Protein AF-0000000066932502 (afdb_homodimer)

pLDDT: mean 83.64, std 18.52, range [21.56, 98.44]

Organism: NCBI:txid1442368

Structure (mmCIF, N/CA/C/O backbone):
data_AF-0000000066932502-model_v1
#
loop_
_entity.id
_entity.t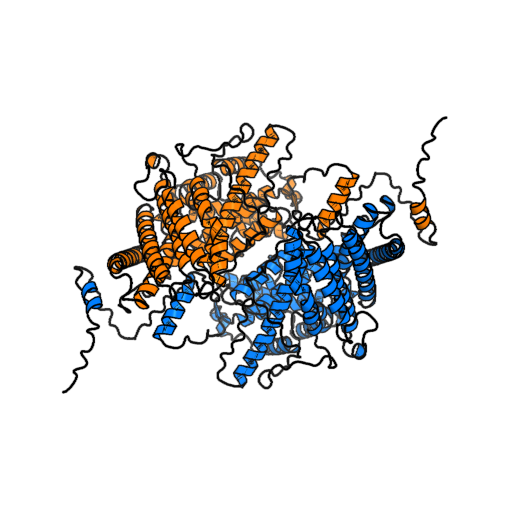ype
_entity.pdbx_description
1 polymer 'Transcription factor domain-containing protein'
#
loop_
_atom_site.group_PDB
_atom_site.id
_atom_site.type_symbol
_atom_site.label_atom_id
_atom_site.label_alt_id
_atom_site.label_comp_id
_atom_site.label_asym_id
_atom_site.label_entity_id
_atom_site.label_seq_id
_atom_site.pdbx_PDB_ins_code
_atom_site.Cartn_x
_atom_site.Cartn_y
_atom_site.Cartn_z
_atom_site.occupancy
_atom_site.B_iso_or_equiv
_atom_site.auth_seq_id
_atom_site.auth_comp_id
_atom_site.auth_asym_id
_atom_site.auth_atom_id
_atom_site.pdbx_PDB_model_num
ATOM 1 N N . MET A 1 1 ? -54.062 -1.918 48.906 1 25.28 1 MET A N 1
ATOM 2 C CA . MET A 1 1 ? -53.125 -0.811 49.031 1 25.28 1 MET A CA 1
ATOM 3 C C . MET A 1 1 ? -52.375 -0.59 47.719 1 25.28 1 MET A C 1
ATOM 5 O O . MET A 1 1 ? -51.625 -1.468 47.281 1 25.28 1 MET A O 1
ATOM 9 N N . THR A 1 2 ? -52.938 0.241 46.688 1 26.19 2 THR A N 1
ATOM 10 C CA . THR A 1 2 ? -52.875 0.42 45.219 1 26.19 2 THR A CA 1
ATOM 11 C C . THR A 1 2 ? -51.594 1.145 44.844 1 26.19 2 THR A C 1
ATOM 13 O O . THR A 1 2 ? -51.375 2.293 45.25 1 26.19 2 THR A O 1
ATOM 16 N N . SER A 1 3 ? -50.375 0.462 44.844 1 24.47 3 SER A N 1
ATOM 17 C CA . SER A 1 3 ? -49 0.883 44.688 1 24.47 3 SER A CA 1
ATOM 18 C C . SER A 1 3 ? -48.781 1.639 43.375 1 24.47 3 SER A C 1
ATOM 20 O O . SER A 1 3 ? -48.969 1.076 42.281 1 24.47 3 SER A O 1
ATOM 22 N N . ARG A 1 4 ? -49.094 3.059 43.281 1 23.16 4 ARG A N 1
ATOM 23 C CA . ARG A 1 4 ? -49.125 4 42.156 1 23.16 4 ARG A CA 1
ATOM 24 C C . ARG A 1 4 ? -47.75 4.133 41.531 1 23.16 4 ARG A C 1
ATOM 26 O O . ARG A 1 4 ? -46.781 4.508 42.219 1 23.16 4 ARG A O 1
ATOM 33 N N . SER A 1 5 ? -47.438 3.316 40.562 1 23.89 5 SER A N 1
ATOM 34 C CA . SER A 1 5 ? -46.219 3.232 39.812 1 23.89 5 SER A CA 1
ATOM 35 C C . SER A 1 5 ? -45.844 4.582 39.188 1 23.89 5 SER A C 1
ATOM 37 O O . SER A 1 5 ? -46.625 5.152 38.406 1 23.89 5 SER A O 1
ATOM 39 N N . GLN A 1 6 ? -45.25 5.582 39.938 1 21.88 6 GLN A N 1
ATOM 40 C CA . GLN A 1 6 ? -44.875 6.918 39.469 1 21.88 6 GLN A CA 1
ATOM 41 C C . GLN A 1 6 ? -43.969 6.844 38.219 1 21.88 6 GLN A C 1
ATOM 43 O O . GLN A 1 6 ? -42.906 6.23 38.25 1 21.88 6 GLN A O 1
ATOM 48 N N . LYS A 1 7 ? -44.562 7.012 37.031 1 28.55 7 LYS A N 1
ATOM 49 C CA . LYS A 1 7 ? -44 7.184 35.719 1 28.55 7 LYS A CA 1
ATOM 50 C C . LYS A 1 7 ? -42.906 8.234 35.719 1 28.55 7 LYS A C 1
ATOM 52 O O . LYS A 1 7 ? -43.125 9.375 36.125 1 28.55 7 LYS A O 1
ATOM 57 N N . ALA A 1 8 ? -41.656 7.828 35.906 1 29.25 8 ALA A N 1
ATOM 58 C CA . ALA A 1 8 ? -40.438 8.609 35.875 1 29.25 8 ALA A CA 1
ATOM 59 C C . ALA A 1 8 ? -40.469 9.672 34.781 1 29.25 8 ALA A C 1
ATOM 61 O O . ALA A 1 8 ? -40.781 9.359 33.625 1 29.25 8 ALA A O 1
ATOM 62 N N . THR A 1 9 ? -40.656 10.969 35.156 1 28.05 9 THR A N 1
ATOM 63 C CA . THR A 1 9 ? -40.812 12.203 34.375 1 28.05 9 THR A CA 1
ATOM 64 C C . THR A 1 9 ? -39.656 12.367 33.406 1 28.05 9 THR A C 1
ATOM 66 O O . THR A 1 9 ? -38.5 12.492 33.812 1 28.05 9 THR A O 1
ATOM 69 N N . GLU A 1 10 ? -39.688 11.828 32.188 1 32.12 10 GLU A N 1
ATOM 70 C CA . GLU A 1 10 ? -38.844 11.82 31 1 32.12 10 GLU A CA 1
ATOM 71 C C . GLU A 1 10 ? -38.4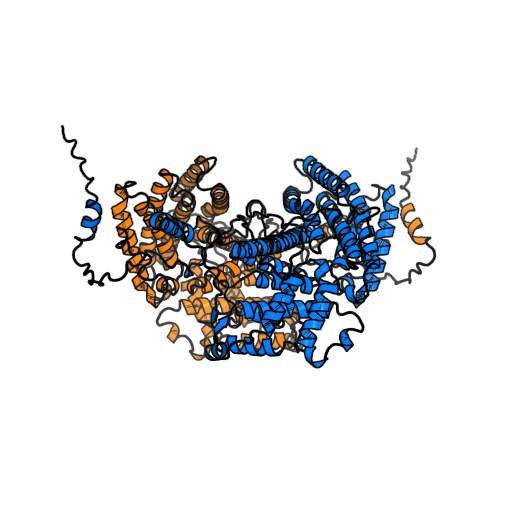69 13.242 30.578 1 32.12 10 GLU A C 1
ATOM 73 O O . GLU A 1 10 ? -37.781 13.445 29.578 1 32.12 10 GLU A O 1
ATOM 78 N N . GLU A 1 11 ? -39.125 14.453 31.109 1 31.28 11 GLU A N 1
ATOM 79 C CA . GLU A 1 11 ? -39.312 15.734 30.438 1 31.28 11 GLU A CA 1
ATOM 80 C C . GLU A 1 11 ? -38.062 16.594 30.516 1 31.28 11 GLU A C 1
ATOM 82 O O . GLU A 1 11 ? -38 17.641 29.875 1 31.28 11 GLU A O 1
ATOM 87 N N . PRO A 1 12 ? -37.188 16.453 31.484 1 34.19 12 PRO A N 1
ATOM 88 C CA . PRO A 1 12 ? -36.438 17.672 31.812 1 34.19 12 PRO A CA 1
ATOM 89 C C . PRO A 1 12 ? -35.438 18.078 30.75 1 34.19 12 PRO A C 1
ATOM 91 O O . PRO A 1 12 ? -35.156 19.266 30.578 1 34.19 12 PRO A O 1
ATOM 94 N N . TYR A 1 13 ? -34.812 17.141 30.078 1 33.09 13 TYR A N 1
ATOM 95 C CA . TYR A 1 13 ? -33.656 17.547 29.297 1 33.09 13 TYR A CA 1
ATOM 96 C C . TYR A 1 13 ? -34.062 18.312 28.047 1 33.09 13 TYR A C 1
ATOM 98 O O . TYR A 1 13 ? -33.344 19.188 27.578 1 33.09 13 TYR A O 1
ATOM 106 N N . VAL A 1 14 ? -35.344 18.234 27.484 1 34.78 14 VAL A N 1
ATOM 107 C CA . VAL A 1 14 ? -35.875 18.938 26.312 1 34.78 14 VAL A CA 1
ATOM 108 C C . VAL A 1 14 ? -36.125 20.406 26.656 1 34.78 14 VAL A C 1
ATOM 110 O O . VAL A 1 14 ? -35.906 21.281 25.828 1 34.78 14 VAL A O 1
ATOM 113 N N . GLU A 1 15 ? -36.5 20.766 27.812 1 36.09 15 GLU A N 1
ATOM 114 C CA . GLU A 1 15 ? -36.906 22.109 28.172 1 36.09 15 GLU A CA 1
ATOM 115 C C . GLU A 1 15 ? -35.719 23.062 28.188 1 36.09 15 GLU A C 1
ATOM 117 O O . GLU A 1 15 ? -35.844 24.234 27.797 1 36.09 15 GLU A O 1
ATOM 122 N N . ALA A 1 16 ? -34.625 22.609 28.531 1 35.16 16 ALA A N 1
ATOM 123 C CA . ALA A 1 16 ? -33.562 23.578 28.656 1 35.16 16 ALA A CA 1
ATOM 124 C C . ALA A 1 16 ? -33.062 24.047 27.297 1 35.16 16 ALA A C 1
ATOM 126 O O . ALA A 1 16 ? -32.562 25.156 27.156 1 35.16 16 ALA A O 1
ATOM 127 N N . PHE A 1 17 ? -33.125 23.281 26.234 1 34.12 17 PHE A N 1
ATOM 128 C CA . PHE A 1 17 ? -32.688 23.688 24.906 1 34.12 17 PHE A CA 1
ATOM 129 C C . PHE A 1 17 ? -33.625 24.719 24.312 1 34.12 17 PHE A C 1
ATOM 131 O O . PHE A 1 17 ? -33.188 25.609 23.562 1 34.12 17 PHE A O 1
ATOM 138 N N . SER A 1 18 ? -34.938 24.781 24.516 1 33.62 18 SER A N 1
ATOM 139 C CA . SER A 1 18 ? -35.938 25.656 23.906 1 33.62 18 SER A CA 1
ATOM 140 C C . SER A 1 18 ? -35.812 27.078 24.453 1 33.62 18 SER A C 1
ATOM 142 O O . SER A 1 18 ? -36.438 28 23.938 1 33.62 18 SER A O 1
ATOM 144 N N . LYS A 1 19 ? -35.438 27.422 25.625 1 39.69 19 LYS A N 1
ATOM 145 C CA . LYS A 1 19 ? -35.562 28.75 26.219 1 39.69 19 LYS A CA 1
ATOM 146 C C . LYS A 1 19 ? -34.375 29.625 25.828 1 39.69 19 LYS A C 1
ATOM 148 O O . LYS A 1 19 ? -34.219 30.719 26.359 1 39.69 19 LYS A O 1
ATOM 153 N N . ALA A 1 20 ? -33.438 29.188 25 1 33.44 20 ALA A N 1
ATOM 154 C CA . ALA A 1 20 ? -32.469 30.219 24.688 1 33.44 20 ALA A CA 1
ATOM 155 C C . ALA A 1 20 ? -33.031 31.281 23.766 1 33.44 20 ALA A C 1
ATOM 157 O O . ALA A 1 20 ? -33.75 30.953 22.812 1 33.44 20 ALA A O 1
ATOM 158 N N . PRO A 1 21 ? -33.156 32.594 23.969 1 31.31 21 PRO A N 1
ATOM 159 C CA . PRO A 1 21 ? -33.531 33.812 23.25 1 31.31 21 PRO A CA 1
ATOM 160 C C . PRO A 1 21 ? -32.719 34 21.969 1 31.31 21 PRO A C 1
ATOM 162 O O . PRO A 1 21 ? -31.5 33.812 21.969 1 31.31 21 PRO A O 1
ATOM 165 N N . GLY A 1 22 ? -33.406 33.906 20.641 1 33.81 22 GLY A N 1
ATOM 166 C CA . GLY A 1 22 ? -33.125 34.281 19.266 1 33.81 22 GLY A CA 1
ATOM 167 C C . GLY A 1 22 ? -33.031 33.094 18.328 1 33.81 22 GLY A C 1
ATOM 168 O O . GLY A 1 22 ? -32.562 33.25 17.188 1 33.81 22 GLY A O 1
ATOM 169 N N . PHE A 1 23 ? -33.031 31.891 18.812 1 29.59 23 PHE A N 1
ATOM 170 C CA . PHE A 1 23 ? -33.031 30.812 17.828 1 29.59 23 PHE A CA 1
ATOM 171 C C . PHE A 1 23 ? -34.406 30.688 17.172 1 29.59 23 PHE A C 1
ATOM 173 O O . PHE A 1 23 ? -35.375 30.344 17.828 1 29.59 23 PHE A O 1
ATOM 180 N N . VAL A 1 24 ? -34.875 31.625 16.344 1 30.66 24 VAL A N 1
ATOM 181 C CA . VAL A 1 24 ? -36.031 31.328 15.531 1 30.66 24 VAL A CA 1
ATOM 182 C C . VAL A 1 24 ? -35.875 29.938 14.898 1 30.66 24 VAL A C 1
ATOM 184 O O . VAL A 1 24 ? -34.938 29.719 14.109 1 30.66 24 VAL A O 1
ATOM 187 N N . VAL A 1 25 ? -36.312 28.953 15.578 1 29.3 25 VAL A N 1
ATOM 188 C CA . VAL A 1 25 ? -36.531 27.688 14.914 1 29.3 25 VAL A CA 1
ATOM 189 C C . VAL A 1 25 ? -37.469 27.875 13.719 1 29.3 25 VAL A C 1
ATOM 191 O O . VAL A 1 25 ? -38.625 28.266 13.891 1 29.3 25 VAL A O 1
ATOM 194 N N . GLN A 1 26 ? -37.031 28.375 12.68 1 29.55 26 GLN A N 1
ATOM 195 C CA . GLN A 1 26 ? -38 28.188 11.594 1 29.55 26 GLN A CA 1
ATOM 196 C C . GLN A 1 26 ? -38.688 26.812 11.688 1 29.55 26 GLN A C 1
ATOM 198 O O . GLN A 1 26 ? -38 25.812 11.992 1 29.55 26 GLN A O 1
ATOM 203 N N . GLU A 1 27 ? -39.938 26.844 11.961 1 29.48 27 GLU A N 1
ATOM 204 C CA . GLU A 1 27 ? -40.906 25.719 11.938 1 29.48 27 GLU A CA 1
ATOM 205 C C . GLU A 1 27 ? -40.625 24.797 10.75 1 29.48 27 GLU A C 1
ATOM 207 O O . GLU A 1 27 ? -41 25.109 9.617 1 29.48 27 GLU A O 1
ATOM 212 N N . TYR A 1 28 ? -39.469 24.328 10.57 1 28.31 28 TYR A N 1
ATOM 213 C CA . TYR A 1 28 ? -39.438 23.25 9.586 1 28.31 28 TYR A CA 1
ATOM 214 C C . TYR A 1 28 ? -40.469 22.172 9.945 1 28.31 28 TYR A C 1
ATOM 216 O O . TYR A 1 28 ? -40.5 21.703 11.078 1 28.31 28 TYR A O 1
ATOM 224 N N . HIS A 1 29 ? -41.719 22.297 9.422 1 29.55 29 HIS A N 1
ATOM 225 C CA . HIS A 1 29 ? -42.688 21.219 9.383 1 29.55 29 HIS A CA 1
ATOM 226 C C . HIS A 1 29 ? -42.031 19.859 9.297 1 29.55 29 HIS A C 1
ATOM 228 O O . HIS A 1 29 ? -41.188 19.625 8.43 1 29.55 29 HIS A O 1
ATOM 234 N N . SER A 1 30 ? -42.031 19.203 10.391 1 31.83 30 SER A N 1
ATOM 235 C CA . SER A 1 30 ? -41.688 17.844 10.805 1 31.83 30 SER A CA 1
ATOM 236 C C . SER A 1 30 ? -42.312 16.797 9.891 1 31.83 30 SER A C 1
ATOM 238 O O . SER A 1 30 ? -42.625 15.688 10.328 1 31.83 30 SER A O 1
ATOM 240 N N . THR A 1 31 ? -42.75 17.016 8.688 1 31.52 31 THR A N 1
ATOM 241 C CA . THR A 1 31 ? -43.438 15.812 8.289 1 31.52 31 THR A CA 1
ATOM 242 C C . THR A 1 31 ? -42.688 14.57 8.727 1 31.52 31 THR A C 1
ATOM 244 O O . THR A 1 31 ? -43.25 13.656 9.32 1 31.52 31 THR A O 1
ATOM 247 N N . LYS A 1 32 ? -41.906 13.93 7.594 1 32.69 32 LYS A N 1
ATOM 248 C CA . LYS A 1 32 ? -41.469 12.539 7.672 1 32.69 32 LYS A CA 1
ATOM 249 C C . LYS A 1 32 ? -40.469 12.336 8.789 1 32.69 32 LYS A C 1
ATOM 251 O O . LYS A 1 32 ? -39.656 13.234 9.094 1 32.69 32 LYS A O 1
ATOM 256 N N . GLU A 1 33 ? -40.562 11.422 9.742 1 34.75 33 GLU A N 1
ATOM 257 C CA . GLU A 1 33 ? -39.688 10.82 10.742 1 34.75 33 GLU A CA 1
ATOM 258 C C . GLU A 1 33 ? -38.219 10.883 10.312 1 34.75 33 GLU A C 1
ATOM 260 O O . GLU A 1 33 ? -37.781 10.039 9.539 1 34.75 33 GLU A O 1
ATOM 265 N N . GLU A 1 34 ? -37.625 11.961 9.93 1 37.09 34 GLU A N 1
ATOM 266 C CA . GLU A 1 34 ? -36.312 12.086 9.312 1 37.09 34 GLU A CA 1
ATOM 267 C C . GLU A 1 34 ? -35.219 11.5 10.211 1 37.09 34 GLU A C 1
ATOM 269 O O . GLU A 1 34 ? -35 11.984 11.32 1 37.09 34 GLU A O 1
ATOM 274 N N . THR A 1 35 ? -34.938 10.141 10.188 1 40.25 35 THR A N 1
ATOM 275 C CA . THR A 1 35 ? -33.938 9.234 10.773 1 40.25 35 THR A CA 1
ATOM 276 C C . THR A 1 35 ? -32.562 9.875 10.805 1 40.25 35 THR A C 1
ATOM 278 O O . THR A 1 35 ? -32.188 10.617 9.898 1 40.25 35 THR A O 1
ATOM 281 N N . TRP A 1 36 ? -31.891 10.055 11.961 1 44.72 36 TRP A N 1
ATOM 282 C CA . TRP A 1 36 ? -30.562 10.477 12.367 1 44.72 36 TRP A CA 1
ATOM 283 C C . TRP A 1 36 ? -29.5 9.93 11.422 1 44.72 36 TRP A C 1
ATOM 285 O O . TRP A 1 36 ? -28.297 9.992 11.711 1 44.72 36 TRP A O 1
ATOM 295 N N . SER A 1 37 ? -29.531 9.633 10.242 1 51.66 37 SER A N 1
ATOM 296 C CA . SER A 1 37 ? -28.406 8.961 9.609 1 51.66 37 SER A CA 1
ATOM 297 C C . SER A 1 37 ? -27.422 9.969 9.023 1 51.66 37 SER A C 1
ATOM 299 O O . SER A 1 37 ? -27.672 10.547 7.961 1 51.66 37 SER A O 1
ATOM 301 N N . PRO A 1 38 ? -26.375 10.633 10.07 1 56.25 38 PRO A N 1
ATOM 302 C CA . PRO A 1 38 ? -25.359 11.438 9.398 1 56.25 38 PRO A CA 1
ATOM 303 C C . PRO A 1 38 ? -24.734 10.734 8.203 1 56.25 38 PRO A C 1
ATOM 305 O O . PRO A 1 38 ? -24.484 9.523 8.25 1 56.25 38 PRO A O 1
ATOM 308 N N . ASP A 1 39 ? -24.781 11.32 7.055 1 66.38 39 ASP A N 1
ATOM 309 C CA . ASP A 1 39 ? -24.109 10.773 5.875 1 66.38 39 ASP A CA 1
ATOM 310 C C . ASP A 1 39 ? -22.609 10.977 5.949 1 66.38 39 ASP A C 1
ATOM 312 O O . ASP A 1 39 ? -22.109 12.062 5.672 1 66.38 39 ASP A O 1
ATOM 316 N N . LEU A 1 40 ? -21.875 10.078 6.672 1 77.62 40 LEU A N 1
ATOM 317 C CA . LEU A 1 40 ? -20.438 10.117 6.816 1 77.62 40 LEU A CA 1
ATOM 318 C C . LEU A 1 40 ? -19.75 9.469 5.621 1 77.62 40 LEU A C 1
ATOM 320 O O . LEU A 1 40 ? -18.562 9.141 5.684 1 77.62 40 LEU A O 1
ATOM 324 N N . ALA A 1 41 ? -20.516 9.289 4.57 1 68.25 41 ALA A N 1
ATOM 325 C CA . ALA A 1 41 ? -20 8.578 3.41 1 68.25 41 ALA A CA 1
ATOM 326 C C . ALA A 1 41 ? -18.812 9.312 2.803 1 68.25 41 ALA A C 1
ATOM 328 O O . ALA A 1 41 ? -17.859 8.688 2.309 1 68.25 41 ALA A O 1
ATOM 329 N N . CYS A 1 42 ? -18.734 10.594 3.043 1 71.75 42 CYS A N 1
ATOM 330 C CA . CYS A 1 42 ? -17.734 11.391 2.34 1 71.75 42 CYS A CA 1
ATOM 331 C C . CYS A 1 42 ? -16.438 11.469 3.133 1 71.75 42 CYS A C 1
ATOM 333 O O . CYS A 1 42 ? -15.43 11.992 2.643 1 71.75 42 CYS A O 1
ATOM 335 N N . PHE A 1 43 ? -16.422 10.93 4.328 1 82.44 43 PHE A N 1
ATOM 336 C CA . PHE A 1 43 ? -15.242 11.078 5.172 1 82.44 43 PHE A CA 1
ATOM 337 C C . PHE A 1 43 ? -14.273 9.93 4.953 1 82.44 43 PHE A C 1
ATOM 339 O O . PHE A 1 43 ? -13.156 9.938 5.48 1 82.44 43 PHE A O 1
ATOM 346 N N . GLY A 1 44 ? -14.711 8.961 4.113 1 85.44 44 GLY A N 1
ATOM 347 C CA . GLY A 1 44 ? -13.789 7.918 3.701 1 85.44 44 GLY A CA 1
ATOM 348 C C . GLY A 1 44 ? -13.562 6.859 4.766 1 85.44 44 GLY A C 1
ATOM 349 O O . GLY A 1 44 ? -12.602 6.098 4.699 1 85.44 44 GLY A O 1
ATOM 350 N N . TYR A 1 45 ? -14.445 6.758 5.785 1 89.69 45 TYR A N 1
ATOM 351 C CA . TYR A 1 45 ? -14.305 5.773 6.855 1 89.69 45 TYR A CA 1
ATOM 352 C C . TYR A 1 45 ? -14.375 4.355 6.301 1 89.69 45 TYR A C 1
ATOM 354 O O . TYR A 1 45 ? -15.086 4.094 5.328 1 89.69 45 TYR A O 1
ATOM 362 N N . SER A 1 46 ? -13.617 3.512 6.98 1 88.25 46 SER A N 1
ATOM 363 C CA . SER A 1 46 ? -13.719 2.096 6.645 1 88.25 46 SER A CA 1
ATOM 364 C C . SER A 1 46 ? -15.078 1.531 7.051 1 88.25 46 SER A C 1
ATOM 366 O O . SER A 1 46 ? -15.602 1.855 8.117 1 88.25 46 SER A O 1
ATOM 368 N N . ASN A 1 47 ? -15.633 0.775 6.211 1 82.25 47 ASN A N 1
ATOM 369 C CA . ASN A 1 47 ? -16.891 0.104 6.535 1 82.25 47 ASN A CA 1
ATOM 370 C C . ASN A 1 47 ? -16.641 -1.194 7.297 1 82.25 47 ASN A C 1
ATOM 372 O O . ASN A 1 47 ? -17.594 -1.843 7.742 1 82.25 47 ASN A O 1
ATOM 376 N N . VAL A 1 48 ? -15.414 -1.462 7.5 1 81 48 VAL A N 1
ATOM 377 C CA . VAL A 1 48 ? -15.055 -2.75 8.086 1 81 48 VAL A CA 1
ATOM 378 C C . VAL A 1 48 ? -14.766 -2.58 9.57 1 81 48 VAL A C 1
ATOM 380 O O . VAL A 1 48 ? -15.188 -3.398 10.391 1 81 48 VAL A O 1
ATOM 383 N N . ASN A 1 49 ? -14.102 -1.548 9.938 1 83.44 49 ASN A N 1
ATOM 384 C CA . ASN A 1 49 ? -13.75 -1.297 11.328 1 83.44 49 ASN A CA 1
ATOM 385 C C . ASN A 1 49 ? -14.898 -0.649 12.094 1 83.44 49 ASN A C 1
ATOM 387 O O . ASN A 1 49 ? -15.312 0.465 11.766 1 83.44 49 ASN A O 1
ATOM 391 N N . VAL A 1 50 ? -15.367 -1.279 13.055 1 84.94 50 VAL A N 1
ATOM 392 C CA . VAL A 1 50 ? -16.578 -0.847 13.75 1 84.94 50 VAL A CA 1
ATOM 393 C C . VAL A 1 50 ? -16.219 0.232 14.773 1 84.94 50 VAL A C 1
ATOM 395 O O . VAL A 1 50 ? -17.109 0.852 15.359 1 84.94 50 VAL A O 1
ATOM 398 N N . HIS A 1 51 ? -14.969 0.468 14.922 1 86.06 51 HIS A N 1
ATOM 399 C CA . HIS A 1 51 ? -14.57 1.364 16 1 86.06 51 HIS A CA 1
ATOM 400 C C . HIS A 1 51 ? -14.391 2.791 15.492 1 86.06 51 HIS A C 1
ATOM 402 O O . HIS A 1 51 ? -14.188 3.715 16.281 1 86.06 51 HIS A O 1
ATOM 408 N N . ASN A 1 52 ? -14.516 2.984 14.188 1 88.81 52 ASN A N 1
ATOM 409 C CA . ASN A 1 52 ? -14.43 4.348 13.68 1 88.81 52 ASN A CA 1
ATOM 410 C C . ASN A 1 52 ? -15.758 5.086 13.812 1 88.81 52 ASN A C 1
ATOM 412 O O . ASN A 1 52 ? -16.719 4.539 14.352 1 88.81 52 ASN A O 1
ATOM 416 N N . SER A 1 53 ? -15.82 6.297 13.398 1 89.62 53 SER A N 1
ATOM 417 C CA . SER A 1 53 ? -17 7.121 13.609 1 89.62 53 SER A CA 1
ATOM 418 C C . SER A 1 53 ? -18.219 6.543 12.883 1 89.62 53 SER A C 1
ATOM 420 O O . SER A 1 53 ? -19.328 6.602 13.391 1 89.62 53 SER A O 1
ATOM 422 N N . LEU A 1 54 ? -17.984 6.035 11.727 1 88.12 54 LEU A N 1
ATOM 423 C CA . LEU A 1 54 ? -19.062 5.391 11 1 88.12 54 LEU A CA 1
ATOM 424 C C . LEU A 1 54 ? -19.609 4.199 11.781 1 88.12 54 LEU A C 1
ATOM 426 O O . LEU A 1 54 ? -20.828 4.004 11.852 1 88.12 54 LEU A O 1
ATOM 430 N N . GLY A 1 55 ? -18.703 3.424 12.305 1 87.62 55 GLY A N 1
ATOM 431 C CA . GLY A 1 55 ? -19.109 2.297 13.133 1 87.62 55 GLY A CA 1
ATOM 432 C C . GLY A 1 55 ? -19.906 2.713 14.352 1 87.62 55 GLY A C 1
ATOM 433 O O . GLY A 1 55 ? -20.875 2.045 14.727 1 87.62 55 GLY A O 1
ATOM 434 N N . ILE A 1 56 ? -19.578 3.736 14.922 1 89.25 56 ILE A N 1
ATOM 435 C CA . ILE A 1 56 ? -20.266 4.266 16.094 1 89.25 56 ILE A CA 1
ATOM 436 C C . ILE A 1 56 ? -21.688 4.68 15.719 1 89.25 56 ILE A C 1
ATOM 438 O O . ILE A 1 56 ? -22.641 4.355 16.422 1 89.25 56 ILE A O 1
ATOM 442 N N . VAL A 1 57 ? -21.766 5.332 14.625 1 87.25 57 VAL A N 1
ATOM 443 C CA . VAL A 1 57 ? -23.078 5.797 14.164 1 87.25 57 VAL A CA 1
ATOM 444 C C . VAL A 1 57 ? -23.969 4.598 13.859 1 87.25 57 VAL A C 1
ATOM 446 O O . VAL A 1 57 ? -25.156 4.582 14.234 1 87.25 57 VAL A O 1
ATOM 449 N N . LYS A 1 58 ? -23.422 3.67 13.227 1 84.75 58 LYS A N 1
ATOM 450 C CA . LYS A 1 58 ? -24.188 2.469 12.906 1 84.75 58 LYS A CA 1
ATOM 451 C C . LYS A 1 58 ? -24.656 1.758 14.172 1 84.75 58 LYS A C 1
ATOM 453 O O . LYS A 1 58 ? -25.781 1.261 14.227 1 84.75 58 LYS A O 1
ATOM 458 N N . LYS A 1 59 ? -23.828 1.656 15.094 1 86.25 59 LYS A N 1
ATOM 459 C CA . LYS A 1 59 ? -24.188 1.026 16.359 1 86.25 59 LYS A CA 1
ATOM 460 C C . LYS A 1 59 ? -25.312 1.791 17.047 1 86.25 59 LYS A C 1
ATOM 462 O O . LYS A 1 59 ? -26.203 1.186 17.641 1 86.25 59 LYS A O 1
ATOM 467 N N . LEU A 1 60 ? -25.25 3.008 16.984 1 84.75 60 LEU A N 1
ATOM 468 C CA . LEU A 1 60 ? -26.297 3.836 17.562 1 84.75 60 LEU A CA 1
ATOM 469 C C . LEU A 1 60 ? -27.625 3.611 16.844 1 84.75 60 LEU A C 1
ATOM 471 O O . LEU A 1 60 ? -28.672 3.547 17.484 1 84.75 60 LEU A O 1
ATOM 475 N N . GLU A 1 61 ? -27.484 3.52 15.547 1 79.69 61 GLU A N 1
ATOM 476 C CA . GLU A 1 61 ? -28.688 3.252 14.758 1 79.69 61 GLU A CA 1
ATOM 477 C C . GLU A 1 61 ? -29.281 1.89 15.102 1 79.69 61 GLU A C 1
ATOM 479 O O . GLU A 1 61 ? -30.5 1.74 15.172 1 79.69 61 GLU A O 1
ATOM 484 N N . ASP A 1 62 ? -28.406 0.997 15.266 1 80.5 62 ASP A N 1
ATOM 485 C CA . ASP A 1 62 ? -28.844 -0.344 15.633 1 80.5 62 ASP A CA 1
ATOM 486 C C . ASP A 1 62 ? -29.531 -0.341 17 1 80.5 62 ASP A C 1
ATOM 488 O O . ASP A 1 62 ? -30.5 -1.069 17.219 1 80.5 62 ASP A O 1
ATOM 492 N N . LEU A 1 63 ? -29 0.317 17.859 1 76.75 63 LEU A N 1
ATOM 493 C CA . LEU A 1 63 ? -29.578 0.417 19.188 1 76.75 63 LEU A CA 1
ATOM 494 C C . LEU A 1 63 ? -30.953 1.079 19.141 1 76.75 63 LEU A C 1
ATOM 496 O O . LEU A 1 63 ? -31.859 0.717 19.891 1 76.75 63 LEU A O 1
ATOM 500 N N . GLU A 1 64 ? -31.078 1.951 18.203 1 70.75 64 GLU A N 1
ATOM 501 C CA . GLU A 1 64 ? -32.344 2.684 18.094 1 70.75 64 GLU A CA 1
ATOM 502 C C . GLU A 1 64 ? -33.375 1.888 17.297 1 70.75 64 GLU A C 1
ATOM 504 O O . GLU A 1 64 ? -34.531 1.831 17.672 1 70.75 64 GLU A O 1
ATOM 509 N N . LEU A 1 65 ? -32.781 1.407 16.125 1 68.25 65 LEU A N 1
ATOM 510 C CA . LEU A 1 65 ? -33.75 0.79 15.195 1 68.25 65 LEU A CA 1
ATOM 511 C C . LEU A 1 65 ? -33.844 -0.71 15.445 1 68.25 65 LEU A C 1
ATOM 513 O O . LEU A 1 65 ? -34.781 -1.355 14.984 1 68.25 65 LEU A O 1
ATOM 517 N N . GLY A 1 66 ? -33.156 -1.344 16.422 1 61.12 66 GLY A N 1
ATOM 518 C CA . GLY A 1 66 ? -33.156 -2.762 16.734 1 61.12 66 GLY A CA 1
ATOM 519 C C . GLY A 1 66 ? -32.312 -3.594 15.766 1 61.12 66 GLY A C 1
ATOM 520 O O . GLY A 1 66 ? -31.906 -4.707 16.094 1 61.12 66 GLY A O 1
ATOM 521 N N . SER A 1 67 ? -32.344 -3.436 14.258 1 59.62 67 SER A N 1
ATOM 522 C CA . SER A 1 67 ? -31.516 -4.289 13.406 1 59.62 67 SER A CA 1
ATOM 523 C C . SER A 1 67 ? -30.875 -3.484 12.281 1 59.62 67 SER A C 1
ATOM 525 O O . SER A 1 67 ? -31.469 -2.539 11.766 1 59.62 67 SER A O 1
ATOM 527 N N . SER A 1 68 ? -29.625 -3.514 12.18 1 57.03 68 SER A N 1
ATOM 528 C CA . SER A 1 68 ? -28.938 -2.822 11.094 1 57.03 68 SER A CA 1
ATOM 529 C C . SER A 1 68 ? -29.172 -3.516 9.758 1 57.03 68 SER A C 1
ATOM 531 O O . SER A 1 68 ? -29 -4.73 9.641 1 57.03 68 SER A O 1
ATOM 533 N N . PRO A 1 69 ? -29.906 -2.75 8.836 1 54.19 69 PRO A N 1
ATOM 534 C CA . PRO A 1 69 ? -30.141 -3.369 7.527 1 54.19 69 PRO A CA 1
ATOM 535 C C . PRO A 1 69 ? -28.859 -3.887 6.875 1 54.19 69 PRO A C 1
ATOM 537 O O . PRO A 1 69 ? -27.766 -3.393 7.172 1 54.19 69 PRO A O 1
ATOM 540 N N . ARG A 1 70 ? -29 -4.984 6.176 1 55.69 70 ARG A N 1
ATOM 541 C CA . ARG A 1 70 ? -28 -5.645 5.332 1 55.69 70 ARG A CA 1
ATOM 542 C C . ARG A 1 70 ? -27.266 -4.629 4.469 1 55.69 70 ARG A C 1
ATOM 544 O O . ARG A 1 70 ? -27.875 -3.713 3.912 1 55.69 70 ARG A O 1
ATOM 551 N N . PRO A 1 71 ? -25.984 -4.57 4.688 1 56.25 71 PRO A N 1
ATOM 552 C CA . PRO A 1 71 ? -25.328 -3.699 3.711 1 56.25 71 PRO A CA 1
ATOM 553 C C . PRO A 1 71 ? -25.781 -3.973 2.277 1 56.25 71 PRO A C 1
ATOM 555 O O . PRO A 1 71 ? -25.891 -5.133 1.87 1 56.25 71 PRO A O 1
ATOM 558 N N . SER A 1 72 ? -26.672 -3.152 1.679 1 53.5 72 SER A N 1
ATOM 559 C CA . SER A 1 72 ? -27.188 -3.385 0.329 1 53.5 72 SER A CA 1
ATOM 560 C C . SER A 1 72 ? -26.031 -3.566 -0.665 1 53.5 72 SER A C 1
ATOM 562 O O . SER A 1 72 ? -25.125 -2.746 -0.722 1 53.5 72 SER A O 1
ATOM 564 N N . GLN A 1 73 ? -25.844 -4.785 -1.014 1 55.16 73 GLN A N 1
ATOM 565 C CA . GLN A 1 73 ? -24.859 -5.125 -2.045 1 55.16 73 GLN A CA 1
ATOM 566 C C . GLN A 1 73 ? -25.312 -4.609 -3.41 1 55.16 73 GLN A C 1
ATOM 568 O O . GLN A 1 73 ? -25.031 -5.234 -4.438 1 55.16 73 GLN A O 1
ATOM 573 N N . LYS A 1 74 ? -26.234 -3.535 -3.469 1 56.44 74 LYS A N 1
ATOM 574 C CA . LYS A 1 74 ? -26.766 -3.158 -4.773 1 56.44 74 LYS A CA 1
ATOM 575 C C . LYS A 1 74 ? -25.672 -2.625 -5.684 1 56.44 74 LYS A C 1
ATOM 577 O O . LYS A 1 74 ? -24.703 -2.025 -5.211 1 56.44 74 LYS A O 1
ATOM 582 N N . GLN A 1 75 ? -25.797 -3.211 -6.898 1 64.19 75 GLN A N 1
ATOM 583 C CA . GLN A 1 75 ? -24.984 -2.734 -8.008 1 64.19 75 GLN A CA 1
ATOM 584 C C . GLN A 1 75 ? -24.969 -1.21 -8.07 1 64.19 75 GLN A C 1
ATOM 586 O O . GLN A 1 75 ? -26.016 -0.573 -8.055 1 64.19 75 GLN A O 1
ATOM 591 N N . LYS A 1 76 ? -23.812 -0.748 -7.93 1 79.62 76 LYS A N 1
ATOM 592 C CA . LYS A 1 76 ? -23.703 0.707 -7.977 1 79.62 76 LYS A CA 1
ATOM 593 C C . LYS A 1 76 ? -23.422 1.191 -9.398 1 79.62 76 LYS A C 1
ATOM 595 O O . LYS A 1 76 ? -22.672 0.558 -10.141 1 79.62 76 LYS A O 1
ATOM 600 N N . ASN A 1 77 ? -24.203 2.127 -9.812 1 84.06 77 ASN A N 1
ATOM 601 C CA . ASN A 1 77 ? -23.953 2.764 -11.102 1 84.06 77 ASN A CA 1
ATOM 602 C C . ASN A 1 77 ? -22.938 3.887 -10.984 1 84.06 77 ASN A C 1
ATOM 604 O O . ASN A 1 77 ? -22.797 4.5 -9.922 1 84.06 77 ASN A O 1
ATOM 608 N N . VAL A 1 78 ? -22.203 3.965 -12 1 85.12 78 VAL A N 1
ATOM 609 C CA . VAL A 1 78 ? -21.203 5.027 -12.039 1 85.12 78 VAL A CA 1
ATOM 610 C C . VAL A 1 78 ? -21.516 6 -13.172 1 85.12 78 VAL A C 1
ATOM 612 O O . VAL A 1 78 ? -21.875 5.582 -14.273 1 85.12 78 VAL A O 1
ATOM 615 N N . THR A 1 79 ? -21.5 7.203 -12.82 1 83.69 79 THR A N 1
ATOM 616 C CA . THR A 1 79 ? -21.672 8.242 -13.828 1 83.69 79 THR A CA 1
ATOM 617 C C . THR A 1 79 ? -20.312 8.828 -14.234 1 83.69 79 THR A C 1
ATOM 619 O O . THR A 1 79 ? -19.547 9.297 -13.391 1 83.69 79 THR A O 1
ATOM 622 N N . LEU A 1 80 ? -20.016 8.734 -15.508 1 82.06 80 LEU A N 1
ATOM 623 C CA . LEU A 1 80 ? -18.75 9.219 -16.031 1 82.06 80 LEU A CA 1
ATOM 624 C C . LEU A 1 80 ? -18.891 10.609 -16.641 1 82.06 80 LEU A C 1
ATOM 626 O O . LEU A 1 80 ? -19.906 10.906 -17.281 1 82.06 80 LEU A O 1
ATOM 630 N N . CYS A 1 81 ? -18 11.414 -16.359 1 77.56 81 CYS A N 1
ATOM 631 C CA . CYS A 1 81 ? -17.969 12.688 -17.078 1 77.56 81 CYS A CA 1
ATOM 632 C C . CYS A 1 81 ? -17.672 12.484 -18.547 1 77.56 81 CYS A C 1
ATOM 634 O O . CYS A 1 81 ? -17.359 11.367 -18.984 1 77.56 81 CYS A O 1
ATOM 636 N N . GLN A 1 82 ? -17.766 13.523 -19.359 1 77.88 82 GLN A N 1
ATOM 637 C CA . GLN A 1 82 ? -17.641 13.406 -20.797 1 77.88 82 GLN A CA 1
ATOM 638 C C . GLN A 1 82 ? -16.266 12.898 -21.203 1 77.88 82 GLN A C 1
ATOM 640 O O . GLN A 1 82 ? -16.156 12.016 -22.062 1 77.88 82 GLN A O 1
ATOM 645 N N . ALA A 1 83 ? -15.227 13.438 -20.562 1 75.31 83 ALA A N 1
ATOM 646 C CA . ALA A 1 83 ? -13.867 13.016 -20.891 1 75.31 83 ALA A CA 1
ATOM 647 C C . ALA A 1 83 ? -13.648 11.539 -20.562 1 75.31 83 ALA A C 1
ATOM 649 O O . ALA A 1 83 ? -13.047 10.805 -21.344 1 75.31 83 ALA A O 1
ATOM 650 N N . ALA A 1 84 ? -14.133 11.164 -19.422 1 79.38 84 ALA A N 1
ATOM 651 C CA . ALA A 1 84 ? -14.008 9.781 -18.984 1 79.38 84 ALA A CA 1
ATOM 652 C C . ALA A 1 84 ? -14.82 8.852 -19.891 1 79.38 84 ALA A C 1
ATOM 654 O O . ALA A 1 84 ? -14.398 7.727 -20.172 1 79.38 84 ALA A O 1
ATOM 655 N N . TYR A 1 85 ? -15.914 9.336 -20.312 1 83.56 85 TYR A N 1
ATOM 656 C CA . TYR A 1 85 ? -16.766 8.547 -21.188 1 83.56 85 TYR A CA 1
ATOM 657 C C . TYR A 1 85 ? -16.094 8.305 -22.531 1 83.56 85 TYR A C 1
ATOM 659 O O . TYR A 1 85 ? -16.203 7.215 -23.109 1 83.56 85 TYR A O 1
ATOM 667 N N . GLU A 1 86 ? -15.43 9.281 -23.016 1 83.56 86 GLU A N 1
ATOM 668 C CA . GLU A 1 86 ? -14.719 9.125 -24.281 1 83.56 86 GLU A CA 1
ATOM 669 C C . GLU A 1 86 ? -13.594 8.102 -24.172 1 83.56 86 GLU A C 1
ATOM 671 O O . GLU A 1 86 ? -13.344 7.328 -25.094 1 83.56 86 GLU A O 1
ATOM 676 N N . ILE A 1 87 ? -12.969 8.133 -23.047 1 81.81 87 ILE A N 1
ATOM 677 C CA . ILE A 1 87 ? -11.93 7.141 -22.797 1 81.81 87 ILE A CA 1
ATOM 678 C C . ILE A 1 87 ? -12.547 5.746 -22.75 1 81.81 87 ILE A C 1
ATOM 680 O O . ILE A 1 87 ? -12.023 4.809 -23.359 1 81.81 87 ILE A O 1
ATOM 684 N N . TYR A 1 88 ? -13.625 5.602 -22.031 1 85.31 88 TYR A N 1
ATOM 685 C CA . TYR A 1 88 ? -14.328 4.328 -21.906 1 85.31 88 TYR A CA 1
ATOM 686 C C . TYR A 1 88 ? -14.695 3.773 -23.281 1 85.31 88 TYR A C 1
ATOM 688 O O . TYR A 1 88 ? -14.414 2.609 -23.578 1 85.31 88 TYR A O 1
ATOM 696 N N . LYS A 1 89 ? -15.234 4.645 -24.078 1 85.44 89 LYS A N 1
ATOM 697 C CA . LYS A 1 89 ? -15.656 4.234 -25.422 1 85.44 89 LYS A CA 1
ATOM 698 C C . LYS A 1 89 ? -14.461 3.822 -26.266 1 85.44 89 LYS A C 1
ATOM 700 O O . LYS A 1 89 ? -14.516 2.818 -26.984 1 85.44 89 LYS A O 1
ATOM 705 N N . SER A 1 90 ? -13.453 4.582 -26.172 1 86.25 90 SER A N 1
ATOM 706 C CA . SER A 1 90 ? -12.258 4.312 -26.969 1 86.25 90 SER A CA 1
ATOM 707 C C . SER A 1 90 ? -11.617 2.988 -26.562 1 86.25 90 SER A C 1
ATOM 709 O O . SER A 1 90 ? -11.125 2.25 -27.422 1 86.25 90 SER A O 1
ATOM 711 N N . VAL A 1 91 ? -11.617 2.68 -25.312 1 87.75 91 VAL A N 1
ATOM 712 C CA . VAL A 1 91 ? -10.992 1.457 -24.828 1 87.75 91 VAL A CA 1
ATOM 713 C C . VAL A 1 91 ? -11.844 0.25 -25.203 1 87.75 91 VAL A C 1
ATOM 715 O O . VAL A 1 91 ? -11.32 -0.787 -25.609 1 87.75 91 VAL A O 1
ATOM 718 N N . LEU A 1 92 ? -13.156 0.342 -25.125 1 88.31 92 LEU A N 1
ATOM 719 C CA . LEU A 1 92 ? -14.047 -0.78 -25.406 1 88.31 92 LEU A CA 1
ATOM 720 C C . LEU A 1 92 ? -13.977 -1.163 -26.891 1 88.31 92 LEU A C 1
ATOM 722 O O . LEU A 1 92 ? -14.227 -2.316 -27.25 1 88.31 92 LEU A O 1
ATOM 726 N N . LYS A 1 93 ? -13.641 -0.148 -27.672 1 88 93 LYS A N 1
ATOM 727 C CA . LYS A 1 93 ? -13.523 -0.41 -29.094 1 88 93 LYS A CA 1
ATOM 728 C C . LYS A 1 93 ? -12.336 -1.326 -29.391 1 88 93 LYS A C 1
ATOM 730 O O . LYS A 1 93 ? -12.266 -1.947 -30.453 1 88 93 LYS A O 1
ATOM 735 N N . LEU A 1 94 ? -11.477 -1.428 -28.469 1 88.25 94 LEU A N 1
ATOM 736 C CA . LEU A 1 94 ? -10.289 -2.25 -28.656 1 88.25 94 LEU A CA 1
ATOM 737 C C . LEU A 1 94 ? -10.602 -3.723 -28.406 1 88.25 94 LEU A C 1
ATOM 739 O O . LEU A 1 94 ? -9.797 -4.598 -28.75 1 88.25 94 LEU A O 1
ATOM 743 N N . LEU A 1 95 ? -11.75 -4.055 -27.828 1 89.38 95 LEU A N 1
ATOM 744 C CA . LEU A 1 95 ? -12.117 -5.438 -27.562 1 89.38 95 LEU A CA 1
ATOM 745 C C . LEU A 1 95 ? -12.312 -6.215 -28.859 1 89.38 95 LEU A C 1
ATOM 747 O O . LEU A 1 95 ? -13.016 -5.762 -29.766 1 89.38 95 LEU A O 1
ATOM 751 N N . PRO A 1 96 ? -11.703 -7.328 -28.969 1 90.5 96 PRO A N 1
ATOM 752 C CA . PRO A 1 96 ? -11.914 -8.148 -30.172 1 90.5 96 PRO A CA 1
ATOM 753 C C . PRO A 1 96 ? -13.352 -8.633 -30.312 1 90.5 96 PRO A C 1
ATOM 755 O O . PRO A 1 96 ? -14.18 -8.391 -29.422 1 90.5 96 PRO A O 1
ATOM 758 N N . CYS A 1 97 ? -13.617 -9.273 -31.516 1 90.19 97 CYS A N 1
ATOM 759 C CA . CYS A 1 97 ? -14.938 -9.852 -31.734 1 90.19 97 CYS A CA 1
ATOM 760 C C . CYS A 1 97 ? -15.211 -10.969 -30.719 1 90.19 97 CYS A C 1
ATOM 762 O O . CYS A 1 97 ? -14.281 -11.539 -30.156 1 90.19 97 CYS A O 1
ATOM 764 N N . SER A 1 98 ? -16.453 -11.273 -30.469 1 90.12 98 SER A N 1
ATOM 765 C CA . SER A 1 98 ? -16.891 -12.219 -29.438 1 90.12 98 SER A CA 1
ATOM 766 C C . SER A 1 98 ? -16.25 -13.594 -29.656 1 90.12 98 SER A C 1
ATOM 768 O O . SER A 1 98 ? -15.914 -14.273 -28.688 1 90.12 98 SER A O 1
ATOM 770 N N . ALA A 1 99 ? -16.109 -14.016 -30.859 1 90.44 99 ALA A N 1
ATOM 771 C CA . ALA A 1 99 ? -15.523 -15.32 -31.156 1 90.44 99 ALA A CA 1
ATOM 772 C C . ALA A 1 99 ? -14.062 -15.383 -30.734 1 90.44 99 ALA A C 1
ATOM 774 O O . ALA A 1 99 ? -13.625 -16.359 -30.125 1 90.44 99 ALA A O 1
ATOM 775 N N . CYS A 1 100 ? -13.305 -14.32 -31.078 1 92.69 100 CYS A N 1
ATOM 776 C CA . CYS A 1 100 ? -11.906 -14.258 -30.703 1 92.69 100 CYS A CA 1
ATOM 777 C C . CYS A 1 100 ? -11.758 -14.18 -29.188 1 92.69 100 CYS A C 1
ATOM 779 O O . CYS A 1 100 ? -10.836 -14.758 -28.609 1 92.69 100 CYS A O 1
ATOM 781 N N . VAL A 1 101 ? -12.664 -13.438 -28.547 1 93.75 101 VAL A N 1
ATOM 782 C CA . VAL A 1 101 ? -12.641 -13.328 -27.094 1 93.75 101 VAL A CA 1
ATOM 783 C C . VAL A 1 101 ? -12.844 -14.711 -26.469 1 93.75 101 VAL A C 1
ATOM 785 O O . VAL A 1 101 ? -12.086 -15.109 -25.578 1 93.75 101 VAL A O 1
ATOM 788 N N . ARG A 1 102 ? -13.812 -15.453 -26.953 1 94 102 ARG A N 1
ATOM 789 C CA . ARG A 1 102 ? -14.102 -16.781 -26.406 1 94 102 ARG A CA 1
ATOM 790 C C . ARG A 1 102 ? -12.922 -17.719 -26.609 1 94 102 ARG A C 1
ATOM 792 O O . ARG A 1 102 ? -12.594 -18.516 -25.719 1 94 102 ARG A O 1
ATOM 799 N N . ASP A 1 103 ? -12.352 -17.578 -27.719 1 94 103 ASP A N 1
ATOM 800 C CA . ASP A 1 103 ? -11.188 -18.406 -28.016 1 94 103 ASP A CA 1
ATOM 801 C C . ASP A 1 103 ? -10.039 -18.094 -27.062 1 94 103 ASP A C 1
ATOM 803 O O . ASP A 1 103 ? -9.414 -19 -26.516 1 94 103 ASP A O 1
ATOM 807 N N . LEU A 1 104 ? -9.727 -16.859 -26.922 1 94.94 104 LEU A N 1
ATOM 808 C CA . LEU A 1 104 ? -8.625 -16.438 -26.062 1 94.94 104 LEU A CA 1
ATOM 809 C C . LEU A 1 104 ? -8.93 -16.75 -24.594 1 94.94 104 LEU A C 1
ATOM 811 O O . LEU A 1 104 ? -8.023 -17.078 -23.828 1 94.94 104 LEU A O 1
ATOM 815 N N . VAL A 1 105 ? -10.195 -16.625 -24.203 1 97 105 VAL A N 1
ATOM 816 C CA . VAL A 1 105 ? -10.594 -17 -22.844 1 97 105 VAL A CA 1
ATOM 817 C C . VAL A 1 105 ? -10.312 -18.484 -22.625 1 97 105 VAL A C 1
ATOM 819 O O . VAL A 1 105 ? -9.812 -18.875 -21.562 1 97 105 VAL A O 1
ATOM 822 N N . ASN A 1 106 ? -10.586 -19.297 -23.609 1 95.75 106 ASN A N 1
ATOM 823 C CA . ASN A 1 106 ? -10.266 -20.719 -23.516 1 95.75 106 ASN A CA 1
ATOM 824 C C . ASN A 1 106 ? -8.766 -20.953 -23.375 1 95.75 106 ASN A C 1
ATOM 826 O O . ASN A 1 106 ? -8.328 -21.781 -22.578 1 95.75 106 ASN A O 1
ATOM 830 N N . VAL A 1 107 ? -8.016 -20.234 -24.141 1 95.19 107 VAL A N 1
ATOM 831 C CA . VAL A 1 107 ? -6.562 -20.328 -24.062 1 95.19 107 VAL A CA 1
ATOM 832 C C . VAL A 1 107 ? -6.098 -19.953 -22.656 1 95.19 107 VAL A C 1
ATOM 834 O O . VAL A 1 107 ? -5.23 -20.609 -22.078 1 95.19 107 VAL A O 1
ATOM 837 N N . PHE A 1 108 ? -6.648 -18.906 -22.125 1 96.94 108 PHE A N 1
ATOM 838 C CA . PHE A 1 108 ? -6.273 -18.438 -20.797 1 96.94 108 PHE A CA 1
ATOM 839 C C . PHE A 1 108 ? -6.473 -19.531 -19.766 1 96.94 108 PHE A C 1
ATOM 841 O O . PHE A 1 108 ? -5.578 -19.812 -18.953 1 96.94 108 PHE A O 1
ATOM 848 N N . PHE A 1 109 ? -7.617 -20.141 -19.75 1 96.44 109 PHE A N 1
ATOM 849 C CA . PHE A 1 109 ? -7.934 -21.125 -18.719 1 96.44 109 PHE A CA 1
ATOM 850 C C . PHE A 1 109 ? -7.168 -22.422 -18.953 1 96.44 109 PHE A C 1
ATOM 852 O O . PHE A 1 109 ? -6.84 -23.141 -18 1 96.44 109 PHE A O 1
ATOM 859 N N . ASP A 1 110 ? -6.754 -22.672 -20.156 1 93.69 110 ASP A N 1
ATOM 860 C CA . ASP A 1 110 ? -6.055 -23.922 -20.469 1 93.69 110 ASP A CA 1
ATOM 861 C C . ASP A 1 110 ? -4.551 -23.766 -20.266 1 93.69 110 ASP A C 1
ATOM 863 O O . ASP A 1 110 ? -3.875 -24.703 -19.859 1 93.69 110 ASP A O 1
ATOM 867 N N . GLU A 1 111 ? -4.07 -22.547 -20.531 1 94.31 111 GLU A N 1
ATOM 868 C CA . GLU A 1 111 ? -2.621 -22.422 -20.656 1 94.31 111 GLU A CA 1
ATOM 869 C C . GLU A 1 111 ? -2.053 -21.5 -19.594 1 94.31 111 GLU A C 1
ATOM 871 O O . GLU A 1 111 ? -0.848 -21.5 -19.328 1 94.31 111 GLU A O 1
ATOM 876 N N . VAL A 1 112 ? -2.883 -20.703 -18.969 1 95.88 112 VAL A N 1
ATOM 877 C CA . VAL A 1 112 ? -2.33 -19.641 -18.125 1 95.88 112 VAL A CA 1
ATOM 878 C C . VAL A 1 112 ? -2.844 -19.797 -16.688 1 95.88 112 VAL A C 1
ATOM 880 O O . VAL A 1 112 ? -2.059 -19.828 -15.742 1 95.88 112 VAL A O 1
ATOM 883 N N . ASN A 1 113 ? -4.141 -19.984 -16.484 1 96.56 113 ASN A N 1
ATOM 884 C CA . ASN A 1 113 ? -4.82 -19.844 -15.195 1 96.56 113 ASN A CA 1
ATOM 885 C C . ASN A 1 113 ? -4.336 -20.891 -14.195 1 96.56 113 ASN A C 1
ATOM 887 O O . ASN A 1 113 ? -4.445 -20.688 -12.984 1 96.56 113 ASN A O 1
ATOM 891 N N . TRP A 1 114 ? -3.789 -22 -14.688 1 93.56 114 TRP A N 1
ATOM 892 C CA . TRP A 1 114 ? -3.387 -23.078 -13.789 1 93.56 114 TRP A CA 1
ATOM 893 C C . TRP A 1 114 ? -2.211 -22.641 -12.914 1 93.56 114 TRP A C 1
ATOM 895 O O . TRP A 1 114 ? -1.944 -23.25 -11.875 1 93.56 114 TRP A O 1
ATOM 905 N N . GLN A 1 115 ? -1.519 -21.594 -13.305 1 93 115 GLN A N 1
ATOM 906 C CA . GLN A 1 115 ? -0.323 -21.156 -12.594 1 93 115 GLN A CA 1
ATOM 907 C C . GLN A 1 115 ? -0.674 -20.594 -11.211 1 93 115 GLN A C 1
ATOM 909 O O . GLN A 1 115 ? -0.033 -20.938 -10.219 1 93 115 GLN A O 1
ATOM 914 N N . TYR A 1 116 ? -1.729 -19.734 -11.203 1 94 116 TYR A N 1
ATOM 915 C CA . TYR A 1 116 ? -2.064 -19.094 -9.938 1 94 116 TYR A CA 1
ATOM 916 C C . TYR A 1 116 ? -3.543 -19.266 -9.609 1 94 116 TYR A C 1
ATOM 918 O O . TYR A 1 116 ? -3.984 -18.922 -8.508 1 94 116 TYR A O 1
ATOM 926 N N . THR A 1 117 ? -4.254 -19.781 -10.477 1 94.88 117 THR A N 1
ATOM 927 C CA . THR A 1 117 ? -5.668 -20.078 -10.289 1 94.88 117 THR A CA 1
ATOM 928 C C . THR A 1 117 ? -6.414 -18.859 -9.742 1 94.88 117 THR A C 1
ATOM 930 O O . THR A 1 117 ? -7.129 -18.969 -8.742 1 94.88 117 THR A O 1
ATOM 933 N N . ILE A 1 118 ? -6.297 -17.75 -10.422 1 96.69 118 ILE A N 1
ATOM 934 C CA . ILE A 1 118 ? -6.898 -16.5 -9.969 1 96.69 118 ILE A CA 1
ATOM 935 C C . ILE A 1 118 ? -8.398 -16.516 -10.266 1 96.69 118 ILE A C 1
ATOM 937 O O . ILE A 1 118 ? -9.195 -16 -9.477 1 96.69 118 ILE A O 1
ATOM 941 N N . LEU A 1 119 ? -8.711 -17.078 -11.398 1 97.75 119 LEU A N 1
ATOM 942 C CA . LEU A 1 119 ? -10.109 -17.094 -11.836 1 97.75 119 LEU A CA 1
ATOM 943 C C . LEU A 1 119 ? -10.648 -18.516 -11.898 1 97.75 119 LEU A C 1
ATOM 945 O O . LEU A 1 119 ? -9.875 -19.469 -11.961 1 97.75 119 LEU A O 1
ATOM 949 N N . ASP A 1 120 ? -11.891 -18.609 -11.766 1 96.62 120 ASP A N 1
ATOM 950 C CA . ASP A 1 120 ? -12.586 -19.875 -11.977 1 96.62 120 ASP A CA 1
ATOM 951 C C . ASP A 1 120 ? -13.289 -19.891 -13.336 1 96.62 120 ASP A C 1
ATOM 953 O O . ASP A 1 120 ? -14.016 -18.953 -13.68 1 96.62 120 ASP A O 1
ATOM 957 N N . ARG A 1 121 ? -13.109 -20.984 -14.062 1 95.88 121 ARG A N 1
ATOM 958 C CA . ARG A 1 121 ? -13.594 -21.062 -15.438 1 95.88 121 ARG A CA 1
ATOM 959 C C . ARG A 1 121 ? -15.117 -20.969 -15.484 1 95.88 121 ARG A C 1
ATOM 961 O O . ARG A 1 121 ? -15.672 -20.203 -16.281 1 95.88 121 ARG A O 1
ATOM 968 N N . ASN A 1 122 ? -15.805 -21.75 -14.648 1 95.31 122 ASN A N 1
ATOM 969 C CA . ASN A 1 122 ? -17.266 -21.766 -14.68 1 95.31 122 ASN A CA 1
ATOM 970 C C . ASN A 1 122 ? -17.844 -20.422 -14.289 1 95.31 122 ASN A C 1
ATOM 972 O O . ASN A 1 122 ? -18.781 -19.938 -14.93 1 95.31 122 ASN A O 1
ATOM 976 N N . HIS A 1 123 ? -17.297 -19.859 -13.25 1 95.62 123 HIS A N 1
ATOM 977 C CA . HIS A 1 123 ? -17.781 -18.562 -12.812 1 95.62 123 HIS A CA 1
ATOM 978 C C . HIS A 1 123 ? -17.531 -17.484 -13.875 1 95.62 123 HIS A C 1
ATOM 980 O O . HIS A 1 123 ? -18.422 -16.688 -14.172 1 95.62 123 HIS A O 1
ATOM 986 N N . PHE A 1 124 ? -16.359 -17.469 -14.492 1 97.44 124 PHE A N 1
ATOM 987 C CA . PHE A 1 124 ? -15.984 -16.453 -15.469 1 97.44 124 PHE A CA 1
ATOM 988 C C . PHE A 1 124 ? -16.812 -16.594 -16.734 1 97.44 124 PHE A C 1
ATOM 990 O O . PHE A 1 124 ? -17.281 -15.602 -17.297 1 97.44 124 PHE A O 1
ATOM 997 N N . THR A 1 125 ? -17 -17.828 -17.219 1 96.62 125 THR A N 1
ATOM 998 C CA . THR A 1 125 ? -17.688 -18.062 -18.484 1 96.62 125 THR A CA 1
ATOM 999 C C . THR A 1 125 ? -19.172 -17.672 -18.359 1 96.62 125 THR A C 1
ATOM 1001 O O . THR A 1 125 ? -19.766 -17.188 -19.312 1 96.62 125 THR A O 1
ATOM 1004 N N . THR A 1 126 ? -19.75 -17.953 -17.188 1 94.69 126 THR A N 1
ATOM 1005 C CA . THR A 1 126 ? -21.125 -17.531 -16.953 1 94.69 126 THR A CA 1
ATOM 1006 C C . THR A 1 126 ? -21.25 -16.016 -17.016 1 94.69 126 THR A C 1
ATOM 1008 O O . THR A 1 126 ? -22.172 -15.477 -17.609 1 94.69 126 THR A O 1
ATOM 1011 N N . LYS A 1 127 ? -20.312 -15.328 -16.391 1 94.62 127 LYS A N 1
ATOM 1012 C CA . LYS A 1 127 ? -20.312 -13.867 -16.422 1 94.62 127 LYS A CA 1
ATOM 1013 C C . LYS A 1 127 ? -20.094 -13.352 -17.844 1 94.62 127 LYS A C 1
ATOM 1015 O O . LYS A 1 127 ? -20.672 -12.344 -18.234 1 94.62 127 LYS A O 1
ATOM 1020 N N . LEU A 1 128 ? -19.219 -14.023 -18.578 1 96.5 128 LEU A N 1
ATOM 1021 C CA . LEU A 1 128 ? -18.938 -13.633 -19.953 1 96.5 128 LEU A CA 1
ATOM 1022 C C . LEU A 1 128 ? -20.188 -13.758 -20.828 1 96.5 128 LEU A C 1
ATOM 1024 O O . LEU A 1 128 ? -20.469 -12.898 -21.656 1 96.5 128 LEU A O 1
ATOM 1028 N N . GLU A 1 129 ? -20.922 -14.828 -20.625 1 94.5 129 GLU A N 1
ATOM 1029 C CA . GLU A 1 129 ? -22.172 -15.008 -21.344 1 94.5 129 GLU A CA 1
ATOM 1030 C C . GLU A 1 129 ? -23.172 -13.898 -21.031 1 94.5 129 GLU A C 1
ATOM 1032 O O . GLU A 1 129 ? -23.797 -13.336 -21.938 1 94.5 129 GLU A O 1
ATOM 1037 N N . ASP A 1 130 ? -23.25 -13.562 -19.781 1 91.25 130 ASP A N 1
ATOM 1038 C CA . ASP A 1 130 ? -24.125 -12.469 -19.375 1 91.25 130 ASP A CA 1
ATOM 1039 C C . ASP A 1 130 ? -23.656 -11.141 -19.969 1 91.25 130 ASP A C 1
ATOM 1041 O O . ASP A 1 130 ? -24.484 -10.289 -20.312 1 91.25 130 ASP A O 1
ATOM 1045 N N . TYR A 1 131 ? -22.391 -10.945 -19.984 1 91.56 131 TYR A N 1
ATOM 1046 C CA . TYR A 1 131 ? -21.781 -9.734 -20.531 1 91.56 131 TYR A CA 1
ATOM 1047 C C . TYR A 1 131 ? -22.188 -9.516 -21.984 1 91.56 131 TYR A C 1
ATOM 1049 O O . TYR A 1 131 ? -22.516 -8.391 -22.375 1 91.56 131 TYR A O 1
ATOM 1057 N N . TYR A 1 132 ? -22.266 -10.523 -22.797 1 90 132 TYR A N 1
ATOM 1058 C CA . TYR A 1 132 ? -22.578 -10.398 -24.219 1 90 132 TYR A CA 1
ATOM 1059 C C . TYR A 1 132 ? -24.094 -10.445 -24.453 1 90 132 TYR A C 1
ATOM 1061 O O . TYR A 1 132 ? -24.578 -9.984 -25.484 1 90 132 TYR A O 1
ATOM 1069 N N . HIS A 1 133 ? -24.812 -10.992 -23.516 1 87.06 133 HIS A N 1
ATOM 1070 C CA . HIS A 1 133 ? -26.266 -11.062 -23.672 1 87.06 133 HIS A CA 1
ATOM 1071 C C . HIS A 1 133 ? -26.922 -9.734 -23.312 1 87.06 133 HIS A C 1
ATOM 1073 O O . HIS A 1 133 ? -27.969 -9.383 -23.875 1 87.06 133 HIS A O 1
ATOM 1079 N N . HIS A 1 134 ? -26.438 -9.172 -22.266 1 73.31 134 HIS A N 1
ATOM 1080 C CA . HIS A 1 134 ? -27.047 -7.926 -21.812 1 73.31 134 HIS A CA 1
ATOM 1081 C C . HIS A 1 134 ? -26.344 -6.711 -22.406 1 73.31 134 HIS A C 1
ATOM 1083 O O . HIS A 1 134 ? -25.234 -6.363 -21.984 1 73.31 134 HIS A O 1
ATOM 1089 N N . HIS A 1 135 ? -26.812 -6.367 -23.562 1 64.5 135 HIS A N 1
ATOM 1090 C CA . HIS A 1 135 ? -26.203 -5.203 -24.188 1 64.5 135 HIS A CA 1
ATOM 1091 C C . HIS A 1 135 ? -26.547 -3.922 -23.438 1 64.5 135 HIS A C 1
ATOM 1093 O O . HIS A 1 135 ? -27.594 -3.846 -22.781 1 64.5 135 HIS A O 1
ATOM 1099 N N . THR A 1 136 ? -25.453 -3.156 -23.078 1 60.53 136 THR A N 1
ATOM 1100 C CA . THR A 1 136 ? -25.672 -1.877 -22.406 1 60.53 136 THR A CA 1
ATOM 1101 C C . THR A 1 136 ? -26.859 -1.141 -23.016 1 60.53 136 THR A C 1
ATOM 1103 O O . THR A 1 136 ? -26.953 -0.997 -24.234 1 60.53 136 THR A O 1
ATOM 1106 N N . SER A 1 137 ? -27.891 -1.043 -22.172 1 58.47 137 SER A N 1
ATOM 1107 C CA . SER A 1 137 ? -29.078 -0.304 -22.609 1 58.47 137 SER A CA 1
ATOM 1108 C C . SER A 1 137 ? -28.688 1.041 -23.219 1 58.47 137 SER A C 1
ATOM 1110 O O . SER A 1 137 ? -27.75 1.689 -22.75 1 58.47 137 SER A O 1
ATOM 1112 N N . PRO A 1 138 ? -29.141 1.355 -24.375 1 55.62 138 PRO A N 1
ATOM 1113 C CA . PRO A 1 138 ? -28.922 2.676 -24.969 1 55.62 138 PRO A CA 1
ATOM 1114 C C . PRO A 1 138 ? -29.031 3.807 -23.953 1 55.62 138 PRO A C 1
ATOM 1116 O O . PRO A 1 138 ? -28.406 4.859 -24.125 1 55.62 138 PRO A O 1
ATOM 1119 N N . LEU A 1 139 ? -29.844 3.625 -22.984 1 49.34 139 LEU A N 1
ATOM 1120 C CA . LEU A 1 139 ? -30.078 4.652 -21.969 1 49.34 139 LEU A CA 1
ATOM 1121 C C . LEU A 1 139 ? -28.797 4.977 -21.219 1 49.34 139 LEU A C 1
ATOM 1123 O O . LEU A 1 139 ? -28.562 6.133 -20.859 1 49.34 139 LEU A O 1
ATOM 1127 N N . TYR A 1 140 ? -28.016 4.004 -20.938 1 57.34 140 TYR A N 1
ATOM 1128 C CA . TYR A 1 140 ? -26.812 4.258 -20.156 1 57.34 140 TYR A CA 1
ATOM 1129 C C . TYR A 1 140 ? -25.859 5.18 -20.906 1 57.34 140 TYR A C 1
ATOM 1131 O O . TYR A 1 140 ? -25.203 6.031 -20.312 1 57.34 140 TYR A O 1
ATOM 1139 N N . GLN A 1 141 ? -26.078 5.137 -22.266 1 60.56 141 GLN A N 1
ATOM 1140 C CA . GLN A 1 141 ? -25.188 5.918 -23.109 1 60.56 141 GLN A CA 1
ATOM 1141 C C . GLN A 1 141 ? -25.547 7.402 -23.047 1 60.56 141 GLN A C 1
ATOM 1143 O O . GLN A 1 141 ? -24.656 8.258 -23.047 1 60.56 141 GLN A O 1
ATOM 1148 N N . ALA A 1 142 ? -26.828 7.594 -22.891 1 58.94 142 ALA A N 1
ATOM 1149 C CA . ALA A 1 142 ? -27.234 8.992 -22.969 1 58.94 142 ALA A CA 1
ATOM 1150 C C . ALA A 1 142 ? -26.812 9.75 -21.703 1 58.94 142 ALA A C 1
ATOM 1152 O O . ALA A 1 142 ? -26.406 10.914 -21.781 1 58.94 142 ALA A O 1
ATOM 1153 N N . GLU A 1 143 ? -26.797 9.047 -20.625 1 67.31 143 GLU A N 1
ATOM 1154 C CA . GLU A 1 143 ? -26.531 9.742 -19.375 1 67.31 143 GLU A CA 1
ATOM 1155 C C . GLU A 1 143 ? -25.094 9.477 -18.891 1 67.31 143 GLU A C 1
ATOM 1157 O O . GLU A 1 143 ? -24.641 10.086 -17.922 1 67.31 143 GLU A O 1
ATOM 1162 N N . GLY A 1 144 ? -24.406 8.727 -19.672 1 76.69 144 GLY A N 1
ATOM 1163 C CA . GLY A 1 144 ? -23.047 8.414 -19.25 1 76.69 144 GLY A CA 1
ATOM 1164 C C . GLY A 1 144 ? -23 7.555 -18 1 76.69 144 GLY A C 1
ATOM 1165 O O . GLY A 1 144 ? -22.031 7.617 -17.234 1 76.69 144 GLY A O 1
ATOM 1166 N N . THR A 1 145 ? -24.156 6.977 -17.656 1 81.25 145 THR A N 1
ATOM 1167 C CA . THR A 1 145 ? -24.234 6.156 -16.453 1 81.25 145 THR A CA 1
ATOM 1168 C C . THR A 1 145 ? -24.203 4.672 -16.797 1 81.25 145 THR A C 1
ATOM 1170 O O . THR A 1 145 ? -24.938 4.23 -17.703 1 81.25 145 THR A O 1
ATOM 1173 N N . PHE A 1 146 ? -23.328 3.99 -16.234 1 82.62 146 PHE A N 1
ATOM 1174 C CA . PHE A 1 146 ? -23.109 2.572 -16.5 1 82.62 146 PHE A CA 1
ATOM 1175 C C . PHE A 1 146 ? -23.062 1.773 -15.211 1 82.62 146 PHE A C 1
ATOM 1177 O O . PHE A 1 146 ? -22.672 2.297 -14.164 1 82.62 146 PHE A O 1
ATOM 1184 N N . PRO A 1 147 ? -23.594 0.569 -15.414 1 85.19 147 PRO A N 1
ATOM 1185 C CA . PRO A 1 147 ? -23.328 -0.292 -14.258 1 85.19 147 PRO A CA 1
ATOM 1186 C C . PRO A 1 147 ? -21.844 -0.49 -14.008 1 85.19 147 PRO A C 1
ATOM 1188 O O . PRO A 1 147 ? -21.094 -0.855 -14.922 1 85.19 147 PRO A O 1
ATOM 1191 N N . SER A 1 148 ? -21.359 -0.26 -12.836 1 88.88 148 SER A N 1
ATOM 1192 C CA . SER A 1 148 ? -19.938 -0.361 -12.492 1 88.88 148 SER A CA 1
ATOM 1193 C C . SER A 1 148 ? -19.406 -1.77 -12.734 1 88.88 148 SER A C 1
ATOM 1195 O O . SER A 1 148 ? -18.266 -1.943 -13.156 1 88.88 148 SER A O 1
ATOM 1197 N N . GLU A 1 149 ? -20.266 -2.764 -12.586 1 90.88 149 GLU A N 1
ATOM 1198 C CA . GLU A 1 149 ? -19.859 -4.156 -12.75 1 90.88 149 GLU A CA 1
ATOM 1199 C C . GLU A 1 149 ? -19.453 -4.445 -14.195 1 90.88 149 GLU A C 1
ATOM 1201 O O . GLU A 1 149 ? -18.547 -5.238 -14.438 1 90.88 149 GLU A O 1
ATOM 1206 N N . ARG A 1 150 ? -20.141 -3.816 -15.047 1 90.12 150 ARG A N 1
ATOM 1207 C CA . ARG A 1 150 ? -19.828 -4.031 -16.453 1 90.12 150 ARG A CA 1
ATOM 1208 C C . ARG A 1 150 ? -18.469 -3.439 -16.812 1 90.12 150 ARG A C 1
ATOM 1210 O O . ARG A 1 150 ? -17.703 -4.051 -17.547 1 90.12 150 ARG A O 1
ATOM 1217 N N . LEU A 1 151 ? -18.219 -2.279 -16.281 1 90.19 151 LEU A N 1
ATOM 1218 C CA . LEU A 1 151 ? -16.938 -1.633 -16.531 1 90.19 151 LEU A CA 1
ATOM 1219 C C . LEU A 1 151 ? -15.797 -2.434 -15.93 1 90.19 151 LEU A C 1
ATOM 1221 O O . LEU A 1 151 ? -14.766 -2.65 -16.578 1 90.19 151 LEU A O 1
ATOM 1225 N N . VAL A 1 152 ? -15.992 -2.859 -14.742 1 94.81 152 VAL A N 1
ATOM 1226 C CA . VAL A 1 152 ? -14.961 -3.627 -14.055 1 94.81 152 VAL A CA 1
ATOM 1227 C C . VAL A 1 152 ? -14.711 -4.938 -14.789 1 94.81 152 VAL A C 1
ATOM 1229 O O . VAL A 1 152 ? -13.562 -5.348 -14.977 1 94.81 152 VAL A O 1
ATOM 1232 N N . PHE A 1 153 ? -15.789 -5.602 -15.211 1 95.75 153 PHE A N 1
ATOM 1233 C CA . PHE A 1 153 ? -15.625 -6.871 -15.906 1 95.75 153 PHE A CA 1
ATOM 1234 C C . PHE A 1 153 ? -14.922 -6.672 -17.25 1 95.75 153 PHE A C 1
ATOM 1236 O O . PHE A 1 153 ? -14.141 -7.52 -17.672 1 95.75 153 PHE A O 1
ATOM 1243 N N . SER A 1 154 ? -15.234 -5.551 -17.938 1 94.31 154 SER A N 1
ATOM 1244 C CA . SER A 1 154 ? -14.523 -5.246 -19.172 1 94.31 154 SER A CA 1
ATOM 1245 C C . SER A 1 154 ? -13.023 -5.145 -18.938 1 94.31 154 SER A C 1
ATOM 1247 O O . SER A 1 154 ? -12.227 -5.645 -19.734 1 94.31 154 SER A O 1
ATOM 1249 N N . ALA A 1 155 ? -12.641 -4.488 -17.844 1 94.94 155 ALA A N 1
ATOM 1250 C CA . ALA A 1 155 ? -11.227 -4.379 -17.5 1 94.94 155 ALA A CA 1
ATOM 1251 C C . ALA A 1 155 ? -10.625 -5.754 -17.234 1 94.94 155 ALA A C 1
ATOM 1253 O O . ALA A 1 155 ? -9.531 -6.062 -17.703 1 94.94 155 ALA A O 1
ATOM 1254 N N . LEU A 1 156 ? -11.336 -6.57 -16.484 1 97.62 156 LEU A N 1
ATOM 1255 C CA . LEU A 1 156 ? -10.875 -7.926 -16.219 1 97.62 156 LEU A CA 1
ATOM 1256 C C . LEU A 1 156 ? -10.711 -8.719 -17.5 1 97.62 156 LEU A C 1
ATOM 1258 O O . LEU A 1 156 ? -9.742 -9.469 -17.656 1 97.62 156 LEU A O 1
ATOM 1262 N N . LEU A 1 157 ? -11.688 -8.516 -18.344 1 96.56 157 LEU A N 1
ATOM 1263 C CA . LEU A 1 157 ? -11.656 -9.211 -19.641 1 96.56 157 LEU A CA 1
ATOM 1264 C C . LEU A 1 157 ? -10.398 -8.852 -20.406 1 96.56 157 LEU A C 1
ATOM 1266 O O . LEU A 1 157 ? -9.727 -9.742 -20.953 1 96.56 157 LEU A O 1
ATOM 1270 N N . PHE A 1 158 ? -10.055 -7.598 -20.453 1 94.25 158 PHE A N 1
ATOM 1271 C CA . PHE A 1 158 ? -8.844 -7.172 -21.141 1 94.25 158 PHE A CA 1
ATOM 1272 C C . PHE A 1 158 ? -7.613 -7.84 -20.531 1 94.25 158 PHE A C 1
ATOM 1274 O O . PHE A 1 158 ? -6.691 -8.234 -21.25 1 94.25 158 PHE A O 1
ATOM 1281 N N . GLN A 1 159 ? -7.566 -7.973 -19.219 1 95.31 159 GLN A N 1
ATOM 1282 C CA . GLN A 1 159 ? -6.434 -8.609 -18.562 1 95.31 159 GLN A CA 1
ATOM 1283 C C . GLN A 1 159 ? -6.348 -10.086 -18.906 1 95.31 159 GLN A C 1
ATOM 1285 O O . GLN A 1 159 ? -5.254 -10.633 -19.078 1 95.31 159 GLN A O 1
ATOM 1290 N N . VAL A 1 160 ? -7.496 -10.711 -18.953 1 97.12 160 VAL A N 1
ATOM 1291 C CA . VAL A 1 160 ? -7.535 -12.125 -19.328 1 97.12 160 VAL A CA 1
ATOM 1292 C C . VAL A 1 160 ? -6.992 -12.289 -20.75 1 97.12 160 VAL A C 1
ATOM 1294 O O . VAL A 1 160 ? -6.191 -13.188 -21.016 1 97.12 160 VAL A O 1
ATOM 1297 N N . LEU A 1 161 ? -7.395 -11.43 -21.625 1 94.75 161 LEU A N 1
ATOM 1298 C CA . LEU A 1 161 ? -6.996 -11.516 -23.031 1 94.75 161 LEU A CA 1
ATOM 1299 C C . LEU A 1 161 ? -5.492 -11.297 -23.188 1 94.75 161 LEU A C 1
ATOM 1301 O O . LEU A 1 161 ? -4.828 -12.016 -23.938 1 94.75 161 LEU A O 1
ATOM 1305 N N . VAL A 1 162 ? -4.977 -10.336 -22.484 1 93.25 162 VAL A N 1
ATOM 1306 C CA . VAL A 1 162 ? -3.553 -10.047 -22.625 1 93.25 162 VAL A CA 1
ATOM 1307 C C . VAL A 1 162 ? -2.732 -11.203 -22.047 1 93.25 162 VAL A C 1
ATOM 1309 O O . VAL A 1 162 ? -1.671 -11.539 -22.578 1 93.25 162 VAL A O 1
ATOM 1312 N N . CYS A 1 163 ? -3.16 -11.82 -20.984 1 94.56 163 CYS A N 1
ATOM 1313 C CA . CYS A 1 163 ? -2.477 -12.977 -20.406 1 94.56 163 CYS A CA 1
ATOM 1314 C C . CYS A 1 163 ? -2.533 -14.164 -21.359 1 94.56 163 CYS A C 1
ATOM 1316 O O . CYS A 1 163 ? -1.56 -14.906 -21.5 1 94.56 163 CYS A O 1
ATOM 1318 N N . ALA A 1 164 ? -3.693 -14.305 -22 1 95 164 ALA A N 1
ATOM 1319 C CA . ALA A 1 164 ? -3.832 -15.383 -22.969 1 95 164 ALA A CA 1
ATOM 1320 C C . ALA A 1 164 ? -2.865 -15.188 -24.141 1 95 164 ALA A C 1
ATOM 1322 O O . ALA A 1 164 ? -2.213 -16.141 -24.578 1 95 164 ALA A O 1
ATOM 1323 N N . LEU A 1 165 ? -2.781 -14 -24.609 1 91.81 165 LEU A N 1
ATOM 1324 C CA . LEU A 1 165 ? -1.913 -13.703 -25.734 1 91.81 165 LEU A CA 1
ATOM 1325 C C . LEU A 1 165 ? -0.448 -13.898 -25.375 1 91.81 165 LEU A C 1
ATOM 1327 O O . LEU A 1 165 ? 0.365 -14.281 -26.219 1 91.81 165 LEU A O 1
ATOM 1331 N N . GLN A 1 166 ? -0.115 -13.625 -24.141 1 91.62 166 GLN A N 1
ATOM 1332 C CA . GLN A 1 166 ? 1.257 -13.781 -23.672 1 91.62 166 GLN A CA 1
ATOM 1333 C C . GLN A 1 166 ? 1.714 -15.234 -23.781 1 91.62 166 GLN A C 1
ATOM 1335 O O . GLN A 1 166 ? 2.893 -15.508 -24.016 1 91.62 166 GLN A O 1
ATOM 1340 N N . PHE A 1 167 ? 0.766 -16.188 -23.703 1 93.75 167 PHE A N 1
ATOM 1341 C CA . PHE A 1 167 ? 1.107 -17.609 -23.719 1 93.75 167 PHE A CA 1
ATOM 1342 C C . PHE A 1 167 ? 0.366 -18.328 -24.828 1 93.75 167 PHE A C 1
ATOM 1344 O O . PHE A 1 167 ? -0.017 -19.484 -24.672 1 93.75 167 PHE A O 1
ATOM 1351 N N . LEU A 1 168 ? 0.144 -17.625 -25.875 1 92.06 168 LEU A N 1
ATOM 1352 C CA . LEU A 1 168 ? -0.565 -18.203 -27.016 1 92.06 168 LEU A CA 1
ATOM 1353 C C . LEU A 1 168 ? 0.269 -19.297 -27.672 1 92.06 168 LEU A C 1
ATOM 1355 O O . LEU A 1 168 ? 1.385 -19.047 -28.125 1 92.06 168 LEU A O 1
ATOM 1359 N N . PRO A 1 169 ? -0.246 -20.531 -27.609 1 90.75 169 PRO A N 1
ATOM 1360 C CA . PRO A 1 169 ? 0.498 -21.594 -28.281 1 90.75 169 PRO A CA 1
ATOM 1361 C C . PRO A 1 169 ? 0.702 -21.312 -29.781 1 90.75 169 PRO A C 1
ATOM 1363 O O . PRO A 1 169 ? -0.144 -20.672 -30.406 1 90.75 169 PRO A O 1
ATOM 1366 N N . ALA A 1 170 ? 1.798 -21.938 -30.156 1 83.44 170 ALA A N 1
ATOM 1367 C CA . ALA A 1 170 ? 2.082 -21.781 -31.578 1 83.44 170 ALA A CA 1
ATOM 1368 C C . ALA A 1 170 ? 0.961 -22.375 -32.438 1 83.44 170 ALA A C 1
ATOM 1370 O O . ALA A 1 170 ? 0.416 -23.422 -32.094 1 83.44 170 ALA A O 1
ATOM 1371 N N . GLY A 1 171 ? 0.49 -21.766 -33.406 1 80.25 171 GLY A N 1
ATOM 1372 C CA . GLY A 1 171 ? -0.528 -22.281 -34.312 1 80.25 171 GLY A CA 1
ATOM 1373 C C . GLY A 1 171 ? -1.918 -21.766 -34 1 80.25 171 GLY A C 1
ATOM 1374 O O . GLY A 1 171 ? -2.803 -21.781 -34.875 1 80.25 171 GLY A O 1
ATOM 1375 N N . HIS A 1 172 ? -2.102 -21.469 -32.719 1 82.12 172 HIS A N 1
ATOM 1376 C CA . HIS A 1 172 ? -3.428 -21 -32.312 1 82.12 172 HIS A CA 1
ATOM 1377 C C . HIS A 1 172 ? -3.727 -19.641 -32.938 1 82.12 172 HIS A C 1
ATOM 1379 O O . HIS A 1 172 ? -4.887 -19.234 -33 1 82.12 172 HIS A O 1
ATOM 1385 N N . SER A 1 173 ? -2.711 -18.953 -33.281 1 74.94 173 SER A N 1
ATOM 1386 C CA . SER A 1 173 ? -2.869 -17.609 -33.844 1 74.94 173 SER A CA 1
ATOM 1387 C C . SER A 1 173 ? -3.67 -17.641 -35.156 1 74.94 173 SER A C 1
ATOM 1389 O O . SER A 1 173 ? -4.297 -16.641 -35.5 1 74.94 173 SER A O 1
ATOM 1391 N N . GLU A 1 174 ? -3.646 -18.797 -35.688 1 72.19 174 GLU A N 1
ATOM 1392 C CA . GLU A 1 174 ? -4.355 -18.938 -36.969 1 72.19 174 GLU A CA 1
ATOM 1393 C C . GLU A 1 174 ? -5.867 -18.828 -36.75 1 72.19 174 GLU A C 1
ATOM 1395 O O . GLU A 1 174 ? -6.594 -18.469 -37.688 1 72.19 174 GLU A O 1
ATOM 1400 N N . ASN A 1 175 ? -6.266 -19.062 -35.562 1 70.81 175 ASN A N 1
ATOM 1401 C CA . ASN A 1 175 ? -7.691 -19 -35.281 1 70.81 175 ASN A CA 1
ATOM 1402 C C . ASN A 1 175 ? -8.141 -17.594 -34.906 1 70.81 175 ASN A C 1
ATOM 1404 O O . ASN A 1 175 ? -9.336 -17.328 -34.781 1 70.81 175 ASN A O 1
ATOM 1408 N N . LEU A 1 176 ? -7.137 -16.781 -34.75 1 79.38 176 LEU A N 1
ATOM 1409 C CA . LEU A 1 176 ? -7.457 -15.414 -34.344 1 79.38 176 LEU A CA 1
ATOM 1410 C C . LEU A 1 176 ? -7.398 -14.445 -35.5 1 79.38 176 LEU A C 1
ATOM 1412 O O . LEU A 1 176 ? -6.547 -14.586 -36.375 1 79.38 176 LEU A O 1
ATOM 1416 N N . HIS A 1 177 ? -8.406 -13.664 -35.531 1 75.88 177 HIS A N 1
ATOM 1417 C CA . HIS A 1 177 ? -8.367 -12.594 -36.531 1 75.88 177 HIS A CA 1
ATOM 1418 C C . HIS A 1 177 ? -7.316 -11.555 -36.156 1 75.88 177 HIS A C 1
ATOM 1420 O O . HIS A 1 177 ? -7.387 -10.93 -35.125 1 75.88 177 HIS A O 1
ATOM 1426 N N . THR A 1 178 ? -6.387 -11.375 -37 1 69.88 178 THR A N 1
ATOM 1427 C CA . THR A 1 178 ? -5.238 -10.516 -36.75 1 69.88 178 THR A CA 1
ATOM 1428 C C . THR A 1 178 ? -5.688 -9.102 -36.375 1 69.88 178 THR A C 1
ATOM 1430 O O . THR A 1 178 ? -5.121 -8.477 -35.469 1 69.88 178 THR A O 1
ATOM 1433 N N . PHE A 1 179 ? -6.68 -8.75 -37.031 1 71.06 179 PHE A N 1
ATOM 1434 C CA . PHE A 1 179 ? -7.145 -7.383 -36.812 1 71.06 179 PHE A CA 1
ATOM 1435 C C . PHE A 1 179 ? -7.762 -7.219 -35.438 1 71.06 179 PHE A C 1
ATOM 1437 O O . PHE A 1 179 ? -7.629 -6.168 -34.812 1 71.06 179 PHE A O 1
ATOM 1444 N N . CYS A 1 180 ? -8.195 -8.336 -34.938 1 72.81 180 CYS A N 1
ATOM 1445 C CA . CYS A 1 180 ? -8.945 -8.289 -33.688 1 72.81 180 CYS A CA 1
ATOM 1446 C C . CYS A 1 180 ? -8.008 -8.141 -32.5 1 72.81 180 CYS A C 1
ATOM 1448 O O . CYS A 1 180 ? -8.391 -7.57 -31.484 1 72.81 180 CYS A O 1
ATOM 1450 N N . ILE A 1 181 ? -6.773 -8.5 -32.719 1 75.44 181 ILE A N 1
ATOM 1451 C CA . ILE A 1 181 ? -5.949 -8.594 -31.531 1 75.44 181 ILE A CA 1
ATOM 1452 C C . ILE A 1 181 ? -4.988 -7.41 -31.469 1 75.44 181 ILE A C 1
ATOM 1454 O O . ILE A 1 181 ? -4.289 -7.227 -30.469 1 75.44 181 ILE A O 1
ATOM 1458 N N . LYS A 1 182 ? -5.027 -6.598 -32.438 1 69.56 182 LYS A N 1
ATOM 1459 C CA . LYS A 1 182 ? -4.113 -5.461 -32.5 1 69.56 182 LYS A CA 1
ATOM 1460 C C . LYS A 1 182 ? -4.371 -4.48 -31.359 1 69.56 182 LYS A C 1
ATOM 1462 O O . LYS A 1 182 ? -3.457 -3.785 -30.906 1 69.56 182 LYS A O 1
ATOM 1467 N N . GLY A 1 183 ? -5.469 -4.496 -30.906 1 65.5 183 GLY A N 1
ATOM 1468 C CA . GLY A 1 183 ? -5.84 -3.555 -29.875 1 65.5 183 GLY A CA 1
ATOM 1469 C C . GLY A 1 183 ? -5.367 -3.977 -28.484 1 65.5 183 GLY A C 1
ATOM 1470 O O . GLY A 1 183 ? -5.398 -3.182 -27.547 1 65.5 183 GLY A O 1
ATOM 1471 N N . ILE A 1 184 ? -4.941 -5.191 -28.391 1 70.69 184 ILE A N 1
ATOM 1472 C CA . ILE A 1 184 ? -4.516 -5.688 -27.078 1 70.69 184 ILE A CA 1
ATOM 1473 C C . ILE A 1 184 ? -3.021 -5.43 -26.891 1 70.69 184 ILE A C 1
ATOM 1475 O O . ILE A 1 184 ? -2.207 -5.832 -27.734 1 70.69 184 ILE A O 1
ATOM 1479 N N . ALA A 1 185 ? -2.66 -4.527 -26 1 62.75 185 ALA A N 1
ATOM 1480 C CA . ALA A 1 185 ? -1.287 -4.094 -25.75 1 62.75 185 ALA A CA 1
ATOM 1481 C C . ALA A 1 185 ? -0.444 -5.234 -25.188 1 62.75 185 ALA A C 1
ATOM 1483 O O . ALA A 1 185 ? -0.439 -5.473 -23.984 1 62.75 185 ALA A O 1
ATOM 1484 N N . VAL A 1 186 ? 0.16 -5.984 -25.984 1 63.59 186 VAL A N 1
ATOM 1485 C CA . VAL A 1 186 ? 0.964 -7.117 -25.531 1 63.59 186 VAL A CA 1
ATOM 1486 C C . VAL A 1 186 ? 2.32 -6.625 -25.047 1 63.59 186 VAL A C 1
ATOM 1488 O O . VAL A 1 186 ? 2.941 -7.254 -24.188 1 63.59 186 VAL A O 1
ATOM 1491 N N . GLU A 1 187 ? 2.727 -5.461 -25.453 1 60.44 187 GLU A N 1
ATOM 1492 C CA . GLU A 1 187 ? 4.051 -5.008 -25.047 1 60.44 187 GLU A CA 1
ATOM 1493 C C . GLU A 1 187 ? 3.992 -3.615 -24.422 1 60.44 187 GLU A C 1
ATOM 1495 O O . GLU A 1 187 ? 4.988 -2.889 -24.422 1 60.44 187 GLU A O 1
ATOM 1500 N N . GLY A 1 188 ? 2.9 -3.279 -23.969 1 57.84 188 GLY A N 1
ATOM 1501 C CA . GLY A 1 188 ? 2.84 -1.935 -23.422 1 57.84 188 GLY A CA 1
ATOM 1502 C C . GLY A 1 188 ? 3.523 -1.809 -22.078 1 57.84 188 GLY A C 1
ATOM 1503 O O . GLY A 1 188 ? 3.502 -2.746 -21.266 1 57.84 188 GLY A O 1
ATOM 1504 N N . ASP A 1 189 ? 4.512 -0.874 -21.906 1 54.5 189 ASP A N 1
ATOM 1505 C CA . ASP A 1 189 ? 5.375 -0.729 -20.75 1 54.5 189 ASP A CA 1
ATOM 1506 C C . ASP A 1 189 ? 4.66 0.019 -19.625 1 54.5 189 ASP A C 1
ATOM 1508 O O . ASP A 1 189 ? 5.117 0.017 -18.469 1 54.5 189 ASP A O 1
ATOM 1512 N N . GLY A 1 190 ? 3.359 0.659 -19.906 1 56.34 190 GLY A N 1
ATOM 1513 C CA . GLY A 1 190 ? 2.848 1.441 -18.781 1 56.34 190 GLY A CA 1
ATOM 1514 C C . GLY A 1 190 ? 1.335 1.409 -18.672 1 56.34 190 GLY A C 1
ATOM 1515 O O . GLY A 1 190 ? 0.655 0.893 -19.562 1 56.34 190 GLY A O 1
ATOM 1516 N N . PRO A 1 191 ? 0.91 1.745 -17.422 1 49.41 191 PRO A N 1
ATOM 1517 C CA . PRO A 1 191 ? -0.536 1.738 -17.188 1 49.41 191 PRO A CA 1
ATOM 1518 C C . PRO A 1 191 ? -1.306 2.547 -18.234 1 49.41 191 PRO A C 1
ATOM 1520 O O . PRO A 1 191 ? -2.457 2.229 -18.547 1 49.41 191 PRO A O 1
ATOM 1523 N N . SER A 1 192 ? -0.66 3.42 -18.719 1 55.53 192 SER A N 1
ATOM 1524 C CA . SER A 1 192 ? -1.355 4.289 -19.656 1 55.53 192 SER A CA 1
ATOM 1525 C C . SER A 1 192 ? -1.621 3.574 -20.969 1 55.53 192 SER A C 1
ATOM 1527 O O . SER A 1 192 ? -2.527 3.953 -21.719 1 55.53 192 SER A O 1
ATOM 1529 N N . ASP A 1 193 ? -0.93 2.576 -21.062 1 66.69 193 ASP A N 1
ATOM 1530 C CA . ASP A 1 193 ? -1.103 1.829 -22.312 1 66.69 193 ASP A CA 1
ATOM 1531 C C . ASP A 1 193 ? -1.94 0.572 -22.078 1 66.69 193 ASP A C 1
ATOM 1533 O O . ASP A 1 193 ? -2.328 -0.102 -23.031 1 66.69 193 ASP A O 1
ATOM 1537 N N . ASP A 1 194 ? -2.205 0.385 -20.906 1 77.5 194 ASP A N 1
ATOM 1538 C CA . ASP A 1 194 ? -2.961 -0.814 -20.562 1 77.5 194 ASP A CA 1
ATOM 1539 C C . ASP A 1 194 ? -4.457 -0.518 -20.484 1 77.5 194 ASP A C 1
ATOM 1541 O O . ASP A 1 194 ? -4.914 0.186 -19.578 1 77.5 194 ASP A O 1
ATOM 1545 N N . PRO A 1 195 ? -5.191 -1.074 -21.438 1 85 195 PRO A N 1
ATOM 1546 C CA . PRO A 1 195 ? -6.629 -0.798 -21.453 1 85 195 PRO A CA 1
ATOM 1547 C C . PRO A 1 195 ? -7.316 -1.134 -20.141 1 85 195 PRO A C 1
ATOM 1549 O O . PRO A 1 195 ? -8.227 -0.42 -19.719 1 85 195 PRO A O 1
ATOM 1552 N N . ALA A 1 196 ? -6.945 -2.236 -19.562 1 88.44 196 ALA A N 1
ATOM 1553 C CA . ALA A 1 196 ? -7.566 -2.629 -18.297 1 88.44 196 ALA A CA 1
ATOM 1554 C C . ALA A 1 196 ? -7.348 -1.565 -17.234 1 88.44 196 ALA A C 1
ATOM 1556 O O . ALA A 1 196 ? -8.281 -1.193 -16.516 1 88.44 196 ALA A O 1
ATOM 1557 N N . MET A 1 197 ? -6.156 -1.02 -17.219 1 84 197 MET A N 1
ATOM 1558 C CA . MET A 1 197 ? -5.836 -0.039 -16.188 1 84 197 MET A CA 1
ATOM 1559 C C . MET A 1 197 ? -6.488 1.305 -16.484 1 84 197 MET A C 1
ATOM 1561 O O . MET A 1 197 ? -6.871 2.035 -15.57 1 84 197 MET A O 1
ATOM 1565 N N . ARG A 1 198 ? -6.566 1.6 -17.703 1 84.5 198 ARG A N 1
ATOM 1566 C CA . ARG A 1 198 ? -7.277 2.811 -18.094 1 84.5 198 ARG A CA 1
ATOM 1567 C C . ARG A 1 198 ? -8.734 2.756 -17.656 1 84.5 198 ARG A C 1
ATOM 1569 O O . ARG A 1 198 ? -9.281 3.75 -17.172 1 84.5 198 ARG A O 1
ATOM 1576 N N . LEU A 1 199 ? -9.359 1.606 -17.781 1 88.06 199 LEU A N 1
ATOM 1577 C CA . LEU A 1 199 ? -10.75 1.439 -17.375 1 88.06 199 LEU A CA 1
ATOM 1578 C C . LEU A 1 199 ? -10.875 1.522 -15.859 1 88.06 199 LEU A C 1
ATOM 1580 O O . LEU A 1 199 ? -11.734 2.244 -15.336 1 88.06 199 LEU A O 1
ATOM 1584 N N . LEU A 1 200 ? -9.992 0.814 -15.172 1 87.81 200 LEU A N 1
ATOM 1585 C CA . LEU A 1 200 ? -10.062 0.798 -13.719 1 87.81 200 LEU A CA 1
ATOM 1586 C C . LEU A 1 200 ? -9.789 2.186 -13.148 1 87.81 200 LEU A C 1
ATOM 1588 O O . LEU A 1 200 ? -10.32 2.543 -12.094 1 87.81 200 LEU A O 1
ATOM 1592 N N . GLY A 1 201 ? -9.039 2.918 -13.852 1 82.56 201 GLY A N 1
ATOM 1593 C CA . GLY A 1 201 ? -8.695 4.262 -13.414 1 82.56 201 GLY A CA 1
ATOM 1594 C C . GLY A 1 201 ? -9.867 5.223 -13.461 1 82.56 201 GLY A C 1
ATOM 1595 O O . GLY A 1 201 ? -9.836 6.273 -12.82 1 82.56 201 GLY A O 1
ATOM 1596 N N . LEU A 1 202 ? -10.914 4.871 -14.188 1 82.69 202 LEU A N 1
ATOM 1597 C CA . LEU A 1 202 ? -12.094 5.719 -14.328 1 82.69 202 LEU A CA 1
ATOM 1598 C C . LEU A 1 202 ? -13.055 5.512 -13.156 1 82.69 202 LEU A C 1
ATOM 1600 O O . LEU A 1 202 ? -13.977 6.309 -12.953 1 82.69 202 LEU A O 1
ATOM 1604 N N . LEU A 1 203 ? -12.789 4.5 -12.406 1 85.31 203 LEU A N 1
ATOM 1605 C CA . LEU A 1 203 ? -13.773 4.078 -11.414 1 85.31 203 LEU A CA 1
ATOM 1606 C C . LEU A 1 203 ? -13.438 4.652 -10.039 1 85.31 203 LEU A C 1
ATOM 1608 O O . LEU A 1 203 ? -12.273 4.719 -9.656 1 85.31 203 LEU A O 1
ATOM 1612 N N . PRO A 1 204 ? -14.484 5.156 -9.414 1 80.38 204 PRO A N 1
ATOM 1613 C CA . PRO A 1 204 ? -14.266 5.523 -8.008 1 80.38 204 PRO A CA 1
ATOM 1614 C C . PRO A 1 204 ? -13.992 4.316 -7.121 1 80.38 204 PRO A C 1
ATOM 1616 O O . PRO A 1 204 ? -14.242 3.178 -7.523 1 80.38 204 PRO A O 1
ATOM 1619 N N . LYS A 1 205 ? -13.531 4.523 -5.98 1 79.12 205 LYS A N 1
ATOM 1620 C CA . LYS A 1 205 ? -13.055 3.438 -5.129 1 79.12 205 LYS A CA 1
ATOM 1621 C C . LYS A 1 205 ? -14.219 2.758 -4.406 1 79.12 205 LYS A C 1
ATOM 1623 O O . LYS A 1 205 ? -14.055 1.668 -3.854 1 79.12 205 LYS A O 1
ATOM 1628 N N . ASP A 1 206 ? -15.367 3.32 -4.504 1 79.56 206 ASP A N 1
ATOM 1629 C CA . ASP A 1 206 ? -16.5 2.742 -3.783 1 79.56 206 ASP A CA 1
ATOM 1630 C C . ASP A 1 206 ? -17.188 1.658 -4.613 1 79.56 206 ASP A C 1
ATOM 1632 O O . ASP A 1 206 ? -18.156 1.051 -4.168 1 79.56 206 ASP A O 1
ATOM 1636 N N . VAL A 1 207 ? -16.625 1.387 -5.809 1 87.88 207 VAL A N 1
ATOM 1637 C CA . VAL A 1 207 ? -17.266 0.377 -6.641 1 87.88 207 VAL A CA 1
ATOM 1638 C C . VAL A 1 207 ? -16.344 -0.823 -6.812 1 87.88 207 VAL A C 1
ATOM 1640 O O . VAL A 1 207 ? -16.594 -1.701 -7.637 1 87.88 207 VAL A O 1
ATOM 1643 N N . ILE A 1 208 ? -15.336 -0.914 -6.055 1 91.31 208 ILE A N 1
ATOM 1644 C CA . ILE A 1 208 ? -14.375 -2.016 -6.129 1 91.31 208 ILE A CA 1
ATOM 1645 C C . ILE A 1 208 ? -15.07 -3.324 -5.766 1 91.31 208 ILE A C 1
ATOM 1647 O O . ILE A 1 208 ? -15.859 -3.375 -4.82 1 91.31 208 ILE A O 1
ATOM 1651 N N . ASN A 1 209 ? -14.906 -4.305 -6.559 1 94.38 209 ASN A N 1
ATOM 1652 C CA . ASN A 1 209 ? -15.438 -5.641 -6.293 1 94.38 209 ASN A CA 1
ATOM 1653 C C . ASN A 1 209 ? -14.375 -6.715 -6.531 1 94.38 209 ASN A C 1
ATOM 1655 O O . ASN A 1 209 ? -13.195 -6.406 -6.691 1 94.38 209 ASN A O 1
ATOM 1659 N N . LEU A 1 210 ? -14.727 -7.984 -6.547 1 96.44 210 LEU A N 1
ATOM 1660 C CA . LEU A 1 210 ? -13.773 -9.078 -6.66 1 96.44 210 LEU A CA 1
ATOM 1661 C C . LEU A 1 210 ? -13.094 -9.078 -8.023 1 96.44 210 LEU A C 1
ATOM 1663 O O . LEU A 1 210 ? -11.898 -9.359 -8.133 1 96.44 210 LEU A O 1
ATOM 1667 N N . ASP A 1 211 ? -13.867 -8.758 -9.055 1 97.31 211 ASP A N 1
ATOM 1668 C CA . ASP A 1 211 ? -13.312 -8.719 -10.406 1 97.31 211 ASP A CA 1
ATOM 1669 C C . ASP A 1 211 ? -12.227 -7.66 -10.523 1 97.31 211 ASP A C 1
ATOM 1671 O O . ASP A 1 211 ? -11.25 -7.84 -11.25 1 97.31 211 ASP A O 1
ATOM 1675 N N . TYR A 1 212 ? -12.469 -6.551 -9.805 1 96.81 212 TYR A N 1
ATOM 1676 C CA . TYR A 1 212 ? -11.484 -5.48 -9.766 1 96.81 212 TYR A CA 1
ATOM 1677 C C . TYR A 1 212 ? -10.141 -5.992 -9.242 1 96.81 212 TYR A C 1
ATOM 1679 O O . TYR A 1 212 ? -9.102 -5.758 -9.852 1 96.81 212 TYR A O 1
ATOM 1687 N N . ILE A 1 213 ? -10.148 -6.691 -8.203 1 97.06 213 ILE A N 1
ATOM 1688 C CA . ILE A 1 213 ? -8.953 -7.211 -7.559 1 97.06 213 ILE A CA 1
ATOM 1689 C C . ILE A 1 213 ? -8.344 -8.312 -8.422 1 97.06 213 ILE A C 1
ATOM 1691 O O . ILE A 1 213 ? -7.117 -8.391 -8.562 1 97.06 213 ILE A O 1
ATOM 1695 N N . ALA A 1 214 ? -9.195 -9.156 -8.992 1 98.12 214 ALA A N 1
ATOM 1696 C CA . ALA A 1 214 ? -8.711 -10.219 -9.875 1 98.12 214 ALA A CA 1
ATOM 1697 C C . ALA A 1 214 ? -7.961 -9.633 -11.062 1 98.12 214 ALA A C 1
ATOM 1699 O O . ALA A 1 214 ? -6.938 -10.18 -11.492 1 98.12 214 ALA A O 1
ATOM 1700 N N . ALA A 1 215 ? -8.5 -8.555 -11.594 1 97.38 215 ALA A N 1
ATOM 1701 C CA . ALA A 1 215 ? -7.824 -7.891 -12.711 1 97.38 215 ALA A CA 1
ATOM 1702 C C . ALA A 1 215 ? -6.43 -7.418 -12.305 1 97.38 215 ALA A C 1
ATOM 1704 O O . ALA A 1 215 ? -5.477 -7.539 -13.078 1 97.38 215 ALA A O 1
ATOM 1705 N N . GLN A 1 216 ? -6.297 -6.914 -11.125 1 96.44 216 GLN A N 1
ATOM 1706 C CA . GLN A 1 216 ? -5.004 -6.449 -10.633 1 96.44 216 GLN A CA 1
ATOM 1707 C C . GLN A 1 216 ? -4.039 -7.613 -10.438 1 96.44 216 GLN A C 1
ATOM 1709 O O . GLN A 1 216 ? -2.85 -7.5 -10.734 1 96.44 216 GLN A O 1
ATOM 1714 N N . LEU A 1 217 ? -4.516 -8.695 -9.977 1 97.25 217 LEU A N 1
ATOM 1715 C CA . LEU A 1 217 ? -3.662 -9.867 -9.781 1 97.25 217 LEU A CA 1
ATOM 1716 C C . LEU A 1 217 ? -3.178 -10.414 -11.117 1 97.25 217 LEU A C 1
ATOM 1718 O O . LEU A 1 217 ? -2.018 -10.812 -11.25 1 97.25 217 LEU A O 1
ATOM 1722 N N . LEU A 1 218 ? -4.129 -10.422 -12.039 1 97.06 218 LEU A N 1
ATOM 1723 C CA . LEU A 1 218 ? -3.715 -10.875 -13.359 1 97.06 218 LEU A CA 1
ATOM 1724 C C . LEU A 1 218 ? -2.68 -9.93 -13.961 1 97.06 218 LEU A C 1
ATOM 1726 O O . LEU A 1 218 ? -1.746 -10.367 -14.633 1 97.06 218 LEU A O 1
ATOM 1730 N N . ARG A 1 219 ? -2.873 -8.648 -13.742 1 94.75 219 ARG A N 1
ATOM 1731 C CA . ARG A 1 219 ? -1.865 -7.695 -14.188 1 94.75 219 ARG A CA 1
ATOM 1732 C C . ARG A 1 219 ? -0.519 -7.973 -13.523 1 94.75 219 ARG A C 1
ATOM 1734 O O . ARG A 1 219 ? 0.528 -7.855 -14.164 1 94.75 219 ARG A O 1
ATOM 1741 N N . THR A 1 220 ? -0.527 -8.273 -12.273 1 95.06 220 THR A N 1
ATOM 1742 C CA . THR A 1 220 ? 0.695 -8.625 -11.555 1 95.06 220 THR A CA 1
ATOM 1743 C C . THR A 1 220 ? 1.418 -9.773 -12.25 1 95.06 220 THR A C 1
ATOM 1745 O O . THR A 1 220 ? 2.625 -9.703 -12.484 1 95.06 220 THR A O 1
ATOM 1748 N N . ALA A 1 221 ? 0.67 -10.805 -12.586 1 95.5 221 ALA A N 1
ATOM 1749 C CA . ALA A 1 221 ? 1.252 -11.953 -13.273 1 95.5 221 ALA A CA 1
ATOM 1750 C C . ALA A 1 221 ? 1.839 -11.547 -14.625 1 95.5 221 ALA A C 1
ATOM 1752 O O . ALA A 1 221 ? 2.938 -11.977 -14.984 1 95.5 221 ALA A O 1
ATOM 1753 N N . TRP A 1 222 ? 1.086 -10.766 -15.305 1 94.06 222 TRP A N 1
ATOM 1754 C CA . TRP A 1 222 ? 1.514 -10.297 -16.625 1 94.06 222 TRP A CA 1
ATOM 1755 C C . TRP A 1 222 ? 2.799 -9.484 -16.516 1 94.06 222 TRP A C 1
ATOM 1757 O O . TRP A 1 222 ? 3.732 -9.688 -17.297 1 94.06 222 TRP A O 1
ATOM 1767 N N . LEU A 1 223 ? 2.904 -8.594 -15.57 1 91.25 223 LEU A N 1
ATOM 1768 C CA . LEU A 1 223 ? 4.074 -7.746 -15.367 1 91.25 223 LEU A CA 1
ATOM 1769 C C . LEU A 1 223 ? 5.289 -8.586 -14.977 1 91.25 223 LEU A C 1
ATOM 1771 O O . LEU A 1 223 ? 6.398 -8.336 -15.453 1 91.25 223 LEU A O 1
ATOM 1775 N N . LYS A 1 224 ? 5.109 -9.516 -14.102 1 92.62 224 LYS A N 1
ATOM 1776 C CA . LYS A 1 224 ? 6.211 -10.383 -13.688 1 92.62 224 LYS A CA 1
ATOM 1777 C C . LYS A 1 224 ? 6.828 -11.094 -14.883 1 92.62 224 LYS A C 1
ATOM 1779 O O . LYS A 1 224 ? 8.055 -11.18 -15 1 92.62 224 LYS A O 1
ATOM 1784 N N . ASN A 1 225 ? 5.996 -11.578 -15.75 1 92.25 225 ASN A N 1
ATOM 1785 C CA . ASN A 1 225 ? 6.469 -12.305 -16.922 1 92.25 225 ASN A CA 1
ATOM 1786 C C . ASN A 1 225 ? 7.195 -11.383 -17.906 1 92.25 225 ASN A C 1
ATOM 1788 O O . ASN A 1 225 ? 7.914 -11.859 -18.781 1 92.25 225 ASN A O 1
ATOM 1792 N N . ARG A 1 226 ? 7.051 -10.125 -17.719 1 88.88 226 ARG A N 1
ATOM 1793 C CA . ARG A 1 226 ? 7.723 -9.148 -18.578 1 88.88 226 ARG A CA 1
ATOM 1794 C C . ARG A 1 226 ? 8.977 -8.602 -17.891 1 88.88 226 ARG A C 1
ATOM 1796 O O . ARG A 1 226 ? 9.609 -7.676 -18.406 1 88.88 226 ARG A O 1
ATOM 1803 N N . GLY A 1 227 ? 9.266 -9.102 -16.828 1 86.62 227 GLY A N 1
ATOM 1804 C CA . GLY A 1 227 ? 10.461 -8.68 -16.109 1 86.62 227 GLY A CA 1
ATOM 1805 C C . GLY A 1 227 ? 10.266 -7.395 -15.32 1 86.62 227 GLY A C 1
ATOM 1806 O O . GLY A 1 227 ? 11.234 -6.773 -14.883 1 86.62 227 GLY A O 1
ATOM 1807 N N . MET A 1 228 ? 9.055 -6.918 -15.172 1 88 228 MET A N 1
ATOM 1808 C CA . MET A 1 228 ? 8.734 -5.707 -14.414 1 88 228 MET A CA 1
ATOM 1809 C C . MET A 1 228 ? 8.32 -6.051 -12.992 1 88 228 MET A C 1
ATOM 1811 O O . MET A 1 228 ? 7.18 -5.801 -12.594 1 88 228 MET A O 1
ATOM 1815 N N . ILE A 1 229 ? 9.281 -6.461 -12.211 1 90.56 229 ILE A N 1
ATOM 1816 C CA . ILE A 1 229 ? 9.023 -7.07 -10.914 1 90.56 229 ILE A CA 1
ATOM 1817 C C . ILE A 1 229 ? 8.688 -5.984 -9.898 1 90.56 229 ILE A C 1
ATOM 1819 O O . ILE A 1 229 ? 7.766 -6.145 -9.094 1 90.56 229 ILE A O 1
ATOM 1823 N N . VAL A 1 230 ? 9.375 -4.852 -9.891 1 87.25 230 VAL A N 1
ATOM 1824 C CA . VAL A 1 230 ? 9.109 -3.775 -8.938 1 87.25 230 VAL A CA 1
ATOM 1825 C C . VAL A 1 230 ? 7.695 -3.236 -9.148 1 87.25 230 VAL A C 1
ATOM 1827 O O . VAL A 1 230 ? 6.949 -3.035 -8.188 1 87.25 230 VAL A O 1
ATOM 1830 N N . GLU A 1 231 ? 7.324 -3.027 -10.414 1 86.75 231 GLU A N 1
ATOM 1831 C CA . GLU A 1 231 ? 5.98 -2.564 -10.742 1 86.75 231 GLU A CA 1
ATOM 1832 C C . GLU A 1 231 ? 4.922 -3.564 -10.289 1 86.75 231 GLU A C 1
ATOM 1834 O O . GLU A 1 231 ? 3.863 -3.176 -9.797 1 86.75 231 GLU A O 1
ATOM 1839 N N . SER A 1 232 ? 5.262 -4.844 -10.516 1 92.12 232 SER A N 1
ATOM 1840 C CA . SER A 1 232 ? 4.312 -5.879 -10.117 1 92.12 232 SER A CA 1
ATOM 1841 C C . SER A 1 232 ? 4.09 -5.867 -8.609 1 92.12 232 SER A C 1
ATOM 1843 O O . SER A 1 232 ? 2.971 -6.094 -8.141 1 92.12 232 SER A O 1
ATOM 1845 N N . TRP A 1 233 ? 5.137 -5.633 -7.836 1 92.31 233 TRP A N 1
ATOM 1846 C CA . TRP A 1 233 ? 5 -5.551 -6.387 1 92.31 233 TRP A CA 1
ATOM 1847 C C . TRP A 1 233 ? 4.086 -4.395 -5.988 1 92.31 233 TRP A C 1
ATOM 1849 O O . TRP A 1 233 ? 3.277 -4.523 -5.07 1 92.31 233 TRP A O 1
ATOM 1859 N N . HIS A 1 234 ? 4.168 -3.303 -6.656 1 88.5 234 HIS A N 1
ATOM 1860 C CA . HIS A 1 234 ? 3.311 -2.152 -6.395 1 88.5 234 HIS A CA 1
ATOM 1861 C C . HIS A 1 234 ? 1.849 -2.477 -6.688 1 88.5 234 HIS A C 1
ATOM 1863 O O . HIS A 1 234 ? 0.953 -2.027 -5.969 1 88.5 234 HIS A O 1
ATOM 1869 N N . VAL A 1 235 ? 1.659 -3.217 -7.727 1 92.31 235 VAL A N 1
ATOM 1870 C CA . VAL A 1 235 ? 0.292 -3.588 -8.078 1 92.31 235 VAL A CA 1
ATOM 1871 C C . VAL A 1 235 ? -0.29 -4.5 -7 1 92.31 235 VAL A C 1
ATOM 1873 O O . VAL A 1 235 ? -1.458 -4.367 -6.629 1 92.31 235 VAL A O 1
ATOM 1876 N N . VAL A 1 236 ? 0.511 -5.441 -6.512 1 95.12 236 VAL A N 1
ATOM 1877 C CA . VAL A 1 236 ? 0.043 -6.324 -5.449 1 95.12 236 VAL A CA 1
ATOM 1878 C C . VAL A 1 236 ? -0.304 -5.504 -4.211 1 95.12 236 VAL A C 1
ATOM 1880 O O . VAL A 1 236 ? -1.316 -5.758 -3.553 1 95.12 236 VAL A O 1
ATOM 1883 N N . ALA A 1 237 ? 0.507 -4.586 -3.898 1 91.62 237 ALA A N 1
ATOM 1884 C CA . ALA A 1 237 ? 0.252 -3.727 -2.744 1 91.62 237 ALA A CA 1
ATOM 1885 C C . ALA A 1 237 ? -1.061 -2.967 -2.908 1 91.62 237 ALA A C 1
ATOM 1887 O O . ALA A 1 237 ? -1.854 -2.875 -1.968 1 91.62 237 ALA A O 1
ATOM 1888 N N . GLN A 1 238 ? -1.229 -2.447 -4.086 1 91.12 238 GLN A N 1
ATOM 1889 C CA . GLN A 1 238 ? -2.477 -1.744 -4.359 1 91.12 238 GLN A CA 1
ATOM 1890 C C . GLN A 1 238 ? -3.674 -2.688 -4.266 1 91.12 238 GLN A C 1
ATOM 1892 O O . GLN A 1 238 ? -4.73 -2.307 -3.76 1 91.12 238 GLN A O 1
ATOM 1897 N N . ALA A 1 239 ? -3.492 -3.826 -4.82 1 95.56 239 ALA A N 1
ATOM 1898 C CA . ALA A 1 239 ? -4.562 -4.82 -4.742 1 95.56 239 ALA A CA 1
ATOM 1899 C C . ALA A 1 239 ? -4.902 -5.145 -3.289 1 95.56 239 ALA A C 1
ATOM 1901 O O . ALA A 1 239 ? -6.07 -5.352 -2.951 1 95.56 239 ALA A O 1
ATOM 1902 N N . THR A 1 240 ? -3.904 -5.211 -2.479 1 93.56 240 THR A N 1
ATOM 1903 C CA . THR A 1 240 ? -4.113 -5.48 -1.062 1 93.56 240 THR A CA 1
ATOM 1904 C C . THR A 1 240 ? -4.922 -4.363 -0.41 1 93.56 240 THR A C 1
ATOM 1906 O O . THR A 1 240 ? -5.832 -4.625 0.377 1 93.56 240 THR A O 1
ATOM 1909 N N . MET A 1 241 ? -4.633 -3.135 -0.723 1 90.56 241 MET A N 1
ATOM 1910 C CA . MET A 1 241 ? -5.387 -2 -0.193 1 90.56 241 MET A CA 1
ATOM 1911 C C . MET A 1 241 ? -6.844 -2.057 -0.635 1 90.56 241 MET A C 1
ATOM 1913 O O . MET A 1 241 ? -7.75 -1.835 0.17 1 90.56 241 MET A O 1
ATOM 1917 N N . ASN A 1 242 ? -7.016 -2.318 -1.883 1 92.5 242 ASN A N 1
ATOM 1918 C CA . ASN A 1 242 ? -8.375 -2.424 -2.408 1 92.5 242 ASN A CA 1
ATOM 1919 C C . ASN A 1 242 ? -9.141 -3.572 -1.758 1 92.5 242 ASN A C 1
ATOM 1921 O O . ASN A 1 242 ? -10.344 -3.465 -1.512 1 92.5 242 ASN A O 1
ATOM 1925 N N . ALA A 1 243 ? -8.43 -4.684 -1.583 1 93.69 243 ALA A N 1
ATOM 1926 C CA . ALA A 1 243 ? -9.055 -5.82 -0.903 1 93.69 243 ALA A CA 1
ATOM 1927 C C . ALA A 1 243 ? -9.492 -5.438 0.508 1 93.69 243 ALA A C 1
ATOM 1929 O O . ALA A 1 243 ? -10.562 -5.855 0.966 1 93.69 243 ALA A O 1
ATOM 1930 N N . GLN A 1 244 ? -8.742 -4.656 1.156 1 88.69 244 GLN A N 1
ATOM 1931 C CA . GLN A 1 244 ? -9.07 -4.215 2.508 1 88.69 244 GLN A CA 1
ATOM 1932 C C . GLN A 1 244 ? -10.258 -3.252 2.5 1 88.69 244 GLN A C 1
ATOM 1934 O O . GLN A 1 244 ? -11.047 -3.225 3.445 1 88.69 244 GLN A O 1
ATOM 1939 N N . GLU A 1 245 ? -10.367 -2.459 1.427 1 86.88 245 GLU A N 1
ATOM 1940 C CA . GLU A 1 245 ? -11.5 -1.547 1.283 1 86.88 245 GLU A CA 1
ATOM 1941 C C . GLU A 1 245 ? -12.82 -2.305 1.273 1 86.88 245 GLU A C 1
ATOM 1943 O O . GLU A 1 245 ? -13.828 -1.82 1.802 1 86.88 245 GLU A O 1
ATOM 1948 N N . ILE A 1 246 ? -12.781 -3.463 0.739 1 88.38 246 ILE A N 1
ATOM 1949 C CA . ILE A 1 246 ? -14.047 -4.18 0.62 1 88.38 246 ILE A CA 1
ATOM 1950 C C . ILE A 1 246 ? -14.125 -5.27 1.688 1 88.38 246 ILE A C 1
ATOM 1952 O O . ILE A 1 246 ? -15.023 -6.121 1.652 1 88.38 246 ILE A O 1
ATOM 1956 N N . GLY A 1 247 ? -13.141 -5.324 2.549 1 88.44 247 GLY A N 1
ATOM 1957 C CA . GLY A 1 247 ? -13.211 -6.148 3.748 1 88.44 247 GLY A CA 1
ATOM 1958 C C . GLY A 1 247 ? -12.828 -7.594 3.502 1 88.44 247 GLY A C 1
ATOM 1959 O O . GLY A 1 247 ? -13.242 -8.484 4.238 1 88.44 247 GLY A O 1
ATOM 1960 N N . LEU A 1 248 ? -12.016 -7.879 2.475 1 91.56 248 LEU A N 1
ATOM 1961 C CA . LEU A 1 248 ? -11.586 -9.25 2.207 1 91.56 248 LEU A CA 1
ATOM 1962 C C . LEU A 1 248 ? -10.727 -9.781 3.346 1 91.56 248 LEU A C 1
ATOM 1964 O O . LEU A 1 248 ? -10.695 -10.984 3.598 1 91.56 248 LEU A O 1
ATOM 1968 N N . HIS A 1 249 ? -10.039 -8.891 4.008 1 89.06 249 HIS A N 1
ATOM 1969 C CA . HIS A 1 249 ? -9.086 -9.297 5.035 1 89.06 249 HIS A CA 1
ATOM 1970 C C . HIS A 1 249 ? -9.789 -9.594 6.355 1 89.06 249 HIS A C 1
ATOM 1972 O O . HIS A 1 249 ? -9.148 -9.969 7.336 1 89.06 249 HIS A O 1
ATOM 1978 N N . ARG A 1 250 ? -11.07 -9.336 6.363 1 85.69 250 ARG A N 1
ATOM 1979 C CA . ARG A 1 250 ? -11.883 -9.648 7.535 1 85.69 250 ARG A CA 1
ATOM 1980 C C . ARG A 1 250 ? -13.039 -10.57 7.168 1 85.69 250 ARG A C 1
ATOM 1982 O O . ARG A 1 250 ? -14.109 -10.109 6.77 1 85.69 250 ARG A O 1
ATOM 1989 N N . ASP A 1 251 ? -12.844 -11.789 7.164 1 84.38 251 ASP A N 1
ATOM 1990 C CA . ASP A 1 251 ? -13.867 -12.773 6.84 1 84.38 251 ASP A CA 1
ATOM 1991 C C . ASP A 1 251 ? -14.625 -13.211 8.094 1 84.38 251 ASP A C 1
ATOM 1993 O O . ASP A 1 251 ? -14.086 -13.938 8.93 1 84.38 251 ASP A O 1
ATOM 1997 N N . ASP A 1 252 ? -15.867 -12.711 8.266 1 76.62 252 ASP A N 1
ATOM 1998 C CA . ASP A 1 252 ? -16.625 -13.055 9.461 1 76.62 252 ASP A CA 1
ATOM 1999 C C . ASP A 1 252 ? -17.531 -14.258 9.219 1 76.62 252 ASP A C 1
ATOM 2001 O O . ASP A 1 252 ? -18.172 -14.75 10.141 1 76.62 252 ASP A O 1
ATOM 2005 N N . GLY A 1 253 ? -17.578 -14.734 8.008 1 81.62 253 GLY A N 1
ATOM 2006 C CA . GLY A 1 253 ? -18.328 -15.938 7.668 1 81.62 253 GLY A CA 1
ATOM 2007 C C . GLY A 1 253 ? -19.828 -15.766 7.828 1 81.62 253 GLY A C 1
ATOM 2008 O O . GLY A 1 253 ? -20.562 -16.75 7.859 1 81.62 253 GLY A O 1
ATOM 2009 N N . LYS A 1 254 ? -20.328 -14.547 7.891 1 81.62 254 LYS A N 1
ATOM 2010 C CA . LYS A 1 254 ? -21.734 -14.297 8.148 1 81.62 254 LYS A CA 1
ATOM 2011 C C . LYS A 1 254 ? -22.547 -14.32 6.852 1 81.62 254 LYS A C 1
ATOM 2013 O O . LYS A 1 254 ? -22.078 -13.844 5.816 1 81.62 254 LYS A O 1
ATOM 2018 N N . LEU A 1 255 ? -23.688 -15.023 6.914 1 85.81 255 LEU A N 1
ATOM 2019 C CA . LEU A 1 255 ? -24.656 -15.016 5.824 1 85.81 255 LEU A CA 1
ATOM 2020 C C . LEU A 1 255 ? -25.828 -14.086 6.145 1 85.81 255 LEU A C 1
ATOM 2022 O O . LEU A 1 255 ? -26.25 -13.984 7.297 1 85.81 255 LEU A O 1
ATOM 2026 N N . TYR A 1 256 ? -26.359 -13.375 5.207 1 80.5 256 TYR A N 1
ATOM 2027 C CA . TYR A 1 256 ? -27.453 -12.422 5.422 1 80.5 256 TYR A CA 1
ATOM 2028 C C . TYR A 1 256 ? -28.703 -12.844 4.66 1 80.5 256 TYR A C 1
ATOM 2030 O O . TYR A 1 256 ? -29.75 -12.227 4.797 1 80.5 256 TYR A O 1
ATOM 2038 N N . ALA A 1 257 ? -28.547 -13.914 3.896 1 82.12 257 ALA A N 1
ATOM 2039 C CA . ALA A 1 257 ? -29.641 -14.344 3.025 1 82.12 257 ALA A CA 1
ATOM 2040 C C . ALA A 1 257 ? -30.844 -14.828 3.844 1 82.12 257 ALA A C 1
ATOM 2042 O O . ALA A 1 257 ? -30.672 -15.406 4.918 1 82.12 257 ALA A O 1
ATOM 2043 N N . SER A 1 258 ? -31.969 -14.453 3.283 1 84.75 258 SER A N 1
ATOM 2044 C CA . SER A 1 258 ? -33.219 -14.82 3.967 1 84.75 258 SER A CA 1
ATOM 2045 C C . SER A 1 258 ? -33.812 -16.109 3.387 1 84.75 258 SER A C 1
ATOM 2047 O O . SER A 1 258 ? -34.719 -16.688 3.965 1 84.75 258 SER A O 1
ATOM 2049 N N . ASP A 1 259 ? -33.344 -16.484 2.277 1 88.25 259 ASP A N 1
ATOM 2050 C CA . ASP A 1 259 ? -33.844 -17.703 1.641 1 88.25 259 ASP A CA 1
ATOM 2051 C C . ASP A 1 259 ? -32.719 -18.609 1.216 1 88.25 259 ASP A C 1
ATOM 2053 O O . ASP A 1 259 ? -31.547 -18.203 1.24 1 88.25 259 ASP A O 1
ATOM 2057 N N . ALA A 1 260 ? -33.094 -19.766 0.909 1 86.38 260 ALA A N 1
ATOM 2058 C CA . ALA A 1 260 ? -32.094 -20.797 0.631 1 86.38 260 ALA A CA 1
ATOM 2059 C C . ALA A 1 260 ? -31.297 -20.469 -0.628 1 86.38 260 ALA A C 1
ATOM 2061 O O . ALA A 1 260 ? -30.094 -20.703 -0.685 1 86.38 260 ALA A O 1
ATOM 2062 N N . GLU A 1 261 ? -32 -20.109 -1.624 1 86.62 261 GLU A N 1
ATOM 2063 C CA . GLU A 1 261 ? -31.344 -19.797 -2.883 1 86.62 261 GLU A CA 1
ATOM 2064 C C . GLU A 1 261 ? -30.312 -18.672 -2.705 1 86.62 261 GLU A C 1
ATOM 2066 O O . GLU A 1 261 ? -29.188 -18.781 -3.184 1 86.62 261 GLU A O 1
ATOM 2071 N N . SER A 1 262 ? -30.75 -17.688 -2.012 1 87.38 262 SER A N 1
ATOM 2072 C CA . SER A 1 262 ? -29.859 -16.578 -1.736 1 87.38 262 SER A CA 1
ATOM 2073 C C . SER A 1 262 ? -28.719 -17 -0.822 1 87.38 262 SER A C 1
ATOM 2075 O O . SER A 1 262 ? -27.594 -16.484 -0.934 1 87.38 262 SER A O 1
ATOM 2077 N N . ALA A 1 263 ? -29 -17.875 -0.041 1 90.88 263 ALA A N 1
ATOM 2078 C CA . ALA A 1 263 ? -27.969 -18.406 0.852 1 90.88 263 ALA A CA 1
ATOM 2079 C C . ALA A 1 263 ? -26.891 -19.141 0.068 1 90.88 263 ALA A C 1
ATOM 2081 O O . ALA A 1 263 ? -25.703 -19.016 0.365 1 90.88 263 ALA A O 1
ATOM 2082 N N . CYS A 1 264 ? -27.359 -19.906 -0.901 1 92.62 264 CYS A N 1
ATOM 2083 C CA . CYS A 1 264 ? -26.406 -20.625 -1.741 1 92.62 264 CYS A CA 1
ATOM 2084 C C . CYS A 1 264 ? -25.516 -19.672 -2.51 1 92.62 264 CYS A C 1
ATOM 2086 O O . CYS A 1 264 ? -24.297 -19.859 -2.568 1 92.62 264 CYS A O 1
ATOM 2088 N N . GLU A 1 265 ? -26.109 -18.719 -3.02 1 90.25 265 GLU A N 1
ATOM 2089 C CA . GLU A 1 265 ? -25.344 -17.719 -3.764 1 90.25 265 GLU A CA 1
ATOM 2090 C C . GLU A 1 265 ? -24.328 -17.031 -2.867 1 90.25 265 GLU A C 1
ATOM 2092 O O . GLU A 1 265 ? -23.188 -16.781 -3.291 1 90.25 265 GLU A O 1
ATOM 2097 N N . GLU A 1 266 ? -24.734 -16.734 -1.696 1 91.88 266 GLU A N 1
ATOM 2098 C CA . GLU A 1 266 ? -23.828 -16.078 -0.751 1 91.88 266 GLU A CA 1
ATOM 2099 C C . GLU A 1 266 ? -22.688 -17 -0.353 1 91.88 266 GLU A C 1
ATOM 2101 O O . GLU A 1 266 ? -21.562 -16.547 -0.164 1 91.88 266 GLU A O 1
ATOM 2106 N N . LEU A 1 267 ? -23.016 -18.203 -0.238 1 94.75 267 LEU A N 1
ATOM 2107 C CA . LEU A 1 267 ? -21.984 -19.172 0.117 1 94.75 267 LEU A CA 1
ATOM 2108 C C . LEU A 1 267 ? -20.938 -19.281 -0.989 1 94.75 267 LEU A C 1
ATOM 2110 O O . LEU A 1 267 ? -19.75 -19.359 -0.711 1 94.75 267 LEU A O 1
ATOM 2114 N N . TRP A 1 268 ? -21.406 -19.328 -2.162 1 95.31 268 TRP A N 1
ATOM 2115 C CA . TRP A 1 268 ? -20.469 -19.406 -3.283 1 95.31 268 TRP A CA 1
ATOM 2116 C C . TRP A 1 268 ? -19.656 -18.125 -3.393 1 95.31 268 TRP A C 1
ATOM 2118 O O . TRP A 1 268 ? -18.453 -18.156 -3.711 1 95.31 268 TRP A O 1
ATOM 2128 N N . ASN A 1 269 ? -20.281 -17.016 -3.158 1 93.25 269 ASN A N 1
ATOM 2129 C CA . ASN A 1 269 ? -19.547 -15.758 -3.113 1 93.25 269 ASN A CA 1
ATOM 2130 C C . ASN A 1 269 ? -18.453 -15.789 -2.039 1 93.25 269 ASN A C 1
ATOM 2132 O O . ASN A 1 269 ? -17.375 -15.234 -2.229 1 93.25 269 ASN A O 1
ATOM 2136 N N . MET A 1 270 ? -18.766 -16.375 -0.967 1 94.94 270 MET A N 1
ATOM 2137 C CA . MET A 1 270 ? -17.797 -16.516 0.112 1 94.94 270 MET A CA 1
ATOM 2138 C C . MET A 1 270 ? -16.594 -17.344 -0.34 1 94.94 270 MET A C 1
ATOM 2140 O O . MET A 1 270 ? -15.453 -17.016 -0.027 1 94.94 270 MET A O 1
ATOM 2144 N N . VAL A 1 271 ? -16.859 -18.406 -1.077 1 96.38 271 VAL A N 1
ATOM 2145 C CA . VAL A 1 271 ? -15.789 -19.234 -1.597 1 96.38 271 VAL A CA 1
ATOM 2146 C C . VAL A 1 271 ? -14.883 -18.422 -2.512 1 96.38 271 VAL A C 1
ATOM 2148 O O . VAL A 1 271 ? -13.656 -18.484 -2.406 1 96.38 271 VAL A O 1
ATOM 2151 N N . LEU A 1 272 ? -15.508 -17.672 -3.377 1 96.31 272 LEU A N 1
ATOM 2152 C CA . LEU A 1 272 ? -14.75 -16.859 -4.312 1 96.31 272 LEU A CA 1
ATOM 2153 C C . LEU A 1 272 ? -13.93 -15.805 -3.574 1 96.31 272 LEU A C 1
ATOM 2155 O O . LEU A 1 272 ? -12.773 -15.555 -3.92 1 96.31 272 LEU A O 1
ATOM 2159 N N . ARG A 1 273 ? -14.516 -15.164 -2.574 1 96.31 273 ARG A N 1
ATOM 2160 C CA . ARG A 1 273 ? -13.828 -14.172 -1.751 1 96.31 273 ARG A CA 1
ATOM 2161 C C . ARG A 1 273 ? -12.625 -14.781 -1.047 1 96.31 273 ARG A C 1
ATOM 2163 O O . ARG A 1 273 ? -11.539 -14.203 -1.049 1 96.31 273 ARG A O 1
ATOM 2170 N N . ARG A 1 274 ? -12.859 -15.883 -0.532 1 97 274 ARG A N 1
ATOM 2171 C CA . ARG A 1 274 ? -11.797 -16.562 0.219 1 97 274 ARG A CA 1
ATOM 2172 C C . ARG A 1 274 ? -10.68 -17.016 -0.706 1 97 274 ARG A C 1
ATOM 2174 O O . ARG A 1 274 ? -9.5 -16.938 -0.349 1 97 274 ARG A O 1
ATOM 2181 N N . ARG A 1 275 ? -11.008 -17.516 -1.894 1 97.12 275 ARG A N 1
ATOM 2182 C CA . ARG A 1 275 ? -9.992 -17.906 -2.873 1 97.12 275 ARG A CA 1
ATOM 2183 C C . ARG A 1 275 ? -9.117 -16.719 -3.248 1 97.12 275 ARG A C 1
ATOM 2185 O O . ARG A 1 275 ? -7.891 -16.828 -3.285 1 97.12 275 ARG A O 1
ATOM 2192 N N . LEU A 1 276 ? -9.773 -15.656 -3.492 1 97.06 276 LEU A N 1
ATOM 2193 C CA . LEU A 1 276 ? -9.039 -14.453 -3.881 1 97.06 276 LEU A CA 1
ATOM 2194 C C . LEU A 1 276 ? -8.156 -13.961 -2.74 1 97.06 276 LEU A C 1
ATOM 2196 O O . LEU A 1 276 ? -7.016 -13.547 -2.969 1 97.06 276 LEU A O 1
ATOM 2200 N N . MET A 1 277 ? -8.656 -13.953 -1.514 1 96.5 277 MET A N 1
ATOM 2201 C CA . MET A 1 277 ? -7.895 -13.516 -0.347 1 96.5 277 MET A CA 1
ATOM 2202 C C . MET A 1 277 ? -6.656 -14.383 -0.144 1 96.5 277 MET A C 1
ATOM 2204 O O . MET A 1 277 ? -5.566 -13.867 0.118 1 96.5 277 MET A O 1
ATOM 2208 N N . VAL A 1 278 ? -6.789 -15.68 -0.347 1 96.56 278 VAL A N 1
ATOM 2209 C CA . VAL A 1 278 ? -5.668 -16.594 -0.181 1 96.56 278 VAL A CA 1
ATOM 2210 C C . VAL A 1 278 ? -4.613 -16.328 -1.247 1 96.56 278 VAL A C 1
ATOM 2212 O O . VAL A 1 278 ? -3.416 -16.281 -0.947 1 96.56 278 VAL A O 1
ATOM 2215 N N . ASN A 1 279 ? -5.047 -16.141 -2.443 1 96.56 279 ASN A N 1
ATOM 2216 C CA . ASN A 1 279 ? -4.105 -15.836 -3.516 1 96.56 279 ASN A CA 1
ATOM 2217 C C . ASN A 1 279 ? -3.35 -14.539 -3.242 1 96.56 279 ASN A C 1
ATOM 2219 O O . ASN A 1 279 ? -2.135 -14.477 -3.436 1 96.56 279 ASN A O 1
ATOM 2223 N N . LEU A 1 280 ? -4.125 -13.602 -2.816 1 96.25 280 LEU A N 1
ATOM 2224 C CA . LEU A 1 280 ? -3.527 -12.297 -2.531 1 96.25 280 LEU A CA 1
ATOM 2225 C C . LEU A 1 280 ? -2.529 -12.398 -1.381 1 96.25 280 LEU A C 1
ATOM 2227 O O . LEU A 1 280 ? -1.436 -11.836 -1.452 1 96.25 280 LEU A O 1
ATOM 2231 N N . TYR A 1 281 ? -2.885 -13.094 -0.394 1 95.25 281 TYR A N 1
ATOM 2232 C CA . TYR A 1 281 ? -2.014 -13.273 0.763 1 95.25 281 TYR A CA 1
ATOM 2233 C C . TYR A 1 281 ? -0.737 -14.008 0.376 1 95.25 281 TYR A C 1
ATOM 2235 O O . TYR A 1 281 ? 0.36 -13.609 0.777 1 95.25 281 TYR A O 1
ATOM 2243 N N . LEU A 1 282 ? -0.905 -15.047 -0.34 1 95.38 282 LEU A N 1
ATOM 2244 C CA . LEU A 1 282 ? 0.248 -15.828 -0.767 1 95.38 282 LEU A CA 1
ATOM 2245 C C . LEU A 1 282 ? 1.2 -14.984 -1.606 1 95.38 282 LEU A C 1
ATOM 2247 O O . LEU A 1 282 ? 2.414 -15.008 -1.392 1 95.38 282 LEU A O 1
ATOM 2251 N N . TRP A 1 283 ? 0.64 -14.32 -2.48 1 95.88 283 TRP A N 1
ATOM 2252 C CA . TRP A 1 283 ? 1.469 -13.508 -3.367 1 95.88 283 TRP A CA 1
ATOM 2253 C C . TRP A 1 283 ? 2.186 -12.406 -2.59 1 95.88 283 TRP A C 1
ATOM 2255 O O . TRP A 1 283 ? 3.375 -12.164 -2.803 1 95.88 283 TRP A O 1
ATOM 2265 N N . ASP A 1 284 ? 1.469 -11.711 -1.741 1 93.94 284 ASP A N 1
ATOM 2266 C CA . ASP A 1 284 ? 2.066 -10.664 -0.92 1 93.94 284 ASP A CA 1
ATOM 2267 C C . ASP A 1 284 ? 3.203 -11.211 -0.064 1 93.94 284 ASP A C 1
ATOM 2269 O O . ASP A 1 284 ? 4.289 -10.633 -0.016 1 93.94 284 ASP A O 1
ATOM 2273 N N . SER A 1 285 ? 2.969 -12.336 0.598 1 93.56 285 SER A N 1
ATOM 2274 C CA . SER A 1 285 ? 3.938 -12.938 1.507 1 93.56 285 SER A CA 1
ATOM 2275 C C . SER A 1 285 ? 5.16 -13.445 0.751 1 93.56 285 SER A C 1
ATOM 2277 O O . SER A 1 285 ? 6.297 -13.227 1.173 1 93.56 285 SER A O 1
ATOM 2279 N N . GLN A 1 286 ? 4.891 -14.07 -0.325 1 94.25 286 GLN A N 1
ATOM 2280 C CA . GLN A 1 286 ? 5.992 -14.656 -1.084 1 94.25 286 GLN A CA 1
ATOM 2281 C C . GLN A 1 286 ? 6.859 -13.57 -1.714 1 94.25 286 GLN A C 1
ATOM 2283 O O . GLN A 1 286 ? 8.086 -13.609 -1.603 1 94.25 286 GLN A O 1
ATOM 2288 N N . MET A 1 287 ? 6.27 -12.633 -2.334 1 93.88 287 MET A N 1
ATOM 2289 C CA . MET A 1 287 ? 7.035 -11.555 -2.951 1 93.88 287 MET A CA 1
ATOM 2290 C C . MET A 1 287 ? 7.781 -10.75 -1.896 1 93.88 287 MET A C 1
ATOM 2292 O O . MET A 1 287 ? 8.953 -10.406 -2.082 1 93.88 287 MET A O 1
ATOM 2296 N N . GLY A 1 288 ? 7.031 -10.461 -0.822 1 91.75 288 GLY A N 1
ATOM 2297 C CA . GLY A 1 288 ? 7.688 -9.727 0.246 1 91.75 288 GLY A CA 1
ATOM 2298 C C . GLY A 1 288 ? 8.906 -10.43 0.799 1 91.75 288 GLY A C 1
ATOM 2299 O O . GLY A 1 288 ? 9.953 -9.805 0.998 1 91.75 288 GLY A O 1
ATOM 2300 N N . MET A 1 289 ? 8.867 -11.672 0.963 1 92.94 289 MET A N 1
ATOM 2301 C CA . MET A 1 289 ? 9.961 -12.453 1.544 1 92.94 289 MET A CA 1
ATOM 2302 C C . MET A 1 289 ? 11.125 -12.57 0.569 1 92.94 289 MET A C 1
ATOM 2304 O O . MET A 1 289 ? 12.281 -12.398 0.957 1 92.94 289 MET A O 1
ATOM 2308 N N . VAL A 1 290 ? 10.766 -12.828 -0.63 1 93.5 290 VAL A N 1
ATOM 2309 C CA . VAL A 1 290 ? 11.812 -13.062 -1.625 1 93.5 290 VAL A CA 1
ATOM 2310 C C . VAL A 1 290 ? 12.523 -11.75 -1.941 1 93.5 290 VAL A C 1
ATOM 2312 O O . VAL A 1 290 ? 13.758 -11.695 -1.988 1 93.5 290 VAL A O 1
ATOM 2315 N N . LEU A 1 291 ? 11.781 -10.734 -2.125 1 92.19 291 LEU A N 1
ATOM 2316 C CA . LEU A 1 291 ? 12.352 -9.445 -2.518 1 92.19 291 LEU A CA 1
ATOM 2317 C C . LEU A 1 291 ? 12.945 -8.727 -1.314 1 92.19 291 LEU A C 1
ATOM 2319 O O . LEU A 1 291 ? 13.758 -7.809 -1.474 1 92.19 291 LEU A O 1
ATOM 2323 N N . GLY A 1 292 ? 12.547 -9.164 -0.137 1 90.5 292 GLY A N 1
ATOM 2324 C CA . GLY A 1 292 ? 12.969 -8.453 1.062 1 90.5 292 GLY A CA 1
ATOM 2325 C C . GLY A 1 292 ? 12.211 -7.164 1.29 1 90.5 292 GLY A C 1
ATOM 2326 O O . GLY A 1 292 ? 12.758 -6.195 1.815 1 90.5 292 GLY A O 1
ATOM 2327 N N . LYS A 1 293 ? 11.062 -7.082 0.799 1 88.94 293 LYS A N 1
ATOM 2328 C CA . LYS A 1 293 ? 10.203 -5.91 0.95 1 88.94 293 LYS A CA 1
ATOM 2329 C C . LYS A 1 293 ? 9.18 -6.121 2.064 1 88.94 293 LYS A C 1
ATOM 2331 O O . LYS A 1 293 ? 8.922 -7.258 2.471 1 88.94 293 LYS A O 1
ATOM 2336 N N . PRO A 1 294 ? 8.672 -5.035 2.629 1 84.88 294 PRO A N 1
ATOM 2337 C CA . PRO A 1 294 ? 7.688 -5.203 3.697 1 84.88 294 PRO A CA 1
ATOM 2338 C C . PRO A 1 294 ? 6.426 -5.922 3.229 1 84.88 294 PRO A C 1
ATOM 2340 O O . PRO A 1 294 ? 6.023 -5.781 2.068 1 84.88 294 PRO A O 1
ATOM 2343 N N . LEU A 1 295 ? 5.844 -6.652 4.121 1 88.31 295 LEU A N 1
ATOM 2344 C CA . LEU A 1 295 ? 4.586 -7.328 3.832 1 88.31 295 LEU A CA 1
ATOM 2345 C C . LEU A 1 295 ? 3.404 -6.383 4.023 1 88.31 295 LEU A C 1
ATOM 2347 O O . LEU A 1 295 ? 3.396 -5.57 4.953 1 88.31 295 LEU A O 1
ATOM 2351 N N . ASN A 1 296 ? 2.455 -6.5 3.152 1 85.69 296 ASN A N 1
ATOM 2352 C CA . ASN A 1 296 ? 1.272 -5.652 3.256 1 85.69 296 ASN A CA 1
ATOM 2353 C C . ASN A 1 296 ? 0.28 -6.199 4.277 1 85.69 296 ASN A C 1
ATOM 2355 O O . ASN A 1 296 ? -0.448 -5.434 4.914 1 85.69 296 ASN A O 1
ATOM 2359 N N . PHE A 1 297 ? 0.164 -7.535 4.293 1 84.31 297 PHE A N 1
ATOM 2360 C CA . PHE A 1 297 ? -0.661 -8.141 5.332 1 84.31 297 PHE A CA 1
ATOM 2361 C C . PHE A 1 297 ? 0.157 -8.406 6.59 1 84.31 297 PHE A C 1
ATOM 2363 O O . PHE A 1 297 ? 1.169 -9.109 6.543 1 84.31 297 PHE A O 1
ATOM 2370 N N . LYS A 1 298 ? -0.245 -7.707 7.594 1 69.62 298 LYS A N 1
ATOM 2371 C CA . LYS A 1 298 ? 0.546 -7.828 8.82 1 69.62 298 LYS A CA 1
ATOM 2372 C C . LYS A 1 298 ? -0.144 -8.734 9.836 1 69.62 298 LYS A C 1
ATOM 2374 O O . LYS A 1 298 ? -1.364 -8.898 9.797 1 69.62 298 LYS A O 1
ATOM 2379 N N . THR A 1 299 ? 0.73 -9.047 10.727 1 67.06 299 THR A N 1
ATOM 2380 C CA . THR A 1 299 ? 0.261 -10.008 11.719 1 67.06 299 THR A CA 1
ATOM 2381 C C . THR A 1 299 ? -0.853 -9.406 12.57 1 67.06 299 THR A C 1
ATOM 2383 O O . THR A 1 299 ? -0.787 -8.234 12.945 1 67.06 299 THR A O 1
ATOM 2386 N N . ASN A 1 300 ? -1.918 -10.016 12.711 1 67.94 300 ASN A N 1
ATOM 2387 C CA . ASN A 1 300 ? -3.051 -9.727 13.586 1 67.94 300 ASN A CA 1
ATOM 2388 C C . ASN A 1 300 ? -4.039 -8.773 12.93 1 67.94 300 ASN A C 1
ATOM 2390 O O . ASN A 1 300 ? -5.055 -8.414 13.531 1 67.94 300 ASN A O 1
ATOM 2394 N N . ASP A 1 301 ? -3.68 -8.305 11.719 1 72.81 301 ASP A N 1
ATOM 2395 C CA . ASP A 1 301 ? -4.594 -7.367 11.078 1 72.81 301 ASP A CA 1
ATOM 2396 C C . ASP A 1 301 ? -5.457 -8.07 10.031 1 72.81 301 ASP A C 1
ATOM 2398 O O . ASP A 1 301 ? -6.055 -7.422 9.172 1 72.81 301 ASP A O 1
ATOM 2402 N N . TYR A 1 302 ? -5.406 -9.375 10.039 1 82.38 302 TYR A N 1
ATOM 2403 C CA . TYR A 1 302 ? -6.215 -10.078 9.047 1 82.38 302 TYR A CA 1
ATOM 2404 C C . TYR A 1 302 ? -6.723 -11.406 9.609 1 82.38 302 TYR A C 1
ATOM 2406 O O . TYR A 1 302 ? -6.141 -11.953 10.547 1 82.38 302 TYR A O 1
ATOM 2414 N N . THR A 1 303 ? -7.801 -11.82 9.117 1 86.06 303 THR A N 1
ATOM 2415 C CA . THR A 1 303 ? -8.359 -13.148 9.336 1 86.06 303 THR A CA 1
ATOM 2416 C C . THR A 1 303 ? -8.57 -13.875 8.008 1 86.06 303 THR A C 1
ATOM 2418 O O . THR A 1 303 ? -9.516 -13.57 7.273 1 86.06 303 THR A O 1
ATOM 2421 N N . ILE A 1 304 ? -7.719 -14.828 7.762 1 89.62 304 ILE A N 1
ATOM 2422 C CA . ILE A 1 304 ? -7.852 -15.57 6.516 1 89.62 304 ILE A CA 1
ATOM 2423 C C . ILE A 1 304 ? -8.5 -16.922 6.785 1 89.62 304 ILE A C 1
ATOM 2425 O O . ILE A 1 304 ? -7.996 -17.703 7.594 1 89.62 304 ILE A O 1
ATOM 2429 N N . VAL A 1 305 ? -9.594 -17.109 6.188 1 93.19 305 VAL A N 1
ATOM 2430 C CA . VAL A 1 305 ? -10.281 -18.391 6.215 1 93.19 305 VAL A CA 1
ATOM 2431 C C . VAL A 1 305 ? -10.094 -19.109 4.875 1 93.19 305 VAL A C 1
ATOM 2433 O O . VAL A 1 305 ? -10.531 -18.609 3.836 1 93.19 305 VAL A O 1
ATOM 2436 N N . PRO A 1 306 ? -9.43 -20.25 4.918 1 94.19 306 PRO A N 1
ATOM 2437 C CA . PRO A 1 306 ? -9.258 -20.969 3.648 1 94.19 306 PRO A CA 1
ATOM 2438 C C . PRO A 1 306 ? -10.594 -21.344 3.004 1 94.19 306 PRO A C 1
ATOM 2440 O O . PRO A 1 306 ? -11.539 -21.719 3.703 1 94.19 306 PRO A O 1
ATOM 2443 N N . PRO A 1 307 ? -10.664 -21.234 1.724 1 95.88 307 PRO A N 1
ATOM 2444 C CA . PRO A 1 307 ? -11.891 -21.625 1.03 1 95.88 307 PRO A CA 1
ATOM 2445 C C . PRO A 1 307 ? -12.117 -23.141 1.046 1 95.88 307 PRO A C 1
ATOM 2447 O O . PRO A 1 307 ? -11.164 -23.906 1.176 1 95.88 307 PRO A O 1
ATOM 2450 N N . THR A 1 308 ? -13.375 -23.5 0.875 1 95.06 308 THR A N 1
ATOM 2451 C CA . THR A 1 308 ? -13.711 -24.906 0.691 1 95.06 308 THR A CA 1
ATOM 2452 C C . THR A 1 308 ? -13.102 -25.438 -0.603 1 95.06 308 THR A C 1
ATOM 2454 O O . THR A 1 308 ? -13.211 -24.812 -1.653 1 95.06 308 THR A O 1
ATOM 2457 N N . ASP A 1 309 ? -12.406 -26.562 -0.44 1 95.44 309 ASP A N 1
ATOM 2458 C CA . ASP A 1 309 ? -11.859 -27.203 -1.634 1 95.44 309 ASP A CA 1
ATOM 2459 C C . ASP A 1 309 ? -12.961 -27.891 -2.441 1 95.44 309 ASP A C 1
ATOM 2461 O O . ASP A 1 309 ? -13.305 -29.047 -2.188 1 95.44 309 ASP A O 1
ATOM 2465 N N . CYS A 1 310 ? -13.445 -27.203 -3.41 1 94.44 310 CYS A N 1
ATOM 2466 C CA . CYS A 1 310 ? -14.562 -27.703 -4.195 1 94.44 310 CYS A CA 1
ATOM 2467 C C . CYS A 1 310 ? -14.57 -27.094 -5.59 1 94.44 310 CYS A C 1
ATOM 2469 O O . CYS A 1 310 ? -13.898 -26.094 -5.836 1 94.44 310 CYS A O 1
ATOM 2471 N N . ASP A 1 311 ? -15.258 -27.766 -6.48 1 92.06 311 ASP A N 1
ATOM 2472 C CA . ASP A 1 311 ? -15.508 -27.188 -7.797 1 92.06 311 ASP A CA 1
ATOM 2473 C C . ASP A 1 311 ? -16.672 -26.203 -7.746 1 92.06 311 ASP A C 1
ATOM 2475 O O . ASP A 1 311 ? -17.656 -26.438 -7.051 1 92.06 311 ASP A O 1
ATOM 2479 N N . ILE A 1 312 ? -16.531 -25.125 -8.422 1 93.62 312 ILE A N 1
ATOM 2480 C CA . ILE A 1 312 ? -17.625 -24.156 -8.516 1 93.62 312 ILE A CA 1
ATOM 2481 C C . ILE A 1 312 ? -18.516 -24.484 -9.703 1 93.62 312 ILE A C 1
ATOM 2483 O O . ILE A 1 312 ? -18.078 -24.438 -10.852 1 93.62 312 ILE A O 1
ATOM 2487 N N . PRO A 1 313 ? -19.719 -24.828 -9.453 1 93.25 313 PRO A N 1
ATOM 2488 C CA . PRO A 1 313 ? -20.609 -25.188 -10.555 1 93.25 313 PRO A CA 1
ATOM 2489 C C . PRO A 1 313 ? -21.094 -23.969 -11.344 1 93.25 313 PRO A C 1
ATOM 2491 O O . PRO A 1 313 ? -20.953 -22.828 -10.875 1 93.25 313 PRO A O 1
ATOM 2494 N N . ARG A 1 314 ? -21.578 -24.219 -12.547 1 91.38 314 ARG A N 1
ATOM 2495 C CA . ARG A 1 314 ? -22.172 -23.141 -13.328 1 91.38 314 ARG A CA 1
ATOM 2496 C C . ARG A 1 314 ? -23.453 -22.609 -12.672 1 91.38 314 ARG A C 1
ATOM 2498 O O . ARG A 1 314 ? -23.688 -21.406 -12.625 1 91.38 314 ARG A O 1
ATOM 2505 N N . ASN A 1 315 ? -24.281 -23.594 -12.242 1 90.12 315 ASN A N 1
ATOM 2506 C CA . ASN A 1 315 ? -25.469 -23.219 -11.5 1 90.12 315 ASN A CA 1
ATOM 2507 C C . ASN A 1 315 ? -25.203 -23.141 -10 1 90.12 315 ASN A C 1
ATOM 2509 O O . ASN A 1 315 ? -25.062 -24.172 -9.344 1 90.12 315 ASN A O 1
ATOM 2513 N N . ARG A 1 316 ? -25.219 -22.031 -9.406 1 91.19 316 ARG A N 1
ATOM 2514 C CA . ARG A 1 316 ? -24.781 -21.828 -8.031 1 91.19 316 ARG A CA 1
ATOM 2515 C C . ARG A 1 316 ? -25.984 -21.562 -7.121 1 91.19 316 ARG A C 1
ATOM 2517 O O . ARG A 1 316 ? -25.812 -21.328 -5.922 1 91.19 316 ARG A O 1
ATOM 2524 N N . ASN A 1 317 ? -27.094 -21.688 -7.637 1 88.44 317 ASN A N 1
ATOM 2525 C CA . ASN A 1 317 ? -28.297 -21.422 -6.844 1 88.44 317 ASN A CA 1
ATOM 2526 C C . ASN A 1 317 ? -28.844 -22.703 -6.223 1 88.44 317 ASN A C 1
ATOM 2528 O O . ASN A 1 317 ? -29.656 -22.641 -5.301 1 88.44 317 ASN A O 1
ATOM 2532 N N . SER A 1 318 ? -28.328 -23.797 -6.68 1 86.5 318 SER A N 1
ATOM 2533 C CA . SER A 1 318 ? -29 -25.047 -6.293 1 86.5 318 SER A CA 1
ATOM 2534 C C . SER A 1 318 ? -28.156 -25.844 -5.305 1 86.5 318 SER A C 1
ATOM 2536 O O . SER A 1 318 ? -28.656 -26.75 -4.645 1 86.5 318 SER A O 1
ATOM 2538 N N . SER A 1 319 ? -26.938 -25.531 -5.242 1 89.56 319 SER A N 1
ATOM 2539 C CA . SER A 1 319 ? -26.078 -26.359 -4.391 1 89.56 319 SER A CA 1
ATOM 2540 C C . SER A 1 319 ? -25.109 -25.5 -3.596 1 89.56 319 SER A C 1
ATOM 2542 O O . SER A 1 319 ? -24.641 -24.469 -4.082 1 89.56 319 SER A O 1
ATOM 2544 N N . ALA A 1 320 ? -24.906 -25.969 -2.371 1 92.31 320 ALA A N 1
ATOM 2545 C CA . ALA A 1 320 ? -23.922 -25.328 -1.507 1 92.31 320 ALA A CA 1
ATOM 2546 C C . ALA A 1 320 ? -22.547 -25.938 -1.688 1 92.31 320 ALA A C 1
ATOM 2548 O O . ALA A 1 320 ? -22.422 -27.078 -2.148 1 92.31 320 ALA A O 1
ATOM 2549 N N . PRO A 1 321 ? -21.5 -25.172 -1.463 1 94.31 321 PRO A N 1
ATOM 2550 C CA . PRO A 1 321 ? -20.156 -25.734 -1.56 1 94.31 321 PRO A CA 1
ATOM 2551 C C . PRO A 1 321 ? -19.953 -26.938 -0.634 1 94.31 321 PRO A C 1
ATOM 2553 O O . PRO A 1 321 ? -20.453 -26.938 0.497 1 94.31 321 PRO A O 1
ATOM 2556 N N . PHE A 1 322 ? -19.266 -27.875 -1.157 1 92.44 322 PHE A N 1
ATOM 2557 C CA . PHE A 1 322 ? -18.984 -29.078 -0.379 1 92.44 322 PHE A CA 1
ATOM 2558 C C . PHE A 1 322 ? -17.531 -29.5 -0.557 1 92.44 322 PHE A C 1
ATOM 2560 O O . PHE A 1 322 ? -17.031 -29.547 -1.68 1 92.44 322 PHE A O 1
ATOM 2567 N N . GLN A 1 323 ? -16.953 -29.906 0.553 1 92.69 323 GLN A N 1
ATOM 2568 C CA . GLN A 1 323 ? -15.539 -30.25 0.568 1 92.69 323 GLN A CA 1
ATOM 2569 C C . GLN A 1 323 ? -15.281 -31.562 -0.165 1 92.69 323 GLN A C 1
ATOM 2571 O O . GLN A 1 323 ? -15.961 -32.562 0.084 1 92.69 323 GLN A O 1
ATOM 2576 N N . ARG A 1 324 ? -14.328 -31.516 -1.001 1 90.19 324 ARG A N 1
ATOM 2577 C CA . ARG A 1 324 ? -13.93 -32.75 -1.687 1 90.19 324 ARG A CA 1
ATOM 2578 C C . ARG A 1 324 ? -13.023 -33.594 -0.807 1 90.19 324 ARG A C 1
ATOM 2580 O O . ARG A 1 324 ? -12.375 -33.062 0.105 1 90.19 324 ARG A O 1
ATOM 2587 N N . SER A 1 325 ? -13.031 -34.844 -1.155 1 85.31 325 SER A N 1
ATOM 2588 C CA . SER A 1 325 ? -12.078 -35.719 -0.481 1 85.31 325 SER A CA 1
ATOM 2589 C C . SER A 1 325 ? -10.734 -35.719 -1.191 1 85.31 325 SER A C 1
ATOM 2591 O O . SER A 1 325 ? -10.633 -35.312 -2.355 1 85.31 325 SER A O 1
ATOM 2593 N N . ASP A 1 326 ? -9.734 -36.281 -0.553 1 81.19 326 ASP A N 1
ATOM 2594 C CA . ASP A 1 326 ? -8.375 -36.281 -1.073 1 81.19 326 ASP A CA 1
ATOM 2595 C C . ASP A 1 326 ? -8.227 -37.219 -2.266 1 81.19 326 ASP A C 1
ATOM 2597 O O . ASP A 1 326 ? -7.285 -37.094 -3.049 1 81.19 326 ASP A O 1
ATOM 2601 N N . TYR A 1 327 ? -9.164 -38.094 -2.438 1 80.88 327 TYR A N 1
ATOM 2602 C CA . TYR A 1 327 ? -9.039 -39.094 -3.475 1 80.88 327 TYR A CA 1
ATOM 2603 C C . TYR A 1 327 ? -9.883 -38.75 -4.691 1 80.88 327 TYR A C 1
ATOM 2605 O O . TYR A 1 327 ? -9.789 -39.406 -5.734 1 80.88 327 TYR A O 1
ATOM 2613 N N . GLU A 1 328 ? -10.586 -37.688 -4.484 1 85.69 328 GLU A N 1
ATOM 2614 C CA . GLU A 1 328 ? -11.414 -37.219 -5.598 1 85.69 328 GLU A CA 1
ATOM 2615 C C . GLU A 1 328 ? -10.617 -36.344 -6.559 1 85.69 328 GLU A C 1
ATOM 2617 O O . GLU A 1 328 ? -9.492 -35.938 -6.254 1 85.69 328 GLU A O 1
ATOM 2622 N N . LYS A 1 329 ? -11.188 -36.25 -7.66 1 87.06 329 LYS A N 1
ATOM 2623 C CA . LYS A 1 329 ? -10.602 -35.406 -8.703 1 87.06 329 LYS A CA 1
ATOM 2624 C C . LYS A 1 329 ? -10.219 -34.031 -8.141 1 87.06 329 LYS A C 1
ATOM 2626 O O . LYS A 1 329 ? -11.016 -33.375 -7.457 1 87.06 329 LYS A O 1
ATOM 2631 N N . PRO A 1 330 ? -8.938 -33.719 -8.352 1 86.81 330 PRO A N 1
ATOM 2632 C CA . PRO A 1 330 ? -8.508 -32.438 -7.797 1 86.81 330 PRO A CA 1
ATOM 2633 C C . PRO A 1 330 ? -9.133 -31.234 -8.531 1 86.81 330 PRO A C 1
ATOM 2635 O O . PRO A 1 330 ? -9.492 -31.359 -9.703 1 86.81 330 PRO A O 1
ATOM 2638 N N . ASN A 1 331 ? -9.32 -30.219 -7.707 1 87.31 331 ASN A N 1
ATOM 2639 C CA . ASN A 1 331 ? -9.75 -28.938 -8.258 1 87.31 331 ASN A CA 1
ATOM 2640 C C . ASN A 1 331 ? -8.555 -28.047 -8.578 1 87.31 331 ASN A C 1
ATOM 2642 O O . ASN A 1 331 ? -7.465 -28.234 -8.031 1 87.31 331 ASN A O 1
ATOM 2646 N N . THR A 1 332 ? -8.789 -27.109 -9.523 1 83.88 332 THR A N 1
ATOM 2647 C CA . THR A 1 332 ? -7.703 -26.25 -9.977 1 83.88 332 THR A CA 1
ATOM 2648 C C . THR A 1 332 ? -7.129 -25.438 -8.812 1 83.88 332 THR A C 1
ATOM 2650 O O . THR A 1 332 ? -5.973 -25.016 -8.852 1 83.88 332 THR A O 1
ATOM 2653 N N . PHE A 1 333 ? -7.898 -25.25 -7.734 1 93.31 333 PHE A N 1
ATOM 2654 C CA . PHE A 1 333 ? -7.457 -24.391 -6.645 1 93.31 333 PHE A CA 1
ATOM 2655 C C . PHE A 1 333 ? -6.84 -25.219 -5.523 1 93.31 333 PHE A C 1
ATOM 2657 O O . PHE A 1 333 ? -6.27 -24.656 -4.578 1 93.31 333 PHE A O 1
ATOM 2664 N N . THR A 1 334 ? -6.887 -26.531 -5.562 1 93.94 334 THR A N 1
ATOM 2665 C CA . THR A 1 334 ? -6.414 -27.422 -4.5 1 93.94 334 THR A CA 1
ATOM 2666 C C . THR A 1 334 ? -4.949 -27.141 -4.184 1 93.94 334 THR A C 1
ATOM 2668 O O . THR A 1 334 ? -4.559 -27.094 -3.016 1 93.94 334 THR A O 1
ATOM 2671 N N . VAL A 1 335 ? -4.188 -26.984 -5.215 1 94.31 335 VAL A N 1
ATOM 2672 C CA . VAL A 1 335 ? -2.752 -26.812 -5.027 1 94.31 335 VAL A CA 1
ATOM 2673 C C . VAL A 1 335 ? -2.486 -25.516 -4.246 1 94.31 335 VAL A C 1
ATOM 2675 O O . VAL A 1 335 ? -1.55 -25.453 -3.449 1 94.31 335 VAL A O 1
ATOM 2678 N N . ARG A 1 336 ? -3.273 -24.469 -4.48 1 95.19 336 ARG A N 1
ATOM 2679 C CA . ARG A 1 336 ? -3.115 -23.203 -3.76 1 95.19 336 ARG A CA 1
ATOM 2680 C C . ARG A 1 336 ? -3.4 -23.391 -2.273 1 95.19 336 ARG A C 1
ATOM 2682 O O . ARG A 1 336 ? -2.734 -22.781 -1.43 1 95.19 336 ARG A O 1
ATOM 2689 N N . LEU A 1 337 ? -4.391 -24.172 -2.014 1 95.31 337 LEU A N 1
ATOM 2690 C CA . LEU A 1 337 ? -4.715 -24.469 -0.624 1 95.31 337 LEU A CA 1
ATOM 2691 C C . LEU A 1 337 ? -3.566 -25.203 0.054 1 95.31 337 LEU A C 1
ATOM 2693 O O . LEU A 1 337 ? -3.24 -24.922 1.209 1 95.31 337 LEU A O 1
ATOM 2697 N N . LEU A 1 338 ? -3.053 -26.109 -0.685 1 96.19 338 LEU A N 1
ATOM 2698 C CA . LEU A 1 338 ? -1.919 -26.859 -0.154 1 96.19 338 LEU A CA 1
ATOM 2699 C C . LEU A 1 338 ? -0.728 -25.938 0.09 1 96.19 338 LEU A C 1
ATOM 2701 O O . LEU A 1 338 ? -0.038 -26.078 1.104 1 96.19 338 LEU A O 1
ATOM 2705 N N . GLU A 1 339 ? -0.491 -25.062 -0.828 1 96.94 339 GLU A N 1
ATOM 2706 C CA . GLU A 1 339 ? 0.599 -24.109 -0.667 1 96.94 339 GLU A CA 1
ATOM 2707 C C . GLU A 1 339 ? 0.372 -23.219 0.548 1 96.94 339 GLU A C 1
ATOM 2709 O O . GLU A 1 339 ? 1.31 -22.922 1.292 1 96.94 339 GLU A O 1
ATOM 2714 N N . TYR A 1 340 ? -0.843 -22.797 0.739 1 96.5 340 TYR A N 1
ATOM 2715 C CA . TYR A 1 340 ? -1.202 -21.922 1.845 1 96.5 340 TYR A CA 1
ATOM 2716 C C . TYR A 1 340 ? -0.883 -22.578 3.186 1 96.5 340 TYR A C 1
ATOM 2718 O O . TYR A 1 340 ? -0.521 -21.891 4.145 1 96.5 340 TYR A O 1
ATOM 2726 N N . HIS A 1 341 ? -0.955 -23.812 3.25 1 96 341 HIS A N 1
ATOM 2727 C CA . HIS A 1 341 ? -0.767 -24.531 4.504 1 96 341 HIS A CA 1
ATOM 2728 C C . HIS A 1 341 ? 0.583 -24.203 5.133 1 96 341 HIS A C 1
ATOM 2730 O O . HIS A 1 341 ? 0.68 -24.031 6.348 1 96 341 HIS A O 1
ATOM 2736 N N . ILE A 1 342 ? 1.568 -24.062 4.344 1 95.38 342 ILE A N 1
ATOM 2737 C CA . ILE A 1 342 ? 2.896 -23.844 4.902 1 95.38 342 ILE A CA 1
ATOM 2738 C C . ILE A 1 342 ? 3.279 -22.375 4.762 1 95.38 342 ILE A C 1
ATOM 2740 O O . ILE A 1 342 ? 3.932 -21.797 5.641 1 95.38 342 ILE A O 1
ATOM 2744 N N . HIS A 1 343 ? 2.898 -21.734 3.715 1 94.62 343 HIS A N 1
ATOM 2745 C CA . HIS A 1 343 ? 3.322 -20.359 3.434 1 94.62 343 HIS A CA 1
ATOM 2746 C C . HIS A 1 343 ? 2.625 -19.375 4.359 1 94.62 343 HIS A C 1
ATOM 2748 O O . HIS A 1 343 ? 3.053 -18.219 4.477 1 94.62 343 HIS A O 1
ATOM 2754 N N . LYS A 1 344 ? 1.553 -19.797 5.035 1 92.62 344 LYS A N 1
ATOM 2755 C CA . LYS A 1 344 ? 0.9 -18.953 6.023 1 92.62 344 LYS A CA 1
ATOM 2756 C C . LYS A 1 344 ? 1.854 -18.594 7.16 1 92.62 344 LYS A C 1
ATOM 2758 O O . LYS A 1 344 ? 1.611 -17.656 7.914 1 92.62 344 LYS A O 1
ATOM 2763 N N . HIS A 1 345 ? 3.023 -19.297 7.211 1 93.44 345 HIS A N 1
ATOM 2764 C CA . HIS A 1 345 ? 3.977 -19.078 8.289 1 93.44 345 HIS A CA 1
ATOM 2765 C C . HIS A 1 345 ? 5.098 -18.141 7.852 1 93.44 345 HIS A C 1
ATOM 2767 O O . HIS A 1 345 ? 6.012 -17.859 8.625 1 93.44 345 HIS A O 1
ATOM 2773 N N . LEU A 1 346 ? 5.055 -17.641 6.664 1 92.88 346 LEU A N 1
ATOM 2774 C CA . LEU A 1 346 ? 6.098 -16.766 6.145 1 92.88 346 LEU A CA 1
ATOM 2775 C C . LEU A 1 346 ? 6.238 -15.516 7.012 1 92.88 346 LEU A C 1
ATOM 2777 O O . LEU A 1 346 ? 7.355 -15.055 7.27 1 92.88 346 LEU A O 1
ATOM 2781 N N . PRO A 1 347 ? 5.129 -14.93 7.512 1 86.5 347 PRO A N 1
ATOM 2782 C CA . PRO A 1 347 ? 5.293 -13.766 8.383 1 86.5 347 PRO A CA 1
ATOM 2783 C C . PRO A 1 347 ? 6.113 -14.078 9.633 1 86.5 347 PRO A C 1
ATOM 2785 O O . PRO A 1 347 ? 6.816 -13.203 10.148 1 86.5 347 PRO A O 1
ATOM 2788 N N . GLN A 1 348 ? 6.043 -15.281 10.117 1 88.81 348 GLN A N 1
ATOM 2789 C CA . GLN A 1 348 ? 6.867 -15.703 11.25 1 88.81 348 GLN A CA 1
ATOM 2790 C C . GLN A 1 348 ? 8.344 -15.711 10.875 1 88.81 348 GLN A C 1
ATOM 2792 O O . GLN A 1 348 ? 9.195 -15.359 11.695 1 88.81 348 GLN A O 1
ATOM 2797 N N . ILE A 1 349 ? 8.594 -16.156 9.68 1 92.94 349 ILE A N 1
ATOM 2798 C CA . ILE A 1 349 ? 9.969 -16.141 9.188 1 92.94 349 ILE A CA 1
ATOM 2799 C C . ILE A 1 349 ? 10.484 -14.711 9.109 1 92.94 349 ILE A C 1
ATOM 2801 O O . ILE A 1 349 ? 11.641 -14.438 9.445 1 92.94 349 ILE A O 1
ATOM 2805 N N . ARG A 1 350 ? 9.633 -13.828 8.688 1 89.75 350 ARG A N 1
ATOM 2806 C CA . ARG A 1 350 ? 9.992 -12.414 8.609 1 89.75 350 ARG A CA 1
ATOM 2807 C C . ARG A 1 350 ? 10.359 -11.867 9.984 1 89.75 350 ARG A C 1
ATOM 2809 O O . ARG A 1 350 ? 11.312 -11.102 10.117 1 89.75 350 ARG A O 1
ATOM 2816 N N . GLU A 1 351 ? 9.617 -12.234 10.953 1 86 351 GLU A N 1
ATOM 2817 C CA . GLU A 1 351 ? 9.891 -11.781 12.312 1 86 351 GLU A CA 1
ATOM 2818 C C . GLU A 1 351 ? 11.25 -12.281 12.789 1 86 351 GLU A C 1
ATOM 2820 O O . GLU A 1 351 ? 11.992 -11.555 13.461 1 86 351 GLU A O 1
ATOM 2825 N N . LEU A 1 352 ? 11.555 -13.5 12.469 1 90.75 352 LEU A N 1
ATOM 2826 C CA . LEU A 1 352 ? 12.844 -14.078 12.836 1 90.75 352 LEU A CA 1
ATOM 2827 C C . LEU A 1 352 ? 13.984 -13.359 12.117 1 90.75 352 LEU A C 1
ATOM 2829 O O . LEU A 1 352 ? 15.031 -13.094 12.711 1 90.75 352 LEU A O 1
ATOM 2833 N N . GLU A 1 353 ? 13.734 -13.086 10.859 1 90.38 353 GLU A N 1
ATOM 2834 C CA . GLU A 1 353 ? 14.727 -12.375 10.055 1 90.38 353 GLU A CA 1
ATOM 2835 C C . GLU A 1 353 ? 15.07 -11.023 10.672 1 90.38 353 GLU A C 1
ATOM 2837 O O . GLU A 1 353 ? 16.219 -10.594 10.633 1 90.38 353 GLU A O 1
ATOM 2842 N N . LEU A 1 354 ? 14.133 -10.398 11.25 1 82.62 354 LEU A N 1
ATOM 2843 C CA . LEU A 1 354 ? 14.305 -9.062 11.805 1 82.62 354 LEU A CA 1
ATOM 2844 C C . LEU A 1 354 ? 15.18 -9.109 13.055 1 82.62 354 LEU A C 1
ATOM 2846 O O . LEU A 1 354 ? 15.734 -8.086 13.469 1 82.62 354 LEU A O 1
ATOM 2850 N N . GLU A 1 355 ? 15.305 -10.312 13.617 1 86.19 355 GLU A N 1
ATOM 2851 C CA . GLU A 1 355 ? 16.172 -10.477 14.781 1 86.19 355 GLU A CA 1
ATOM 2852 C C . GLU A 1 355 ? 17.641 -10.5 14.367 1 86.19 355 GLU A C 1
ATOM 2854 O O . GLU A 1 355 ? 18.531 -10.367 15.211 1 86.19 355 GLU A O 1
ATOM 2859 N N . GLY A 1 356 ? 17.922 -10.711 13.07 1 86.25 356 GLY A N 1
ATOM 2860 C CA . GLY A 1 356 ? 19.297 -10.703 12.586 1 86.25 356 GLY A CA 1
ATOM 2861 C C . GLY A 1 356 ? 19.859 -12.094 12.352 1 86.25 356 GLY A C 1
ATOM 2862 O O . GLY A 1 356 ? 19.125 -13.086 12.484 1 86.25 356 GLY A O 1
ATOM 2863 N N . PRO A 1 357 ? 21.047 -12.133 11.969 1 90.19 357 PRO A N 1
ATOM 2864 C CA . PRO A 1 357 ? 21.672 -13.406 11.609 1 90.19 357 PRO A CA 1
ATOM 2865 C C . PRO A 1 357 ? 21.922 -14.312 12.812 1 90.19 357 PRO A C 1
ATOM 2867 O O . PRO A 1 357 ? 22.203 -15.5 12.656 1 90.19 357 PRO A O 1
ATOM 2870 N N . TYR A 1 358 ? 21.844 -13.695 14.008 1 91.06 358 TYR A N 1
ATOM 2871 C CA . TYR A 1 358 ? 21.984 -14.461 15.242 1 91.06 358 TYR A CA 1
ATOM 2872 C C . TYR A 1 358 ? 20.703 -14.391 16.078 1 91.06 358 TYR A C 1
ATOM 2874 O O . TYR A 1 358 ? 20.562 -13.516 16.938 1 91.06 358 TYR A O 1
ATOM 2882 N N . PRO A 1 359 ? 19.797 -15.305 15.711 1 87.44 359 PRO A N 1
ATOM 2883 C CA . PRO A 1 359 ? 18.5 -15.242 16.391 1 87.44 359 PRO A CA 1
ATOM 2884 C C . PRO A 1 359 ? 18.594 -15.477 17.891 1 87.44 359 PRO A C 1
ATOM 2886 O O . PRO A 1 359 ? 19.469 -16.219 18.344 1 87.44 359 PRO A O 1
ATOM 2889 N N . ARG A 1 360 ? 17.734 -14.875 18.688 1 87.81 360 ARG A N 1
ATOM 2890 C CA . ARG A 1 360 ? 17.672 -15.062 20.125 1 87.81 360 ARG A CA 1
ATOM 2891 C C . ARG A 1 360 ? 17.391 -16.516 20.469 1 87.81 360 ARG A C 1
ATOM 2893 O O . ARG A 1 360 ? 17.953 -17.047 21.438 1 87.81 360 ARG A O 1
ATOM 2900 N N . ASP A 1 361 ? 16.531 -17.172 19.672 1 93.06 361 ASP A N 1
ATOM 2901 C CA . ASP A 1 361 ? 16.172 -18.578 19.828 1 93.06 361 ASP A CA 1
ATOM 2902 C C . ASP A 1 361 ? 16.141 -19.297 18.469 1 93.06 361 ASP A C 1
ATOM 2904 O O . ASP A 1 361 ? 15.109 -19.344 17.812 1 93.06 361 ASP A O 1
ATOM 2908 N N . TYR A 1 362 ? 17.25 -20.031 18.109 1 95.31 362 TYR A N 1
ATOM 2909 C CA . TYR A 1 362 ? 17.344 -20.766 16.859 1 95.31 362 TYR A CA 1
ATOM 2910 C C . TYR A 1 362 ? 16.391 -21.953 16.844 1 95.31 362 TYR A C 1
ATOM 2912 O O . TYR A 1 362 ? 16.078 -22.5 15.789 1 95.31 362 TYR A O 1
ATOM 2920 N N . GLY A 1 363 ? 15.938 -22.297 18.031 1 96.19 363 GLY A N 1
ATOM 2921 C CA . GLY A 1 363 ? 14.961 -23.359 18.141 1 96.19 363 GLY A CA 1
ATOM 2922 C C . GLY A 1 363 ? 13.688 -23.078 17.359 1 96.19 363 GLY A C 1
ATOM 2923 O O . GLY A 1 363 ? 13.031 -24 16.875 1 96.19 363 GLY A O 1
ATOM 2924 N N . LYS A 1 364 ? 13.328 -21.828 17.219 1 96.25 364 LYS A N 1
ATOM 2925 C CA . LYS A 1 364 ? 12.148 -21.453 16.453 1 96.25 364 LYS A CA 1
ATOM 2926 C C . LYS A 1 364 ? 12.32 -21.812 14.977 1 96.25 364 LYS A C 1
ATOM 2928 O O . LYS A 1 364 ? 11.375 -22.25 14.328 1 96.25 364 LYS A O 1
ATOM 2933 N N . VAL A 1 365 ? 13.555 -21.594 14.445 1 97.38 365 VAL A N 1
ATOM 2934 C CA . VAL A 1 365 ? 13.883 -21.938 13.062 1 97.38 365 VAL A CA 1
ATOM 2935 C C . VAL A 1 365 ? 13.766 -23.438 12.859 1 97.38 365 VAL A C 1
ATOM 2937 O O . VAL A 1 365 ? 13.172 -23.906 11.891 1 97.38 365 VAL A O 1
ATOM 2940 N N . GLU A 1 366 ? 14.273 -24.203 13.812 1 97.69 366 GLU A N 1
ATOM 2941 C CA . GLU A 1 366 ? 14.25 -25.656 13.727 1 97.69 366 GLU A CA 1
ATOM 2942 C C . GLU A 1 366 ? 12.82 -26.188 13.789 1 97.69 366 GLU A C 1
ATOM 2944 O O . GLU A 1 366 ? 12.484 -27.156 13.094 1 97.69 366 GLU A O 1
ATOM 2949 N N . ARG A 1 367 ? 12.047 -25.562 14.609 1 97.56 367 ARG A N 1
ATOM 2950 C CA . ARG A 1 367 ? 10.656 -26 14.727 1 97.56 367 ARG A CA 1
ATOM 2951 C C . ARG A 1 367 ? 9.898 -25.766 13.43 1 97.56 367 ARG A C 1
ATOM 2953 O O . ARG A 1 367 ? 9.141 -26.641 12.984 1 97.56 367 ARG A O 1
ATOM 2960 N N . LEU A 1 368 ? 10.055 -24.625 12.836 1 97.56 368 LEU A N 1
ATOM 2961 C CA . LEU A 1 368 ? 9.406 -24.328 11.562 1 97.56 368 LEU A CA 1
ATOM 2962 C C . LEU A 1 368 ? 9.906 -25.266 10.469 1 97.56 368 LEU A C 1
ATOM 2964 O O . LEU A 1 368 ? 9.133 -25.703 9.617 1 97.56 368 LEU A O 1
ATOM 2968 N N . HIS A 1 369 ? 11.227 -25.562 10.469 1 98.25 369 HIS A N 1
ATOM 2969 C CA . HIS A 1 369 ? 11.82 -26.5 9.531 1 98.25 369 HIS A CA 1
ATOM 2970 C C . HIS A 1 369 ? 11.195 -27.891 9.664 1 98.25 369 HIS A C 1
ATOM 2972 O O . HIS A 1 369 ? 10.789 -28.5 8.672 1 98.25 369 HIS A O 1
ATOM 2978 N N . GLN A 1 370 ? 11.156 -28.312 10.891 1 98.25 370 GLN A N 1
ATOM 2979 C CA . GLN A 1 370 ? 10.578 -29.625 11.141 1 98.25 370 GLN A CA 1
ATOM 2980 C C . GLN A 1 370 ? 9.102 -29.672 10.75 1 98.25 370 GLN A C 1
ATOM 2982 O O . GLN A 1 370 ? 8.617 -30.672 10.219 1 98.25 370 GLN A O 1
ATOM 2987 N N . GLY A 1 371 ? 8.422 -28.594 11.055 1 97.88 371 GLY A N 1
ATOM 2988 C CA . GLY A 1 371 ? 7.039 -28.484 10.625 1 97.88 371 GLY A CA 1
ATOM 2989 C C . GLY A 1 371 ? 6.867 -28.594 9.125 1 97.88 371 GLY A C 1
ATOM 2990 O O . GLY A 1 371 ? 5.926 -29.219 8.641 1 97.88 371 GLY A O 1
ATOM 2991 N N . ALA A 1 372 ? 7.73 -28 8.383 1 98.12 372 ALA A N 1
ATOM 2992 C CA . ALA A 1 372 ? 7.684 -28.062 6.926 1 98.12 372 ALA A CA 1
ATOM 2993 C C . ALA A 1 372 ? 7.938 -29.469 6.422 1 98.12 372 ALA A C 1
ATOM 2995 O O . ALA A 1 372 ? 7.27 -29.938 5.496 1 98.12 372 ALA A O 1
ATOM 2996 N N . LEU A 1 373 ? 8.906 -30.156 7.031 1 98.19 373 LEU A N 1
ATOM 2997 C CA . LEU A 1 373 ? 9.211 -31.531 6.629 1 98.19 373 LEU A CA 1
ATOM 2998 C C . LEU A 1 373 ? 8.031 -32.438 6.918 1 98.19 373 LEU A C 1
ATOM 3000 O O . LEU A 1 373 ? 7.719 -33.344 6.113 1 98.19 373 LEU A O 1
ATOM 3004 N N . GLU A 1 374 ? 7.453 -32.25 8.07 1 98.06 374 GLU A N 1
ATOM 3005 C CA . GLU A 1 374 ? 6.277 -33.031 8.406 1 98.06 374 GLU A CA 1
ATOM 3006 C C . GLU A 1 374 ? 5.133 -32.781 7.434 1 98.06 374 GLU A C 1
ATOM 3008 O O . GLU A 1 374 ? 4.418 -33.719 7.051 1 98.06 374 GLU A O 1
ATOM 3013 N N . TYR A 1 375 ? 4.957 -31.625 7.121 1 97.75 375 TYR A N 1
ATOM 3014 C CA . TYR A 1 375 ? 3.928 -31.297 6.145 1 97.75 375 TYR A CA 1
ATOM 3015 C C . TYR A 1 375 ? 4.215 -31.953 4.801 1 97.75 375 TYR A C 1
ATOM 3017 O O . TYR A 1 375 ? 3.314 -32.5 4.172 1 97.75 375 TYR A O 1
ATOM 3025 N N . ILE A 1 376 ? 5.5 -31.859 4.301 1 97.69 376 ILE A N 1
ATOM 3026 C CA . ILE A 1 376 ? 5.887 -32.469 3.035 1 97.69 376 ILE A CA 1
ATOM 3027 C C . ILE A 1 376 ? 5.523 -33.969 3.051 1 97.69 376 ILE A C 1
ATOM 3029 O O . ILE A 1 376 ? 5.031 -34.5 2.057 1 97.69 376 ILE A O 1
ATOM 3033 N N . ALA A 1 377 ? 5.668 -34.531 4.191 1 96.81 377 ALA A N 1
ATOM 3034 C CA . ALA A 1 377 ? 5.383 -35.938 4.336 1 96.81 377 ALA A CA 1
ATOM 3035 C C . ALA A 1 377 ? 3.877 -36.219 4.32 1 96.81 377 ALA A C 1
ATOM 3037 O O . ALA A 1 377 ? 3.438 -37.344 4.066 1 96.81 377 ALA A O 1
ATOM 3038 N N . SER A 1 378 ? 3.066 -35.219 4.566 1 95.69 378 SER A N 1
ATOM 3039 C CA . SER A 1 378 ? 1.627 -35.406 4.715 1 95.69 378 SER A CA 1
ATOM 3040 C C . SER A 1 378 ? 0.88 -34.938 3.461 1 95.69 378 SER A C 1
ATOM 3042 O O . SER A 1 378 ? -0.347 -35.031 3.396 1 95.69 378 SER A O 1
ATOM 3044 N N . ILE A 1 379 ? 1.564 -34.438 2.455 1 96.06 379 ILE A N 1
ATOM 3045 C CA . ILE A 1 379 ? 0.938 -33.969 1.23 1 96.06 379 ILE A CA 1
ATOM 3046 C C . ILE A 1 379 ? 0.188 -35.094 0.544 1 96.06 379 ILE A C 1
ATOM 3048 O O . ILE A 1 379 ? 0.71 -36.219 0.423 1 96.06 379 ILE A O 1
ATOM 3052 N N . PRO A 1 380 ? -1.083 -34.875 0.129 1 93.94 380 PRO A N 1
ATOM 3053 C CA . PRO A 1 380 ? -1.888 -35.938 -0.517 1 93.94 380 PRO A CA 1
ATOM 3054 C C . PRO A 1 380 ? -1.185 -36.562 -1.717 1 93.94 380 PRO A C 1
ATOM 3056 O O . PRO A 1 380 ? -0.409 -35.875 -2.404 1 93.94 380 PRO A O 1
ATOM 3059 N N . ALA A 1 381 ? -1.548 -37.75 -2.062 1 94.44 381 ALA A N 1
ATOM 3060 C CA . ALA A 1 381 ? -0.868 -38.625 -3.031 1 94.44 381 ALA A CA 1
ATOM 3061 C C . ALA A 1 381 ? -0.803 -37.938 -4.402 1 94.44 381 ALA A C 1
ATOM 3063 O O . ALA A 1 381 ? 0.192 -38.094 -5.117 1 94.44 381 ALA A O 1
ATOM 3064 N N . ILE A 1 382 ? -1.789 -37.25 -4.719 1 93.44 382 ILE A N 1
ATOM 3065 C CA . ILE A 1 382 ? -1.879 -36.625 -6.043 1 93.44 382 ILE A CA 1
ATOM 3066 C C . ILE A 1 382 ? -0.812 -35.562 -6.191 1 93.44 382 ILE A C 1
ATOM 3068 O O . ILE A 1 382 ? -0.317 -35.312 -7.293 1 93.44 382 ILE A O 1
ATOM 3072 N N . TYR A 1 383 ? -0.353 -34.969 -5.043 1 94.44 383 TYR A N 1
ATOM 3073 C CA . TYR A 1 383 ? 0.54 -33.812 -5.102 1 94.44 383 TYR A CA 1
ATOM 3074 C C . TYR A 1 383 ? 1.862 -34.094 -4.406 1 94.44 383 TYR A C 1
ATOM 3076 O O . TYR A 1 383 ? 2.697 -33.219 -4.238 1 94.44 383 TYR A O 1
ATOM 3084 N N . ARG A 1 384 ? 2.027 -35.312 -3.986 1 94.75 384 ARG A N 1
ATOM 3085 C CA . ARG A 1 384 ? 3.248 -35.656 -3.271 1 94.75 384 ARG A CA 1
ATOM 3086 C C . ARG A 1 384 ? 4.473 -35.531 -4.172 1 94.75 384 ARG A C 1
ATOM 3088 O O . ARG A 1 384 ? 4.375 -35.688 -5.391 1 94.75 384 ARG A O 1
ATOM 3095 N N . PHE A 1 385 ? 5.594 -35.281 -3.678 1 94.38 385 PHE A N 1
ATOM 3096 C CA . PHE A 1 385 ? 6.793 -34.938 -4.438 1 94.38 385 PHE A CA 1
ATOM 3097 C C . PHE A 1 385 ? 7.465 -36.219 -4.965 1 94.38 385 PHE A C 1
ATOM 3099 O O . PHE A 1 385 ? 7.996 -36.219 -6.078 1 94.38 385 PHE A O 1
ATOM 3106 N N . GLU A 1 386 ? 7.395 -37.219 -4.156 1 93.12 386 GLU A N 1
ATOM 3107 C CA . GLU A 1 386 ? 7.988 -38.469 -4.543 1 93.12 386 GLU A CA 1
ATOM 3108 C C . GLU A 1 386 ? 6.914 -39.5 -4.918 1 93.12 386 GLU A C 1
ATOM 3110 O O . GLU A 1 386 ? 5.973 -39.719 -4.156 1 93.12 386 GLU A O 1
ATOM 3115 N N . ASN A 1 387 ? 7.035 -40.062 -6.023 1 93.31 387 ASN A N 1
ATOM 3116 C CA . ASN A 1 387 ? 6.113 -41.062 -6.512 1 93.31 387 ASN A CA 1
ATOM 3117 C C . ASN A 1 387 ? 4.664 -40.594 -6.422 1 93.31 387 ASN A C 1
ATOM 3119 O O . ASN A 1 387 ? 3.836 -41.25 -5.785 1 93.31 387 ASN A O 1
ATOM 3123 N N . PRO A 1 388 ? 4.344 -39.594 -7.094 1 95 388 PRO A N 1
ATOM 3124 C CA . PRO A 1 388 ? 2.98 -39.062 -7.027 1 95 388 PRO A CA 1
ATOM 3125 C C . PRO A 1 388 ? 1.963 -39.938 -7.73 1 95 388 PRO A C 1
ATOM 3127 O O . PRO A 1 388 ? 2.328 -40.719 -8.609 1 95 388 PRO A O 1
ATOM 3130 N N . ASP A 1 389 ? 0.681 -39.906 -7.219 1 94.62 389 ASP A N 1
ATOM 3131 C CA . ASP A 1 389 ? -0.436 -40.5 -7.938 1 94.62 389 ASP A CA 1
ATOM 3132 C C . ASP A 1 389 ? -0.735 -39.75 -9.227 1 94.62 389 ASP A C 1
ATOM 3134 O O . ASP A 1 389 ? -1.241 -38.625 -9.195 1 94.62 389 ASP A O 1
ATOM 3138 N N . ARG A 1 390 ? -0.47 -40.344 -10.375 1 93.88 390 ARG A N 1
ATOM 3139 C CA . ARG A 1 390 ? -0.59 -39.656 -11.664 1 93.88 390 ARG A CA 1
ATOM 3140 C C . ARG A 1 390 ? -1.876 -40.062 -12.375 1 93.88 390 ARG A C 1
ATOM 3142 O O . ARG A 1 390 ? -1.996 -39.875 -13.594 1 93.88 390 ARG A O 1
ATOM 3149 N N . SER A 1 391 ? -2.836 -40.594 -11.609 1 93.38 391 SER A N 1
ATOM 3150 C CA . SER A 1 391 ? -4.066 -41.125 -12.203 1 93.38 391 SER A CA 1
ATOM 3151 C C . SER A 1 391 ? -4.859 -40 -12.891 1 93.38 391 SER A C 1
ATOM 3153 O O . SER A 1 391 ? -5.582 -40.25 -13.852 1 93.38 391 SER A O 1
ATOM 3155 N N . PHE A 1 392 ? -4.684 -38.812 -12.406 1 92.94 392 PHE A N 1
ATOM 3156 C CA . PHE A 1 392 ? -5.5 -37.75 -12.938 1 92.94 392 PHE A CA 1
ATOM 3157 C C . PHE A 1 392 ? -4.703 -36.906 -13.938 1 92.94 392 PHE A C 1
ATOM 3159 O O . PHE A 1 392 ? -5.219 -35.938 -14.492 1 92.94 392 PHE A O 1
ATOM 3166 N N . ASP A 1 393 ? -3.467 -37.188 -14.305 1 92.81 393 ASP A N 1
ATOM 3167 C CA . ASP A 1 393 ? -2.6 -36.375 -15.148 1 92.81 393 ASP A CA 1
ATOM 3168 C C . ASP A 1 393 ? -3.105 -36.344 -16.594 1 92.81 393 ASP A C 1
ATOM 3170 O O . ASP A 1 393 ? -2.848 -35.406 -17.328 1 92.81 393 ASP A O 1
ATOM 3174 N N . GLY A 1 394 ? -3.768 -37.438 -16.953 1 90.56 394 GLY A N 1
ATOM 3175 C CA . GLY A 1 394 ? -4.34 -37.469 -18.297 1 90.56 394 GLY A CA 1
ATOM 3176 C C . GLY A 1 394 ? -5.504 -36.531 -18.469 1 90.56 394 GLY A C 1
ATOM 3177 O O . GLY A 1 394 ? -5.621 -35.844 -19.5 1 90.56 394 GLY A O 1
ATOM 3178 N N . GLU A 1 395 ? -6.301 -36.469 -17.469 1 89.88 395 GLU A N 1
ATOM 3179 C CA . GLU A 1 395 ? -7.484 -35.594 -17.5 1 89.88 395 GLU A CA 1
ATOM 3180 C C . GLU A 1 395 ? -7.117 -34.156 -17.281 1 89.88 395 GLU A C 1
ATOM 3182 O O . GLU A 1 395 ? -7.77 -33.25 -17.812 1 89.88 395 GLU A O 1
ATOM 3187 N N . PHE A 1 396 ? -6.137 -33.938 -16.5 1 90.06 396 PHE A N 1
ATOM 3188 C CA . PHE A 1 396 ? -5.656 -32.594 -16.188 1 90.06 396 PHE A CA 1
ATOM 3189 C C . PHE A 1 396 ? -4.195 -32.438 -16.594 1 90.06 396 PHE A C 1
ATOM 3191 O O . PHE A 1 396 ? -3.299 -32.594 -15.758 1 90.06 396 PHE A O 1
ATOM 3198 N N . PRO A 1 397 ? -3.971 -31.984 -17.734 1 87.25 397 PRO A N 1
ATOM 3199 C CA . PRO A 1 397 ? -2.607 -31.969 -18.266 1 87.25 397 PRO A CA 1
ATOM 3200 C C . PRO A 1 397 ? -1.68 -31.047 -17.484 1 87.25 397 PRO A C 1
ATOM 3202 O O . PRO A 1 397 ? -0.461 -31.234 -17.5 1 87.25 397 PRO A O 1
ATOM 3205 N N . MET A 1 398 ? -2.223 -30.062 -16.844 1 89.56 398 MET A N 1
ATOM 3206 C CA . MET A 1 398 ? -1.388 -29.094 -16.141 1 89.56 398 MET A CA 1
ATOM 3207 C C . MET A 1 398 ? -1.01 -29.594 -14.758 1 89.56 398 MET A C 1
ATOM 3209 O O . MET A 1 398 ? -0.17 -28.984 -14.078 1 89.56 398 MET A O 1
ATOM 3213 N N . LEU A 1 399 ? -1.556 -30.688 -14.305 1 92.75 399 LEU A N 1
ATOM 3214 C CA . LEU A 1 399 ? -1.395 -31.156 -12.93 1 92.75 399 LEU A CA 1
ATOM 3215 C C . LEU A 1 399 ? 0.057 -31.531 -12.656 1 92.75 399 LEU A C 1
ATOM 3217 O O . LEU A 1 399 ? 0.576 -31.266 -11.57 1 92.75 399 LEU A O 1
ATOM 3221 N N . ALA A 1 400 ? 0.663 -32.188 -13.641 1 93.31 400 ALA A N 1
ATOM 3222 C CA . ALA A 1 400 ? 2.062 -32.562 -13.477 1 93.31 400 ALA A CA 1
ATOM 3223 C C . ALA A 1 400 ? 2.949 -31.344 -13.266 1 93.31 400 ALA A C 1
ATOM 3225 O O . ALA A 1 400 ? 3.805 -31.344 -12.383 1 93.31 400 ALA A O 1
ATOM 3226 N N . SER A 1 401 ? 2.727 -30.312 -14.117 1 95 401 SER A N 1
ATOM 3227 C CA . SER A 1 401 ? 3.49 -29.078 -13.992 1 95 401 SER A CA 1
ATOM 3228 C C . SER A 1 401 ? 3.193 -28.391 -12.664 1 95 401 SER A C 1
ATOM 3230 O O . SER A 1 401 ? 4.098 -27.844 -12.023 1 95 401 SER A O 1
ATOM 3232 N N . GLN A 1 402 ? 2.01 -28.406 -12.234 1 95.06 402 GLN A N 1
ATOM 3233 C CA . GLN A 1 402 ? 1.608 -27.766 -10.984 1 95.06 402 GLN A CA 1
ATOM 3234 C C . GLN A 1 402 ? 2.273 -28.453 -9.789 1 95.06 402 GLN A C 1
ATOM 3236 O O . GLN A 1 402 ? 2.672 -27.781 -8.836 1 95.06 402 GLN A O 1
ATOM 3241 N N . ARG A 1 403 ? 2.336 -29.75 -9.875 1 95.56 403 ARG A N 1
ATOM 3242 C CA . ARG A 1 403 ? 2.975 -30.516 -8.805 1 95.56 403 ARG A CA 1
ATOM 3243 C C . ARG A 1 403 ? 4.43 -30.094 -8.625 1 95.56 403 ARG A C 1
ATOM 3245 O O . ARG A 1 403 ? 4.898 -29.938 -7.5 1 95.56 403 ARG A O 1
ATOM 3252 N N . GLU A 1 404 ? 5.121 -29.938 -9.766 1 96.69 404 GLU A N 1
ATOM 3253 C CA . GLU A 1 404 ? 6.531 -29.562 -9.703 1 96.69 404 GLU A CA 1
ATOM 3254 C C . GLU A 1 404 ? 6.703 -28.125 -9.211 1 96.69 404 GLU A C 1
ATOM 3256 O O . GLU A 1 404 ? 7.621 -27.844 -8.438 1 96.69 404 GLU A O 1
ATOM 3261 N N . PHE A 1 405 ? 5.836 -27.266 -9.688 1 96.12 405 PHE A N 1
ATOM 3262 C CA . PHE A 1 405 ? 5.859 -25.891 -9.219 1 96.12 405 PHE A CA 1
ATOM 3263 C C . PHE A 1 405 ? 5.586 -25.828 -7.719 1 96.12 405 PHE A C 1
ATOM 3265 O O . PHE A 1 405 ? 6.262 -25.094 -6.992 1 96.12 405 PHE A O 1
ATOM 3272 N N . PHE A 1 406 ? 4.621 -26.594 -7.285 1 96.88 406 PHE A N 1
ATOM 3273 C CA . PHE A 1 406 ? 4.273 -26.703 -5.875 1 96.88 406 PHE A CA 1
ATOM 3274 C C . PHE A 1 406 ? 5.465 -27.203 -5.062 1 96.88 406 PHE A C 1
ATOM 3276 O O . PHE A 1 406 ? 5.793 -26.641 -4.02 1 96.88 406 PHE A O 1
ATOM 3283 N N . CYS A 1 407 ? 6.117 -28.172 -5.559 1 98 407 CYS A N 1
ATOM 3284 C CA . CYS A 1 407 ? 7.293 -28.719 -4.902 1 98 407 CYS A CA 1
ATOM 3285 C C . CYS A 1 407 ? 8.383 -27.672 -4.746 1 98 407 CYS A C 1
ATOM 3287 O O . CYS A 1 407 ? 8.93 -27.5 -3.654 1 98 407 CYS A O 1
ATOM 3289 N N . ALA A 1 408 ? 8.672 -26.984 -5.801 1 97.62 408 ALA A N 1
ATOM 3290 C CA . ALA A 1 408 ? 9.711 -25.953 -5.766 1 97.62 408 ALA A CA 1
ATOM 3291 C C . ALA A 1 408 ? 9.367 -24.875 -4.746 1 97.62 408 ALA A C 1
ATOM 3293 O O . ALA A 1 408 ? 10.242 -24.406 -4.012 1 97.62 408 ALA A O 1
ATOM 3294 N N . THR A 1 409 ? 8.117 -24.484 -4.66 1 96.94 409 THR A N 1
ATOM 3295 C CA . THR A 1 409 ? 7.715 -23.391 -3.781 1 96.94 409 THR A CA 1
ATOM 3296 C C . THR A 1 409 ? 7.801 -23.828 -2.316 1 96.94 409 THR A C 1
ATOM 3298 O O . THR A 1 409 ? 8.117 -23 -1.447 1 96.94 409 THR A O 1
ATOM 3301 N N . ILE A 1 410 ? 7.469 -25.016 -2.029 1 98 410 ILE A N 1
ATOM 3302 C CA . ILE A 1 410 ? 7.539 -25.5 -0.656 1 98 410 ILE A CA 1
ATOM 3303 C C . ILE A 1 410 ? 8.992 -25.547 -0.192 1 98 410 ILE A C 1
ATOM 3305 O O . ILE A 1 410 ? 9.297 -25.156 0.937 1 98 410 ILE A O 1
ATOM 3309 N N . TRP A 1 411 ? 9.852 -26.016 -1.041 1 98.25 411 TRP A N 1
ATOM 3310 C CA . TRP A 1 411 ? 11.258 -26.031 -0.675 1 98.25 411 TRP A CA 1
ATOM 3311 C C . TRP A 1 411 ? 11.82 -24.609 -0.609 1 98.25 411 TRP A C 1
ATOM 3313 O O . TRP A 1 411 ? 12.758 -24.344 0.146 1 98.25 411 TRP A O 1
ATOM 3323 N N . LEU A 1 412 ? 11.25 -23.75 -1.416 1 97.88 412 LEU A N 1
ATOM 3324 C CA . LEU A 1 412 ? 11.609 -22.328 -1.293 1 97.88 412 LEU A CA 1
ATOM 3325 C C . LEU A 1 412 ? 11.328 -21.828 0.114 1 97.88 412 LEU A C 1
ATOM 3327 O O . LEU A 1 412 ? 12.102 -21.031 0.659 1 97.88 412 LEU A O 1
ATOM 3331 N N . PHE A 1 413 ? 10.211 -22.234 0.668 1 98 413 PHE A N 1
ATOM 3332 C CA . PHE A 1 413 ? 9.875 -21.859 2.037 1 98 413 PHE A CA 1
ATOM 3333 C C . PHE A 1 413 ? 11.016 -22.203 2.986 1 98 413 PHE A C 1
ATOM 3335 O O . PHE A 1 413 ? 11.414 -21.391 3.812 1 98 413 PHE A O 1
ATOM 3342 N N . ILE A 1 414 ? 11.539 -23.375 2.848 1 98.31 414 ILE A N 1
ATOM 3343 C CA . ILE A 1 414 ? 12.617 -23.844 3.715 1 98.31 414 ILE A CA 1
ATOM 3344 C C . ILE A 1 414 ? 13.883 -23.031 3.436 1 98.31 414 ILE A C 1
ATOM 3346 O O . ILE A 1 414 ? 14.609 -22.656 4.363 1 98.31 414 ILE A O 1
ATOM 3350 N N . LEU A 1 415 ? 14.133 -22.812 2.189 1 98.12 415 LEU A N 1
ATOM 3351 C CA . LEU A 1 415 ? 15.297 -22 1.829 1 98.12 415 LEU A CA 1
ATOM 3352 C C . LEU A 1 415 ? 15.211 -20.625 2.467 1 98.12 415 LEU A C 1
ATOM 3354 O O . LEU A 1 415 ? 16.188 -20.156 3.062 1 98.12 415 LEU A O 1
ATOM 3358 N N . LEU A 1 416 ? 14.031 -19.984 2.381 1 97.12 416 LEU A N 1
ATOM 3359 C CA . LEU A 1 416 ? 13.836 -18.656 2.924 1 97.12 416 LEU A CA 1
ATOM 3360 C C . LEU A 1 416 ? 13.961 -18.656 4.441 1 97.12 416 LEU A C 1
ATOM 3362 O O . LEU A 1 416 ? 14.43 -17.688 5.035 1 97.12 416 LEU A O 1
ATOM 3366 N N . LEU A 1 417 ? 13.547 -19.719 5.047 1 97.75 417 LEU A N 1
ATOM 3367 C CA . LEU A 1 417 ? 13.625 -19.875 6.492 1 97.75 417 LEU A CA 1
ATOM 3368 C C . LEU A 1 417 ? 15.07 -19.797 6.973 1 97.75 417 LEU A C 1
ATOM 3370 O O . LEU A 1 417 ? 15.352 -19.188 8.008 1 97.75 417 LEU A O 1
ATOM 3374 N N . HIS A 1 418 ? 15.977 -20.344 6.23 1 97.69 418 HIS A N 1
ATOM 3375 C CA . HIS A 1 418 ? 17.359 -20.5 6.684 1 97.69 418 HIS A CA 1
ATOM 3376 C C . HIS A 1 418 ? 18.266 -19.438 6.09 1 97.69 418 HIS A C 1
ATOM 3378 O O . HIS A 1 418 ? 19.375 -19.219 6.566 1 97.69 418 HIS A O 1
ATOM 3384 N N . ARG A 1 419 ? 17.812 -18.75 5.145 1 95.5 419 ARG A N 1
ATOM 3385 C CA . ARG A 1 419 ? 18.609 -17.812 4.363 1 95.5 419 ARG A CA 1
ATOM 3386 C C . ARG A 1 419 ? 19.219 -16.719 5.254 1 95.5 419 ARG A C 1
ATOM 3388 O O . ARG A 1 419 ? 20.375 -16.359 5.094 1 95.5 419 ARG A O 1
ATOM 3395 N N . PRO A 1 420 ? 18.484 -16.219 6.207 1 94.38 420 PRO A N 1
ATOM 3396 C CA . PRO A 1 420 ? 19.062 -15.156 7.047 1 94.38 420 PRO A CA 1
ATOM 3397 C C . PRO A 1 420 ? 20.266 -15.633 7.844 1 94.38 420 PRO A C 1
ATOM 3399 O O . PRO A 1 420 ? 21.047 -14.812 8.336 1 94.38 420 PRO A O 1
ATOM 3402 N N . TYR A 1 421 ? 20.531 -16.922 7.895 1 96.12 421 TYR A N 1
ATOM 3403 C CA . TYR A 1 421 ? 21.562 -17.484 8.758 1 96.12 421 TYR A CA 1
ATOM 3404 C C . TYR A 1 421 ? 22.672 -18.109 7.934 1 96.12 421 TYR A C 1
ATOM 3406 O O . TYR A 1 421 ? 23.484 -18.875 8.461 1 96.12 421 TYR A O 1
ATOM 3414 N N . ILE A 1 422 ? 22.703 -17.828 6.688 1 95.44 422 ILE A N 1
ATOM 3415 C CA . ILE A 1 422 ? 23.609 -18.438 5.73 1 95.44 422 ILE A CA 1
ATOM 3416 C C . ILE A 1 422 ? 25.062 -18.172 6.156 1 95.44 422 ILE A C 1
ATOM 3418 O O . ILE A 1 422 ? 25.922 -19.047 5.992 1 95.44 422 ILE A O 1
ATOM 3422 N N . PHE A 1 423 ? 25.359 -17.109 6.82 1 93.81 423 PHE A N 1
ATOM 3423 C CA . PHE A 1 423 ? 26.734 -16.75 7.152 1 93.81 423 PHE A CA 1
ATOM 3424 C C . PHE A 1 423 ? 27 -16.984 8.641 1 93.81 423 PHE A C 1
ATOM 3426 O O . PHE A 1 423 ? 28.125 -16.781 9.102 1 93.81 423 PHE A O 1
ATOM 3433 N N . SER A 1 424 ? 26.016 -17.375 9.414 1 94.38 424 SER A N 1
ATOM 3434 C CA . SER A 1 424 ? 26.219 -17.406 10.859 1 94.38 424 SER A CA 1
ATOM 3435 C C . SER A 1 424 ? 26.047 -18.812 11.414 1 94.38 424 SER A C 1
ATOM 3437 O O . SER A 1 424 ? 26.641 -19.156 12.438 1 94.38 424 SER A O 1
ATOM 3439 N N . ILE A 1 425 ? 25.234 -19.594 10.781 1 96.31 425 ILE A N 1
ATOM 3440 C CA . ILE A 1 425 ? 24.875 -20.875 11.391 1 96.31 425 ILE A CA 1
ATOM 3441 C C . ILE A 1 425 ? 25.141 -22 10.398 1 96.31 425 ILE A C 1
ATOM 3443 O O . ILE A 1 425 ? 24.547 -22.047 9.328 1 96.31 425 ILE A O 1
ATOM 3447 N N . SER A 1 426 ? 25.938 -22.984 10.758 1 96.25 426 SER A N 1
ATOM 3448 C CA . SER A 1 426 ? 26.344 -24.094 9.891 1 96.25 426 SER A CA 1
ATOM 3449 C C . SER A 1 426 ? 25.156 -24.984 9.539 1 96.25 426 SER A C 1
ATOM 3451 O O . SER A 1 426 ? 25.016 -25.422 8.398 1 96.25 426 SER A O 1
ATOM 3453 N N . LYS A 1 427 ? 24.328 -25.25 10.492 1 96.62 427 LYS A N 1
ATOM 3454 C CA . LYS A 1 427 ? 23.172 -26.094 10.25 1 96.62 427 LYS A CA 1
ATOM 3455 C C . LYS A 1 427 ? 22.281 -25.5 9.164 1 96.62 427 LYS A C 1
ATOM 3457 O O . LYS A 1 427 ? 21.734 -26.234 8.328 1 96.62 427 LYS A O 1
ATOM 3462 N N . SER A 1 428 ? 22.094 -24.234 9.195 1 97.56 428 SER A N 1
ATOM 3463 C CA . SER A 1 428 ? 21.281 -23.547 8.195 1 97.56 428 SER A CA 1
ATOM 3464 C C . SER A 1 428 ? 21.922 -23.656 6.809 1 97.56 428 SER A C 1
ATOM 3466 O O . SER A 1 428 ? 21.203 -23.797 5.809 1 97.56 428 SER A O 1
ATOM 3468 N N . ARG A 1 429 ? 23.219 -23.625 6.734 1 97.44 429 ARG A N 1
ATOM 3469 C CA . ARG A 1 429 ? 23.906 -23.781 5.453 1 97.44 429 ARG A CA 1
ATOM 3470 C C . ARG A 1 429 ? 23.625 -25.156 4.852 1 97.44 429 ARG A C 1
ATOM 3472 O O . ARG A 1 429 ? 23.406 -25.281 3.646 1 97.44 429 ARG A O 1
ATOM 3479 N N . THR A 1 430 ? 23.656 -26.094 5.676 1 97.88 430 THR A N 1
ATOM 3480 C CA . THR A 1 430 ? 23.375 -27.453 5.215 1 97.88 430 THR A CA 1
ATOM 3481 C C . THR A 1 430 ? 21.953 -27.547 4.672 1 97.88 430 THR A C 1
ATOM 3483 O O . THR A 1 430 ? 21.734 -28.125 3.602 1 97.88 430 THR A O 1
ATOM 3486 N N . GLU A 1 431 ? 21.047 -27.031 5.453 1 98.25 431 GLU A N 1
ATOM 3487 C CA . GLU A 1 431 ? 19.641 -27.109 5.051 1 98.25 431 GLU A CA 1
ATOM 3488 C C . GLU A 1 431 ? 19.391 -26.297 3.789 1 98.25 431 GLU A C 1
ATOM 3490 O O . GLU A 1 431 ? 18.547 -26.656 2.969 1 98.25 431 GLU A O 1
ATOM 3495 N N . ILE A 1 432 ? 20.078 -25.188 3.6 1 98 432 ILE A N 1
ATOM 3496 C CA . ILE A 1 432 ? 19.969 -24.375 2.395 1 98 432 ILE A CA 1
ATOM 3497 C C . ILE A 1 432 ? 20.391 -25.203 1.179 1 98 432 ILE A C 1
ATOM 3499 O O . ILE A 1 432 ? 19.719 -25.188 0.149 1 98 432 ILE A O 1
ATOM 3503 N N . LEU A 1 433 ? 21.5 -25.938 1.294 1 97.94 433 LEU A N 1
ATOM 3504 C CA . LEU A 1 433 ? 21.984 -26.75 0.183 1 97.94 433 LEU A CA 1
ATOM 3505 C C . LEU A 1 433 ? 21 -27.844 -0.169 1 97.94 433 LEU A C 1
ATOM 3507 O O . LEU A 1 433 ? 20.688 -28.062 -1.344 1 97.94 433 LEU A O 1
ATOM 3511 N N . LYS A 1 434 ? 20.547 -28.469 0.848 1 98.31 434 LYS A N 1
ATOM 3512 C CA . LYS A 1 434 ? 19.562 -29.531 0.613 1 98.31 434 LYS A CA 1
ATOM 3513 C C . LYS A 1 434 ? 18.312 -28.984 -0.057 1 98.31 434 LYS A C 1
ATOM 3515 O O . LYS A 1 434 ? 17.828 -29.547 -1.047 1 98.31 434 LYS A O 1
ATOM 3520 N N . ALA A 1 435 ? 17.766 -27.938 0.51 1 98.44 435 ALA A N 1
ATOM 3521 C CA . ALA A 1 435 ? 16.547 -27.328 -0.022 1 98.44 435 ALA A CA 1
ATOM 3522 C C . ALA A 1 435 ? 16.75 -26.859 -1.46 1 98.44 435 ALA A C 1
ATOM 3524 O O . ALA A 1 435 ? 15.875 -27.047 -2.311 1 98.44 435 ALA A O 1
ATOM 3525 N N . ALA A 1 436 ? 17.875 -26.25 -1.697 1 98.31 436 ALA A N 1
ATOM 3526 C CA . ALA A 1 436 ? 18.172 -25.734 -3.031 1 98.31 436 ALA A CA 1
ATOM 3527 C C . ALA A 1 436 ? 18.234 -26.875 -4.055 1 98.31 436 ALA A C 1
ATOM 3529 O O . ALA A 1 436 ? 17.75 -26.734 -5.176 1 98.31 436 ALA A O 1
ATOM 3530 N N . ILE A 1 437 ? 18.891 -27.969 -3.68 1 98.12 437 ILE A N 1
ATOM 3531 C CA . ILE A 1 437 ? 19 -29.109 -4.578 1 98.12 437 ILE A CA 1
ATOM 3532 C C . ILE A 1 437 ? 17.609 -29.641 -4.918 1 98.12 437 ILE A C 1
ATOM 3534 O O . ILE A 1 437 ? 17.281 -29.859 -6.086 1 98.12 437 ILE A O 1
ATOM 3538 N N . HIS A 1 438 ? 16.766 -29.781 -3.895 1 97.88 438 HIS A N 1
ATOM 3539 C CA . HIS A 1 438 ? 15.406 -30.234 -4.133 1 97.88 438 HIS A CA 1
ATOM 3540 C C . HIS A 1 438 ? 14.641 -29.234 -5.016 1 97.88 438 HIS A C 1
ATOM 3542 O O . HIS A 1 438 ? 13.898 -29.656 -5.91 1 97.88 438 HIS A O 1
ATOM 3548 N N . MET A 1 439 ? 14.789 -27.969 -4.777 1 98.06 439 MET A N 1
ATOM 3549 C CA . MET A 1 439 ? 14.125 -26.922 -5.547 1 98.06 439 MET A CA 1
ATOM 3550 C C . MET A 1 439 ? 14.547 -26.969 -7.012 1 98.06 439 MET A C 1
ATOM 3552 O O . MET A 1 439 ? 13.703 -26.922 -7.906 1 98.06 439 MET A O 1
ATOM 3556 N N . LEU A 1 440 ? 15.836 -27.062 -7.199 1 98.12 440 LEU A N 1
ATOM 3557 C CA . LEU A 1 440 ? 16.375 -27.016 -8.555 1 98.12 440 LEU A CA 1
ATOM 3558 C C . LEU A 1 440 ? 16.031 -28.297 -9.32 1 98.12 440 LEU A C 1
ATOM 3560 O O . LEU A 1 440 ? 15.805 -28.25 -10.531 1 98.12 440 LEU A O 1
ATOM 3564 N N . ASP A 1 441 ? 15.992 -29.406 -8.594 1 97.75 441 ASP A N 1
ATOM 3565 C CA . ASP A 1 441 ? 15.523 -30.625 -9.227 1 97.75 441 ASP A CA 1
ATOM 3566 C C . ASP A 1 441 ? 14.062 -30.5 -9.664 1 97.75 441 ASP A C 1
ATOM 3568 O O . ASP A 1 441 ? 13.703 -30.906 -10.773 1 97.75 441 ASP A O 1
ATOM 3572 N N . ALA A 1 442 ? 13.266 -30 -8.781 1 97.62 442 ALA A N 1
ATOM 3573 C CA . ALA A 1 442 ? 11.859 -29.766 -9.117 1 97.62 442 ALA A CA 1
ATOM 3574 C C . ALA A 1 442 ? 11.727 -28.797 -10.289 1 97.62 442 ALA A C 1
ATOM 3576 O O . ALA A 1 442 ? 10.859 -28.969 -11.148 1 97.62 442 ALA A O 1
ATOM 3577 N N . GLN A 1 443 ? 12.539 -27.781 -10.305 1 97.25 443 GLN A N 1
ATOM 3578 C CA . GLN A 1 443 ? 12.523 -26.797 -11.375 1 97.25 443 GLN A CA 1
ATOM 3579 C C . GLN A 1 443 ? 12.875 -27.438 -12.719 1 97.25 443 GLN A C 1
ATOM 3581 O O . GLN A 1 443 ? 12.336 -27.047 -13.758 1 97.25 443 GLN A O 1
ATOM 3586 N N . GLN A 1 444 ? 13.836 -28.359 -12.68 1 96.81 444 GLN A N 1
ATOM 3587 C CA . GLN A 1 444 ? 14.18 -29.078 -13.898 1 96.81 444 GLN A CA 1
ATOM 3588 C C . GLN A 1 444 ? 13 -29.875 -14.414 1 96.81 444 GLN A C 1
ATOM 3590 O O . GLN A 1 444 ? 12.703 -29.859 -15.617 1 96.81 444 GLN A O 1
ATOM 3595 N N . ARG A 1 445 ? 12.367 -30.562 -13.516 1 96.69 445 ARG A N 1
ATOM 3596 C CA . ARG A 1 445 ? 11.195 -31.344 -13.914 1 96.69 445 ARG A CA 1
ATOM 3597 C C . ARG A 1 445 ? 10.078 -30.422 -14.398 1 96.69 445 ARG A C 1
ATOM 3599 O O . ARG A 1 445 ? 9.359 -30.766 -15.344 1 96.69 445 ARG A O 1
ATOM 3606 N N . PHE A 1 446 ? 9.906 -29.297 -13.773 1 96.81 446 PHE A N 1
ATOM 3607 C CA . PHE A 1 446 ? 8.922 -28.312 -14.188 1 96.81 446 PHE A CA 1
ATOM 3608 C C . PHE A 1 446 ? 9.203 -27.828 -15.609 1 96.81 446 PHE A C 1
ATOM 3610 O O . PHE A 1 446 ? 8.312 -27.828 -16.453 1 96.81 446 PHE A O 1
ATOM 3617 N N . PHE A 1 447 ? 10.43 -27.484 -15.852 1 96.69 447 PHE A N 1
ATOM 3618 C CA . PHE A 1 447 ? 10.859 -27.031 -17.172 1 96.69 447 PHE A CA 1
ATOM 3619 C C . PHE A 1 447 ? 10.562 -28.078 -18.234 1 96.69 447 PHE A C 1
ATOM 3621 O O . PHE A 1 447 ? 10.055 -27.766 -19.297 1 96.69 447 PHE A O 1
ATOM 3628 N N . ASP A 1 448 ? 10.828 -29.312 -17.875 1 95.5 448 ASP A N 1
ATOM 3629 C CA . ASP A 1 448 ? 10.664 -30.422 -18.812 1 95.5 448 ASP A CA 1
ATOM 3630 C C . ASP A 1 448 ? 9.188 -30.656 -19.125 1 95.5 448 ASP A C 1
ATOM 3632 O O . ASP A 1 448 ? 8.844 -31.234 -20.156 1 95.5 448 ASP A O 1
ATOM 3636 N N . SER A 1 449 ? 8.328 -30.25 -18.203 1 94.31 449 SER A N 1
ATOM 3637 C CA . SER A 1 449 ? 6.898 -30.516 -18.359 1 94.31 449 SER A CA 1
ATOM 3638 C C . SER A 1 449 ? 6.219 -29.406 -19.156 1 94.31 449 SER A C 1
ATOM 3640 O O . SER A 1 449 ? 5.047 -29.531 -19.531 1 94.31 449 SER A O 1
ATOM 3642 N N . LEU A 1 450 ? 6.895 -28.344 -19.516 1 94.94 450 LEU A N 1
ATOM 3643 C CA . LEU A 1 450 ? 6.277 -27.172 -20.125 1 94.94 450 LEU A CA 1
ATOM 3644 C C . LEU A 1 450 ? 6.441 -27.188 -21.641 1 94.94 450 LEU A C 1
ATOM 3646 O O . LEU A 1 450 ? 7.273 -27.922 -22.172 1 94.94 450 LEU A O 1
ATOM 3650 N N . SER A 1 451 ? 5.535 -26.516 -22.266 1 92.88 451 SER A N 1
ATOM 3651 C CA . SER A 1 451 ? 5.633 -26.297 -23.703 1 92.88 451 SER A CA 1
ATOM 3652 C C . SER A 1 451 ? 6.375 -25 -24.016 1 92.88 451 SER A C 1
ATOM 3654 O O . SER A 1 451 ? 6.57 -24.156 -23.141 1 92.88 451 SER A O 1
ATOM 3656 N N . LEU A 1 452 ? 6.73 -24.75 -25.234 1 93 452 LEU A N 1
ATOM 3657 C CA . LEU A 1 452 ? 7.562 -23.625 -25.656 1 93 452 LEU A CA 1
ATOM 3658 C C . LEU A 1 452 ? 6.895 -22.297 -25.328 1 93 452 LEU A C 1
ATOM 3660 O O . LEU A 1 452 ? 7.566 -21.344 -24.938 1 93 452 LEU A O 1
ATOM 3664 N N . HIS A 1 453 ? 5.602 -22.25 -25.5 1 92.44 453 HIS A N 1
ATOM 3665 C CA . HIS A 1 453 ? 4.906 -20.984 -25.312 1 92.44 453 HIS A CA 1
ATOM 3666 C C . HIS A 1 453 ? 4.855 -20.609 -23.828 1 92.44 453 HIS A C 1
ATOM 3668 O O . HIS A 1 453 ? 4.523 -19.469 -23.484 1 92.44 453 HIS A O 1
ATOM 3674 N N . HIS A 1 454 ? 5.277 -21.531 -22.891 1 94.81 454 HIS A N 1
ATOM 3675 C CA . HIS A 1 454 ? 5.309 -21.266 -21.469 1 94.81 454 HIS A CA 1
ATOM 3676 C C . HIS A 1 454 ? 6.652 -20.688 -21.031 1 94.81 454 HIS A C 1
ATOM 3678 O O . HIS A 1 454 ? 6.82 -20.266 -19.891 1 94.81 454 HIS A O 1
ATOM 3684 N N . TYR A 1 455 ? 7.594 -20.562 -21.922 1 94.62 455 TYR A N 1
ATOM 3685 C CA . TYR A 1 455 ? 8.969 -20.219 -21.578 1 94.62 455 TYR A CA 1
ATOM 3686 C C . TYR A 1 455 ? 9.086 -18.766 -21.141 1 94.62 455 TYR A C 1
ATOM 3688 O O . TYR A 1 455 ? 10.109 -18.344 -20.609 1 94.62 455 TYR A O 1
ATOM 3696 N N . LYS A 1 456 ? 8.031 -18 -21.25 1 93.12 456 LYS A N 1
ATOM 3697 C CA . LYS A 1 456 ? 8.031 -16.594 -20.828 1 93.12 456 LYS A CA 1
ATOM 3698 C C . LYS A 1 456 ? 7.773 -16.469 -19.328 1 93.12 456 LYS A C 1
ATOM 3700 O O . LYS A 1 456 ? 7.891 -15.383 -18.766 1 93.12 456 LYS A O 1
ATOM 3705 N N . MET A 1 457 ? 7.5 -17.562 -18.703 1 95.06 457 MET A N 1
ATOM 3706 C CA . MET A 1 457 ? 7.109 -17.547 -17.297 1 95.06 457 MET A CA 1
ATOM 3707 C C . MET A 1 457 ? 8.25 -17.047 -16.422 1 95.06 457 MET A C 1
ATOM 3709 O O . MET A 1 457 ? 9.352 -17.594 -16.453 1 95.06 457 MET A O 1
ATOM 3713 N N . PHE A 1 458 ? 7.969 -16.094 -15.625 1 92.94 458 PHE A N 1
ATOM 3714 C CA . PHE A 1 458 ? 8.93 -15.516 -14.688 1 92.94 458 PHE A CA 1
ATOM 3715 C C . PHE A 1 458 ? 9.469 -16.578 -13.734 1 92.94 458 PHE A C 1
ATOM 3717 O O . PHE A 1 458 ? 10.641 -16.547 -13.367 1 92.94 458 PHE A O 1
ATOM 3724 N N . THR A 1 459 ? 8.68 -17.531 -13.352 1 92.94 459 THR A N 1
ATOM 3725 C CA . THR A 1 459 ? 9.023 -18.531 -12.344 1 92.94 459 THR A CA 1
ATOM 3726 C C . THR A 1 459 ? 10.172 -19.406 -12.82 1 92.94 459 THR A C 1
ATOM 3728 O O . THR A 1 459 ? 10.93 -19.938 -12.008 1 92.94 459 THR A O 1
ATOM 3731 N N . LEU A 1 460 ? 10.297 -19.5 -14.133 1 94.81 460 LEU A N 1
ATOM 3732 C CA . LEU A 1 460 ? 11.375 -20.312 -14.68 1 94.81 460 LEU A CA 1
ATOM 3733 C C . LEU A 1 460 ? 12.734 -19.688 -14.375 1 94.81 460 LEU A C 1
ATOM 3735 O O . LEU A 1 460 ? 13.703 -20.391 -14.109 1 94.81 460 LEU A O 1
ATOM 3739 N N . ALA A 1 461 ? 12.766 -18.438 -14.391 1 91.88 461 ALA A N 1
ATOM 3740 C CA . ALA A 1 461 ? 14.023 -17.75 -14.125 1 91.88 461 ALA A CA 1
ATOM 3741 C C . ALA A 1 461 ? 14.227 -17.547 -12.625 1 91.88 461 ALA A C 1
ATOM 3743 O O . ALA A 1 461 ? 15.273 -17.922 -12.078 1 91.88 461 ALA A O 1
ATOM 3744 N N . TYR A 1 462 ? 13.281 -17.141 -12.008 1 91.44 462 TYR A N 1
ATOM 3745 C CA . TYR A 1 462 ? 13.406 -16.75 -10.609 1 91.44 462 TYR A CA 1
ATOM 3746 C C . TYR A 1 462 ? 13.688 -17.969 -9.727 1 91.44 462 TYR A C 1
ATOM 3748 O O . TYR A 1 462 ? 14.555 -17.922 -8.852 1 91.44 462 TYR A O 1
ATOM 3756 N N . LEU A 1 463 ? 12.938 -19.047 -9.914 1 94.44 463 LEU A N 1
ATOM 3757 C CA . LEU A 1 463 ? 13.086 -20.234 -9.086 1 94.44 463 LEU A CA 1
ATOM 3758 C C . LEU A 1 463 ? 14.352 -20.984 -9.445 1 94.44 463 LEU A C 1
ATOM 3760 O O . LEU A 1 463 ? 14.695 -21.984 -8.797 1 94.44 463 LEU A O 1
ATOM 3764 N N . SER A 1 464 ? 15.07 -20.516 -10.445 1 94.25 464 SER A N 1
ATOM 3765 C CA . SER A 1 464 ? 16.391 -21.047 -10.773 1 94.25 464 SER A CA 1
ATOM 3766 C C . SER A 1 464 ? 17.5 -20.203 -10.156 1 94.25 464 SER A C 1
ATOM 3768 O O . SER A 1 464 ? 18.422 -20.734 -9.547 1 94.25 464 SER A O 1
ATOM 3770 N N . VAL A 1 465 ? 17.297 -18.953 -10.211 1 91.5 465 VAL A N 1
ATOM 3771 C CA . VAL A 1 465 ? 18.359 -18.031 -9.805 1 91.5 465 VAL A CA 1
ATOM 3772 C C . VAL A 1 465 ? 18.406 -17.953 -8.281 1 91.5 465 VAL A C 1
ATOM 3774 O O . VAL A 1 465 ? 19.5 -17.969 -7.688 1 91.5 465 VAL A O 1
ATOM 3777 N N . GLU A 1 466 ? 17.281 -17.922 -7.664 1 92.31 466 GLU A N 1
ATOM 3778 C CA . GLU A 1 466 ? 17.172 -17.734 -6.223 1 92.31 466 GLU A CA 1
ATOM 3779 C C . GLU A 1 466 ? 17.938 -18.812 -5.465 1 92.31 466 GLU A C 1
ATOM 3781 O O . GLU A 1 466 ? 18.812 -18.5 -4.641 1 92.31 466 GLU A O 1
ATOM 3786 N N . PRO A 1 467 ? 17.656 -20.031 -5.711 1 96 467 PRO A N 1
ATOM 3787 C CA . PRO A 1 467 ? 18.406 -21.062 -4.996 1 96 467 PRO A CA 1
ATOM 3788 C C . PRO A 1 467 ? 19.875 -21.109 -5.41 1 96 467 PRO A C 1
ATOM 3790 O O . PRO A 1 467 ? 20.75 -21.406 -4.586 1 96 467 PRO A O 1
ATOM 3793 N N . CYS A 1 468 ? 20.219 -20.812 -6.605 1 94.06 468 CYS A N 1
ATOM 3794 C CA . CYS A 1 468 ? 21.609 -20.828 -7.078 1 94.06 468 CYS A CA 1
ATOM 3795 C C . CYS A 1 468 ? 22.453 -19.812 -6.336 1 94.06 468 CYS A C 1
ATOM 3797 O O . CYS A 1 468 ? 23.594 -20.094 -5.977 1 94.06 468 CYS A O 1
ATOM 3799 N N . VAL A 1 469 ? 21.875 -18.672 -6.121 1 92.25 469 VAL A N 1
ATOM 3800 C CA . VAL A 1 469 ? 22.609 -17.625 -5.406 1 92.25 469 VAL A CA 1
ATOM 3801 C C . VAL A 1 469 ? 22.938 -18.094 -3.996 1 92.25 469 VAL A C 1
ATOM 3803 O O . VAL A 1 469 ? 24.062 -17.922 -3.527 1 92.25 469 VAL A O 1
ATOM 3806 N N . SER A 1 470 ? 22 -18.719 -3.34 1 94.5 470 SER A N 1
ATOM 3807 C CA . SER A 1 470 ? 22.219 -19.203 -1.98 1 94.5 470 SER A CA 1
ATOM 3808 C C . SER A 1 470 ? 23.25 -20.328 -1.952 1 94.5 470 SER A C 1
ATOM 3810 O O . SER A 1 470 ? 24.094 -20.391 -1.062 1 94.5 470 SER A O 1
ATOM 3812 N N . VAL A 1 471 ? 23.188 -21.156 -2.912 1 94.75 471 VAL A N 1
ATOM 3813 C CA . VAL A 1 471 ? 24.109 -22.281 -2.994 1 94.75 471 VAL A CA 1
ATOM 3814 C C . VAL A 1 471 ? 25.531 -21.781 -3.225 1 94.75 471 VAL A C 1
ATOM 3816 O O . VAL A 1 471 ? 26.453 -22.188 -2.531 1 94.75 471 VAL A O 1
ATOM 3819 N N . LEU A 1 472 ? 25.641 -20.891 -4.117 1 91.19 472 LEU A N 1
ATOM 3820 C CA . LEU A 1 472 ? 26.953 -20.344 -4.43 1 91.19 472 LEU A CA 1
ATOM 3821 C C . LEU A 1 472 ? 27.531 -19.594 -3.23 1 91.19 472 LEU A C 1
ATOM 3823 O O . LEU A 1 472 ? 28.734 -19.672 -2.973 1 91.19 472 LEU A O 1
ATOM 3827 N N . ALA A 1 473 ? 26.672 -18.938 -2.561 1 92.31 473 ALA A N 1
ATOM 3828 C CA . ALA A 1 473 ? 27.125 -18.234 -1.37 1 92.31 473 ALA A CA 1
ATOM 3829 C C . ALA A 1 473 ? 27.703 -19.203 -0.336 1 92.31 473 ALA A C 1
ATOM 3831 O O . ALA A 1 473 ? 28.75 -18.922 0.259 1 92.31 473 ALA A O 1
ATOM 3832 N N . VAL A 1 474 ? 27.016 -20.266 -0.158 1 94.38 474 VAL A N 1
ATOM 3833 C CA . VAL A 1 474 ? 27.469 -21.266 0.803 1 94.38 474 VAL A CA 1
ATOM 3834 C C . VAL A 1 474 ? 28.781 -21.891 0.319 1 94.38 474 VAL A C 1
ATOM 3836 O O . VAL A 1 474 ? 29.734 -22.031 1.091 1 94.38 474 VAL A O 1
ATOM 3839 N N . LEU A 1 475 ? 28.891 -22.172 -0.94 1 91.31 475 LEU A N 1
ATOM 3840 C CA . LEU A 1 475 ? 30.047 -22.875 -1.487 1 91.31 475 LEU A CA 1
ATOM 3841 C C . LEU A 1 475 ? 31.266 -21.969 -1.534 1 91.31 475 LEU A C 1
ATOM 3843 O O . LEU A 1 475 ? 32.406 -22.438 -1.357 1 91.31 475 LEU A O 1
ATOM 3847 N N . ILE A 1 476 ? 31.031 -20.719 -1.715 1 88.06 476 ILE A N 1
ATOM 3848 C CA . ILE A 1 476 ? 32.125 -19.766 -1.806 1 88.06 476 ILE A CA 1
ATOM 3849 C C . ILE A 1 476 ? 32.594 -19.391 -0.403 1 88.06 476 ILE A C 1
ATOM 3851 O O . ILE A 1 476 ? 33.812 -19.406 -0.123 1 88.06 476 ILE A O 1
ATOM 3855 N N . ALA A 1 477 ? 31.719 -19.156 0.471 1 90.5 477 ALA A N 1
ATOM 3856 C CA . ALA A 1 477 ? 32.062 -18.672 1.803 1 90.5 477 ALA A CA 1
ATOM 3857 C C . ALA A 1 477 ? 32.5 -19.812 2.717 1 90.5 477 ALA A C 1
ATOM 3859 O O . ALA A 1 477 ? 33.281 -19.625 3.629 1 90.5 477 ALA A O 1
ATOM 3860 N N . PHE A 1 478 ? 31.984 -20.984 2.443 1 92.44 478 PHE A N 1
ATOM 3861 C CA . PHE A 1 478 ? 32.25 -22.125 3.311 1 92.44 478 PHE A CA 1
ATOM 3862 C C . PHE A 1 478 ? 32.531 -23.375 2.486 1 92.44 478 PHE A C 1
ATOM 3864 O O . PHE A 1 478 ? 31.812 -24.375 2.594 1 92.44 478 PHE A O 1
ATOM 3871 N N . PRO A 1 479 ? 33.562 -23.422 1.768 1 87.62 479 PRO A N 1
ATOM 3872 C CA . PRO A 1 479 ? 33.844 -24.469 0.789 1 87.62 479 PRO A CA 1
ATOM 3873 C C . PRO A 1 479 ? 34.062 -25.828 1.438 1 87.62 479 PRO A C 1
ATOM 3875 O O . PRO A 1 479 ? 33.906 -26.875 0.785 1 87.62 479 PRO A O 1
ATOM 3878 N N . HIS A 1 480 ? 34.406 -25.844 2.703 1 89.94 480 HIS A N 1
ATOM 3879 C CA . HIS A 1 480 ? 34.75 -27.109 3.326 1 89.94 480 HIS A CA 1
ATOM 3880 C C . HIS A 1 480 ? 33.562 -27.75 4.039 1 89.94 480 HIS A C 1
ATOM 3882 O O . HIS A 1 480 ? 33.656 -28.875 4.52 1 89.94 480 HIS A O 1
ATOM 3888 N N . GLU A 1 481 ? 32.562 -26.953 3.945 1 90.75 481 GLU A N 1
ATOM 3889 C CA . GLU A 1 481 ? 31.359 -27.484 4.582 1 90.75 481 GLU A CA 1
ATOM 3890 C C . GLU A 1 481 ? 30.531 -28.297 3.59 1 90.75 481 GLU A C 1
ATOM 3892 O O . GLU A 1 481 ? 30.516 -28 2.393 1 90.75 481 GLU A O 1
ATOM 3897 N N . ASN A 1 482 ? 29.906 -29.469 3.941 1 90.56 482 ASN A N 1
ATOM 3898 C CA . ASN A 1 482 ? 28.922 -30.234 3.172 1 90.56 482 ASN A CA 1
ATOM 3899 C C . ASN A 1 482 ? 29.516 -30.75 1.87 1 90.56 482 ASN A C 1
ATOM 3901 O O . ASN A 1 482 ? 28.922 -30.609 0.803 1 90.56 482 ASN A O 1
ATOM 3905 N N . ALA A 1 483 ? 30.672 -31.234 1.886 1 90.12 483 ALA A N 1
ATOM 3906 C CA . ALA A 1 483 ? 31.406 -31.75 0.729 1 90.12 483 ALA A CA 1
ATOM 3907 C C . ALA A 1 483 ? 30.594 -32.781 -0.027 1 90.12 483 ALA A C 1
ATOM 3909 O O . ALA A 1 483 ? 30.656 -32.875 -1.255 1 90.12 483 ALA A O 1
ATOM 3910 N N . GLN A 1 484 ? 29.844 -33.531 0.675 1 92.81 484 GLN A N 1
ATOM 3911 C CA . GLN A 1 484 ? 29.078 -34.594 0.077 1 92.81 484 GLN A CA 1
ATOM 3912 C C . GLN A 1 484 ? 27.984 -34.062 -0.841 1 92.81 484 GLN A C 1
ATOM 3914 O O . GLN A 1 484 ? 27.531 -34.75 -1.746 1 92.81 484 GLN A O 1
ATOM 3919 N N . LEU A 1 485 ? 27.562 -32.844 -0.658 1 94.38 485 LEU A N 1
ATOM 3920 C CA . LEU A 1 485 ? 26.453 -32.281 -1.414 1 94.38 485 LEU A CA 1
ATOM 3921 C C . LEU A 1 485 ? 26.953 -31.453 -2.594 1 94.38 485 LEU A C 1
ATOM 3923 O O . LEU A 1 485 ? 26.188 -31.062 -3.467 1 94.38 485 LEU A O 1
ATOM 3927 N N . VAL A 1 486 ? 28.219 -31.172 -2.699 1 92.81 486 VAL A N 1
ATOM 3928 C CA . VAL A 1 486 ? 28.812 -30.234 -3.639 1 92.81 486 VAL A CA 1
ATOM 3929 C C . VAL A 1 486 ? 28.609 -30.719 -5.07 1 92.81 486 VAL A C 1
ATOM 3931 O O . VAL A 1 486 ? 28.172 -29.953 -5.938 1 92.81 486 V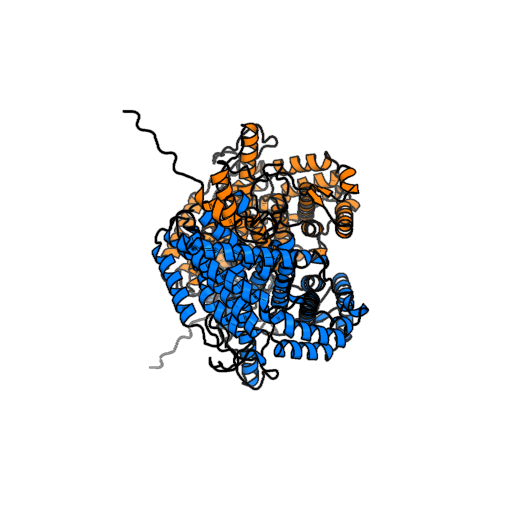AL A O 1
ATOM 3934 N N . PRO A 1 487 ? 28.844 -32.062 -5.305 1 93.31 487 PRO A N 1
ATOM 3935 C CA . PRO A 1 487 ? 28.641 -32.5 -6.688 1 93.31 487 PRO A CA 1
ATOM 3936 C C . PRO A 1 487 ? 27.203 -32.312 -7.164 1 93.31 487 PRO A C 1
ATOM 3938 O O . PRO A 1 487 ? 26.969 -31.859 -8.289 1 93.31 487 PRO A O 1
ATOM 3941 N N . GLU A 1 488 ? 26.312 -32.656 -6.352 1 95.31 488 GLU A N 1
ATOM 3942 C CA . GLU A 1 488 ? 24.906 -32.469 -6.715 1 95.31 488 GLU A CA 1
ATOM 3943 C C . GLU A 1 488 ? 24.547 -31 -6.891 1 95.31 488 GLU A C 1
ATOM 3945 O O . GLU A 1 488 ? 23.781 -30.641 -7.785 1 95.31 488 GLU A O 1
ATOM 3950 N N . ALA A 1 489 ? 25.047 -30.188 -6.027 1 94.44 489 ALA A N 1
ATOM 3951 C CA . ALA A 1 489 ? 24.812 -28.75 -6.121 1 94.44 489 ALA A CA 1
ATOM 3952 C C . ALA A 1 489 ? 25.297 -28.203 -7.453 1 94.44 489 ALA A C 1
ATOM 3954 O O . ALA A 1 489 ? 24.594 -27.438 -8.117 1 94.44 489 ALA A O 1
ATOM 3955 N N . PHE A 1 490 ? 26.375 -28.625 -7.887 1 92.81 490 PHE A N 1
ATOM 3956 C CA . PHE A 1 490 ? 26.953 -28.125 -9.133 1 92.81 490 PHE A CA 1
ATOM 3957 C C . PHE A 1 490 ? 26.188 -28.656 -10.336 1 92.81 490 PHE A C 1
ATOM 3959 O O . PHE A 1 490 ? 26.031 -27.953 -11.336 1 92.81 490 PHE A O 1
ATOM 3966 N N . ARG A 1 491 ? 25.844 -29.922 -10.219 1 95 491 ARG A N 1
ATOM 3967 C CA . ARG A 1 491 ? 24.984 -30.453 -11.273 1 95 491 ARG A CA 1
ATOM 3968 C C . ARG A 1 491 ? 23.75 -29.578 -11.461 1 95 491 ARG A C 1
ATOM 3970 O O . ARG A 1 491 ? 23.406 -29.219 -12.586 1 95 491 ARG A O 1
ATOM 3977 N N . CYS A 1 492 ? 23.141 -29.266 -10.375 1 95.31 492 CYS A N 1
ATOM 3978 C CA . CYS A 1 492 ? 21.922 -28.469 -10.406 1 95.31 492 CYS A CA 1
ATOM 3979 C C . CYS A 1 492 ? 22.188 -27.078 -10.977 1 95.31 492 CYS A C 1
ATOM 3981 O O . CYS A 1 492 ? 21.375 -26.547 -11.742 1 95.31 492 CYS A O 1
ATOM 3983 N N . ILE A 1 493 ? 23.234 -26.453 -10.617 1 93.19 493 ILE A N 1
ATOM 3984 C CA . ILE A 1 493 ? 23.594 -25.141 -11.109 1 93.19 493 ILE A CA 1
ATOM 3985 C C . ILE A 1 493 ? 23.812 -25.188 -12.625 1 93.19 493 ILE A C 1
ATOM 3987 O O . ILE A 1 493 ? 23.344 -24.328 -13.359 1 93.19 493 ILE A O 1
ATOM 3991 N N . ARG A 1 494 ? 24.469 -26.219 -13.078 1 92.75 494 ARG A N 1
ATOM 3992 C CA . ARG A 1 494 ? 24.734 -26.375 -14.508 1 92.75 494 ARG A CA 1
ATOM 3993 C C . ARG A 1 494 ? 23.422 -26.531 -15.281 1 92.75 494 ARG A C 1
ATOM 3995 O O . ARG A 1 494 ? 23.25 -25.938 -16.344 1 92.75 494 ARG A O 1
ATOM 4002 N N . GLU A 1 495 ? 22.641 -27.344 -14.711 1 94.88 495 GLU A N 1
ATOM 4003 C CA . GLU A 1 495 ? 21.328 -27.531 -15.344 1 94.88 495 GLU A CA 1
ATOM 4004 C C . GLU A 1 495 ? 20.547 -26.219 -15.383 1 94.88 495 GLU A C 1
ATOM 4006 O O . GLU A 1 495 ? 19.859 -25.938 -16.359 1 94.88 495 GLU A O 1
ATOM 4011 N N . SER A 1 496 ? 20.625 -25.469 -14.336 1 94.69 496 SER A N 1
ATOM 4012 C CA . SER A 1 496 ? 19.938 -24.188 -14.273 1 94.69 496 SER A CA 1
ATOM 4013 C C . SER A 1 496 ? 20.469 -23.219 -15.32 1 94.69 496 SER A C 1
ATOM 4015 O O . SER A 1 496 ? 19.703 -22.516 -15.977 1 94.69 496 SER A O 1
ATOM 4017 N N . LEU A 1 497 ? 21.75 -23.172 -15.484 1 90.69 497 LEU A N 1
ATOM 4018 C CA . LEU A 1 497 ? 22.359 -22.312 -16.484 1 90.69 497 LEU A CA 1
ATOM 4019 C C . LEU A 1 497 ? 21.922 -22.719 -17.891 1 90.69 497 LEU A C 1
ATOM 4021 O O . LEU A 1 497 ? 21.656 -21.859 -18.734 1 90.69 497 LEU A O 1
ATOM 4025 N N . PHE A 1 498 ? 21.891 -24 -18.047 1 91.62 498 PHE A N 1
ATOM 4026 C CA . PHE A 1 498 ? 21.438 -24.5 -19.344 1 91.62 498 PHE A CA 1
ATOM 4027 C C . PHE A 1 498 ? 20.016 -24.031 -19.641 1 91.62 498 PHE A C 1
ATOM 4029 O O . PHE A 1 498 ? 19.719 -23.562 -20.734 1 91.62 498 PHE A O 1
ATOM 4036 N N . ARG A 1 499 ? 19.141 -24.203 -18.719 1 94.06 499 ARG A N 1
ATOM 4037 C CA . ARG A 1 499 ? 17.734 -23.797 -18.891 1 94.06 499 ARG A CA 1
ATOM 4038 C C . ARG A 1 499 ? 17.625 -22.312 -19.141 1 94.06 499 ARG A C 1
ATOM 4040 O O . ARG A 1 499 ? 16.875 -21.875 -20.031 1 94.06 499 ARG A O 1
ATOM 4047 N N . LEU A 1 500 ? 18.297 -21.5 -18.359 1 92 500 LEU A N 1
ATOM 4048 C CA . LEU A 1 500 ? 18.234 -20.062 -18.5 1 92 500 LEU A CA 1
ATOM 4049 C C . LEU A 1 500 ? 18.75 -19.625 -19.875 1 92 500 LEU A C 1
ATOM 4051 O O . LEU A 1 500 ? 18.188 -18.719 -20.5 1 92 500 LEU A O 1
ATOM 4055 N N . ASN A 1 501 ? 19.766 -20.266 -20.297 1 90.06 501 ASN A N 1
ATOM 4056 C CA . ASN A 1 501 ? 20.297 -19.953 -21.625 1 90.06 501 ASN A CA 1
ATOM 4057 C C . ASN A 1 501 ? 19.312 -20.344 -22.719 1 90.06 501 ASN A C 1
ATOM 4059 O O . ASN A 1 501 ? 19.203 -19.656 -23.734 1 90.06 501 ASN A O 1
ATOM 4063 N N . THR A 1 502 ? 18.703 -21.453 -22.469 1 92.5 502 THR A N 1
ATOM 4064 C CA . THR A 1 502 ? 17.734 -21.953 -23.438 1 92.5 502 THR A CA 1
ATOM 4065 C C . THR A 1 502 ? 16.578 -20.969 -23.625 1 92.5 502 THR A C 1
ATOM 4067 O O . THR A 1 502 ? 16.094 -20.781 -24.734 1 92.5 502 THR A O 1
ATOM 4070 N N . ILE A 1 503 ? 16.188 -20.344 -22.578 1 93.75 503 ILE A N 1
ATOM 4071 C CA . ILE A 1 503 ? 14.984 -19.516 -22.672 1 93.75 503 ILE A CA 1
ATOM 4072 C C . ILE A 1 503 ? 15.375 -18.047 -22.734 1 93.75 503 ILE A C 1
ATOM 4074 O O . ILE A 1 503 ? 14.516 -17.156 -22.688 1 93.75 503 ILE A O 1
ATOM 4078 N N . ARG A 1 504 ? 16.578 -17.641 -22.891 1 89.88 504 ARG A N 1
ATOM 4079 C CA . ARG A 1 504 ? 17.109 -16.281 -22.766 1 89.88 504 ARG A CA 1
ATOM 4080 C C . ARG A 1 504 ? 16.453 -15.352 -23.781 1 89.88 504 ARG A C 1
ATOM 4082 O O . ARG A 1 504 ? 16.266 -14.164 -23.5 1 89.88 504 ARG A O 1
ATOM 4089 N N . ASN A 1 505 ? 16.078 -15.852 -24.906 1 88.25 505 ASN A N 1
ATOM 4090 C CA . ASN A 1 505 ? 15.531 -15.008 -25.969 1 88.25 505 ASN A CA 1
ATOM 4091 C C . ASN A 1 505 ? 14.031 -14.805 -25.797 1 88.25 505 ASN A C 1
ATOM 4093 O O . ASN A 1 505 ? 13.461 -13.867 -26.359 1 88.25 505 ASN A O 1
ATOM 4097 N N . THR A 1 506 ? 13.43 -15.672 -25.031 1 89.38 506 THR A N 1
ATOM 4098 C CA . THR A 1 506 ? 11.977 -15.609 -24.891 1 89.38 506 THR A CA 1
ATOM 4099 C C . THR A 1 506 ? 11.602 -15.055 -23.516 1 89.38 506 THR A C 1
ATOM 4101 O O . THR A 1 506 ? 10.547 -14.43 -23.359 1 89.38 506 THR A O 1
ATOM 4104 N N . ASN A 1 507 ? 12.375 -15.328 -22.594 1 89.44 507 ASN A N 1
ATOM 4105 C CA . ASN A 1 507 ? 12.141 -14.898 -21.219 1 89.44 507 ASN A CA 1
ATOM 4106 C C . ASN A 1 507 ? 12.922 -13.625 -20.891 1 89.44 507 ASN A C 1
ATOM 4108 O O . ASN A 1 507 ? 14.148 -13.648 -20.797 1 89.44 507 ASN A O 1
ATOM 4112 N N . LYS A 1 508 ? 12.297 -12.594 -20.656 1 84.56 508 LYS A N 1
ATOM 4113 C CA . LYS A 1 508 ? 12.914 -11.289 -20.453 1 84.56 508 LYS A CA 1
ATOM 4114 C C . LYS A 1 508 ? 13.797 -11.289 -19.219 1 84.56 508 LYS A C 1
ATOM 4116 O O . LYS A 1 508 ? 14.852 -10.648 -19.203 1 84.56 508 LYS A O 1
ATOM 4121 N N . VAL A 1 509 ? 13.398 -12.008 -18.219 1 84.12 509 VAL A N 1
ATOM 4122 C CA . VAL A 1 509 ? 14.156 -12.055 -16.969 1 84.12 509 VAL A CA 1
ATOM 4123 C C . VAL A 1 509 ? 15.438 -12.859 -17.156 1 84.12 509 VAL A C 1
ATOM 4125 O O . VAL A 1 509 ? 16.516 -12.445 -16.719 1 84.12 509 VAL A O 1
ATOM 4128 N N . ALA A 1 510 ? 15.266 -13.969 -17.859 1 85.44 510 ALA A N 1
ATOM 4129 C CA . ALA A 1 510 ? 16.438 -14.805 -18.141 1 85.44 510 ALA A CA 1
ATOM 4130 C C . ALA A 1 510 ? 17.422 -14.07 -19.047 1 85.44 510 ALA A C 1
ATOM 4132 O O . ALA A 1 510 ? 18.641 -14.227 -18.891 1 85.44 510 ALA A O 1
ATOM 4133 N N . GLY A 1 511 ? 16.906 -13.297 -19.922 1 81 511 GLY A N 1
ATOM 4134 C CA . GLY A 1 511 ? 17.766 -12.547 -20.828 1 81 511 GLY A CA 1
ATOM 4135 C C . GLY A 1 511 ? 18.625 -11.508 -20.125 1 81 511 GLY A C 1
ATOM 4136 O O . GLY A 1 511 ? 19.719 -11.195 -20.578 1 81 511 GLY A O 1
ATOM 4137 N N . GLN A 1 512 ? 18.172 -11.023 -19.125 1 75.31 512 GLN A N 1
ATOM 4138 C CA . GLN A 1 512 ? 18.891 -9.992 -18.391 1 75.31 512 GLN A CA 1
ATOM 4139 C C . GLN A 1 512 ? 19.906 -10.609 -17.438 1 75.31 512 GLN A C 1
ATOM 4141 O O . GLN A 1 512 ? 20.828 -9.93 -16.984 1 75.31 512 GLN A O 1
ATOM 4146 N N . VAL A 1 513 ? 19.625 -11.844 -17.031 1 70.5 513 VAL A N 1
ATOM 4147 C CA . VAL A 1 513 ? 20.562 -12.531 -16.141 1 70.5 513 VAL A CA 1
ATOM 4148 C C . VAL A 1 513 ? 21.875 -12.789 -16.875 1 70.5 513 VAL A C 1
ATOM 4150 O O . VAL A 1 513 ? 21.891 -13.469 -17.906 1 70.5 513 VAL A O 1
ATOM 4153 N N . ARG A 1 514 ? 22.703 -11.688 -17.094 1 55.97 514 ARG A N 1
ATOM 4154 C CA . ARG A 1 514 ? 23.969 -11.812 -17.812 1 55.97 514 ARG A CA 1
ATOM 4155 C C . ARG A 1 514 ? 24.672 -13.117 -17.453 1 55.97 514 ARG A C 1
ATOM 4157 O O . ARG A 1 514 ? 24.609 -13.57 -16.297 1 55.97 514 ARG A O 1
ATOM 4164 N N . ASP A 1 515 ? 25.016 -13.898 -18.5 1 51.22 515 ASP A N 1
ATOM 4165 C CA . ASP A 1 515 ? 25.75 -15.156 -18.453 1 51.22 515 ASP A CA 1
ATOM 4166 C C . ASP A 1 515 ? 26.719 -15.164 -17.266 1 51.22 515 ASP A C 1
ATOM 4168 O O . ASP A 1 515 ? 27.094 -16.234 -16.766 1 51.22 515 ASP A O 1
ATOM 4172 N N . GLN A 1 516 ? 26.922 -14.055 -16.641 1 47.94 516 GLN A N 1
ATOM 4173 C CA . GLN A 1 516 ? 28 -13.969 -15.656 1 47.94 516 GLN A CA 1
ATOM 4174 C C . GLN A 1 516 ? 27.5 -14.391 -14.273 1 47.94 516 GLN A C 1
ATOM 4176 O O . GLN A 1 516 ? 28.297 -14.727 -13.398 1 47.94 516 GLN A O 1
ATOM 4181 N N . THR A 1 517 ? 26.172 -14.328 -14.023 1 51.69 517 THR A N 1
ATOM 4182 C CA . THR A 1 517 ? 25.688 -14.5 -12.664 1 51.69 517 THR A CA 1
ATOM 4183 C C . THR A 1 517 ? 26.031 -15.891 -12.133 1 51.69 517 THR A C 1
ATOM 4185 O O . THR A 1 517 ? 26.266 -16.062 -10.938 1 51.69 517 THR A O 1
ATOM 4188 N N . LEU A 1 518 ? 26.016 -16.922 -12.977 1 53.97 518 LEU A N 1
ATOM 4189 C CA . LEU A 1 518 ? 26.062 -18.266 -12.438 1 53.97 518 LEU A CA 1
ATOM 4190 C C . LEU A 1 518 ? 27.344 -18.969 -12.859 1 53.97 518 LEU A C 1
ATOM 4192 O O . LEU A 1 518 ? 27.438 -20.203 -12.781 1 53.97 518 LEU A O 1
ATOM 4196 N N . THR A 1 519 ? 28.281 -18.219 -13.375 1 45.38 519 THR A N 1
ATOM 4197 C CA . THR A 1 519 ? 29.469 -18.984 -13.758 1 45.38 519 THR A CA 1
ATOM 4198 C C . THR A 1 519 ? 30.391 -19.203 -12.555 1 45.38 519 THR A C 1
ATOM 4200 O O . THR A 1 519 ? 30.906 -18.234 -11.984 1 45.38 519 THR A O 1
ATOM 4203 N N . PRO A 1 520 ? 30.391 -20.375 -12.109 1 42.56 520 PRO A N 1
ATOM 4204 C CA . PRO A 1 520 ? 31.281 -20.781 -11.016 1 42.56 520 PRO A CA 1
ATOM 4205 C C . PRO A 1 520 ? 32.75 -20.547 -11.344 1 42.56 520 PRO A C 1
ATOM 4207 O O . PRO A 1 520 ? 33.594 -20.625 -10.453 1 42.56 520 PRO A O 1
ATOM 4210 N N . ARG A 1 521 ? 33.219 -20.516 -12.508 1 38.44 521 ARG A N 1
ATOM 4211 C CA . ARG A 1 521 ? 34.625 -20.625 -12.859 1 38.44 521 ARG A CA 1
ATOM 4212 C C . ARG A 1 521 ? 35.406 -19.453 -12.297 1 38.44 521 ARG A C 1
ATOM 4214 O O . ARG A 1 521 ? 36.625 -19.562 -12.07 1 38.44 521 ARG A O 1
ATOM 4221 N N . SER A 1 522 ? 34.781 -18.391 -12.336 1 37.22 522 SER A N 1
ATOM 4222 C CA . SER A 1 522 ? 35.688 -17.312 -11.891 1 37.22 522 SER A CA 1
ATOM 4223 C C . SER A 1 522 ? 36.062 -17.5 -10.422 1 37.22 522 SER A C 1
ATOM 4225 O O . SER A 1 522 ? 36.969 -16.828 -9.922 1 37.22 522 SER A O 1
ATOM 4227 N N . TYR A 1 523 ? 35.25 -18.125 -9.531 1 35.78 523 TYR A N 1
ATOM 4228 C CA . TYR A 1 523 ? 35.531 -18.219 -8.109 1 35.78 523 TYR A CA 1
ATOM 4229 C C . TYR A 1 523 ? 36.125 -19.594 -7.766 1 35.78 523 TYR A C 1
ATOM 4231 O O . TYR A 1 523 ? 36.656 -19.797 -6.672 1 35.78 523 TYR A O 1
ATOM 4239 N N . LEU A 1 524 ? 35.781 -20.609 -8.484 1 35.56 524 LEU A N 1
ATOM 4240 C CA . LEU A 1 524 ? 36.375 -21.891 -8.062 1 35.56 524 LEU A CA 1
ATOM 4241 C C . LEU A 1 524 ? 37.75 -22.094 -8.695 1 35.56 524 LEU A C 1
ATOM 4243 O O . LEU A 1 524 ? 37.906 -21.891 -9.898 1 35.56 524 LEU A O 1
ATOM 4247 N N . MET B 1 1 ? 66.875 -26.172 13.094 1 24.27 1 MET B N 1
ATOM 4248 C CA . MET B 1 1 ? 65.812 -27.125 12.664 1 24.27 1 MET B CA 1
ATOM 4249 C C . MET B 1 1 ? 64.625 -26.391 12.07 1 24.27 1 MET B C 1
ATOM 4251 O O . MET B 1 1 ? 63.938 -25.625 12.766 1 24.27 1 MET B O 1
ATOM 4255 N N . THR B 1 2 ? 64.688 -26.016 10.672 1 26.23 2 THR B N 1
ATOM 4256 C CA . THR B 1 2 ? 64.062 -25.094 9.75 1 26.23 2 THR B CA 1
ATOM 4257 C C . THR B 1 2 ? 62.594 -25.516 9.43 1 26.23 2 THR B C 1
ATOM 4259 O O . THR B 1 2 ? 62.375 -26.609 8.898 1 26.23 2 THR B O 1
ATOM 4262 N N . SER B 1 3 ? 61.625 -25.312 10.375 1 23.98 3 SER B N 1
ATOM 4263 C CA . SER B 1 3 ? 60.219 -25.672 10.438 1 23.98 3 SER B CA 1
ATOM 4264 C C . SER B 1 3 ? 59.469 -25.203 9.195 1 23.98 3 SER B C 1
ATOM 4266 O O . SER B 1 3 ? 59.281 -24 9 1 23.98 3 SER B O 1
ATOM 4268 N N . ARG B 1 4 ? 59.656 -25.906 7.957 1 23.56 4 ARG B N 1
ATOM 4269 C CA . ARG B 1 4 ? 59.156 -25.641 6.605 1 23.56 4 ARG B CA 1
ATOM 4270 C C . ARG B 1 4 ? 57.625 -25.656 6.562 1 23.56 4 ARG B C 1
ATOM 4272 O O . ARG B 1 4 ? 57 -26.672 6.898 1 23.56 4 ARG B O 1
ATOM 4279 N N . SER B 1 5 ? 57.031 -24.516 6.789 1 24.08 5 SER B N 1
ATOM 4280 C CA . SER B 1 5 ? 55.594 -24.297 6.797 1 24.08 5 SER B CA 1
ATOM 4281 C C . SER B 1 5 ? 54.938 -24.812 5.52 1 24.08 5 SER B C 1
ATOM 4283 O O . SER B 1 5 ? 55.312 -24.422 4.418 1 24.08 5 SER B O 1
ATOM 4285 N N . GLN B 1 6 ? 54.562 -26.109 5.363 1 21.56 6 GLN B N 1
ATOM 4286 C CA . GLN B 1 6 ? 53.938 -26.766 4.223 1 21.56 6 GLN B CA 1
ATOM 4287 C C . GLN B 1 6 ? 52.656 -26.016 3.795 1 21.56 6 GLN B C 1
ATOM 4289 O O . GLN B 1 6 ? 51.75 -25.859 4.586 1 21.56 6 GLN B O 1
ATOM 4294 N N . LYS B 1 7 ? 52.781 -25.141 2.768 1 28.77 7 LYS B N 1
ATOM 4295 C CA . LYS B 1 7 ? 51.781 -24.422 2.004 1 28.77 7 LYS B CA 1
ATOM 4296 C C . LYS B 1 7 ? 50.656 -25.375 1.556 1 28.77 7 LYS B C 1
ATOM 4298 O O . LYS B 1 7 ? 50.938 -26.375 0.879 1 28.77 7 LYS B O 1
ATOM 4303 N N . ALA B 1 8 ? 49.656 -25.531 2.381 1 29.34 8 ALA B N 1
ATOM 4304 C CA . ALA B 1 8 ? 48.438 -26.297 2.143 1 29.34 8 ALA B CA 1
ATOM 4305 C C . ALA B 1 8 ? 47.969 -26.188 0.687 1 29.34 8 ALA B C 1
ATOM 4307 O O . ALA B 1 8 ? 47.875 -25.078 0.147 1 29.34 8 ALA B O 1
ATOM 4308 N N . THR B 1 9 ? 48.156 -27.281 -0.102 1 28.02 9 THR B N 1
ATOM 4309 C CA . THR B 1 9 ? 47.875 -27.531 -1.516 1 28.02 9 THR B CA 1
ATOM 4310 C C . THR B 1 9 ? 46.438 -27.125 -1.869 1 28.02 9 THR B C 1
ATOM 4312 O O . THR B 1 9 ? 45.5 -27.719 -1.362 1 28.02 9 THR B O 1
ATOM 4315 N N . GLU B 1 10 ? 46.125 -25.891 -2.203 1 31.67 10 GLU B N 1
ATOM 4316 C CA . GLU B 1 10 ? 44.938 -25.141 -2.645 1 31.67 10 GLU B CA 1
ATOM 4317 C C . GLU B 1 10 ? 44.281 -25.828 -3.836 1 31.67 10 GLU B C 1
ATOM 4319 O O . GLU B 1 10 ? 43.25 -25.344 -4.344 1 31.67 10 GLU B O 1
ATOM 4324 N N . GLU B 1 11 ? 44.906 -26.891 -4.625 1 30.97 11 GLU B N 1
ATOM 4325 C CA . GLU B 1 11 ? 44.688 -27.156 -6.039 1 30.97 11 GLU B CA 1
ATOM 4326 C C . GLU B 1 11 ? 43.438 -28 -6.238 1 30.97 11 GLU B C 1
ATOM 4328 O O . GLU B 1 11 ? 43 -28.219 -7.371 1 30.97 11 GLU B O 1
ATOM 4333 N N . PRO B 1 12 ? 42.969 -28.812 -5.297 1 33.81 12 PRO B N 1
ATOM 4334 C CA . PRO B 1 12 ? 42.25 -29.984 -5.797 1 33.81 12 PRO B CA 1
ATOM 4335 C C . PRO B 1 12 ? 40.906 -29.625 -6.406 1 33.81 12 PRO B C 1
ATOM 4337 O O . PRO B 1 12 ? 40.406 -30.328 -7.297 1 33.81 12 PRO B O 1
ATOM 4340 N N . TYR B 1 13 ? 40.25 -28.641 -5.902 1 32.56 13 TYR B N 1
ATOM 4341 C CA . TYR B 1 13 ? 38.844 -28.531 -6.285 1 32.56 13 TYR B CA 1
ATOM 4342 C C . TYR B 1 13 ? 38.688 -28.031 -7.719 1 32.56 1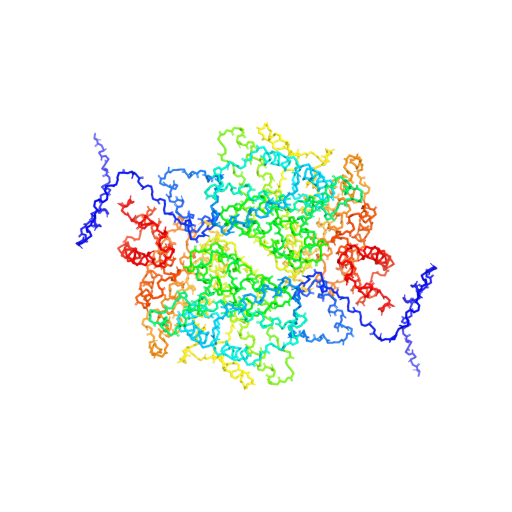3 TYR B C 1
ATOM 4344 O O . TYR B 1 13 ? 37.719 -28.328 -8.398 1 32.56 13 TYR B O 1
ATOM 4352 N N . VAL B 1 14 ? 39.75 -27.359 -8.398 1 34.44 14 VAL B N 1
ATOM 4353 C CA . VAL B 1 14 ? 39.75 -26.859 -9.773 1 34.44 14 VAL B CA 1
ATOM 4354 C C . VAL B 1 14 ? 39.875 -28.031 -10.742 1 34.44 14 VAL B C 1
ATOM 4356 O O . VAL B 1 14 ? 39.25 -28.016 -11.82 1 34.44 14 VAL B O 1
ATOM 4359 N N . GLU B 1 15 ? 40.531 -29.062 -10.461 1 35.12 15 GLU B N 1
ATOM 4360 C CA . GLU B 1 15 ? 40.812 -30.156 -11.391 1 35.12 15 GLU B CA 1
ATOM 4361 C C . GLU B 1 15 ? 39.562 -30.938 -11.727 1 35.12 15 GLU B C 1
ATOM 4363 O O . GLU B 1 15 ? 39.375 -31.375 -12.859 1 35.12 15 GLU B O 1
ATOM 4368 N N . ALA B 1 16 ? 38.688 -31.078 -10.844 1 34.88 16 ALA B N 1
ATOM 4369 C CA . ALA B 1 16 ? 37.562 -31.969 -11.164 1 34.88 16 ALA B CA 1
ATOM 4370 C C . ALA B 1 16 ? 36.625 -31.312 -12.156 1 34.88 16 ALA B C 1
ATOM 4372 O O . ALA B 1 16 ? 35.938 -32 -12.914 1 34.88 16 ALA B O 1
ATOM 4373 N N . PHE B 1 17 ? 36.438 -30.016 -12.188 1 33.81 17 PHE B N 1
ATOM 4374 C CA . PHE B 1 17 ? 35.531 -29.359 -13.117 1 33.81 17 PHE B CA 1
ATOM 4375 C C . PHE B 1 17 ? 36.094 -29.422 -14.539 1 33.81 17 PHE B C 1
ATOM 4377 O O . PHE B 1 17 ? 35.344 -29.484 -15.508 1 33.81 17 PHE B O 1
ATOM 4384 N N . SER B 1 18 ? 37.375 -29.406 -14.867 1 33.06 18 SER B N 1
ATOM 4385 C CA . SER B 1 18 ? 37.969 -29.391 -16.203 1 33.06 18 SER B CA 1
ATOM 4386 C C . SER B 1 18 ? 37.812 -30.734 -16.906 1 33.06 18 SER B C 1
ATOM 4388 O O . SER B 1 18 ? 38.094 -30.844 -18.094 1 33.06 18 SER B O 1
ATOM 4390 N N . LYS B 1 19 ? 37.781 -31.859 -16.359 1 40.25 19 LYS B N 1
ATOM 4391 C CA . LYS B 1 19 ? 37.875 -33.156 -17.031 1 40.25 19 LYS B CA 1
ATOM 4392 C C . LYS B 1 19 ? 36.5 -33.625 -17.516 1 40.25 19 LYS B C 1
ATOM 4394 O O . LYS B 1 19 ? 36.344 -34.75 -17.953 1 40.25 19 LYS B O 1
ATOM 4399 N N . ALA B 1 20 ? 35.406 -32.875 -17.344 1 32.38 20 ALA B N 1
ATOM 4400 C CA . ALA B 1 20 ? 34.219 -33.438 -17.953 1 32.38 20 ALA B CA 1
ATOM 4401 C C . ALA B 1 20 ? 34.281 -33.344 -19.484 1 32.38 20 ALA B C 1
ATOM 4403 O O . ALA B 1 20 ? 34.688 -32.312 -20.016 1 32.38 20 ALA B O 1
ATOM 4404 N N . PRO B 1 21 ? 34.25 -34.312 -20.359 1 30.62 21 PRO B N 1
ATOM 4405 C CA . PRO B 1 21 ? 34.188 -34.469 -21.812 1 30.62 21 PRO B CA 1
ATOM 4406 C C . PRO B 1 21 ? 32.969 -33.75 -22.422 1 30.62 21 PRO B C 1
ATOM 4408 O O . PRO B 1 21 ? 31.875 -33.844 -21.875 1 30.62 21 PRO B O 1
ATOM 4411 N N . GLY B 1 22 ? 33.188 -32.594 -23.359 1 33.5 22 GLY B N 1
ATOM 4412 C CA . GLY B 1 22 ? 32.406 -31.812 -24.297 1 33.5 22 GLY B CA 1
ATOM 4413 C C . GLY B 1 22 ? 32.219 -30.359 -23.891 1 33.5 22 GLY B C 1
ATOM 4414 O O . GLY B 1 22 ? 31.406 -29.641 -24.453 1 33.5 22 GLY B O 1
ATOM 4415 N N . PHE B 1 23 ? 32.688 -29.953 -22.75 1 29.16 23 PHE B N 1
ATOM 4416 C CA . PHE B 1 23 ? 32.562 -28.516 -22.484 1 29.16 23 PHE B CA 1
ATOM 4417 C C . PHE B 1 23 ? 33.625 -27.75 -23.25 1 29.16 23 PHE B C 1
ATOM 4419 O O . PHE B 1 23 ? 34.844 -27.875 -22.984 1 29.16 23 PHE B O 1
ATOM 4426 N N . VAL B 1 24 ? 33.625 -27.688 -24.578 1 30.67 24 VAL B N 1
ATOM 4427 C CA . VAL B 1 24 ? 34.5 -26.719 -25.234 1 30.67 24 VAL B CA 1
ATOM 4428 C C . VAL B 1 24 ? 34.344 -25.359 -24.562 1 30.67 24 VAL B C 1
ATOM 4430 O O . VAL B 1 24 ? 33.25 -24.781 -24.562 1 30.67 24 VAL B O 1
ATOM 4433 N N . VAL B 1 25 ? 35.156 -25.109 -23.609 1 29.16 25 VAL B N 1
ATOM 4434 C CA . VAL B 1 25 ? 35.344 -23.734 -23.141 1 29.16 25 VAL B CA 1
ATOM 4435 C C . VAL B 1 25 ? 35.75 -22.844 -24.312 1 29.16 25 VAL B C 1
ATOM 4437 O O . VAL B 1 25 ? 36.812 -23.047 -24.906 1 29.16 25 VAL B O 1
ATOM 4440 N N . GLN B 1 26 ? 34.938 -22.484 -25.125 1 29.56 26 GLN B N 1
ATOM 4441 C CA . GLN B 1 26 ? 35.469 -21.422 -25.953 1 29.56 26 GLN B CA 1
ATOM 4442 C C . GLN B 1 26 ? 36.281 -20.438 -25.125 1 29.56 26 GLN B C 1
ATOM 4444 O O . GLN B 1 26 ? 35.875 -20.078 -24.016 1 29.56 26 GLN B O 1
ATOM 4449 N N . GLU B 1 27 ? 37.562 -20.406 -25.359 1 29.47 27 GLU B N 1
ATOM 4450 C CA . GLU B 1 27 ? 38.594 -19.469 -24.891 1 29.47 27 GLU B CA 1
ATOM 4451 C C . GLU B 1 27 ? 38.031 -18.031 -24.906 1 29.47 27 GLU B C 1
ATOM 4453 O O . GLU B 1 27 ? 38 -17.391 -25.953 1 29.47 27 GLU B O 1
ATOM 4458 N N . TYR B 1 28 ? 36.938 -17.781 -24.391 1 28.53 28 TYR B N 1
ATOM 4459 C CA . TYR B 1 28 ? 36.719 -16.344 -24.25 1 28.53 28 TYR B CA 1
ATOM 4460 C C . TYR B 1 28 ? 37.875 -15.688 -23.5 1 28.53 28 TYR B C 1
ATOM 4462 O O . TYR B 1 28 ? 38.281 -16.156 -22.422 1 28.53 28 TYR B O 1
ATOM 4470 N N . HIS B 1 29 ? 38.938 -15.234 -24.234 1 29.92 29 HIS B N 1
ATOM 4471 C CA . HIS B 1 29 ? 39.969 -14.312 -23.766 1 29.92 29 HIS B CA 1
ATOM 4472 C C . HIS B 1 29 ? 39.406 -13.359 -22.703 1 29.92 29 HIS B C 1
ATOM 4474 O O . HIS B 1 29 ? 38.438 -12.617 -22.969 1 29.92 29 HIS B O 1
ATOM 4480 N N . SER B 1 30 ? 39.531 -13.789 -21.516 1 32.03 30 SER B N 1
ATOM 4481 C CA . SER B 1 30 ? 39.312 -13.141 -20.234 1 32.03 30 SER B CA 1
ATOM 4482 C C . SER B 1 30 ? 40.094 -11.836 -20.141 1 32.03 30 SER B C 1
ATOM 4484 O O . SER B 1 30 ? 41.125 -11.758 -19.469 1 32.03 30 SER B O 1
ATOM 4486 N N . THR B 1 31 ? 40.281 -11.047 -21.156 1 31.72 31 THR B N 1
ATOM 4487 C CA . THR B 1 31 ? 41.125 -9.938 -20.719 1 31.72 31 THR B CA 1
ATOM 4488 C C . THR B 1 31 ? 40.719 -9.484 -19.312 1 31.72 31 THR B C 1
ATOM 4490 O O . THR B 1 31 ? 41.594 -9.211 -18.469 1 31.72 31 THR B O 1
ATOM 4493 N N . LYS B 1 32 ? 39.688 -8.391 -19.328 1 31.98 32 LYS B N 1
ATOM 4494 C CA . LYS B 1 32 ? 39.531 -7.578 -18.125 1 31.98 32 LYS B CA 1
ATOM 4495 C C . LYS B 1 32 ? 39.031 -8.422 -16.953 1 31.98 32 LYS B C 1
ATOM 4497 O O . LYS B 1 32 ? 38.312 -9.414 -17.156 1 31.98 32 LYS B O 1
ATOM 4502 N N . GLU B 1 33 ? 39.625 -8.445 -15.781 1 34.44 33 GLU B N 1
ATOM 4503 C CA . GLU B 1 33 ? 39.25 -8.93 -14.461 1 34.44 33 GLU B CA 1
ATOM 4504 C C . GLU B 1 33 ? 37.75 -8.914 -14.266 1 34.44 33 GLU B C 1
ATOM 4506 O O . GLU B 1 33 ? 37.156 -7.859 -13.984 1 34.44 33 GLU B O 1
ATOM 4511 N N . GLU B 1 34 ? 36.938 -9.445 -15.086 1 36.97 34 GLU B N 1
ATOM 4512 C CA . GLU B 1 34 ? 35.469 -9.359 -15.117 1 36.97 34 GLU B CA 1
ATOM 4513 C C . GLU B 1 34 ? 34.875 -9.734 -13.773 1 36.97 34 GLU B C 1
ATOM 4515 O O . GLU B 1 34 ? 35 -10.883 -13.328 1 36.97 34 GLU B O 1
ATOM 4520 N N . THR B 1 35 ? 34.812 -8.828 -12.75 1 39.22 35 THR B N 1
ATOM 4521 C CA . THR B 1 35 ? 34.25 -8.781 -11.406 1 39.22 35 THR B CA 1
ATOM 4522 C C . THR B 1 35 ? 32.875 -9.453 -11.383 1 39.22 35 THR B C 1
ATOM 4524 O O . THR B 1 35 ? 32.125 -9.367 -12.352 1 39.22 35 THR B O 1
ATOM 4527 N N . TRP B 1 36 ? 32.625 -10.508 -10.609 1 43.56 36 TRP B N 1
ATOM 4528 C CA . TRP B 1 36 ? 31.484 -11.328 -10.219 1 43.56 36 TRP B CA 1
ATOM 4529 C C . TRP B 1 36 ? 30.219 -10.477 -10.062 1 43.56 36 TRP B C 1
ATOM 4531 O O . TRP B 1 36 ? 29.219 -10.938 -9.523 1 43.56 36 TRP B O 1
ATOM 4541 N N . SER B 1 37 ? 29.953 -9.32 -10.391 1 50.25 37 SER B N 1
ATOM 4542 C CA . SER B 1 37 ? 28.766 -8.648 -9.883 1 50.25 37 SER B CA 1
ATOM 4543 C C . SER B 1 37 ? 27.531 -9.039 -10.688 1 50.25 37 SER B C 1
ATOM 4545 O O . SER B 1 37 ? 27.359 -8.586 -11.82 1 50.25 37 SER B O 1
ATOM 4547 N N . PRO B 1 38 ? 26.812 -10.406 -10.289 1 54.34 38 PRO B N 1
ATOM 4548 C CA . PRO B 1 38 ? 25.547 -10.648 -10.977 1 54.34 38 PRO B CA 1
ATOM 4549 C C . PRO B 1 38 ? 24.641 -9.422 -10.977 1 54.34 38 PRO B C 1
ATOM 4551 O O . PRO B 1 38 ? 24.562 -8.703 -9.977 1 54.34 38 PRO B O 1
ATOM 4554 N N . ASP B 1 39 ? 24.203 -9 -12.141 1 65 39 ASP B N 1
ATOM 4555 C CA . ASP B 1 39 ? 23.266 -7.891 -12.227 1 65 39 ASP B CA 1
ATOM 4556 C C . ASP B 1 39 ? 21.844 -8.328 -11.836 1 65 39 ASP B C 1
ATOM 4558 O O . ASP B 1 39 ? 21.125 -8.914 -12.648 1 65 39 ASP B O 1
ATOM 4562 N N . LEU B 1 40 ? 21.562 -8.477 -10.508 1 77.19 40 LEU B N 1
ATOM 4563 C CA . LEU B 1 40 ? 20.25 -8.836 -9.977 1 77.19 40 LEU B CA 1
ATOM 4564 C C . LEU B 1 40 ? 19.312 -7.629 -9.977 1 77.19 40 LEU B C 1
ATOM 4566 O O . LEU B 1 40 ? 18.281 -7.648 -9.312 1 77.19 40 LEU B O 1
ATOM 4570 N N . ALA B 1 41 ? 19.75 -6.637 -10.719 1 67.75 41 ALA B N 1
ATOM 4571 C CA . ALA B 1 41 ? 18.984 -5.391 -10.703 1 67.75 41 ALA B CA 1
ATOM 4572 C C . ALA B 1 41 ? 17.562 -5.605 -11.242 1 67.75 41 ALA B C 1
ATOM 4574 O O . ALA B 1 41 ? 16.625 -4.973 -10.781 1 67.75 41 ALA B O 1
ATOM 4575 N N . CYS B 1 42 ? 17.406 -6.648 -12.031 1 71.69 42 CYS B N 1
ATOM 4576 C CA . CYS B 1 42 ? 16.141 -6.801 -12.734 1 71.69 42 CYS B CA 1
ATOM 4577 C C . CYS B 1 42 ? 15.164 -7.637 -11.914 1 71.69 42 CYS B C 1
ATOM 4579 O O . CYS B 1 42 ? 13.992 -7.773 -12.273 1 71.69 42 CYS B O 1
ATOM 4581 N N . PHE B 1 43 ? 15.609 -8.18 -10.812 1 82.44 43 PHE B N 1
ATOM 4582 C CA . PHE B 1 43 ? 14.75 -9.086 -10.055 1 82.44 43 PHE B CA 1
ATOM 4583 C C . PHE B 1 43 ? 13.938 -8.312 -9.023 1 82.44 43 PHE B C 1
ATOM 4585 O O . PHE B 1 43 ? 13.062 -8.883 -8.359 1 82.44 43 PHE B O 1
ATOM 4592 N N . GLY B 1 44 ? 14.211 -6.992 -8.938 1 85.44 44 GLY B N 1
ATOM 4593 C CA . GLY B 1 44 ? 13.359 -6.141 -8.117 1 85.44 44 GLY B CA 1
ATOM 4594 C C . GLY B 1 44 ? 13.641 -6.273 -6.637 1 85.44 44 GLY B C 1
ATOM 4595 O O . GLY B 1 44 ? 12.828 -5.867 -5.805 1 85.44 44 GLY B O 1
ATOM 4596 N N . TYR B 1 45 ? 14.805 -6.82 -6.234 1 89.75 45 TYR B N 1
ATOM 4597 C CA . TYR B 1 45 ? 15.148 -6.988 -4.824 1 89.75 45 TYR B CA 1
ATOM 4598 C C . TYR B 1 45 ? 15.25 -5.637 -4.125 1 89.75 45 TYR B C 1
ATOM 4600 O O . TYR B 1 45 ? 15.656 -4.645 -4.734 1 89.75 45 TYR B O 1
ATOM 4608 N N . SER B 1 46 ? 14.859 -5.699 -2.854 1 88.38 46 SER B N 1
ATOM 4609 C CA . SER B 1 46 ? 15.07 -4.508 -2.033 1 88.38 46 SER B CA 1
ATOM 4610 C C . SER B 1 46 ? 16.547 -4.246 -1.8 1 88.38 46 SER B C 1
ATOM 4612 O O . SER B 1 46 ? 17.328 -5.176 -1.566 1 88.38 46 SER B O 1
ATOM 4614 N N . ASN B 1 47 ? 16.922 -3.045 -1.908 1 82.19 47 ASN B N 1
ATOM 4615 C CA . ASN B 1 47 ? 18.297 -2.668 -1.613 1 82.19 47 ASN B CA 1
ATOM 4616 C C . ASN B 1 47 ? 18.516 -2.434 -0.12 1 82.19 47 ASN B C 1
ATOM 4618 O O . ASN B 1 47 ? 19.641 -2.205 0.324 1 82.19 47 ASN B O 1
ATOM 4622 N N . VAL B 1 48 ? 17.453 -2.596 0.59 1 81.06 48 VAL B N 1
ATOM 4623 C CA . VAL B 1 48 ? 17.5 -2.248 2.008 1 81.06 48 VAL B CA 1
ATOM 4624 C C . VAL B 1 48 ? 17.656 -3.514 2.846 1 81.06 48 VAL B C 1
ATOM 4626 O O . VAL B 1 48 ? 18.438 -3.533 3.807 1 81.06 48 VAL B O 1
ATOM 4629 N N . ASN B 1 49 ? 16.984 -4.559 2.492 1 83.69 49 ASN B N 1
ATOM 4630 C CA . ASN B 1 49 ? 17.047 -5.809 3.238 1 83.69 49 ASN B CA 1
ATOM 4631 C C . ASN B 1 49 ? 18.281 -6.629 2.857 1 83.69 49 ASN B C 1
ATOM 4633 O O . ASN B 1 49 ? 18.422 -7.062 1.711 1 83.69 49 ASN B O 1
ATOM 4637 N N . VAL B 1 50 ? 19.125 -6.867 3.758 1 85 50 VAL B N 1
ATOM 4638 C CA . VAL B 1 50 ? 20.406 -7.492 3.482 1 85 50 VAL B CA 1
ATOM 4639 C C . VAL B 1 50 ? 20.234 -9.008 3.393 1 85 50 VAL B C 1
ATOM 4641 O O . VAL B 1 50 ? 21.172 -9.719 3.008 1 85 50 VAL B O 1
ATOM 4644 N N . HIS B 1 51 ? 19.078 -9.453 3.684 1 86.25 51 HIS B N 1
ATOM 4645 C CA . HIS B 1 51 ? 18.891 -10.898 3.775 1 86.25 51 HIS B CA 1
ATOM 4646 C C . HIS B 1 51 ? 18.359 -11.469 2.467 1 86.25 51 HIS B C 1
ATOM 4648 O O . HIS B 1 51 ? 18.297 -12.688 2.305 1 86.25 51 HIS B O 1
ATOM 4654 N N . ASN B 1 52 ? 18.047 -10.609 1.507 1 89.06 52 ASN B N 1
ATOM 4655 C CA . ASN B 1 52 ? 17.609 -11.133 0.217 1 89.06 52 ASN B CA 1
ATOM 4656 C C . ASN B 1 52 ? 18.797 -11.516 -0.661 1 89.06 52 ASN B C 1
ATOM 4658 O O . ASN B 1 52 ? 19.953 -11.414 -0.235 1 89.06 52 ASN B O 1
ATOM 4662 N N . SER B 1 53 ? 18.547 -11.977 -1.828 1 89.69 53 SER B N 1
ATOM 4663 C CA . SER B 1 53 ? 19.609 -12.5 -2.684 1 89.69 53 SER B CA 1
ATOM 4664 C C . SER B 1 53 ? 20.609 -11.406 -3.057 1 89.69 53 SER B C 1
ATOM 4666 O O . SER B 1 53 ? 21.812 -11.656 -3.145 1 89.69 53 SER B O 1
ATOM 4668 N N . LEU B 1 54 ? 20.094 -10.242 -3.281 1 88.12 54 LEU B N 1
ATOM 4669 C CA . LEU B 1 54 ? 20.984 -9.125 -3.568 1 88.12 54 LEU B CA 1
ATOM 4670 C C . LEU B 1 54 ? 21.906 -8.844 -2.389 1 88.12 54 LEU B C 1
ATOM 4672 O O . LEU B 1 54 ? 23.109 -8.594 -2.574 1 88.12 54 LEU B O 1
ATOM 4676 N N . GLY B 1 55 ? 21.328 -8.867 -1.216 1 87.69 55 GLY B N 1
ATOM 4677 C CA . GLY B 1 55 ? 22.125 -8.688 -0.015 1 87.69 55 GLY B CA 1
ATOM 4678 C C . GLY B 1 55 ? 23.188 -9.75 0.153 1 87.69 55 GLY B C 1
ATOM 4679 O O . GLY B 1 55 ? 24.312 -9.453 0.569 1 87.69 55 GLY B O 1
ATOM 4680 N N . ILE B 1 56 ? 22.906 -10.891 -0.169 1 89.31 56 ILE B N 1
ATOM 4681 C CA . ILE B 1 56 ? 23.844 -12.008 -0.082 1 89.31 56 ILE B CA 1
ATOM 4682 C C . ILE B 1 56 ? 25 -11.789 -1.053 1 89.31 56 ILE B C 1
ATOM 4684 O O . ILE B 1 56 ? 26.172 -11.969 -0.689 1 89.31 56 ILE B O 1
ATOM 4688 N N . VAL B 1 57 ? 24.672 -11.391 -2.209 1 87.31 57 VAL B N 1
ATOM 4689 C CA . VAL B 1 57 ? 25.688 -11.164 -3.23 1 87.31 57 VAL B CA 1
ATOM 4690 C C . VAL B 1 57 ? 26.594 -10.023 -2.801 1 87.31 57 VAL B C 1
ATOM 4692 O O . VAL B 1 57 ? 27.828 -10.117 -2.938 1 87.31 57 VAL B O 1
ATOM 4695 N N . LYS B 1 58 ? 26.016 -9.031 -2.309 1 84.88 58 LYS B N 1
ATOM 4696 C CA . LYS B 1 58 ? 26.797 -7.898 -1.846 1 84.88 58 LYS B CA 1
ATOM 4697 C C . LYS B 1 58 ? 27.734 -8.305 -0.715 1 84.88 58 LYS B C 1
ATOM 4699 O O . LYS B 1 58 ? 28.891 -7.859 -0.662 1 84.88 58 LYS B O 1
ATOM 4704 N N . LYS B 1 59 ? 27.25 -9.055 0.165 1 86.44 59 LYS B N 1
ATOM 4705 C CA . LYS B 1 59 ? 28.078 -9.531 1.269 1 86.44 59 LYS B CA 1
ATOM 4706 C C . LYS B 1 59 ? 29.234 -10.383 0.758 1 86.44 59 LYS B C 1
ATOM 4708 O O . LYS B 1 59 ? 30.359 -10.297 1.276 1 86.44 59 LYS B O 1
ATOM 4713 N N . LEU B 1 60 ? 28.984 -11.125 -0.178 1 84.62 60 LEU B N 1
ATOM 4714 C CA . LEU B 1 60 ? 30.031 -11.945 -0.779 1 84.62 60 LEU B CA 1
ATOM 4715 C C . LEU B 1 60 ? 31.094 -11.078 -1.445 1 84.62 60 LEU B C 1
ATOM 4717 O O . LEU B 1 60 ? 32.281 -11.359 -1.346 1 84.62 60 LEU B O 1
ATOM 4721 N N . GLU B 1 61 ? 30.562 -10.07 -2.084 1 79.69 61 GLU B N 1
ATOM 4722 C CA . GLU B 1 61 ? 31.484 -9.133 -2.723 1 79.69 61 GLU B CA 1
ATOM 4723 C C . GLU B 1 61 ? 32.344 -8.414 -1.688 1 79.69 61 GLU B C 1
ATOM 4725 O O . GLU B 1 61 ? 33.531 -8.188 -1.913 1 79.69 61 GLU B O 1
ATOM 4730 N N . ASP B 1 62 ? 31.703 -8.094 -0.642 1 80.5 62 ASP B N 1
ATOM 4731 C CA . ASP B 1 62 ? 32.438 -7.426 0.435 1 80.5 62 ASP B CA 1
ATOM 4732 C C . ASP B 1 62 ? 33.5 -8.352 1.027 1 80.5 62 ASP B C 1
ATOM 4734 O O . ASP B 1 62 ? 34.562 -7.895 1.396 1 80.5 62 ASP B O 1
ATOM 4738 N N . LEU B 1 63 ? 33.156 -9.492 1.201 1 76.31 63 LEU B N 1
ATOM 4739 C CA . LEU B 1 63 ? 34.094 -10.469 1.736 1 76.31 63 LEU B CA 1
ATOM 4740 C C . LEU B 1 63 ? 35.281 -10.656 0.788 1 76.31 63 LEU B C 1
ATOM 4742 O O . LEU B 1 63 ? 36.406 -10.859 1.232 1 76.31 63 LEU B O 1
ATOM 4746 N N . GLU B 1 64 ? 35 -10.508 -0.454 1 70.19 64 GLU B N 1
ATOM 4747 C CA . GLU B 1 64 ? 36.031 -10.711 -1.456 1 70.19 64 GLU B CA 1
ATOM 4748 C C . GLU B 1 64 ? 36.875 -9.453 -1.655 1 70.19 64 GLU B C 1
ATOM 4750 O O . GLU B 1 64 ? 38.094 -9.523 -1.755 1 70.19 64 GLU B O 1
ATOM 4755 N N . LEU B 1 65 ? 36.031 -8.359 -1.813 1 67.69 65 LEU B N 1
ATOM 4756 C CA . LEU B 1 65 ? 36.719 -7.133 -2.203 1 67.69 65 LEU B CA 1
ATOM 4757 C C . LEU B 1 65 ? 37.094 -6.312 -0.978 1 67.69 65 LEU B C 1
ATOM 4759 O O . LEU B 1 65 ? 37.938 -5.414 -1.064 1 67.69 65 LEU B O 1
ATOM 4763 N N . GLY B 1 66 ? 36.844 -6.727 0.3 1 60.28 66 GLY B N 1
ATOM 4764 C CA . GLY B 1 66 ? 37.125 -6.027 1.538 1 60.28 66 GLY B CA 1
ATOM 4765 C C . GLY B 1 66 ? 36.219 -4.863 1.812 1 60.28 66 GLY B C 1
ATOM 4766 O O . GLY B 1 66 ? 36.125 -4.371 2.941 1 60.28 66 GLY B O 1
ATOM 4767 N N . SER B 1 67 ? 35.688 -3.9 0.771 1 59.03 67 SER B N 1
ATOM 4768 C CA . SER B 1 67 ? 34.812 -2.795 1.15 1 59.03 67 SER B CA 1
ATOM 4769 C C . SER B 1 67 ? 33.719 -2.58 0.116 1 59.03 67 SER B C 1
ATOM 4771 O O . SER B 1 67 ? 33.938 -2.727 -1.086 1 59.03 67 SER B O 1
ATOM 4773 N N . SER B 1 68 ? 32.531 -2.635 0.481 1 56.38 68 SER B N 1
ATOM 4774 C CA . SER B 1 68 ? 31.422 -2.4 -0.435 1 56.38 68 SER B CA 1
ATOM 4775 C C . SER B 1 68 ? 31.328 -0.932 -0.833 1 56.38 68 SER B C 1
ATOM 4777 O O . SER B 1 68 ? 31.312 -0.049 0.028 1 56.38 68 SER B O 1
ATOM 4779 N N . PRO B 1 69 ? 31.594 -0.682 -2.16 1 53.59 69 PRO B N 1
ATOM 4780 C CA . PRO B 1 69 ? 31.516 0.712 -2.602 1 53.59 69 PRO B CA 1
ATOM 4781 C C . PRO B 1 69 ? 30.188 1.374 -2.193 1 53.59 69 PRO B C 1
ATOM 4783 O O . PRO B 1 69 ? 29.188 0.688 -1.996 1 53.59 69 PRO B O 1
ATOM 4786 N N . ARG B 1 70 ? 30.281 2.646 -1.88 1 55 70 ARG B N 1
ATOM 4787 C CA . ARG B 1 70 ? 29.203 3.592 -1.591 1 55 70 ARG B CA 1
ATOM 4788 C C . ARG B 1 70 ? 28.062 3.447 -2.594 1 55 70 ARG B C 1
ATOM 4790 O O . ARG B 1 70 ? 28.297 3.307 -3.795 1 55 70 ARG B O 1
ATOM 4797 N N . PRO B 1 71 ? 26.938 3.082 -2.072 1 55.78 71 PRO B N 1
ATOM 4798 C CA . PRO B 1 71 ? 25.859 3.123 -3.064 1 55.78 71 PRO B CA 1
ATOM 4799 C C . PRO B 1 71 ? 25.875 4.398 -3.906 1 55.78 71 PRO B C 1
ATOM 4801 O O . PRO B 1 71 ? 26.062 5.492 -3.371 1 55.78 71 PRO B O 1
ATOM 4804 N N . SER B 1 72 ? 26.344 4.375 -5.18 1 53.41 72 SER B N 1
ATOM 4805 C CA . SER B 1 72 ? 26.438 5.559 -6.023 1 53.41 72 SER B CA 1
ATOM 4806 C C . SER B 1 72 ? 25.109 6.277 -6.121 1 53.41 72 SER B C 1
ATOM 4808 O O . SER B 1 72 ? 24.078 5.664 -6.449 1 53.41 72 SER B O 1
ATOM 4810 N N . GLN B 1 73 ? 25.016 7.301 -5.387 1 56.16 73 GLN B N 1
ATOM 4811 C CA . GLN B 1 73 ? 23.875 8.203 -5.418 1 56.16 73 GLN B CA 1
ATOM 4812 C C . GLN B 1 73 ? 23.797 8.961 -6.738 1 56.16 73 GLN B C 1
ATOM 4814 O O . GLN B 1 73 ? 23.312 10.094 -6.785 1 56.16 73 GLN B O 1
ATOM 4819 N N . LYS B 1 74 ? 24.469 8.391 -7.891 1 55.81 74 LYS B N 1
ATOM 4820 C CA . LYS B 1 74 ? 24.531 9.188 -9.109 1 55.81 74 LYS B CA 1
ATOM 4821 C C . LYS B 1 74 ? 23.141 9.43 -9.68 1 55.81 74 LYS B C 1
ATOM 4823 O O . LYS B 1 74 ? 22.234 8.602 -9.5 1 55.81 74 LYS B O 1
ATOM 4828 N N . GLN B 1 75 ? 23 10.68 -10.008 1 65.81 75 GLN B N 1
ATOM 4829 C CA . GLN B 1 75 ? 21.828 11.109 -10.766 1 65.81 75 GLN B CA 1
ATOM 4830 C C . GLN B 1 75 ? 21.547 10.156 -11.922 1 65.81 75 GLN B C 1
ATOM 4832 O O . GLN B 1 75 ? 22.438 9.844 -12.719 1 65.81 75 GLN B O 1
ATOM 4837 N N . LYS B 1 76 ? 20.422 9.594 -11.789 1 79.69 76 LYS B N 1
ATOM 4838 C CA . LYS B 1 76 ? 20.062 8.656 -12.852 1 79.69 76 LYS B CA 1
ATOM 4839 C C . LYS B 1 76 ? 19.297 9.359 -13.969 1 79.69 76 LYS B C 1
ATOM 4841 O O . LYS B 1 76 ? 18.484 10.25 -13.711 1 79.69 76 LYS B O 1
ATOM 4846 N N . ASN B 1 77 ? 19.75 9.133 -15.156 1 83.94 77 ASN B N 1
ATOM 4847 C CA . ASN B 1 77 ? 19.016 9.641 -16.312 1 83.94 77 ASN B CA 1
ATOM 4848 C C . ASN B 1 77 ? 17.922 8.672 -16.75 1 83.94 77 ASN B C 1
ATOM 4850 O O . ASN B 1 77 ? 18.016 7.469 -16.516 1 83.94 77 ASN B O 1
ATOM 4854 N N . VAL B 1 78 ? 16.906 9.273 -17.203 1 85.31 78 VAL B N 1
ATOM 4855 C CA . VAL B 1 78 ? 15.797 8.469 -17.703 1 85.31 78 VAL B CA 1
ATOM 4856 C C . VAL B 1 78 ? 15.602 8.719 -19.188 1 85.31 78 VAL B C 1
ATOM 4858 O O . VAL B 1 78 ? 15.656 9.867 -19.641 1 85.31 78 VAL B O 1
ATOM 4861 N N . THR B 1 79 ? 15.508 7.668 -19.875 1 83.94 79 THR B N 1
ATOM 4862 C CA . THR B 1 79 ? 15.203 7.758 -21.297 1 83.94 79 THR B CA 1
ATOM 4863 C C . THR B 1 79 ? 13.727 7.488 -21.547 1 83.94 79 THR B C 1
ATOM 4865 O O . THR B 1 79 ? 13.203 6.445 -21.156 1 83.94 79 THR B O 1
ATOM 4868 N N . LEU B 1 80 ? 13.055 8.445 -22.156 1 82.19 80 LEU B N 1
ATOM 4869 C CA . LEU B 1 80 ? 11.625 8.344 -22.422 1 82.19 80 LEU B CA 1
ATOM 4870 C C . LEU B 1 80 ? 11.375 7.891 -23.859 1 82.19 80 LEU B C 1
ATOM 4872 O O . LEU B 1 80 ? 12.078 8.312 -24.781 1 82.19 80 LEU B O 1
ATOM 4876 N N . CYS B 1 81 ? 10.484 7.039 -24 1 77.88 81 CYS B N 1
ATOM 4877 C CA . CYS B 1 81 ? 10.047 6.723 -25.359 1 77.88 81 CYS B CA 1
ATOM 4878 C C . CYS B 1 81 ? 9.352 7.918 -26 1 77.88 81 CYS B C 1
ATOM 4880 O O . CYS B 1 81 ? 9.094 8.922 -25.328 1 77.88 81 CYS B O 1
ATOM 4882 N N . GLN B 1 82 ? 9.039 7.836 -27.281 1 78 82 GLN B N 1
ATOM 4883 C CA . GLN B 1 82 ? 8.5 8.977 -28.016 1 78 82 GLN B CA 1
ATOM 4884 C C . GLN B 1 82 ? 7.156 9.422 -27.453 1 78 82 GLN B C 1
ATOM 4886 O O . GLN B 1 82 ? 6.922 10.617 -27.266 1 78 82 GLN B O 1
ATOM 4891 N N . ALA B 1 83 ? 6.293 8.438 -27.156 1 75.44 83 ALA B N 1
ATOM 4892 C CA . ALA B 1 83 ? 4.977 8.773 -26.609 1 75.44 83 ALA B CA 1
ATOM 4893 C C . ALA B 1 83 ? 5.098 9.461 -25.25 1 75.44 83 ALA B C 1
ATOM 4895 O O . ALA B 1 83 ? 4.402 10.445 -24.984 1 75.44 83 ALA B O 1
ATOM 4896 N N . ALA B 1 84 ? 5.961 8.938 -24.438 1 79.56 84 ALA B N 1
ATOM 4897 C CA . ALA B 1 84 ? 6.191 9.5 -23.109 1 79.56 84 ALA B CA 1
ATOM 4898 C C . ALA B 1 84 ? 6.816 10.891 -23.203 1 79.56 84 ALA B C 1
ATOM 4900 O O . ALA B 1 84 ? 6.5 11.781 -22.406 1 79.56 84 ALA B O 1
ATOM 4901 N N . TYR B 1 85 ? 7.633 11.031 -24.172 1 83.75 85 TYR B N 1
ATOM 4902 C CA . TYR B 1 85 ? 8.281 12.32 -24.375 1 83.75 85 TYR B CA 1
ATOM 4903 C C . TYR B 1 85 ? 7.27 13.383 -24.781 1 83.75 85 TYR B C 1
ATOM 4905 O O . TYR B 1 85 ? 7.359 14.539 -24.344 1 83.75 85 TYR B O 1
ATOM 4913 N N . GLU B 1 86 ? 6.348 13.023 -25.594 1 83.69 86 GLU B N 1
ATOM 4914 C CA . GLU B 1 86 ? 5.312 13.961 -26 1 83.69 86 GLU B CA 1
ATOM 4915 C C . GLU B 1 86 ? 4.449 14.383 -24.812 1 83.69 86 GLU B C 1
ATOM 4917 O O . GLU B 1 86 ? 4.035 15.547 -24.719 1 83.69 86 GLU B O 1
ATOM 4922 N N . ILE B 1 87 ? 4.211 13.445 -23.984 1 82 87 ILE B N 1
ATOM 4923 C CA . ILE B 1 87 ? 3.459 13.758 -22.766 1 82 87 ILE B CA 1
ATOM 4924 C C . ILE B 1 87 ? 4.262 14.727 -21.906 1 82 87 ILE B C 1
ATOM 4926 O O . ILE B 1 87 ? 3.723 15.719 -21.406 1 82 87 ILE B O 1
ATOM 4930 N N . TYR B 1 88 ? 5.516 14.445 -21.703 1 85.56 88 TYR B N 1
ATOM 4931 C CA . TYR B 1 88 ? 6.398 15.289 -20.906 1 85.56 88 TYR B CA 1
ATOM 4932 C C . TYR B 1 88 ? 6.402 16.719 -21.438 1 85.56 88 TYR B C 1
ATOM 4934 O O . TYR B 1 88 ? 6.219 17.672 -20.656 1 85.56 88 TYR B O 1
ATOM 4942 N N . LYS B 1 89 ? 6.535 16.812 -22.719 1 85.56 89 LYS B N 1
ATOM 4943 C CA . LYS B 1 89 ? 6.582 18.125 -23.344 1 85.56 89 LYS B CA 1
ATOM 4944 C C . LYS B 1 89 ? 5.258 18.859 -23.172 1 85.56 89 LYS B C 1
ATOM 4946 O O . LYS B 1 89 ? 5.238 20.062 -22.875 1 85.56 89 LYS B O 1
ATOM 4951 N N . SER B 1 90 ? 4.227 18.141 -23.359 1 86.31 90 SER B N 1
ATOM 4952 C CA . SER B 1 90 ? 2.902 18.75 -23.266 1 86.31 90 SER B CA 1
ATOM 4953 C C . SER B 1 90 ? 2.617 19.219 -21.844 1 86.31 90 SER B C 1
ATOM 4955 O O . SER B 1 90 ? 1.998 20.266 -21.656 1 86.31 90 SER B O 1
ATOM 4957 N N . VAL B 1 91 ? 3.041 18.5 -20.875 1 87.69 91 VAL B N 1
ATOM 4958 C CA . VAL B 1 91 ? 2.781 18.844 -19.469 1 87.69 91 VAL B CA 1
ATOM 4959 C C . VAL B 1 91 ? 3.645 20.047 -19.078 1 87.69 91 VAL B C 1
ATOM 4961 O O . VAL B 1 91 ? 3.176 20.953 -18.375 1 87.69 91 VAL B O 1
ATOM 4964 N N . LEU B 1 92 ? 4.891 20.094 -19.5 1 88.44 92 LEU B N 1
ATOM 4965 C CA . LEU B 1 92 ? 5.801 21.172 -19.109 1 88.44 92 LEU B CA 1
ATOM 4966 C C . LEU B 1 92 ? 5.34 22.516 -19.688 1 88.44 92 LEU B C 1
ATOM 4968 O O . LEU B 1 92 ? 5.633 23.562 -19.125 1 88.44 92 LEU B O 1
ATOM 4972 N N . LYS B 1 93 ? 4.625 22.391 -20.812 1 87.94 93 LYS B N 1
ATOM 4973 C CA . LYS B 1 93 ? 4.105 23.609 -21.422 1 87.94 93 LYS B CA 1
ATOM 4974 C C . LYS B 1 93 ? 3.039 24.25 -20.547 1 87.94 93 LYS B C 1
ATOM 4976 O O . LYS B 1 93 ? 2.742 25.438 -20.688 1 87.94 93 LYS B O 1
ATOM 4981 N N . LEU B 1 94 ? 2.539 23.5 -19.641 1 88.19 94 LEU B N 1
ATOM 4982 C CA . LEU B 1 94 ? 1.484 24.016 -18.781 1 88.19 94 LEU B CA 1
ATOM 4983 C C . LEU B 1 94 ? 2.072 24.844 -17.641 1 88.19 94 LEU B C 1
ATOM 4985 O O . LEU B 1 94 ? 1.345 25.547 -16.938 1 88.19 94 LEU B O 1
ATOM 4989 N N . LEU B 1 95 ? 3.377 24.781 -17.406 1 89.38 95 LEU B N 1
ATOM 4990 C CA . LEU B 1 95 ? 4.012 25.547 -16.328 1 89.38 95 LEU B CA 1
ATOM 4991 C C . LEU B 1 95 ? 3.904 27.047 -16.578 1 89.38 95 LEU B C 1
ATOM 4993 O O . LEU B 1 95 ? 4.227 27.516 -17.672 1 89.38 95 LEU B O 1
ATOM 4997 N N . PRO B 1 96 ? 3.469 27.781 -15.633 1 90.5 96 PRO B N 1
ATOM 4998 C CA . PRO B 1 96 ? 3.414 29.234 -15.797 1 90.5 96 PRO B CA 1
ATOM 4999 C C . PRO B 1 96 ? 4.797 29.859 -15.969 1 90.5 96 PRO B C 1
ATOM 5001 O O . PRO B 1 96 ? 5.809 29.156 -15.875 1 90.5 96 PRO B O 1
ATOM 5004 N N . CYS B 1 97 ? 4.762 31.203 -16.297 1 90.25 97 CYS B N 1
ATOM 5005 C CA . CYS B 1 97 ? 6.023 31.922 -16.422 1 90.25 97 CYS B CA 1
ATOM 5006 C C . CYS B 1 97 ? 6.754 31.953 -15.078 1 90.25 97 CYS B C 1
ATOM 5008 O O . CYS B 1 97 ? 6.141 31.781 -14.023 1 90.25 97 CYS B O 1
ATOM 5010 N N . SER B 1 98 ? 8.047 32.156 -15.086 1 90.06 98 SER B N 1
ATOM 5011 C CA . SER B 1 98 ? 8.898 32.062 -13.906 1 90.06 98 SER B CA 1
ATOM 5012 C C . SER B 1 98 ? 8.445 33.031 -12.82 1 90.06 98 SER B C 1
ATOM 5014 O O . SER B 1 98 ? 8.531 32.719 -11.633 1 90.06 98 SER B O 1
ATOM 5016 N N . ALA B 1 99 ? 8 34.188 -13.18 1 90.31 99 ALA B N 1
ATOM 5017 C CA . ALA B 1 99 ? 7.551 35.156 -12.203 1 90.31 99 ALA B CA 1
ATOM 5018 C C . ALA B 1 99 ? 6.32 34.688 -11.453 1 90.31 99 ALA B C 1
ATOM 5020 O O . ALA B 1 99 ? 6.242 34.812 -10.227 1 90.31 99 ALA B O 1
ATOM 5021 N N . CYS B 1 100 ? 5.34 34.156 -12.219 1 92.62 100 CYS B N 1
ATOM 5022 C CA . CYS B 1 100 ? 4.129 33.625 -11.594 1 92.62 100 CYS B CA 1
ATOM 5023 C C . CYS B 1 100 ? 4.453 32.406 -10.703 1 92.62 100 CYS B C 1
ATOM 5025 O O . CYS B 1 100 ? 3.848 32.25 -9.648 1 92.62 100 CYS B O 1
ATOM 5027 N N . VAL B 1 101 ? 5.391 31.594 -11.156 1 93.75 101 VAL B N 1
ATOM 5028 C CA . VAL B 1 101 ? 5.801 30.438 -10.367 1 93.75 101 VAL B CA 1
ATOM 5029 C C . VAL B 1 101 ? 6.387 30.906 -9.031 1 93.75 101 VAL B C 1
ATOM 5031 O O . VAL B 1 101 ? 6.016 30.406 -7.973 1 93.75 101 VAL B O 1
ATOM 5034 N N . ARG B 1 102 ? 7.262 31.891 -9.07 1 94 102 ARG B N 1
ATOM 5035 C CA . ARG B 1 102 ? 7.895 32.406 -7.859 1 94 102 ARG B CA 1
ATOM 5036 C C . ARG B 1 102 ? 6.859 33 -6.91 1 94 102 ARG B C 1
ATOM 5038 O O . ARG B 1 102 ? 6.949 32.812 -5.695 1 94 102 ARG B O 1
ATOM 5045 N N . ASP B 1 103 ? 5.961 33.656 -7.504 1 93.88 103 ASP B N 1
ATOM 5046 C CA . ASP B 1 103 ? 4.902 34.25 -6.691 1 93.88 103 ASP B CA 1
ATOM 5047 C C . ASP B 1 103 ? 4.07 33.156 -6.004 1 93.88 103 ASP B C 1
ATOM 5049 O O . ASP B 1 103 ? 3.783 33.281 -4.809 1 93.88 103 ASP B O 1
ATOM 5053 N N . LEU B 1 104 ? 3.641 32.219 -6.742 1 94.88 104 LEU B N 1
ATOM 5054 C CA . LEU B 1 104 ? 2.816 31.125 -6.195 1 94.88 104 LEU B CA 1
ATOM 5055 C C . LEU B 1 104 ? 3.604 30.297 -5.184 1 94.88 104 LEU B C 1
ATOM 5057 O O . LEU B 1 104 ? 3.037 29.812 -4.203 1 94.88 104 LEU B O 1
ATOM 5061 N N . VAL B 1 105 ? 4.898 30.109 -5.441 1 97 105 VAL B N 1
ATOM 5062 C CA . VAL B 1 105 ? 5.746 29.406 -4.48 1 97 105 VAL B CA 1
ATOM 5063 C C . VAL B 1 105 ? 5.766 30.172 -3.158 1 97 105 VAL B C 1
ATOM 5065 O O . VAL B 1 105 ? 5.684 29.578 -2.084 1 97 105 VAL B O 1
ATOM 5068 N N . ASN B 1 106 ? 5.836 31.469 -3.227 1 95.75 106 ASN B N 1
ATOM 5069 C CA . ASN B 1 106 ? 5.777 32.281 -2.018 1 95.75 106 ASN B CA 1
ATOM 5070 C C . ASN B 1 106 ? 4.438 32.125 -1.3 1 95.75 106 ASN B C 1
ATOM 5072 O O . ASN B 1 106 ? 4.398 32.031 -0.073 1 95.75 106 ASN B O 1
ATOM 5076 N N . VAL B 1 107 ? 3.389 32.125 -2.059 1 95.19 107 VAL B N 1
ATOM 5077 C CA . VAL B 1 107 ? 2.064 31.906 -1.48 1 95.19 107 VAL B CA 1
ATOM 5078 C C . VAL B 1 107 ? 2.006 30.562 -0.787 1 95.19 107 VAL B C 1
ATOM 5080 O O . VAL B 1 107 ? 1.463 30.438 0.314 1 95.19 107 VAL B O 1
ATOM 5083 N N . PHE B 1 108 ? 2.543 29.547 -1.417 1 96.94 108 PHE B N 1
ATOM 5084 C CA . PHE B 1 108 ? 2.531 28.203 -0.854 1 96.94 108 PHE B CA 1
ATOM 5085 C C . PHE B 1 108 ? 3.201 28.188 0.516 1 96.94 108 PHE B C 1
ATOM 5087 O O . PHE B 1 108 ? 2.652 27.641 1.473 1 96.94 108 PHE B O 1
ATOM 5094 N N . PHE B 1 109 ? 4.359 28.75 0.614 1 96.5 109 PHE B N 1
ATOM 5095 C CA . PHE B 1 109 ? 5.121 28.672 1.856 1 96.5 109 PHE B CA 1
ATOM 5096 C C . PHE B 1 109 ? 4.516 29.578 2.918 1 96.5 109 PHE B C 1
ATOM 5098 O O . PHE B 1 109 ? 4.605 29.297 4.113 1 96.5 109 PHE B O 1
ATOM 5105 N N . ASP B 1 110 ? 3.801 30.578 2.516 1 93.81 110 ASP B N 1
ATOM 5106 C CA . ASP B 1 110 ? 3.229 31.531 3.475 1 93.81 110 ASP B CA 1
ATOM 5107 C C . ASP B 1 110 ? 1.854 31.062 3.949 1 93.81 110 ASP B C 1
ATOM 5109 O O . ASP B 1 110 ? 1.482 31.281 5.105 1 93.81 110 ASP B O 1
ATOM 5113 N N . GLU B 1 111 ? 1.143 30.391 3.027 1 94.38 111 GLU B N 1
ATOM 5114 C CA . GLU B 1 111 ? -0.276 30.188 3.312 1 94.38 111 GLU B CA 1
ATOM 5115 C C . GLU B 1 111 ? -0.614 28.703 3.436 1 94.38 111 GLU B C 1
ATOM 5117 O O . GLU B 1 111 ? -1.666 28.344 3.969 1 94.38 111 GLU B O 1
ATOM 5122 N N . VAL B 1 112 ? 0.24 27.844 2.961 1 96.06 112 VAL B N 1
ATOM 5123 C CA . VAL B 1 112 ? -0.17 26.453 2.855 1 96.06 112 VAL B CA 1
ATOM 5124 C C . VAL B 1 112 ? 0.78 25.562 3.66 1 96.06 112 VAL B C 1
ATOM 5126 O O . VAL B 1 112 ? 0.341 24.766 4.484 1 96.06 112 VAL B O 1
ATOM 5129 N N . ASN B 1 113 ? 2.09 25.703 3.514 1 96.69 113 ASN B N 1
ATOM 5130 C CA . ASN B 1 113 ? 3.107 24.766 3.963 1 96.69 113 ASN B CA 1
ATOM 5131 C C . ASN B 1 113 ? 3.111 24.625 5.484 1 96.69 113 ASN B C 1
ATOM 5133 O O . ASN B 1 113 ? 3.549 23.609 6.016 1 96.69 113 ASN B O 1
ATOM 5137 N N . TRP B 1 114 ? 2.627 25.656 6.195 1 93.81 114 TRP B N 1
ATOM 5138 C CA . TRP B 1 114 ? 2.686 25.625 7.652 1 93.81 114 TRP B CA 1
ATOM 5139 C C . TRP B 1 114 ? 1.779 24.547 8.219 1 93.81 114 TRP B C 1
ATOM 5141 O O . TRP B 1 114 ? 1.935 24.125 9.375 1 93.81 114 TRP B O 1
ATOM 5151 N N . GLN B 1 115 ? 0.847 24.047 7.414 1 93.38 115 GLN B N 1
ATOM 5152 C CA . GLN B 1 115 ? -0.125 23.062 7.883 1 93.38 115 GLN B CA 1
ATOM 5153 C C . GLN B 1 115 ? 0.545 21.719 8.195 1 93.38 115 GLN B C 1
ATOM 5155 O O . GLN B 1 115 ? 0.285 21.125 9.234 1 93.38 115 GLN B O 1
ATOM 5160 N N . TYR B 1 116 ? 1.433 21.297 7.242 1 94.19 116 TYR B N 1
ATOM 5161 C CA . TYR B 1 116 ? 2.041 19.984 7.406 1 94.19 116 TYR B CA 1
ATOM 5162 C C . TYR B 1 116 ? 3.557 20.062 7.273 1 94.19 116 TYR B C 1
ATOM 5164 O O . TYR B 1 116 ? 4.262 19.094 7.543 1 94.19 116 TYR B O 1
ATOM 5172 N N . THR B 1 117 ? 4.031 21.141 6.918 1 94.94 117 THR B N 1
ATOM 5173 C CA . THR B 1 117 ? 5.461 21.406 6.812 1 94.94 117 THR B CA 1
ATOM 5174 C C . THR B 1 117 ? 6.156 20.312 6.012 1 94.94 117 THR B C 1
ATOM 5176 O O . THR B 1 117 ? 7.152 19.75 6.461 1 94.94 117 THR B O 1
ATOM 5179 N N . ILE B 1 118 ? 5.68 20.078 4.816 1 96.75 118 ILE B N 1
ATOM 5180 C CA . ILE B 1 118 ? 6.203 19 3.971 1 96.75 118 ILE B CA 1
ATOM 5181 C C . ILE B 1 118 ? 7.52 19.453 3.34 1 96.75 118 ILE B C 1
ATOM 5183 O O . ILE B 1 118 ? 8.438 18.641 3.18 1 96.75 118 ILE B O 1
ATOM 5187 N N . LEU B 1 119 ? 7.539 20.703 2.982 1 97.81 119 LEU B N 1
ATOM 5188 C CA . LEU B 1 119 ? 8.711 21.234 2.297 1 97.81 119 LEU B CA 1
ATOM 5189 C C . LEU B 1 119 ? 9.406 22.297 3.145 1 97.81 119 LEU B C 1
ATOM 5191 O O . LEU B 1 119 ? 8.805 22.844 4.062 1 97.81 119 LEU B O 1
ATOM 5195 N N . ASP B 1 120 ? 10.633 22.438 2.91 1 96.75 120 ASP B N 1
ATOM 5196 C CA . ASP B 1 120 ? 11.406 23.516 3.502 1 96.75 120 ASP B CA 1
ATOM 5197 C C . ASP B 1 120 ? 11.648 24.641 2.492 1 96.75 120 ASP B C 1
ATOM 5199 O O . ASP B 1 120 ? 12.086 24.391 1.368 1 96.75 120 ASP B O 1
ATOM 5203 N N . ARG B 1 121 ? 11.406 25.875 2.918 1 95.94 121 ARG B N 1
ATOM 5204 C CA . ARG B 1 121 ? 11.453 27.016 2.01 1 95.94 121 ARG B CA 1
ATOM 5205 C C . ARG B 1 121 ? 12.852 27.203 1.434 1 95.94 121 ARG B C 1
ATOM 5207 O O . ARG B 1 121 ? 13.016 27.359 0.222 1 95.94 121 ARG B O 1
ATOM 5214 N N . ASN B 1 122 ? 13.875 27.203 2.297 1 95.38 122 ASN B N 1
ATOM 5215 C CA . ASN B 1 122 ? 15.242 27.438 1.839 1 95.38 122 ASN B CA 1
ATOM 5216 C C . ASN B 1 122 ? 15.711 26.344 0.885 1 95.38 122 ASN B C 1
ATOM 5218 O O . ASN B 1 122 ? 16.328 26.641 -0.143 1 95.38 122 ASN B O 1
ATOM 5222 N N . HIS B 1 123 ? 15.438 25.141 1.255 1 95.75 123 HIS B N 1
ATOM 5223 C CA . HIS B 1 123 ? 15.828 24.016 0.402 1 95.75 123 HIS B CA 1
ATOM 5224 C C . HIS B 1 123 ? 15.117 24.078 -0.944 1 95.75 123 HIS B C 1
ATOM 5226 O O . HIS B 1 123 ? 15.742 23.906 -1.992 1 95.75 123 HIS B O 1
ATOM 5232 N N . PHE B 1 124 ? 13.828 24.344 -0.959 1 97.5 124 PHE B N 1
ATOM 5233 C CA . PHE B 1 124 ? 13.023 24.359 -2.176 1 97.5 124 PHE B CA 1
ATOM 5234 C C . PHE B 1 124 ? 13.422 25.5 -3.086 1 97.5 124 PHE B C 1
ATOM 5236 O O . PHE B 1 124 ? 13.531 25.328 -4.301 1 97.5 124 PHE B O 1
ATOM 5243 N N . THR B 1 125 ? 13.617 26.688 -2.51 1 96.62 125 THR B N 1
ATOM 5244 C CA . THR B 1 125 ? 13.922 27.875 -3.312 1 96.62 125 THR B CA 1
ATOM 5245 C C . THR B 1 125 ? 15.289 27.75 -3.98 1 96.62 125 THR B C 1
ATOM 5247 O O . THR B 1 125 ? 15.484 28.219 -5.102 1 96.62 125 THR B O 1
ATOM 5250 N N . THR B 1 126 ? 16.25 27.156 -3.27 1 94.69 126 THR B N 1
ATOM 5251 C CA . THR B 1 126 ? 17.547 26.891 -3.879 1 94.69 126 THR B CA 1
ATOM 5252 C C . THR B 1 126 ? 17.406 25.953 -5.07 1 94.69 126 THR B C 1
ATOM 5254 O O . THR B 1 126 ? 18.016 26.172 -6.121 1 94.69 126 THR B O 1
ATOM 5257 N N . LYS B 1 127 ? 16.641 24.922 -4.914 1 94.69 127 LYS B N 1
ATOM 5258 C CA . LYS B 1 127 ? 16.406 23.984 -6.012 1 94.69 127 LYS B CA 1
ATOM 5259 C C . LYS B 1 127 ? 15.68 24.672 -7.172 1 94.69 127 LYS B C 1
ATOM 5261 O O . LYS B 1 127 ? 15.953 24.375 -8.336 1 94.69 127 LYS B O 1
ATOM 5266 N N . LEU B 1 128 ? 14.727 25.516 -6.836 1 96.5 128 LEU B N 1
ATOM 5267 C CA . LEU B 1 128 ? 13.977 26.25 -7.855 1 96.5 128 LEU B CA 1
ATOM 5268 C C . LEU B 1 128 ? 14.898 27.156 -8.664 1 96.5 128 LEU B C 1
ATOM 5270 O O . LEU B 1 128 ? 14.773 27.25 -9.891 1 96.5 128 LEU B O 1
ATOM 5274 N N . GLU B 1 129 ? 15.812 27.797 -7.988 1 94.5 129 GLU B N 1
ATOM 5275 C CA . GLU B 1 129 ? 16.797 28.641 -8.68 1 94.5 129 GLU B CA 1
ATOM 5276 C C . GLU B 1 129 ? 17.656 27.812 -9.625 1 94.5 129 GLU B C 1
ATOM 5278 O O . GLU B 1 129 ? 17.891 28.203 -10.773 1 94.5 129 GLU B O 1
ATOM 5283 N N . ASP B 1 130 ? 18.078 26.688 -9.164 1 91.25 130 ASP B N 1
ATOM 5284 C CA . ASP B 1 130 ? 18.859 25.781 -10 1 91.25 130 ASP B CA 1
ATOM 5285 C C . ASP B 1 130 ? 18.047 25.281 -11.195 1 91.25 130 ASP B C 1
ATOM 5287 O O . ASP B 1 130 ? 18.594 25.094 -12.281 1 91.25 130 ASP B O 1
ATOM 5291 N N . TYR B 1 131 ? 16.812 25 -10.945 1 91.69 131 TYR B N 1
ATOM 5292 C CA . TYR B 1 131 ? 15.898 24.516 -11.977 1 91.69 131 TYR B CA 1
ATOM 5293 C C . TYR B 1 131 ? 15.805 25.516 -13.125 1 91.69 131 TYR B C 1
ATOM 5295 O O . TYR B 1 131 ? 15.812 25.109 -14.297 1 91.69 131 TYR B O 1
ATOM 5303 N N . TYR B 1 132 ? 15.781 26.781 -12.891 1 90.06 132 TYR B N 1
ATOM 5304 C CA . TYR B 1 132 ? 15.617 27.797 -13.922 1 90.06 132 TYR B CA 1
ATOM 5305 C C . TYR B 1 132 ? 16.969 28.219 -14.492 1 90.06 132 TYR B C 1
ATOM 5307 O O . TYR B 1 132 ? 17.031 28.766 -15.602 1 90.06 132 TYR B O 1
ATOM 5315 N N . HIS B 1 133 ? 18.016 28 -13.766 1 87.06 133 HIS B N 1
ATOM 5316 C CA . HIS B 1 133 ? 19.344 28.375 -14.25 1 87.06 133 HIS B CA 1
ATOM 5317 C C . HIS B 1 133 ? 19.875 27.328 -15.234 1 87.06 133 HIS B C 1
ATOM 5319 O O . HIS B 1 133 ? 20.625 27.672 -16.156 1 87.06 133 HIS B O 1
ATOM 5325 N N . HIS B 1 134 ? 19.656 26.109 -14.875 1 73.25 134 HIS B N 1
ATOM 5326 C CA . HIS B 1 134 ? 20.188 25.031 -15.719 1 73.25 134 HIS B CA 1
ATOM 5327 C C . HIS B 1 134 ? 19.156 24.594 -16.75 1 73.25 134 HIS B C 1
ATOM 5329 O O . HIS B 1 134 ? 18.203 23.875 -16.422 1 73.25 134 HIS B O 1
ATOM 5335 N N . HIS B 1 135 ? 19.188 25.297 -17.844 1 64.38 135 HIS B N 1
ATOM 5336 C CA . HIS B 1 135 ? 18.25 24.938 -18.891 1 64.38 135 HIS B CA 1
ATOM 5337 C C . HIS B 1 135 ? 18.609 23.594 -19.516 1 64.38 135 HIS B C 1
ATOM 5339 O O . HIS B 1 135 ? 19.781 23.203 -19.516 1 64.38 135 HIS B O 1
ATOM 5345 N N . THR B 1 136 ? 17.594 22.656 -19.516 1 60.41 136 THR B N 1
ATOM 5346 C CA . THR B 1 136 ? 17.797 21.359 -20.141 1 60.41 136 THR B CA 1
ATOM 5347 C C . THR B 1 136 ? 18.594 21.484 -21.422 1 60.41 136 THR B C 1
ATOM 5349 O O . THR B 1 136 ? 18.281 22.312 -22.281 1 60.41 136 THR B O 1
ATOM 5352 N N . SER B 1 137 ? 19.828 20.953 -21.344 1 58.47 137 SER B N 1
ATOM 5353 C CA . SER B 1 137 ? 20.672 20.953 -22.516 1 58.47 137 SER B CA 1
ATOM 5354 C C . SER B 1 137 ? 19.922 20.469 -23.75 1 58.47 137 SER B C 1
ATOM 5356 O O . SER B 1 137 ? 19.094 19.547 -23.656 1 58.47 137 SER B O 1
ATOM 5358 N N . PRO B 1 138 ? 19.922 21.188 -24.812 1 55.59 138 PRO B N 1
ATOM 5359 C CA . PRO B 1 138 ? 19.328 20.719 -26.062 1 55.59 138 PRO B CA 1
ATOM 5360 C C . PRO B 1 138 ? 19.594 19.25 -26.328 1 55.59 138 PRO B C 1
ATOM 5362 O O . PRO B 1 138 ? 18.797 18.578 -27 1 55.59 138 PRO B O 1
ATOM 5365 N N . LEU B 1 139 ? 20.688 18.781 -25.875 1 49.22 139 LEU B N 1
ATOM 5366 C CA . LEU B 1 139 ? 21.094 17.391 -26.109 1 49.22 139 LEU B CA 1
ATOM 5367 C C . LEU B 1 139 ? 20.094 16.438 -25.484 1 49.22 139 LEU B C 1
ATOM 5369 O O . LEU B 1 139 ? 19.812 15.367 -26.047 1 49.22 139 LEU B O 1
ATOM 5373 N N . TYR B 1 140 ? 19.594 16.734 -24.344 1 57.75 140 TYR B N 1
ATOM 5374 C CA . TYR B 1 140 ? 18.672 15.805 -23.688 1 57.75 140 TYR B CA 1
ATOM 5375 C C . TYR B 1 140 ? 17.406 15.609 -24.531 1 57.75 140 TYR B C 1
ATOM 5377 O O . TYR B 1 140 ? 16.859 14.5 -24.578 1 57.75 140 TYR B O 1
ATOM 5385 N N . GLN B 1 141 ? 17.219 16.656 -25.391 1 61.41 141 GLN B N 1
ATOM 5386 C CA . GLN B 1 141 ? 16 16.656 -26.188 1 61.41 141 GLN B CA 1
ATOM 5387 C C . GLN B 1 141 ? 16.125 15.688 -27.375 1 61.41 141 GLN B C 1
ATOM 5389 O O . GLN B 1 141 ? 15.164 15 -27.719 1 61.41 141 GLN B O 1
ATOM 5394 N N . ALA B 1 142 ? 17.359 15.633 -27.828 1 59.06 142 ALA B N 1
ATOM 5395 C CA . ALA B 1 142 ? 17.484 14.82 -29.031 1 59.06 142 ALA B CA 1
ATOM 5396 C C . ALA B 1 142 ? 17.359 13.328 -28.703 1 59.06 142 ALA B C 1
ATOM 5398 O O . ALA B 1 142 ? 16.766 12.57 -29.484 1 59.06 142 ALA B O 1
ATOM 5399 N N . GLU B 1 143 ? 17.797 13 -27.547 1 67.44 143 GLU B N 1
ATOM 5400 C CA . GLU B 1 143 ? 17.828 11.57 -27.234 1 67.44 143 GLU B CA 1
ATOM 5401 C C . GLU B 1 143 ? 16.672 11.195 -26.312 1 67.44 143 GLU B C 1
ATOM 5403 O O . GLU B 1 143 ? 16.438 10.016 -26.047 1 67.44 143 GLU B O 1
ATOM 5408 N N . GLY B 1 144 ? 15.891 12.164 -25.984 1 77.19 144 GLY B N 1
ATOM 5409 C CA . GLY B 1 144 ? 14.797 11.867 -25.062 1 77.19 144 GLY B CA 1
ATOM 5410 C C . GLY B 1 144 ? 15.266 11.492 -23.672 1 77.19 144 GLY B C 1
ATOM 5411 O O . GLY B 1 144 ? 14.578 10.758 -22.969 1 77.19 144 GLY B O 1
ATOM 5412 N N . THR B 1 145 ? 16.531 11.766 -23.422 1 81.31 145 THR B N 1
ATOM 5413 C CA . THR B 1 145 ? 17.109 11.414 -22.125 1 81.31 145 THR B CA 1
ATOM 5414 C C . THR B 1 145 ? 17.203 12.648 -21.219 1 81.31 145 THR B C 1
ATOM 5416 O O . THR B 1 145 ? 17.672 13.703 -21.656 1 81.31 145 THR B O 1
ATOM 5419 N N . PHE B 1 146 ? 16.625 12.562 -20.094 1 82.75 146 PHE B N 1
ATOM 5420 C CA . PHE B 1 146 ? 16.562 13.656 -19.141 1 82.75 146 PHE B CA 1
ATOM 5421 C C . PHE B 1 146 ? 17.031 13.211 -17.766 1 82.75 146 PHE B C 1
ATOM 5423 O O . PHE B 1 146 ? 16.906 12.039 -17.406 1 82.75 146 PHE B O 1
ATOM 5430 N N . PRO B 1 147 ? 17.672 14.219 -17.156 1 85.38 147 PRO B N 1
ATOM 5431 C CA . PRO B 1 147 ? 17.906 13.891 -15.75 1 85.38 147 PRO B CA 1
ATOM 5432 C C . PRO B 1 147 ? 16.609 13.617 -14.984 1 85.38 147 PRO B C 1
ATOM 5434 O O . PRO B 1 147 ? 15.688 14.438 -15.016 1 85.38 147 PRO B O 1
ATOM 5437 N N . SER B 1 148 ? 16.484 12.531 -14.305 1 88.94 148 SER B N 1
ATOM 5438 C CA . SER B 1 148 ? 15.281 12.141 -13.578 1 88.94 148 SER B CA 1
ATOM 5439 C C . SER B 1 148 ? 14.914 13.172 -12.516 1 88.94 148 SER B C 1
ATOM 5441 O O . SER B 1 148 ? 13.734 13.438 -12.273 1 88.94 148 SER B O 1
ATOM 5443 N N . GLU B 1 149 ? 15.922 13.828 -11.953 1 91.06 149 GLU B N 1
ATOM 5444 C CA . GLU B 1 149 ? 15.688 14.805 -10.891 1 91.06 149 GLU B CA 1
ATOM 5445 C C . GLU B 1 149 ? 14.898 16 -11.406 1 91.06 149 GLU B C 1
ATOM 5447 O O . GLU B 1 149 ? 14.086 16.578 -10.68 1 91.06 149 GLU B O 1
ATOM 5452 N N . ARG B 1 150 ? 15.188 16.328 -12.594 1 90.31 150 ARG B N 1
ATOM 5453 C CA . ARG B 1 150 ? 14.492 17.469 -13.18 1 90.31 150 ARG B CA 1
ATOM 5454 C C . ARG B 1 150 ? 13.016 17.156 -13.406 1 90.31 150 ARG B C 1
ATOM 5456 O O . ARG B 1 150 ? 12.148 17.984 -13.148 1 90.31 150 ARG B O 1
ATOM 5463 N N . LEU B 1 151 ? 12.773 15.969 -13.875 1 90.31 151 LEU B N 1
ATOM 5464 C CA . LEU B 1 151 ? 11.398 15.555 -14.109 1 90.31 151 LEU B CA 1
ATOM 5465 C C . LEU B 1 151 ? 10.625 15.461 -12.789 1 90.31 151 LEU B C 1
ATOM 5467 O O . LEU B 1 151 ? 9.492 15.938 -12.695 1 90.31 151 LEU B O 1
ATOM 5471 N N . VAL B 1 152 ? 11.25 14.883 -11.836 1 94.88 152 VAL B N 1
ATOM 5472 C CA . VAL B 1 152 ? 10.609 14.734 -10.531 1 94.88 152 VAL B CA 1
ATOM 5473 C C . VAL B 1 152 ? 10.336 16.109 -9.922 1 94.88 152 VAL B C 1
ATOM 5475 O O . VAL B 1 152 ? 9.258 16.344 -9.367 1 94.88 152 VAL B O 1
ATOM 5478 N N . PHE B 1 153 ? 11.32 17 -10.016 1 95.81 153 PHE B N 1
ATOM 5479 C CA . PHE B 1 153 ? 11.133 18.328 -9.438 1 95.81 153 PHE B CA 1
ATOM 5480 C C . PHE B 1 153 ? 10.031 19.094 -10.164 1 95.81 153 PHE B C 1
ATOM 5482 O O . PHE B 1 153 ? 9.289 19.859 -9.547 1 95.81 153 PHE B O 1
ATOM 5489 N N . SER B 1 154 ? 9.938 18.922 -11.5 1 94.44 154 SER B N 1
ATOM 5490 C CA . SER B 1 154 ? 8.836 19.531 -12.242 1 94.44 154 SER B CA 1
ATOM 5491 C C . SER B 1 154 ? 7.484 19.078 -11.711 1 94.44 154 SER B C 1
ATOM 5493 O O . SER B 1 154 ? 6.562 19.891 -11.562 1 94.44 154 SER B O 1
ATOM 5495 N N . ALA B 1 155 ? 7.375 17.781 -11.43 1 94.94 155 ALA B N 1
ATOM 5496 C CA . ALA B 1 155 ? 6.137 17.25 -10.867 1 94.94 155 ALA B CA 1
ATOM 5497 C C . ALA B 1 155 ? 5.855 17.875 -9.5 1 94.94 155 ALA B C 1
ATOM 5499 O O . ALA B 1 155 ? 4.723 18.266 -9.211 1 94.94 155 ALA B O 1
ATOM 5500 N N . LEU B 1 156 ? 6.879 17.953 -8.672 1 97.69 156 LEU B N 1
ATOM 5501 C CA . LEU B 1 156 ? 6.734 18.578 -7.359 1 97.69 156 LEU B CA 1
ATOM 5502 C C . LEU B 1 156 ? 6.301 20.031 -7.484 1 97.69 156 LEU B C 1
ATOM 5504 O O . LEU B 1 156 ? 5.449 20.5 -6.723 1 97.69 156 LEU B O 1
ATOM 5508 N N . LEU B 1 157 ? 6.922 20.656 -8.445 1 96.62 157 LEU B N 1
ATOM 5509 C CA . LEU B 1 157 ? 6.602 22.062 -8.688 1 96.62 157 LEU B CA 1
ATOM 5510 C C . LEU B 1 157 ? 5.121 22.234 -9.016 1 96.62 157 LEU B C 1
ATOM 5512 O O . LEU B 1 157 ? 4.453 23.109 -8.469 1 96.62 157 LEU B O 1
ATOM 5516 N N . PHE B 1 158 ? 4.602 21.391 -9.867 1 94.25 158 PHE B N 1
ATOM 5517 C CA . PHE B 1 158 ? 3.184 21.438 -10.211 1 94.25 158 PHE B CA 1
ATOM 5518 C C . PHE B 1 158 ? 2.318 21.25 -8.969 1 94.25 158 PHE B C 1
ATOM 5520 O O . PHE B 1 158 ? 1.289 21.906 -8.812 1 94.25 158 PHE B O 1
ATOM 5527 N N . GLN B 1 159 ? 2.701 20.359 -8.086 1 95.25 159 GLN B N 1
ATOM 5528 C CA . GLN B 1 159 ? 1.935 20.109 -6.867 1 95.25 159 GLN B CA 1
ATOM 5529 C C . GLN B 1 159 ? 1.962 21.328 -5.945 1 95.25 159 GLN B C 1
ATOM 5531 O O . GLN B 1 159 ? 0.961 21.656 -5.301 1 95.25 159 GLN B O 1
ATOM 5536 N N . VAL B 1 160 ? 3.113 21.938 -5.867 1 97.12 160 VAL B N 1
ATOM 5537 C CA . VAL B 1 160 ? 3.242 23.156 -5.055 1 97.12 160 VAL B CA 1
ATOM 5538 C C . VAL B 1 160 ? 2.32 24.234 -5.602 1 97.12 160 VAL B C 1
ATOM 5540 O O . VAL B 1 160 ? 1.617 24.906 -4.836 1 97.12 160 VAL B O 1
ATOM 5543 N N . LEU B 1 161 ? 2.297 24.391 -6.895 1 94.75 161 LEU B N 1
ATOM 5544 C CA . LEU B 1 161 ? 1.5 25.422 -7.535 1 94.75 161 LEU B CA 1
ATOM 5545 C C . LEU B 1 161 ? 0.011 25.188 -7.316 1 94.75 161 LEU B C 1
ATOM 5547 O O . LEU B 1 161 ? -0.739 26.109 -7.02 1 94.75 161 LEU B O 1
ATOM 5551 N N . VAL B 1 162 ? -0.396 23.969 -7.461 1 93.25 162 VAL B N 1
ATOM 5552 C CA . VAL B 1 162 ? -1.818 23.672 -7.309 1 93.25 162 VAL B CA 1
ATOM 5553 C C . VAL B 1 162 ? -2.238 23.891 -5.855 1 93.25 162 VAL B C 1
ATOM 5555 O O . VAL B 1 162 ? -3.348 24.344 -5.586 1 93.25 162 VAL B O 1
ATOM 5558 N N . CYS B 1 163 ? -1.421 23.562 -4.898 1 94.56 163 CYS B N 1
ATOM 5559 C CA . CYS B 1 163 ? -1.715 23.797 -3.488 1 94.56 163 CYS B CA 1
ATOM 5560 C C . CYS B 1 163 ? -1.781 25.281 -3.189 1 94.56 163 CYS B C 1
ATOM 5562 O O . CYS B 1 163 ? -2.627 25.734 -2.412 1 94.56 163 CYS B O 1
ATOM 5564 N N . ALA B 1 164 ? -0.864 26.016 -3.824 1 95.06 164 ALA B N 1
ATOM 5565 C CA . ALA B 1 164 ? -0.881 27.469 -3.65 1 95.06 164 ALA B CA 1
ATOM 5566 C C . ALA B 1 164 ? -2.178 28.062 -4.18 1 95.06 164 ALA B C 1
ATOM 5568 O O . ALA B 1 164 ? -2.787 28.922 -3.531 1 95.06 164 ALA B O 1
ATOM 5569 N N . LEU B 1 165 ? -2.58 27.625 -5.309 1 91.81 165 LEU B N 1
ATOM 5570 C CA . LEU B 1 165 ? -3.791 28.141 -5.934 1 91.81 165 LEU B CA 1
ATOM 5571 C C . LEU B 1 165 ? -5.023 27.781 -5.109 1 91.81 165 LEU B C 1
ATOM 5573 O O . LEU B 1 165 ? -5.992 28.547 -5.074 1 91.81 165 LEU B O 1
ATOM 5577 N N . GLN B 1 166 ? -4.988 26.656 -4.469 1 91.62 166 GLN B N 1
ATOM 5578 C CA . GLN B 1 166 ? -6.105 26.219 -3.643 1 91.62 166 GLN B CA 1
ATOM 5579 C C . GLN B 1 166 ? -6.348 27.188 -2.484 1 91.62 166 GLN B C 1
ATOM 5581 O O . GLN B 1 166 ? -7.488 27.359 -2.051 1 91.62 166 GLN B O 1
ATOM 5586 N N . PHE B 1 167 ? -5.301 27.875 -2.025 1 93.75 167 PHE B N 1
ATOM 5587 C CA . PHE B 1 167 ? -5.414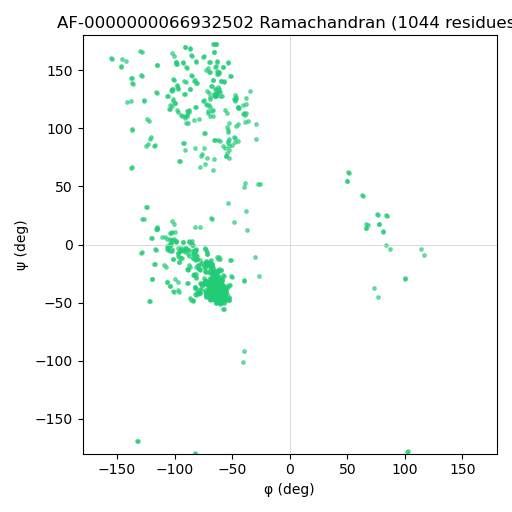 28.766 -0.876 1 93.75 167 PHE B CA 1
ATOM 5588 C C . PHE B 1 167 ? -4.961 30.172 -1.235 1 93.75 167 PHE B C 1
ATOM 5590 O O . PHE B 1 167 ? -4.375 30.875 -0.404 1 93.75 167 PHE B O 1
ATOM 5597 N N . LEU B 1 168 ? -5.188 30.516 -2.457 1 92.06 168 LEU B N 1
ATOM 5598 C CA . LEU B 1 168 ? -4.793 31.844 -2.924 1 92.06 168 LEU B CA 1
ATOM 5599 C C . LEU B 1 168 ? -5.625 32.938 -2.248 1 92.06 168 LEU B C 1
ATOM 5601 O O . LEU B 1 168 ? -6.852 32.938 -2.363 1 92.06 168 LEU B O 1
ATOM 5605 N N . PRO B 1 169 ? -4.934 33.75 -1.454 1 90.81 169 PRO B N 1
ATOM 5606 C CA . PRO B 1 169 ? -5.691 34.844 -0.836 1 90.81 169 PRO B CA 1
ATOM 5607 C C . PRO B 1 169 ? -6.379 35.75 -1.863 1 90.81 169 PRO B C 1
ATOM 5609 O O . PRO B 1 169 ? -5.867 35.938 -2.973 1 90.81 169 PRO B O 1
ATOM 5612 N N . ALA B 1 170 ? -7.438 36.281 -1.284 1 83.31 170 ALA B N 1
ATOM 5613 C CA . ALA B 1 170 ? -8.156 37.188 -2.158 1 83.31 170 ALA B CA 1
ATOM 5614 C C . ALA B 1 170 ? -7.277 38.375 -2.566 1 83.31 170 ALA B C 1
ATOM 5616 O O . ALA B 1 170 ? -6.512 38.906 -1.753 1 83.31 170 ALA B O 1
ATOM 5617 N N . GLY B 1 171 ? -7.223 38.781 -3.734 1 79.88 171 GLY B N 1
ATOM 5618 C CA . GLY B 1 171 ? -6.469 39.938 -4.207 1 79.88 171 GLY B CA 1
ATOM 5619 C C . GLY B 1 171 ? -5.145 39.562 -4.848 1 79.88 171 GLY B C 1
ATOM 5620 O O . GLY B 1 171 ? -4.578 40.344 -5.621 1 79.88 171 GLY B O 1
ATOM 5621 N N . HIS B 1 172 ? -4.613 38.438 -4.355 1 81.62 172 HIS B N 1
ATOM 5622 C CA . HIS B 1 172 ? -3.32 38.031 -4.891 1 81.62 172 HIS B CA 1
ATOM 5623 C C . HIS B 1 172 ? -3.434 37.625 -6.355 1 81.62 172 HIS B C 1
ATOM 5625 O O . HIS B 1 172 ? -2.43 37.594 -7.07 1 81.62 172 HIS B O 1
ATOM 5631 N N . SER B 1 173 ? -4.594 37.312 -6.75 1 74.31 173 SER B N 1
ATOM 5632 C CA . SER B 1 173 ? -4.82 36.875 -8.117 1 74.31 173 SER B CA 1
ATOM 5633 C C . SER B 1 173 ? -4.465 37.969 -9.125 1 74.31 173 SER B C 1
ATOM 5635 O O . SER B 1 173 ? -4.137 37.656 -10.273 1 74.31 173 SER B O 1
ATOM 5637 N N . GLU B 1 174 ? -4.5 39.125 -8.586 1 71.38 174 GLU B N 1
ATOM 5638 C CA . GLU B 1 174 ? -4.207 40.25 -9.469 1 71.38 174 GLU B CA 1
ATOM 5639 C C . GLU B 1 174 ? -2.746 40.25 -9.906 1 71.38 174 GLU B C 1
ATOM 5641 O O . GLU B 1 174 ? -2.402 40.781 -10.953 1 71.38 174 GLU B O 1
ATOM 5646 N N . ASN B 1 175 ? -1.952 39.562 -9.156 1 70.88 175 ASN B N 1
ATOM 5647 C CA . ASN B 1 175 ? -0.526 39.5 -9.461 1 70.88 175 ASN B CA 1
ATOM 5648 C C . ASN B 1 175 ? -0.209 38.375 -10.438 1 70.88 175 ASN B C 1
ATOM 5650 O O . ASN B 1 175 ? 0.917 38.281 -10.93 1 70.88 175 ASN B O 1
ATOM 5654 N N . LEU B 1 176 ? -1.229 37.594 -10.625 1 78.94 176 LEU B N 1
ATOM 5655 C CA . LEU B 1 176 ? -1.001 36.438 -11.469 1 78.94 176 LEU B CA 1
ATOM 5656 C C . LEU B 1 176 ? -1.566 36.656 -12.867 1 78.94 176 LEU B C 1
ATOM 5658 O O . LEU B 1 176 ? -2.617 37.281 -13.023 1 78.94 176 LEU B O 1
ATOM 5662 N N . HIS B 1 177 ? -0.739 36.312 -13.789 1 75.69 177 HIS B N 1
ATOM 5663 C CA . HIS B 1 177 ? -1.236 36.344 -15.164 1 75.69 177 HIS B CA 1
ATOM 5664 C C . HIS B 1 177 ? -2.277 35.25 -15.398 1 75.69 177 HIS B C 1
ATOM 5666 O O . HIS B 1 177 ? -1.979 34.062 -15.266 1 75.69 177 HIS B O 1
ATOM 5672 N N . THR B 1 178 ? -3.43 35.625 -15.719 1 69.94 178 THR B N 1
ATOM 5673 C CA . THR B 1 178 ? -4.562 34.719 -15.836 1 69.94 178 THR B CA 1
ATOM 5674 C C . THR B 1 178 ? -4.246 33.594 -16.812 1 69.94 178 THR B C 1
ATOM 5676 O O . THR B 1 178 ? -4.594 32.438 -16.578 1 69.94 178 THR B O 1
ATOM 5679 N N . PHE B 1 179 ? -3.574 33.969 -17.766 1 71.12 179 PHE B N 1
ATOM 5680 C CA . PHE B 1 179 ? -3.289 33 -18.812 1 71.12 179 PHE B CA 1
ATOM 5681 C C . PHE B 1 179 ? -2.293 31.969 -18.328 1 71.12 179 PHE B C 1
ATOM 5683 O O . PHE B 1 179 ? -2.373 30.797 -18.703 1 71.12 179 PHE B O 1
ATOM 5690 N N . CYS B 1 180 ? -1.561 32.406 -17.359 1 73.31 180 CYS B N 1
ATOM 5691 C CA . CYS B 1 180 ? -0.466 31.547 -16.891 1 73.31 180 CYS B CA 1
ATOM 5692 C C . CYS B 1 180 ? -0.981 30.422 -16 1 73.31 180 CYS B C 1
ATOM 5694 O O . CYS B 1 180 ? -0.393 29.344 -15.945 1 73.31 180 CYS B O 1
ATOM 5696 N N . ILE B 1 181 ? -2.156 30.641 -15.469 1 75.5 181 ILE B N 1
ATOM 5697 C CA . ILE B 1 181 ? -2.525 29.688 -14.43 1 75.5 181 ILE B CA 1
ATOM 5698 C C . ILE B 1 181 ? -3.594 28.734 -14.953 1 75.5 181 ILE B C 1
ATOM 5700 O O . ILE B 1 181 ? -3.969 27.781 -14.273 1 75.5 181 ILE B O 1
ATOM 5704 N N . LYS B 1 182 ? -3.984 28.938 -16.141 1 69.44 182 LYS B N 1
ATOM 5705 C CA . LYS B 1 182 ? -5.035 28.109 -16.734 1 69.44 182 LYS B CA 1
ATOM 5706 C C . LYS B 1 182 ? -4.59 26.656 -16.859 1 69.44 182 LYS B C 1
ATOM 5708 O O . LYS B 1 182 ? -5.414 25.75 -16.828 1 69.44 182 LYS B O 1
ATOM 5713 N N . GLY B 1 183 ? -3.418 26.5 -16.922 1 65.31 183 GLY B N 1
ATOM 5714 C CA . GLY B 1 183 ? -2.889 25.156 -17.125 1 65.31 183 GLY B CA 1
ATOM 5715 C C . GLY B 1 183 ? -2.846 24.328 -15.844 1 65.31 183 GLY B C 1
ATOM 5716 O O . GLY B 1 183 ? -2.654 23.125 -15.883 1 65.31 183 GLY B O 1
ATOM 5717 N N . ILE B 1 184 ? -3.027 25 -14.75 1 70.5 184 ILE B N 1
ATOM 5718 C CA . ILE B 1 184 ? -2.945 24.297 -13.484 1 70.5 184 ILE B CA 1
ATOM 5719 C C . ILE B 1 184 ? -4.328 23.781 -13.086 1 70.5 184 ILE B C 1
ATOM 5721 O O . ILE B 1 184 ? -5.289 24.562 -13.016 1 70.5 184 ILE B O 1
ATOM 5725 N N . ALA B 1 185 ? -4.543 22.469 -13.141 1 62.47 185 ALA B N 1
ATOM 5726 C CA . ALA B 1 185 ? -5.824 21.828 -12.891 1 62.47 185 ALA B CA 1
ATOM 5727 C C . ALA B 1 185 ? -6.258 22 -11.438 1 62.47 185 ALA B C 1
ATOM 5729 O O . ALA B 1 185 ? -5.852 21.234 -10.555 1 62.47 185 ALA B O 1
ATOM 5730 N N . VAL B 1 186 ? -6.945 23 -11.125 1 62.94 186 VAL B N 1
ATOM 5731 C CA . VAL B 1 186 ? -7.383 23.281 -9.766 1 62.94 186 VAL B CA 1
ATOM 5732 C C . VAL B 1 186 ? -8.578 22.391 -9.422 1 62.94 186 VAL B C 1
ATOM 5734 O O . VAL B 1 186 ? -8.797 22.062 -8.25 1 62.94 186 VAL B O 1
ATOM 5737 N N . GLU B 1 187 ? -9.273 21.906 -10.414 1 60.16 187 GLU B N 1
ATOM 5738 C CA . GLU B 1 187 ? -10.461 21.125 -10.102 1 60.16 187 GLU B CA 1
ATOM 5739 C C . GLU B 1 187 ? -10.422 19.766 -10.781 1 60.16 187 GLU B C 1
ATOM 5741 O O . GLU B 1 187 ? -11.461 19.141 -11.008 1 60.16 187 GLU B O 1
ATOM 5746 N N . GLY B 1 188 ? -9.289 19.359 -11.117 1 57.28 188 GLY B N 1
ATOM 5747 C CA . GLY B 1 188 ? -9.266 18.078 -11.82 1 57.28 188 GLY B CA 1
ATOM 5748 C C . GLY B 1 188 ? -9.5 16.906 -10.898 1 57.28 188 GLY B C 1
ATOM 5749 O O . GLY B 1 188 ? -9.07 16.906 -9.75 1 57.28 188 GLY B O 1
ATOM 5750 N N . ASP B 1 189 ? -10.531 16.047 -11.156 1 54 189 ASP B N 1
ATOM 5751 C CA . ASP B 1 189 ? -11.008 14.961 -10.305 1 54 189 ASP B CA 1
ATOM 5752 C C . ASP B 1 189 ? -10.094 13.742 -10.414 1 54 189 ASP B C 1
ATOM 5754 O O . ASP B 1 189 ? -10.117 12.859 -9.555 1 54 189 ASP B O 1
ATOM 5758 N N . GLY B 1 190 ? -9.102 13.695 -11.516 1 56.03 190 GLY B N 1
ATOM 5759 C CA . GLY B 1 190 ? -8.398 12.43 -11.602 1 56.03 190 GLY B CA 1
ATOM 5760 C C . GLY B 1 190 ? -6.938 12.578 -11.969 1 56.03 190 GLY B C 1
ATOM 5761 O O . GLY B 1 190 ? -6.492 13.672 -12.328 1 56.03 190 GLY B O 1
ATOM 5762 N N . PRO B 1 191 ? -6.195 11.5 -11.578 1 49.66 191 PRO B N 1
ATOM 5763 C CA . PRO B 1 191 ? -4.762 11.531 -11.867 1 49.66 191 PRO B CA 1
ATOM 5764 C C . PRO B 1 191 ? -4.461 11.875 -13.32 1 49.66 191 PRO B C 1
ATOM 5766 O O . PRO B 1 191 ? -3.428 12.477 -13.625 1 49.66 191 PRO B O 1
ATOM 5769 N N . SER B 1 192 ? -5.34 11.555 -14.062 1 54.56 192 SER B N 1
ATOM 5770 C CA . SER B 1 192 ? -5.09 11.766 -15.484 1 54.56 192 SER B CA 1
ATOM 5771 C C . SER B 1 192 ? -5.137 13.25 -15.836 1 54.56 192 SER B C 1
ATOM 5773 O O . SER B 1 192 ? -4.562 13.672 -16.844 1 54.56 192 SER B O 1
ATOM 5775 N N . ASP B 1 193 ? -5.645 13.883 -14.93 1 66.25 193 ASP B N 1
ATOM 5776 C CA . ASP B 1 193 ? -5.75 15.312 -15.188 1 66.25 193 ASP B CA 1
ATOM 5777 C C . ASP B 1 193 ? -4.719 16.094 -14.375 1 66.25 193 ASP B C 1
ATOM 5779 O O . ASP B 1 193 ? -4.551 17.297 -14.57 1 66.25 193 ASP B O 1
ATOM 5783 N N . ASP B 1 194 ? -4.094 15.398 -13.617 1 77.25 194 ASP B N 1
ATOM 5784 C CA . ASP B 1 194 ? -3.107 16.031 -12.75 1 77.25 194 ASP B CA 1
ATOM 5785 C C . ASP B 1 194 ? -1.718 16 -13.383 1 77.25 194 ASP B C 1
ATOM 5787 O O . ASP B 1 194 ? -1.115 14.938 -13.516 1 77.25 194 ASP B O 1
ATOM 5791 N N . PRO B 1 195 ? -1.248 17.172 -13.781 1 85.12 195 PRO B N 1
ATOM 5792 C CA . PRO B 1 195 ? 0.059 17.219 -14.438 1 85.12 195 PRO B CA 1
ATOM 5793 C C . PRO B 1 195 ? 1.159 16.562 -13.609 1 85.12 195 PRO B C 1
ATOM 5795 O O . PRO B 1 195 ? 2.047 15.906 -14.172 1 85.12 195 PRO B O 1
ATOM 5798 N N . ALA B 1 196 ? 1.149 16.812 -12.336 1 88.69 196 ALA B N 1
ATOM 5799 C CA . ALA B 1 196 ? 2.174 16.219 -11.484 1 88.69 196 ALA B CA 1
ATOM 5800 C C . ALA B 1 196 ? 2.148 14.695 -11.57 1 88.69 196 ALA B C 1
ATOM 5802 O O . ALA B 1 196 ? 3.193 14.055 -11.711 1 88.69 196 ALA B O 1
ATOM 5803 N N . MET B 1 197 ? 0.961 14.141 -11.609 1 84 197 MET B N 1
ATOM 5804 C CA . MET B 1 197 ? 0.835 12.688 -11.625 1 84 197 MET B CA 1
ATOM 5805 C C . MET B 1 197 ? 1.164 12.125 -13.008 1 84 197 MET B C 1
ATOM 5807 O O . MET B 1 197 ? 1.7 11.023 -13.125 1 84 197 MET B O 1
ATOM 5811 N N . ARG B 1 198 ? 0.817 12.852 -13.969 1 84.5 198 ARG B N 1
ATOM 5812 C CA . ARG B 1 198 ? 1.189 12.453 -15.32 1 84.5 198 ARG B CA 1
ATOM 5813 C C . ARG B 1 198 ? 2.705 12.359 -15.469 1 84.5 198 ARG B C 1
ATOM 5815 O O . ARG B 1 198 ? 3.221 11.438 -16.094 1 84.5 198 ARG B O 1
ATOM 5822 N N . LEU B 1 199 ? 3.412 13.312 -14.891 1 88.12 199 LEU B N 1
ATOM 5823 C CA . LEU B 1 199 ? 4.871 13.312 -14.945 1 88.12 199 LEU B CA 1
ATOM 5824 C C . LEU B 1 199 ? 5.445 12.148 -14.148 1 88.12 199 LEU B C 1
ATOM 5826 O O . LEU B 1 199 ? 6.309 11.414 -14.641 1 88.12 199 LEU B O 1
ATOM 5830 N N . LEU B 1 200 ? 4.93 11.969 -12.945 1 87.88 200 LEU B N 1
ATOM 5831 C CA . LEU B 1 200 ? 5.449 10.906 -12.094 1 87.88 200 LEU B CA 1
ATOM 5832 C C . LEU B 1 200 ? 5.164 9.539 -12.695 1 87.88 200 LEU B C 1
ATOM 5834 O O . LEU B 1 200 ? 5.938 8.594 -12.5 1 87.88 200 LEU B O 1
ATOM 5838 N N . GLY B 1 201 ? 4.133 9.477 -13.422 1 82.62 201 GLY B N 1
ATOM 5839 C CA . GLY B 1 201 ? 3.754 8.227 -14.055 1 82.62 201 GLY B CA 1
ATOM 5840 C C . GLY B 1 201 ? 4.703 7.801 -15.164 1 82.62 201 GLY B C 1
ATOM 5841 O O . GLY B 1 201 ? 4.723 6.629 -15.555 1 82.62 201 GLY B O 1
ATOM 5842 N N . LEU B 1 202 ? 5.52 8.711 -15.656 1 83 202 LEU B N 1
ATOM 5843 C CA . LEU B 1 202 ? 6.461 8.43 -16.734 1 83 202 LEU B CA 1
ATOM 5844 C C . LEU B 1 202 ? 7.75 7.828 -16.188 1 83 202 LEU B C 1
ATOM 5846 O O . LEU B 1 202 ? 8.562 7.289 -16.938 1 83 202 LEU B O 1
ATOM 5850 N N . LEU B 1 203 ? 7.883 7.898 -14.898 1 85.5 203 LEU B N 1
ATOM 5851 C CA . LEU B 1 203 ? 9.18 7.574 -14.297 1 85.5 203 LEU B CA 1
ATOM 5852 C C . LEU B 1 203 ? 9.203 6.133 -13.805 1 85.5 203 LEU B C 1
ATOM 5854 O O . LEU B 1 203 ? 8.211 5.645 -13.258 1 85.5 203 LEU B O 1
ATOM 5858 N N . PRO B 1 204 ? 10.297 5.477 -14.141 1 80.69 204 PRO B N 1
ATOM 5859 C CA . PRO B 1 204 ? 10.469 4.164 -13.508 1 80.69 204 PRO B CA 1
ATOM 5860 C C . PRO B 1 204 ? 10.672 4.258 -12 1 80.69 204 PRO B C 1
ATOM 5862 O O . PRO B 1 204 ? 10.953 5.336 -11.477 1 80.69 204 PRO B O 1
ATOM 5865 N N . LYS B 1 205 ? 10.555 3.209 -11.32 1 79.5 205 LYS B N 1
ATOM 5866 C CA . LYS B 1 205 ? 10.531 3.225 -9.859 1 79.5 205 LYS B CA 1
ATOM 5867 C C . LYS B 1 205 ? 11.945 3.287 -9.289 1 79.5 205 LYS B C 1
ATOM 5869 O O . LYS B 1 205 ? 12.133 3.57 -8.109 1 79.5 205 LYS B O 1
ATOM 5874 N N . ASP B 1 206 ? 12.922 3.156 -10.133 1 79.62 206 ASP B N 1
ATOM 5875 C CA . ASP B 1 206 ? 14.289 3.156 -9.633 1 79.62 206 ASP B CA 1
ATOM 5876 C C . ASP B 1 206 ? 14.836 4.578 -9.539 1 79.62 206 ASP B C 1
ATOM 5878 O O . ASP B 1 206 ? 15.984 4.781 -9.125 1 79.62 206 ASP B O 1
ATOM 5882 N N . VAL B 1 207 ? 13.977 5.57 -9.859 1 87.88 207 VAL B N 1
ATOM 5883 C CA . VAL B 1 207 ? 14.477 6.941 -9.812 1 87.88 207 VAL B CA 1
ATOM 5884 C C . VAL B 1 207 ? 13.734 7.723 -8.734 1 87.88 207 VAL B C 1
ATOM 5886 O O . VAL B 1 207 ? 13.844 8.945 -8.656 1 87.88 207 VAL B O 1
ATOM 5889 N N . ILE B 1 208 ? 13.023 7.066 -7.895 1 91.44 208 ILE B N 1
ATOM 5890 C CA . ILE B 1 208 ? 12.273 7.707 -6.824 1 91.44 208 ILE B CA 1
ATOM 5891 C C . ILE B 1 208 ? 13.234 8.391 -5.855 1 91.44 208 ILE B C 1
ATOM 5893 O O . ILE B 1 208 ? 14.281 7.836 -5.508 1 91.44 208 ILE B O 1
ATOM 5897 N N . ASN B 1 209 ? 12.992 9.609 -5.555 1 94.5 209 ASN B N 1
ATOM 5898 C CA . ASN B 1 209 ? 13.766 10.359 -4.57 1 94.5 209 ASN B CA 1
ATOM 5899 C C . ASN B 1 209 ? 12.859 11.094 -3.588 1 94.5 209 ASN B C 1
ATOM 5901 O O . ASN B 1 209 ? 11.656 10.844 -3.541 1 94.5 209 ASN B O 1
ATOM 5905 N N . LEU B 1 210 ? 13.367 11.992 -2.764 1 96.5 210 LEU B N 1
ATOM 5906 C CA . LEU B 1 210 ? 12.602 12.656 -1.719 1 96.5 210 LEU B CA 1
ATOM 5907 C C . LEU B 1 210 ? 11.539 13.57 -2.324 1 96.5 210 LEU B C 1
ATOM 5909 O O . LEU B 1 210 ? 10.422 13.664 -1.802 1 96.5 210 LEU B O 1
ATOM 5913 N N . ASP B 1 211 ? 11.898 14.234 -3.41 1 97.31 211 ASP B N 1
ATOM 5914 C CA . ASP B 1 211 ? 10.953 15.133 -4.066 1 97.31 211 ASP B CA 1
ATOM 5915 C C . ASP B 1 211 ? 9.734 14.367 -4.582 1 97.31 211 ASP B C 1
ATOM 5917 O O . ASP B 1 211 ? 8.617 14.883 -4.578 1 97.31 211 ASP B O 1
ATOM 5921 N N . TYR B 1 212 ? 10.023 13.148 -5.055 1 96.88 212 TYR B N 1
ATOM 5922 C CA . TYR B 1 212 ? 8.945 12.273 -5.52 1 96.88 212 TYR B CA 1
ATOM 5923 C C . TYR B 1 212 ? 7.93 12.031 -4.41 1 96.88 212 TYR B C 1
ATOM 5925 O O . TYR B 1 212 ? 6.727 12.18 -4.621 1 96.88 212 TYR B O 1
ATOM 5933 N N . ILE B 1 213 ? 8.367 11.719 -3.273 1 97.12 213 ILE B N 1
ATOM 5934 C CA . ILE B 1 213 ? 7.512 11.406 -2.129 1 97.12 213 ILE B CA 1
ATOM 5935 C C . ILE B 1 213 ? 6.836 12.68 -1.635 1 97.12 213 ILE B C 1
ATOM 5937 O O . ILE B 1 213 ? 5.652 12.664 -1.279 1 97.12 213 ILE B O 1
ATOM 5941 N N . ALA B 1 214 ? 7.59 13.781 -1.613 1 98.12 214 ALA B N 1
ATOM 5942 C CA . ALA B 1 214 ? 7.016 15.062 -1.205 1 98.12 214 ALA B CA 1
ATOM 5943 C C . ALA B 1 214 ? 5.855 15.453 -2.111 1 98.12 214 ALA B C 1
ATOM 5945 O O . ALA B 1 214 ? 4.844 15.984 -1.642 1 98.12 214 ALA B O 1
ATOM 5946 N N . ALA B 1 215 ? 6.035 15.219 -3.396 1 97.44 215 ALA B N 1
ATOM 5947 C CA . ALA B 1 215 ? 4.957 15.508 -4.34 1 97.44 215 ALA B CA 1
ATOM 5948 C C . ALA B 1 215 ? 3.705 14.703 -4.008 1 97.44 215 ALA B C 1
ATOM 5950 O O . ALA B 1 215 ? 2.588 15.219 -4.078 1 97.44 215 ALA B O 1
ATOM 5951 N N . GLN B 1 216 ? 3.877 13.484 -3.646 1 96.44 216 GLN B N 1
ATOM 5952 C CA . GLN B 1 216 ? 2.748 12.625 -3.293 1 96.44 216 GLN B CA 1
ATOM 5953 C C . GLN B 1 216 ? 2.076 13.102 -2.01 1 96.44 216 GLN B C 1
ATOM 5955 O O . GLN B 1 216 ? 0.849 13.078 -1.899 1 96.44 216 GLN B O 1
ATOM 5960 N N . LEU B 1 217 ? 2.824 13.547 -1.075 1 97.25 217 LEU B N 1
ATOM 5961 C CA . LEU B 1 217 ? 2.256 14.055 0.172 1 97.25 217 LEU B CA 1
ATOM 5962 C C . LEU B 1 217 ? 1.463 15.328 -0.066 1 97.25 217 LEU B C 1
ATOM 5964 O O . LEU B 1 217 ? 0.395 15.523 0.52 1 97.25 217 LEU B O 1
ATOM 5968 N N . LEU B 1 218 ? 2.072 16.156 -0.909 1 97.06 218 LEU B N 1
ATOM 5969 C CA . LEU B 1 218 ? 1.339 17.375 -1.236 1 97.06 218 LEU B CA 1
ATOM 5970 C C . LEU B 1 218 ? 0.041 17.047 -1.966 1 97.06 218 LEU B C 1
ATOM 5972 O O . LEU B 1 218 ? -0.981 17.703 -1.749 1 97.06 218 LEU B O 1
ATOM 5976 N N . ARG B 1 219 ? 0.097 16.062 -2.838 1 94.75 219 ARG B N 1
ATOM 5977 C CA . ARG B 1 219 ? -1.128 15.617 -3.494 1 94.75 219 ARG B CA 1
ATOM 5978 C C . ARG B 1 219 ? -2.145 15.117 -2.473 1 94.75 219 ARG B C 1
ATOM 5980 O O . ARG B 1 219 ? -3.346 15.367 -2.613 1 94.75 219 ARG B O 1
ATOM 5987 N N . THR B 1 220 ? -1.696 14.391 -1.505 1 95.06 220 THR B N 1
ATOM 5988 C CA . THR B 1 220 ? -2.568 13.914 -0.437 1 95.06 220 THR B CA 1
ATOM 5989 C C . THR B 1 220 ? -3.295 15.078 0.228 1 95.06 220 THR B C 1
ATOM 5991 O O . THR B 1 220 ? -4.512 15.039 0.414 1 95.06 220 THR B O 1
ATOM 5994 N N . ALA B 1 221 ? -2.553 16.125 0.558 1 95.5 221 ALA B N 1
ATOM 5995 C CA . ALA B 1 221 ? -3.145 17.297 1.183 1 95.5 221 ALA B CA 1
ATOM 5996 C C . ALA B 1 221 ? -4.176 17.953 0.263 1 95.5 221 ALA B C 1
ATOM 5998 O O . ALA B 1 221 ? -5.254 18.344 0.71 1 95.5 221 ALA B O 1
ATOM 5999 N N . TRP B 1 222 ? -3.793 18.047 -0.964 1 94 222 TRP B N 1
ATOM 6000 C CA . TRP B 1 222 ? -4.672 18.656 -1.954 1 94 222 TRP B CA 1
ATOM 6001 C C . TRP B 1 222 ? -5.969 17.859 -2.098 1 94 222 TRP B C 1
ATOM 6003 O O . TRP B 1 222 ? -7.059 18.438 -2.119 1 94 222 TRP B O 1
ATOM 6013 N N . LEU B 1 223 ? -5.898 16.562 -2.166 1 91.12 223 LEU B N 1
ATOM 6014 C CA . LEU B 1 223 ? -7.059 15.688 -2.307 1 91.12 223 LEU B CA 1
ATOM 6015 C C . LEU B 1 223 ? -7.953 15.766 -1.074 1 91.12 223 LEU B C 1
ATOM 6017 O O . LEU B 1 223 ? -9.18 15.805 -1.193 1 91.12 223 LEU B O 1
ATOM 6021 N N . LYS B 1 224 ? -7.379 15.758 0.083 1 92.69 224 LYS B N 1
ATOM 6022 C CA . LYS B 1 224 ? -8.156 15.859 1.314 1 92.69 224 LYS B CA 1
ATOM 6023 C C . LYS B 1 224 ? -9.008 17.125 1.321 1 92.69 224 LYS B C 1
ATOM 6025 O O . LYS B 1 224 ? -10.18 17.094 1.694 1 92.69 224 LYS B O 1
ATOM 6030 N N . ASN B 1 225 ? -8.422 18.219 0.895 1 92.25 225 ASN B N 1
ATOM 6031 C CA . ASN B 1 225 ? -9.125 19.484 0.884 1 92.25 225 ASN B CA 1
ATOM 6032 C C . ASN B 1 225 ? -10.242 19.5 -0.155 1 92.25 225 ASN B C 1
ATOM 6034 O O . ASN B 1 225 ? -11.117 20.359 -0.114 1 92.25 225 ASN B O 1
ATOM 6038 N N . ARG B 1 226 ? -10.227 18.562 -1.021 1 88.69 226 ARG B N 1
ATOM 6039 C CA . ARG B 1 226 ? -11.258 18.453 -2.043 1 88.69 226 ARG B CA 1
ATOM 6040 C C . ARG B 1 226 ? -12.312 17.422 -1.651 1 88.69 226 ARG B C 1
ATOM 6042 O O . ARG B 1 226 ? -13.203 17.109 -2.439 1 88.69 226 ARG B O 1
ATOM 6049 N N . GLY B 1 227 ? -12.172 16.906 -0.563 1 86.44 227 GLY B N 1
ATOM 6050 C CA . GLY B 1 227 ? -13.133 15.922 -0.075 1 86.44 227 GLY B CA 1
ATOM 6051 C C . GLY B 1 227 ? -12.898 14.531 -0.622 1 86.44 227 GLY B C 1
ATOM 6052 O O . GLY B 1 227 ? -13.758 13.656 -0.514 1 86.44 227 GLY B O 1
ATOM 6053 N N . MET B 1 228 ? -11.789 14.273 -1.254 1 87.75 228 MET B N 1
ATOM 6054 C CA . MET B 1 228 ? -11.438 12.969 -1.8 1 87.75 228 MET B CA 1
ATOM 6055 C C . MET B 1 228 ? -10.547 12.195 -0.828 1 87.75 228 MET B C 1
ATOM 6057 O O . MET B 1 228 ? -9.391 11.906 -1.132 1 87.75 228 MET B O 1
ATOM 6061 N N . ILE B 1 229 ? -11.156 11.758 0.241 1 90.62 229 ILE B N 1
ATOM 6062 C CA . ILE B 1 229 ? -10.414 11.234 1.383 1 90.62 229 ILE B CA 1
ATOM 6063 C C . ILE B 1 229 ? -9.938 9.812 1.081 1 90.62 229 ILE B C 1
ATOM 6065 O O . ILE B 1 229 ? -8.805 9.453 1.396 1 90.62 229 ILE B O 1
ATOM 6069 N N . VAL B 1 230 ? -10.742 8.977 0.469 1 87.25 230 VAL B N 1
ATOM 6070 C CA . VAL B 1 230 ? -10.359 7.602 0.153 1 87.25 230 VAL B CA 1
ATOM 6071 C C . VAL B 1 230 ? -9.18 7.605 -0.811 1 87.25 230 VAL B C 1
ATOM 6073 O O . VAL B 1 230 ? -8.211 6.867 -0.617 1 87.25 230 VAL B O 1
ATOM 6076 N N . GLU B 1 231 ? -9.25 8.461 -1.832 1 86.69 231 GLU B N 1
ATOM 6077 C CA . GLU B 1 231 ? -8.156 8.594 -2.789 1 86.69 231 GLU B CA 1
ATOM 6078 C C . GLU B 1 231 ? -6.875 9.055 -2.104 1 86.69 231 GLU B C 1
ATOM 6080 O O . GLU B 1 231 ? -5.785 8.586 -2.432 1 86.69 231 GLU B O 1
ATOM 6085 N N . SER B 1 232 ? -7.078 10.016 -1.187 1 92.19 232 SER B N 1
ATOM 6086 C CA . SER B 1 232 ? -5.914 10.531 -0.478 1 92.19 232 SER B CA 1
ATOM 6087 C C . SER B 1 232 ? -5.234 9.438 0.343 1 92.19 232 SER B C 1
ATOM 6089 O O . SER B 1 232 ? -4.008 9.398 0.442 1 92.19 232 SER B O 1
ATOM 6091 N N . TRP B 1 233 ? -6.016 8.562 0.945 1 92.44 233 TRP B N 1
ATOM 6092 C CA . TRP B 1 233 ? -5.449 7.453 1.706 1 92.44 233 TRP B CA 1
ATOM 6093 C C . TRP B 1 233 ? -4.637 6.535 0.804 1 92.44 233 TRP B C 1
ATOM 6095 O O . TRP B 1 233 ? -3.568 6.055 1.195 1 92.44 233 TRP B O 1
ATOM 6105 N N . HIS B 1 234 ? -5.07 6.301 -0.379 1 88.69 234 HIS B N 1
ATOM 6106 C CA . HIS B 1 234 ? -4.352 5.473 -1.341 1 88.69 234 HIS B CA 1
ATOM 6107 C C . HIS B 1 234 ? -3.023 6.109 -1.735 1 88.69 234 HIS B C 1
ATOM 6109 O O . HIS B 1 234 ? -2.025 5.41 -1.923 1 88.69 234 HIS B O 1
ATOM 6115 N N . VAL B 1 235 ? -3.062 7.395 -1.862 1 92.38 235 VAL B N 1
ATOM 6116 C CA . VAL B 1 235 ? -1.836 8.094 -2.227 1 92.38 235 VAL B CA 1
ATOM 6117 C C . VAL B 1 235 ? -0.821 7.984 -1.092 1 92.38 235 VAL B C 1
ATOM 6119 O O . VAL B 1 235 ? 0.373 7.793 -1.335 1 92.38 235 VAL B O 1
ATOM 6122 N N . VAL B 1 236 ? -1.282 8.125 0.151 1 95.19 236 VAL B N 1
ATOM 6123 C CA . VAL B 1 236 ? -0.382 7.984 1.291 1 95.19 236 VAL B CA 1
ATOM 6124 C C . VAL B 1 236 ? 0.206 6.574 1.314 1 95.19 236 VAL B C 1
ATOM 6126 O O . VAL B 1 236 ? 1.397 6.398 1.579 1 95.19 236 VAL B O 1
ATOM 6129 N N . ALA B 1 237 ? -0.596 5.629 1.067 1 91.75 237 ALA B N 1
ATOM 6130 C CA . ALA B 1 237 ? -0.126 4.246 1.039 1 91.75 237 ALA B CA 1
ATOM 6131 C C . ALA B 1 237 ? 0.946 4.055 -0.03 1 91.75 237 ALA B C 1
ATOM 6133 O O . ALA B 1 237 ? 1.969 3.41 0.217 1 91.75 237 ALA B O 1
ATOM 6134 N N . GLN B 1 238 ? 0.662 4.602 -1.166 1 91.19 238 GLN B N 1
ATOM 6135 C CA . GLN B 1 238 ? 1.645 4.52 -2.242 1 91.19 238 GLN B CA 1
ATOM 6136 C C . GLN B 1 238 ? 2.938 5.238 -1.861 1 91.19 238 GLN B C 1
ATOM 6138 O O . GLN B 1 238 ? 4.031 4.762 -2.172 1 91.19 238 GLN B O 1
ATOM 6143 N N . ALA B 1 239 ? 2.764 6.375 -1.292 1 95.62 239 ALA B N 1
ATOM 6144 C CA . ALA B 1 239 ? 3.936 7.121 -0.843 1 95.62 239 ALA B CA 1
ATOM 6145 C C . ALA B 1 239 ? 4.754 6.309 0.155 1 95.62 239 ALA B C 1
ATOM 6147 O O . ALA B 1 239 ? 5.988 6.359 0.146 1 95.62 239 ALA B O 1
ATOM 6148 N N . THR B 1 240 ? 4.078 5.605 1.001 1 93.69 240 THR B N 1
ATOM 6149 C CA . THR B 1 240 ? 4.754 4.762 1.981 1 93.69 240 THR B CA 1
ATOM 6150 C C . THR B 1 240 ? 5.555 3.662 1.289 1 93.69 240 THR B C 1
ATOM 6152 O O . THR B 1 240 ? 6.695 3.383 1.667 1 93.69 240 THR B O 1
ATOM 6155 N N . MET B 1 241 ? 5.008 3.053 0.273 1 90.69 241 MET B N 1
ATOM 6156 C CA . MET B 1 241 ? 5.711 2.021 -0.485 1 90.69 241 MET B CA 1
ATOM 6157 C C . MET B 1 241 ? 6.953 2.596 -1.161 1 90.69 241 MET B C 1
ATOM 6159 O O . MET B 1 241 ? 8.023 1.984 -1.129 1 90.69 241 MET B O 1
ATOM 6163 N N . ASN B 1 242 ? 6.754 3.715 -1.76 1 92.69 242 ASN B N 1
ATOM 6164 C CA . ASN B 1 242 ? 7.879 4.371 -2.418 1 92.69 242 ASN B CA 1
ATOM 6165 C C . ASN B 1 242 ? 8.969 4.75 -1.417 1 92.69 242 ASN B C 1
ATOM 6167 O O . ASN B 1 242 ? 10.156 4.668 -1.728 1 92.69 242 ASN B O 1
ATOM 6171 N N . ALA B 1 243 ? 8.523 5.25 -0.264 1 93.94 243 ALA B N 1
ATOM 6172 C CA . ALA B 1 243 ? 9.484 5.578 0.786 1 93.94 243 ALA B CA 1
ATOM 6173 C C . ALA B 1 243 ? 10.281 4.344 1.209 1 93.94 243 ALA B C 1
ATOM 6175 O O . ALA B 1 243 ? 11.484 4.43 1.46 1 93.94 243 ALA B O 1
ATOM 6176 N N . GLN B 1 244 ? 9.656 3.242 1.25 1 88.94 244 GLN B N 1
ATOM 6177 C CA . GLN B 1 244 ? 10.32 1.998 1.627 1 88.94 244 GLN B CA 1
ATOM 6178 C C . GLN B 1 244 ? 11.289 1.54 0.541 1 88.94 244 GLN B C 1
ATOM 6180 O O . GLN B 1 244 ? 12.32 0.936 0.837 1 88.94 244 GLN B O 1
ATOM 6185 N N . GLU B 1 245 ? 10.938 1.837 -0.723 1 86.75 245 GLU B N 1
ATOM 6186 C CA . GLU B 1 245 ? 11.82 1.505 -1.839 1 86.75 245 GLU B CA 1
ATOM 6187 C C . GLU B 1 245 ? 13.172 2.197 -1.699 1 86.75 245 GLU B C 1
ATOM 6189 O O . GLU B 1 245 ? 14.211 1.63 -2.057 1 86.75 245 GLU B O 1
ATOM 6194 N N . ILE B 1 246 ? 13.148 3.35 -1.157 1 88.44 246 ILE B N 1
ATOM 6195 C CA . ILE B 1 246 ? 14.406 4.09 -1.096 1 88.44 246 ILE B CA 1
ATOM 6196 C C . ILE B 1 246 ? 14.977 4.023 0.32 1 88.44 246 ILE B C 1
ATOM 6198 O O . ILE B 1 246 ? 15.93 4.734 0.646 1 88.44 246 ILE B O 1
ATOM 6202 N N . GLY B 1 247 ? 14.328 3.281 1.188 1 88.56 247 GLY B N 1
ATOM 6203 C CA . GLY B 1 247 ? 14.891 2.943 2.484 1 88.56 247 GLY B CA 1
ATOM 6204 C C . GLY B 1 247 ? 14.664 4.016 3.533 1 88.56 247 GLY B C 1
ATOM 6205 O O . GLY B 1 247 ? 15.414 4.113 4.504 1 88.56 247 GLY B O 1
ATOM 6206 N N . LEU B 1 248 ? 13.625 4.848 3.383 1 91.81 248 LEU B N 1
ATOM 6207 C CA . LEU B 1 248 ? 13.336 5.887 4.371 1 91.81 248 LEU B CA 1
ATOM 6208 C C . LEU B 1 248 ? 12.961 5.27 5.711 1 91.81 248 LEU B C 1
ATOM 6210 O O . LEU B 1 248 ? 13.188 5.867 6.762 1 91.81 248 LEU B O 1
ATOM 6214 N N . HIS B 1 249 ? 12.391 4.09 5.672 1 89.38 249 HIS B N 1
ATOM 6215 C CA . HIS B 1 249 ? 11.867 3.459 6.879 1 89.38 249 HIS B CA 1
ATOM 6216 C C . HIS B 1 249 ? 12.984 2.775 7.668 1 89.38 249 HIS B C 1
ATOM 6218 O O . HIS B 1 249 ? 12.734 2.199 8.727 1 89.38 249 HIS B O 1
ATOM 6224 N N . ARG B 1 250 ? 14.156 2.799 7.094 1 86.12 250 ARG B N 1
ATOM 6225 C CA . ARG B 1 250 ? 15.32 2.254 7.773 1 86.12 250 ARG B CA 1
ATOM 6226 C C . ARG B 1 250 ? 16.438 3.297 7.875 1 86.12 250 ARG B C 1
ATOM 6228 O O . ARG B 1 250 ? 17.281 3.402 6.98 1 86.12 250 ARG B O 1
ATOM 6235 N N . ASP B 1 251 ? 16.406 4.086 8.812 1 84.62 251 ASP B N 1
ATOM 6236 C CA . ASP B 1 251 ? 17.422 5.121 9.031 1 84.62 251 ASP B CA 1
ATOM 6237 C C . ASP B 1 251 ? 18.578 4.59 9.875 1 84.62 251 ASP B C 1
ATOM 6239 O O . ASP B 1 251 ? 18.422 4.383 11.078 1 84.62 251 ASP B O 1
ATOM 6243 N N . ASP B 1 252 ? 19.719 4.309 9.227 1 76.94 252 ASP B N 1
ATOM 6244 C CA . ASP B 1 252 ? 20.844 3.75 9.969 1 76.94 252 ASP B CA 1
ATOM 6245 C C . ASP B 1 252 ? 21.797 4.852 10.43 1 76.94 252 ASP B C 1
ATOM 6247 O O . ASP B 1 252 ? 22.766 4.586 11.156 1 76.94 252 ASP B O 1
ATOM 6251 N N . GLY B 1 253 ? 21.562 6.074 10.031 1 81.69 253 GLY B N 1
ATOM 6252 C CA . GLY B 1 253 ? 22.328 7.219 10.484 1 81.69 253 GLY B CA 1
ATOM 6253 C C . GLY B 1 253 ? 23.766 7.207 9.984 1 81.69 253 GLY B C 1
ATOM 6254 O O . GLY B 1 253 ? 24.609 7.945 10.5 1 81.69 253 GLY B O 1
ATOM 6255 N N . LYS B 1 254 ? 24.062 6.422 8.977 1 81.56 254 LYS B N 1
ATOM 6256 C CA . LYS B 1 254 ? 25.438 6.273 8.5 1 81.56 254 LYS B CA 1
ATOM 6257 C C . LYS B 1 254 ? 25.797 7.355 7.484 1 81.56 254 LYS B C 1
ATOM 6259 O O . LYS B 1 254 ? 24.953 7.734 6.66 1 81.56 254 LYS B O 1
ATOM 6264 N N . LEU B 1 255 ? 26.984 7.945 7.676 1 85.69 255 LEU B N 1
ATOM 6265 C CA . LEU B 1 255 ? 27.562 8.891 6.715 1 85.69 255 LEU B CA 1
ATOM 6266 C C . LEU B 1 255 ? 28.625 8.211 5.855 1 85.69 255 LEU B C 1
ATOM 6268 O O . LEU B 1 255 ? 29.375 7.367 6.344 1 85.69 255 LEU B O 1
ATOM 6272 N N . TYR B 1 256 ? 28.719 8.508 4.605 1 80.25 256 TYR B N 1
ATOM 6273 C CA . TYR B 1 256 ? 29.672 7.883 3.693 1 80.25 256 TYR B CA 1
ATOM 6274 C C . TYR B 1 256 ? 30.672 8.906 3.16 1 80.25 256 TYR B C 1
ATOM 6276 O O . TYR B 1 256 ? 31.625 8.547 2.461 1 80.25 256 TYR B O 1
ATOM 6284 N N . ALA B 1 257 ? 30.438 10.133 3.539 1 81.94 257 ALA B N 1
ATOM 6285 C CA . ALA B 1 257 ? 31.25 11.211 2.998 1 81.94 257 ALA B CA 1
ATOM 6286 C C . ALA B 1 257 ? 32.688 11.102 3.473 1 81.94 257 ALA B C 1
ATOM 6288 O O . ALA B 1 257 ? 32.938 10.664 4.598 1 81.94 257 ALA B O 1
ATOM 6289 N N . SER B 1 258 ? 33.531 11.43 2.492 1 84.69 258 SER B N 1
ATOM 6290 C CA . SER B 1 258 ? 34.969 11.344 2.793 1 84.69 258 SER B CA 1
ATOM 6291 C C . SER B 1 258 ? 35.531 12.695 3.205 1 84.69 258 SER B C 1
ATOM 6293 O O . SER B 1 258 ? 36.656 12.781 3.701 1 84.69 258 SER B O 1
ATOM 6295 N N . ASP B 1 259 ? 34.844 13.711 2.963 1 88.38 259 ASP B N 1
ATOM 6296 C CA . ASP B 1 259 ? 35.281 15.055 3.324 1 88.38 259 ASP B CA 1
ATOM 6297 C C . ASP B 1 259 ? 34.219 15.797 4.105 1 88.38 259 ASP B C 1
ATOM 6299 O O . ASP B 1 259 ? 33.062 15.352 4.18 1 88.38 259 ASP B O 1
ATOM 6303 N N . ALA B 1 260 ? 34.656 16.844 4.676 1 86.56 260 ALA B N 1
ATOM 6304 C CA . ALA B 1 260 ? 33.781 17.594 5.59 1 86.56 260 ALA B CA 1
ATOM 6305 C C . ALA B 1 260 ? 32.594 18.188 4.848 1 86.56 260 ALA B C 1
ATOM 6307 O O . ALA B 1 260 ? 31.484 18.219 5.371 1 86.56 260 ALA B O 1
ATOM 6308 N N . GLU B 1 261 ? 32.906 18.781 3.752 1 86.62 261 GLU B N 1
ATOM 6309 C CA . GLU B 1 261 ? 31.844 19.422 2.986 1 86.62 261 GLU B CA 1
ATOM 6310 C C . GLU B 1 261 ? 30.766 18.406 2.588 1 86.62 261 GLU B C 1
ATOM 6312 O O . GLU B 1 261 ? 29.562 18.672 2.736 1 86.62 261 GLU B O 1
ATOM 6317 N N . SER B 1 262 ? 31.25 17.312 2.117 1 87.44 262 SER B N 1
ATOM 6318 C CA . SER B 1 262 ? 30.312 16.25 1.736 1 87.44 262 SER B CA 1
ATOM 6319 C C . SER B 1 262 ? 29.594 15.688 2.953 1 87.44 262 SER B C 1
ATOM 6321 O O . SER B 1 262 ? 28.438 15.273 2.854 1 87.44 262 SER B O 1
ATOM 6323 N N . ALA B 1 263 ? 30.234 15.727 3.984 1 90.88 263 ALA B N 1
ATOM 6324 C CA . ALA B 1 263 ? 29.625 15.258 5.223 1 90.88 263 ALA B CA 1
ATOM 6325 C C . ALA B 1 263 ? 28.469 16.172 5.645 1 90.88 263 ALA B C 1
ATOM 6327 O O . ALA B 1 263 ? 27.422 15.703 6.102 1 90.88 263 ALA B O 1
ATOM 6328 N N . CYS B 1 264 ? 28.719 17.453 5.492 1 92.56 264 CYS B N 1
ATOM 6329 C CA . CYS B 1 264 ? 27.672 18.422 5.824 1 92.56 264 CYS B CA 1
ATOM 6330 C C . CYS B 1 264 ? 26.453 18.234 4.934 1 92.56 264 CYS B C 1
ATOM 6332 O O . CYS B 1 264 ? 25.312 18.219 5.422 1 92.56 264 CYS B O 1
ATOM 6334 N N . GLU B 1 265 ? 26.734 18.078 3.729 1 90.19 265 GLU B N 1
ATOM 6335 C CA . GLU B 1 265 ? 25.625 17.875 2.787 1 90.19 265 GLU B CA 1
ATOM 6336 C C . GLU B 1 265 ? 24.844 16.609 3.127 1 90.19 265 GLU B C 1
ATOM 6338 O O . GLU B 1 265 ? 23.609 16.594 3.035 1 90.19 265 GLU B O 1
ATOM 6343 N N . GLU B 1 266 ? 25.547 15.602 3.469 1 91.88 266 GLU B N 1
ATOM 6344 C CA . GLU B 1 266 ? 24.906 14.336 3.822 1 91.88 266 GLU B CA 1
ATOM 6345 C C . GLU B 1 266 ? 24.078 14.484 5.102 1 91.88 266 GLU B C 1
ATOM 6347 O O . GLU B 1 266 ? 23.016 13.875 5.23 1 91.88 266 GLU B O 1
ATOM 6352 N N . LEU B 1 267 ? 24.609 15.242 5.973 1 94.81 267 LEU B N 1
ATOM 6353 C CA . LEU B 1 267 ? 23.891 15.461 7.223 1 94.81 267 LEU B CA 1
ATOM 6354 C C . LEU B 1 267 ? 22.578 16.203 6.973 1 94.81 267 LEU B C 1
ATOM 6356 O O . LEU B 1 267 ? 21.547 15.867 7.562 1 94.81 267 LEU B O 1
ATOM 6360 N N . TRP B 1 268 ? 22.656 17.172 6.16 1 95.38 268 TRP B N 1
ATOM 6361 C CA . TRP B 1 268 ? 21.438 17.906 5.836 1 95.38 268 TRP B CA 1
ATOM 6362 C C . TRP B 1 268 ? 20.453 17.031 5.074 1 95.38 268 TRP B C 1
ATOM 6364 O O . TRP B 1 268 ? 19.234 17.125 5.285 1 95.38 268 TRP B O 1
ATOM 6374 N N . ASN B 1 269 ? 20.969 16.219 4.199 1 93.31 269 ASN B N 1
ATOM 6375 C CA . ASN B 1 269 ? 20.094 15.25 3.527 1 93.31 269 ASN B CA 1
ATOM 6376 C C . ASN B 1 269 ? 19.422 14.32 4.527 1 93.31 269 ASN B C 1
ATOM 6378 O O . ASN B 1 269 ? 18.266 13.938 4.34 1 93.31 269 ASN B O 1
ATOM 6382 N N . MET B 1 270 ? 20.125 13.969 5.512 1 94.94 270 MET B N 1
ATOM 6383 C CA . MET B 1 270 ? 19.562 13.117 6.559 1 94.94 270 MET B CA 1
ATOM 6384 C C . MET B 1 270 ? 18.422 13.828 7.277 1 94.94 270 MET B C 1
ATOM 6386 O O . MET B 1 270 ? 17.406 13.211 7.574 1 94.94 270 MET B O 1
ATOM 6390 N N . VAL B 1 271 ? 18.609 15.102 7.543 1 96.44 271 VAL B N 1
ATOM 6391 C CA . VAL B 1 271 ? 17.562 15.883 8.188 1 96.44 271 VAL B CA 1
ATOM 6392 C C . VAL B 1 271 ? 16.312 15.891 7.32 1 96.44 271 VAL B C 1
ATOM 6394 O O . VAL B 1 271 ? 15.195 15.68 7.816 1 96.44 271 VAL B O 1
ATOM 6397 N N . LEU B 1 272 ? 16.516 16.125 6.055 1 96.38 272 LEU B N 1
ATOM 6398 C CA . LEU B 1 272 ? 15.383 16.172 5.125 1 96.38 272 LEU B CA 1
ATOM 6399 C C . LEU B 1 272 ? 14.695 14.812 5.043 1 96.38 272 LEU B C 1
ATOM 6401 O O . LEU B 1 272 ? 13.461 14.742 5.023 1 96.38 272 LEU B O 1
ATOM 6405 N N . ARG B 1 273 ? 15.461 13.742 4.988 1 96.38 273 ARG B N 1
ATOM 6406 C CA . ARG B 1 273 ? 14.93 12.383 4.957 1 96.38 273 ARG B CA 1
ATOM 6407 C C . ARG B 1 273 ? 14.109 12.086 6.203 1 96.38 273 ARG B C 1
ATOM 6409 O O . ARG B 1 273 ? 13 11.547 6.109 1 96.38 273 ARG B O 1
ATOM 6416 N N . ARG B 1 274 ? 14.641 12.461 7.262 1 97.12 274 ARG B N 1
ATOM 6417 C CA . ARG B 1 274 ? 13.977 12.195 8.531 1 97.12 274 ARG B CA 1
ATOM 6418 C C . ARG B 1 274 ? 12.711 13.023 8.672 1 97.12 274 ARG B C 1
ATOM 6420 O O . ARG B 1 274 ? 11.703 12.539 9.195 1 97.12 274 ARG B O 1
ATOM 6427 N N . ARG B 1 275 ? 12.719 14.281 8.242 1 97.25 275 ARG B N 1
ATOM 6428 C CA . ARG B 1 275 ? 11.516 15.109 8.258 1 97.25 275 ARG B CA 1
ATOM 6429 C C . ARG B 1 275 ? 10.406 14.484 7.426 1 97.25 275 ARG B C 1
ATOM 6431 O O . ARG B 1 275 ? 9.258 14.406 7.871 1 97.25 275 ARG B O 1
ATOM 6438 N N . LEU B 1 276 ? 10.789 14.055 6.285 1 97.19 276 LEU B N 1
ATOM 6439 C CA . LEU B 1 276 ? 9.805 13.453 5.395 1 97.19 276 LEU B CA 1
ATOM 6440 C C . LEU B 1 276 ? 9.258 12.156 5.984 1 97.19 276 LEU B C 1
ATOM 6442 O O . LEU B 1 276 ? 8.055 11.891 5.898 1 97.19 276 LEU B O 1
ATOM 6446 N N . MET B 1 277 ? 10.109 11.32 6.555 1 96.69 277 MET B N 1
ATOM 6447 C CA . MET B 1 277 ? 9.688 10.055 7.16 1 96.69 277 MET B CA 1
ATOM 6448 C C . MET B 1 277 ? 8.719 10.297 8.312 1 96.69 277 MET B C 1
ATOM 6450 O O . MET B 1 277 ? 7.703 9.617 8.422 1 96.69 277 MET B O 1
ATOM 6454 N N . VAL B 1 278 ? 8.977 11.32 9.109 1 96.69 278 VAL B N 1
ATOM 6455 C CA . VAL B 1 278 ? 8.109 11.641 10.234 1 96.69 278 VAL B CA 1
ATOM 6456 C C . VAL B 1 278 ? 6.746 12.094 9.727 1 96.69 278 VAL B C 1
ATOM 6458 O O . VAL B 1 278 ? 5.707 11.672 10.25 1 96.69 278 VAL B O 1
ATOM 6461 N N . ASN B 1 279 ? 6.75 12.922 8.742 1 96.69 279 ASN B N 1
ATOM 6462 C CA . ASN B 1 279 ? 5.488 13.375 8.172 1 96.69 279 ASN B CA 1
ATOM 6463 C C . ASN B 1 279 ? 4.672 12.211 7.609 1 96.69 279 ASN B C 1
ATOM 6465 O O . ASN B 1 279 ? 3.463 12.133 7.832 1 96.69 279 ASN B O 1
ATOM 6469 N N . LEU B 1 280 ? 5.391 11.398 6.914 1 96.44 280 LEU B N 1
ATOM 6470 C CA . LEU B 1 280 ? 4.73 10.25 6.309 1 96.44 280 LEU B CA 1
ATOM 6471 C C . LEU B 1 280 ? 4.168 9.32 7.379 1 96.44 280 LEU B C 1
ATOM 6473 O O . LEU B 1 280 ? 3.037 8.844 7.258 1 96.44 280 LEU B O 1
ATOM 6477 N N . TYR B 1 281 ? 4.914 9.094 8.367 1 95.5 281 TYR B N 1
ATOM 6478 C CA . TYR B 1 281 ? 4.484 8.227 9.461 1 95.5 281 TYR B CA 1
ATOM 6479 C C . TYR B 1 281 ? 3.271 8.805 10.172 1 95.5 281 TYR B C 1
ATOM 6481 O O . TYR B 1 281 ? 2.311 8.094 10.461 1 95.5 281 TYR B O 1
ATOM 6489 N N . LEU B 1 282 ? 3.355 10.039 10.469 1 95.62 282 LEU B N 1
ATOM 6490 C CA . LEU B 1 282 ? 2.25 10.703 11.156 1 95.62 282 LEU B CA 1
ATOM 6491 C C . LEU B 1 282 ? 0.973 10.633 10.328 1 95.62 282 LEU B C 1
ATOM 6493 O O . LEU B 1 282 ? -0.097 10.312 10.852 1 95.62 282 LEU B O 1
ATOM 6497 N N . TRP B 1 283 ? 1.127 10.914 9.125 1 96.06 283 TRP B N 1
ATOM 6498 C CA . TRP B 1 283 ? -0.044 10.914 8.258 1 96.06 283 TRP B CA 1
ATOM 6499 C C . TRP B 1 283 ? -0.629 9.516 8.133 1 96.06 283 TRP B C 1
ATOM 6501 O O . TRP B 1 283 ? -1.847 9.336 8.203 1 96.06 283 TRP B O 1
ATOM 6511 N N . ASP B 1 284 ? 0.216 8.539 7.895 1 94.12 284 ASP B N 1
ATOM 6512 C CA . ASP B 1 284 ? -0.235 7.156 7.793 1 94.12 284 ASP B CA 1
ATOM 6513 C C . ASP B 1 284 ? -0.957 6.719 9.062 1 94.12 284 ASP B C 1
ATOM 6515 O O . ASP B 1 284 ? -2.047 6.148 9 1 94.12 284 ASP B O 1
ATOM 6519 N N . SER B 1 285 ? -0.374 7 10.219 1 93.94 285 SER B N 1
ATOM 6520 C CA . SER B 1 285 ? -0.915 6.578 11.508 1 93.94 285 SER B CA 1
ATOM 6521 C C . SER B 1 285 ? -2.223 7.297 11.82 1 93.94 285 SER B C 1
ATOM 6523 O O . SER B 1 285 ? -3.193 6.672 12.25 1 93.94 285 SER B O 1
ATOM 6525 N N . GLN B 1 286 ? -2.219 8.547 11.57 1 94.56 286 GLN B N 1
ATOM 6526 C CA . GLN B 1 286 ? -3.404 9.328 11.906 1 94.56 286 GLN B CA 1
ATOM 6527 C C . GLN B 1 286 ? -4.574 8.969 10.992 1 94.56 286 GLN B C 1
ATOM 6529 O O . GLN B 1 286 ? -5.688 8.734 11.469 1 94.56 286 GLN B O 1
ATOM 6534 N N . MET B 1 287 ? -4.352 8.906 9.734 1 94 287 MET B N 1
ATOM 6535 C CA . MET B 1 287 ? -5.422 8.547 8.812 1 94 287 MET B CA 1
ATOM 6536 C C . MET B 1 287 ? -5.914 7.129 9.07 1 94 287 MET B C 1
ATOM 6538 O O . MET B 1 287 ? -7.121 6.875 9.07 1 94 287 MET B O 1
ATOM 6542 N N . GLY B 1 288 ? -4.914 6.254 9.25 1 91.81 288 GLY B N 1
ATOM 6543 C CA . GLY B 1 288 ? -5.301 4.883 9.539 1 91.81 288 GLY B CA 1
ATOM 6544 C C . GLY B 1 288 ? -6.176 4.754 10.766 1 91.81 288 GLY B C 1
ATOM 6545 O O . GLY B 1 288 ? -7.188 4.047 10.75 1 91.81 288 GLY B O 1
ATOM 6546 N N . MET B 1 289 ? -5.906 5.449 11.781 1 93.19 289 MET B N 1
ATOM 6547 C CA . MET B 1 289 ? -6.633 5.367 13.047 1 93.19 289 MET B CA 1
ATOM 6548 C C . MET B 1 289 ? -8.016 6 12.914 1 93.19 289 MET B C 1
ATOM 6550 O O . MET B 1 289 ? -9.008 5.438 13.383 1 93.19 289 MET B O 1
ATOM 6554 N N . VAL B 1 290 ? -8.023 7.121 12.281 1 93.88 290 VAL B N 1
ATOM 6555 C CA . VAL B 1 290 ? -9.273 7.859 12.188 1 93.88 290 VAL B CA 1
ATOM 6556 C C . VAL B 1 290 ? -10.234 7.129 11.25 1 93.88 290 VAL B C 1
ATOM 6558 O O . VAL B 1 290 ? -11.414 6.949 11.578 1 93.88 290 VAL B O 1
ATOM 6561 N N . LEU B 1 291 ? -9.75 6.695 10.164 1 92.25 291 LEU B N 1
ATOM 6562 C CA . LEU B 1 291 ? -10.594 6.062 9.156 1 92.25 291 LEU B CA 1
ATOM 6563 C C . LEU B 1 291 ? -10.883 4.609 9.531 1 92.25 291 LEU B C 1
ATOM 6565 O O . LEU B 1 291 ? -11.82 4.008 9.008 1 92.25 291 LEU B O 1
ATOM 6569 N N . GLY B 1 292 ? -10.078 4.086 10.43 1 90.5 292 GLY B N 1
ATOM 6570 C CA . GLY B 1 292 ? -10.195 2.674 10.75 1 90.5 292 GLY B CA 1
ATOM 6571 C C . GLY B 1 292 ? -9.602 1.767 9.688 1 90.5 292 GLY B C 1
ATOM 6572 O O . GLY B 1 292 ? -10.094 0.661 9.461 1 90.5 292 GLY B O 1
ATOM 6573 N N . LYS B 1 293 ? -8.695 2.244 8.977 1 89.06 293 LYS B N 1
ATOM 6574 C CA . LYS B 1 293 ? -8.016 1.491 7.926 1 89.06 293 LYS B CA 1
ATOM 6575 C C . LYS B 1 293 ? -6.672 0.957 8.422 1 89.06 293 LYS B C 1
ATOM 6577 O O . LYS B 1 293 ? -6.133 1.442 9.422 1 89.06 293 LYS B O 1
ATOM 6582 N N . PRO B 1 294 ? -6.172 -0.1 7.797 1 85.06 294 PRO B N 1
ATOM 6583 C CA . PRO B 1 294 ? -4.887 -0.643 8.25 1 85.06 294 PRO B CA 1
ATOM 6584 C C . PRO B 1 294 ? -3.742 0.359 8.109 1 85.06 294 PRO B C 1
ATOM 6586 O O . PRO B 1 294 ? -3.744 1.184 7.195 1 85.06 294 PRO B O 1
ATOM 6589 N N . LEU B 1 295 ? -2.818 0.26 9 1 88.75 295 LEU B N 1
ATOM 6590 C CA . LEU B 1 295 ? -1.621 1.092 8.938 1 88.75 295 LEU B CA 1
ATOM 6591 C C . LEU B 1 295 ? -0.596 0.499 7.977 1 88.75 295 LEU B C 1
ATOM 6593 O O . LEU B 1 295 ? -0.425 -0.721 7.922 1 88.75 295 LEU B O 1
ATOM 6597 N N . ASN B 1 296 ? 0.049 1.339 7.254 1 86.31 296 ASN B N 1
ATOM 6598 C CA . ASN B 1 296 ? 1.056 0.869 6.312 1 86.31 296 ASN B CA 1
ATOM 6599 C C . ASN B 1 296 ? 2.393 0.611 7 1 86.31 296 ASN B C 1
ATOM 6601 O O . ASN B 1 296 ? 3.16 -0.254 6.57 1 86.31 296 ASN B O 1
ATOM 6605 N N . PHE B 1 297 ? 2.713 1.49 7.973 1 85.31 297 PHE B N 1
ATOM 6606 C CA . PHE B 1 297 ? 3.9 1.224 8.773 1 85.31 297 PHE B CA 1
ATOM 6607 C C . PHE B 1 297 ? 3.564 0.327 9.961 1 85.31 297 PHE B C 1
ATOM 6609 O O . PHE B 1 297 ? 2.732 0.683 10.797 1 85.31 297 PHE B O 1
ATOM 6616 N N . LYS B 1 298 ? 4.129 -0.809 9.867 1 71.56 298 LYS B N 1
ATOM 6617 C CA . LYS B 1 298 ? 3.777 -1.781 10.898 1 71.56 298 LYS B CA 1
ATOM 6618 C C . LYS B 1 298 ? 4.859 -1.864 11.969 1 71.56 298 LYS B C 1
ATOM 6620 O O . LYS B 1 298 ? 6.031 -1.582 11.703 1 71.56 298 LYS B O 1
ATOM 6625 N N . THR B 1 299 ? 4.383 -2.41 13.023 1 68.38 299 THR B N 1
ATOM 6626 C CA . THR B 1 299 ? 5.262 -2.455 14.188 1 68.38 299 THR B CA 1
ATOM 6627 C C . THR B 1 299 ? 6.492 -3.311 13.898 1 68.38 299 THR B C 1
ATOM 6629 O O . THR B 1 299 ? 6.387 -4.375 13.289 1 68.38 299 THR B O 1
ATOM 6632 N N . ASN B 1 300 ? 7.617 -2.854 14.156 1 68.88 300 ASN B N 1
ATOM 6633 C CA . ASN B 1 300 ? 8.922 -3.512 14.109 1 68.88 300 ASN B CA 1
ATOM 6634 C C . ASN B 1 300 ? 9.5 -3.506 12.703 1 68.88 300 ASN B C 1
ATOM 6636 O O . ASN B 1 300 ? 10.586 -4.039 12.469 1 68.88 300 ASN B O 1
ATOM 6640 N N . ASP B 1 301 ? 8.727 -2.924 11.75 1 74 301 ASP B N 1
ATOM 6641 C CA . ASP B 1 301 ? 9.242 -2.92 10.383 1 74 301 ASP B CA 1
ATOM 6642 C C . ASP B 1 301 ? 9.82 -1.551 10.023 1 74 301 ASP B C 1
ATOM 6644 O O . ASP B 1 301 ? 9.984 -1.235 8.844 1 74 301 ASP B O 1
ATOM 6648 N N . TYR B 1 302 ? 9.969 -0.716 11.023 1 82.69 302 TYR B N 1
ATOM 6649 C CA . TYR B 1 302 ? 10.523 0.598 10.719 1 82.69 302 TYR B CA 1
ATOM 6650 C C . TYR B 1 302 ? 11.375 1.114 11.875 1 82.69 302 TYR B C 1
ATOM 6652 O O . TYR B 1 302 ? 11.211 0.675 13.016 1 82.69 302 TYR B O 1
ATOM 6660 N N . THR B 1 303 ? 12.289 1.925 11.562 1 86.69 303 THR B N 1
ATOM 6661 C CA . THR B 1 303 ? 13.078 2.711 12.508 1 86.69 303 THR B CA 1
ATOM 6662 C C . THR B 1 303 ? 12.977 4.199 12.188 1 86.69 303 THR B C 1
ATOM 6664 O O . THR B 1 303 ? 13.578 4.672 11.219 1 86.69 303 THR B O 1
ATOM 6667 N N . ILE B 1 304 ? 12.266 4.891 13.016 1 90.06 304 ILE B N 1
ATOM 6668 C CA . ILE B 1 304 ? 12.109 6.32 12.773 1 90.06 304 ILE B CA 1
ATOM 6669 C C . ILE B 1 304 ? 13.008 7.102 13.742 1 90.06 304 ILE B C 1
ATOM 6671 O O . ILE B 1 304 ? 12.906 6.934 14.953 1 90.06 304 ILE B O 1
ATOM 6675 N N . VAL B 1 305 ? 13.867 7.828 13.18 1 93.44 305 VAL B N 1
ATOM 6676 C CA . VAL B 1 305 ? 14.703 8.75 13.938 1 93.44 305 VAL B CA 1
ATOM 6677 C C . VAL B 1 305 ? 14.219 10.188 13.727 1 93.44 305 VAL B C 1
ATOM 6679 O O . VAL B 1 305 ? 14.227 10.688 12.594 1 93.44 305 VAL B O 1
ATOM 6682 N N . PRO B 1 306 ? 13.766 10.812 14.812 1 94.31 306 PRO B N 1
ATOM 6683 C CA . PRO B 1 306 ? 13.312 12.195 14.633 1 94.31 306 PRO B CA 1
ATOM 6684 C C . PRO B 1 306 ? 14.414 13.109 14.109 1 94.31 306 PRO B C 1
ATOM 6686 O O . PRO B 1 306 ? 15.578 12.977 14.5 1 94.31 306 PRO B O 1
ATOM 6689 N N . PRO B 1 307 ? 14.07 13.992 13.234 1 95.94 307 PRO B N 1
ATOM 6690 C CA . PRO B 1 307 ? 15.062 14.945 12.727 1 95.94 307 PRO B CA 1
ATOM 6691 C C . PRO B 1 307 ? 15.5 15.961 13.781 1 95.94 307 PRO B C 1
ATOM 6693 O O . PRO B 1 307 ? 14.766 16.219 14.734 1 95.94 307 PRO B O 1
ATOM 6696 N N . THR B 1 308 ? 16.672 16.5 13.547 1 95.25 308 THR B N 1
ATOM 6697 C CA . THR B 1 308 ? 17.141 17.609 14.367 1 95.25 308 THR B CA 1
ATOM 6698 C C . THR B 1 308 ? 16.234 18.828 14.188 1 95.25 308 THR B C 1
ATOM 6700 O O . THR B 1 308 ? 15.914 19.203 13.062 1 95.25 308 THR B O 1
ATOM 6703 N N . ASP B 1 309 ? 15.805 19.344 15.344 1 95.56 309 ASP B N 1
ATOM 6704 C CA . ASP B 1 309 ? 15.008 20.562 15.281 1 95.56 309 ASP B CA 1
ATOM 6705 C C . ASP B 1 309 ? 15.891 21.781 14.961 1 95.56 309 ASP B C 1
ATOM 6707 O O . ASP B 1 309 ? 16.453 22.391 15.867 1 95.56 309 ASP B O 1
ATOM 6711 N N . CYS B 1 310 ? 15.938 22.125 13.734 1 94.5 310 CYS B N 1
ATOM 6712 C CA . CYS B 1 310 ? 16.812 23.203 13.297 1 94.5 310 CYS B CA 1
ATOM 6713 C C . CYS B 1 310 ? 16.297 23.828 12.008 1 94.5 310 CYS B C 1
ATOM 6715 O O . CYS B 1 310 ? 15.453 23.25 11.328 1 94.5 310 CYS B O 1
ATOM 6717 N N . ASP B 1 311 ? 16.766 25.031 11.758 1 92.06 311 ASP B N 1
ATOM 6718 C CA . ASP B 1 311 ? 16.5 25.656 10.461 1 92.06 311 ASP B CA 1
ATOM 6719 C C . ASP B 1 311 ? 17.469 25.141 9.398 1 92.06 311 ASP B C 1
ATOM 6721 O O . ASP B 1 311 ? 18.641 24.922 9.688 1 92.06 311 ASP B O 1
ATOM 6725 N N . ILE B 1 312 ? 16.984 24.906 8.258 1 93.75 312 ILE B N 1
ATOM 6726 C CA . ILE B 1 312 ? 17.828 24.5 7.145 1 93.75 312 ILE B CA 1
ATOM 6727 C C . ILE B 1 312 ? 18.344 25.719 6.402 1 93.75 312 ILE B C 1
ATOM 6729 O O . ILE B 1 312 ? 17.562 26.484 5.824 1 93.75 312 ILE B O 1
ATOM 6733 N N . PRO B 1 313 ? 19.609 25.938 6.43 1 93.31 313 PRO B N 1
ATOM 6734 C CA . PRO B 1 313 ? 20.156 27.109 5.758 1 93.31 313 PRO B CA 1
ATOM 6735 C C . PRO B 1 313 ? 20.188 26.969 4.234 1 93.31 313 PRO B C 1
ATOM 6737 O O . PRO B 1 313 ? 20.031 25.859 3.715 1 93.31 313 PRO B O 1
ATOM 6740 N N . ARG B 1 314 ? 20.312 28.094 3.543 1 91.38 314 ARG B N 1
ATOM 6741 C CA . ARG B 1 314 ? 20.469 28.047 2.094 1 91.38 314 ARG B CA 1
ATOM 6742 C C . ARG B 1 314 ? 21.797 27.406 1.7 1 91.38 314 ARG B C 1
ATOM 6744 O O . ARG B 1 314 ? 21.844 26.609 0.762 1 91.38 314 ARG B O 1
ATOM 6751 N N . ASN B 1 315 ? 22.844 27.859 2.434 1 90.25 315 ASN B N 1
ATOM 6752 C CA . ASN B 1 315 ? 24.141 27.234 2.221 1 90.25 315 ASN B CA 1
ATOM 6753 C C . ASN B 1 315 ? 24.344 26.031 3.141 1 90.25 315 ASN B C 1
ATOM 6755 O O . ASN B 1 315 ? 24.578 26.203 4.34 1 90.25 315 ASN B O 1
ATOM 6759 N N . ARG B 1 316 ? 24.359 24.859 2.66 1 91.25 316 ARG B N 1
ATOM 6760 C CA . ARG B 1 316 ? 24.359 23.641 3.451 1 91.25 316 ARG B CA 1
ATOM 6761 C C . ARG B 1 316 ? 25.734 22.969 3.43 1 91.25 316 ARG B C 1
ATOM 6763 O O . ARG B 1 316 ? 25.922 21.891 4.012 1 91.25 316 ARG B O 1
ATOM 6770 N N . ASN B 1 317 ? 26.641 23.578 2.854 1 88.44 317 ASN B N 1
ATOM 6771 C CA . ASN B 1 317 ? 27.969 22.984 2.756 1 88.44 317 ASN B CA 1
ATOM 6772 C C . ASN B 1 317 ? 28.859 23.453 3.898 1 88.44 317 ASN B C 1
ATOM 6774 O O . ASN B 1 317 ? 29.922 22.859 4.145 1 88.44 317 ASN B O 1
ATOM 6778 N N . SER B 1 318 ? 28.406 24.453 4.605 1 86.5 318 SER B N 1
ATOM 6779 C CA . SER B 1 318 ? 29.328 25.078 5.547 1 86.5 318 SER B CA 1
ATOM 6780 C C . SER B 1 318 ? 28.969 24.734 6.988 1 86.5 318 SER B C 1
ATOM 6782 O O . SER B 1 318 ? 29.781 24.922 7.898 1 86.5 318 SER B O 1
ATOM 6784 N N . SER B 1 319 ? 27.797 24.328 7.184 1 89.62 319 SER B N 1
ATOM 6785 C CA . SER B 1 319 ? 27.375 24.109 8.562 1 89.62 319 SER B CA 1
ATOM 6786 C C . SER B 1 319 ? 26.578 22.812 8.703 1 89.62 319 SER B C 1
ATOM 6788 O O . SER B 1 319 ? 25.828 22.438 7.797 1 89.62 319 SER B O 1
ATOM 6790 N N . ALA B 1 320 ? 26.828 22.172 9.844 1 92.5 320 ALA B N 1
ATOM 6791 C CA . ALA B 1 320 ? 26.078 20.969 10.18 1 92.5 320 ALA B CA 1
ATOM 6792 C C . ALA B 1 320 ? 24.812 21.312 10.961 1 92.5 320 ALA B C 1
ATOM 6794 O O . ALA B 1 320 ? 24.734 22.375 11.57 1 92.5 320 ALA B O 1
ATOM 6795 N N . PRO B 1 321 ? 23.812 20.484 10.859 1 94.38 321 PRO B N 1
ATOM 6796 C CA . PRO B 1 321 ? 22.594 20.734 11.648 1 94.38 321 PRO B CA 1
ATOM 6797 C C . PRO B 1 321 ? 22.875 20.812 13.148 1 94.38 321 PRO B C 1
ATOM 6799 O O . PRO B 1 321 ? 23.688 20.031 13.664 1 94.38 321 PRO B O 1
ATOM 6802 N N . PHE B 1 322 ? 22.219 21.719 13.75 1 92.56 322 PHE B N 1
ATOM 6803 C CA . PHE B 1 322 ? 22.359 21.891 15.195 1 92.56 322 PHE B CA 1
ATOM 6804 C C . PHE B 1 322 ? 21.016 22.094 15.867 1 92.56 322 PHE B C 1
ATOM 6806 O O . PHE B 1 322 ? 20.188 22.875 15.391 1 92.56 322 PHE B O 1
ATOM 6813 N N . GLN B 1 323 ? 20.859 21.438 17 1 93 323 GLN B N 1
ATOM 6814 C CA . GLN B 1 323 ? 19.594 21.438 17.719 1 93 323 GLN B CA 1
ATOM 6815 C C . GLN B 1 323 ? 19.312 22.812 18.328 1 93 323 GLN B C 1
ATOM 6817 O O . GLN B 1 323 ? 20.172 23.391 19 1 93 323 GLN B O 1
ATOM 6822 N N . ARG B 1 324 ? 18.156 23.266 18.094 1 90.44 324 ARG B N 1
ATOM 6823 C CA . ARG B 1 324 ? 17.75 24.516 18.719 1 90.44 324 ARG B CA 1
ATOM 6824 C C . ARG B 1 324 ? 17.281 24.281 20.156 1 90.44 324 ARG B C 1
ATOM 6826 O O . ARG B 1 324 ? 16.875 23.172 20.516 1 90.44 324 ARG B O 1
ATOM 6833 N N . SER B 1 325 ? 17.375 25.375 20.891 1 85.5 325 SER B N 1
ATOM 6834 C CA . SER B 1 325 ? 16.812 25.297 22.234 1 85.5 325 SER B CA 1
ATOM 6835 C C . SER B 1 325 ? 15.32 25.625 22.234 1 85.5 325 SER B C 1
ATOM 6837 O O . SER B 1 325 ? 14.812 26.219 21.281 1 85.5 325 SER B O 1
ATOM 6839 N N . ASP B 1 326 ? 14.672 25.375 23.344 1 81.19 326 ASP B N 1
ATOM 6840 C CA . ASP B 1 326 ? 13.227 25.547 23.453 1 81.19 326 ASP B CA 1
ATOM 6841 C C . ASP B 1 326 ? 12.852 27.031 23.484 1 81.19 326 ASP B C 1
ATOM 6843 O O . ASP B 1 326 ? 11.703 27.391 23.234 1 81.19 326 ASP B O 1
ATOM 6847 N N . TYR B 1 327 ? 13.797 27.859 23.734 1 81.06 327 TYR B N 1
ATOM 6848 C CA . TYR B 1 327 ? 13.508 29.281 23.922 1 81.06 327 TYR B CA 1
ATOM 6849 C C . TYR B 1 327 ? 13.859 30.078 22.672 1 81.06 327 TYR B C 1
ATOM 6851 O O . TYR B 1 327 ? 13.539 31.266 22.562 1 81.06 327 TYR B O 1
ATOM 6859 N N . GLU B 1 328 ? 14.438 29.328 21.781 1 86.38 328 GLU B N 1
ATOM 6860 C CA . GLU B 1 328 ? 14.805 29.984 20.531 1 86.38 328 GLU B CA 1
ATOM 6861 C C . GLU B 1 328 ? 13.633 30 19.547 1 86.38 328 GLU B C 1
ATOM 6863 O O . GLU B 1 328 ? 12.617 29.328 19.781 1 86.38 328 GLU B O 1
ATOM 6868 N N . LYS B 1 329 ? 13.805 30.828 18.641 1 87.62 329 LYS B N 1
ATOM 6869 C CA . LYS B 1 329 ? 12.812 30.969 17.578 1 87.62 329 LYS B CA 1
ATOM 6870 C C . LYS B 1 329 ? 12.438 29.609 17.016 1 87.62 329 LYS B C 1
ATOM 6872 O O . LYS B 1 329 ? 13.312 28.797 16.688 1 87.62 329 LYS B O 1
ATOM 6877 N N . PRO B 1 330 ? 11.133 29.359 17.047 1 87.31 330 PRO B N 1
ATOM 6878 C CA . PRO B 1 330 ? 10.719 28.047 16.547 1 87.31 330 PRO B CA 1
ATOM 6879 C C . PRO B 1 330 ? 10.883 27.906 15.039 1 87.31 330 PRO B C 1
ATOM 6881 O O . PRO B 1 330 ? 10.867 28.922 14.32 1 87.31 330 PRO B O 1
ATOM 6884 N N . ASN B 1 331 ? 11.172 26.656 14.688 1 87.56 331 ASN B N 1
ATOM 6885 C CA . ASN B 1 331 ? 11.195 26.312 13.273 1 87.56 331 ASN B CA 1
ATOM 6886 C C . ASN B 1 331 ? 9.844 25.781 12.805 1 87.56 331 ASN B C 1
ATOM 6888 O O . ASN B 1 331 ? 9.023 25.344 13.617 1 87.56 331 ASN B O 1
ATOM 6892 N N . THR B 1 332 ? 9.625 25.906 11.492 1 84.12 332 THR B N 1
ATOM 6893 C CA . THR B 1 332 ? 8.336 25.516 10.938 1 84.12 332 THR B CA 1
ATOM 6894 C C . THR B 1 332 ? 8.047 24.031 11.203 1 84.12 332 THR B C 1
ATOM 6896 O O . THR B 1 332 ? 6.891 23.625 11.25 1 84.12 332 THR B O 1
ATOM 6899 N N . PHE B 1 333 ? 9.07 23.234 11.445 1 93.5 333 PHE B N 1
ATOM 6900 C CA . PHE B 1 333 ? 8.875 21.797 11.602 1 93.5 333 PHE B CA 1
ATOM 6901 C C . PHE B 1 333 ? 8.773 21.406 13.07 1 93.5 333 PHE B C 1
ATOM 6903 O O . PHE B 1 333 ? 8.461 20.266 13.398 1 93.5 333 PHE B O 1
ATOM 6910 N N . THR B 1 334 ? 9.016 22.312 14.008 1 94.25 334 THR B N 1
ATOM 6911 C CA . THR B 1 334 ? 9.039 22.031 15.438 1 94.25 334 THR B CA 1
ATOM 6912 C C . THR B 1 334 ? 7.723 21.406 15.891 1 94.25 334 THR B C 1
ATOM 6914 O O . THR B 1 334 ? 7.719 20.453 16.672 1 94.25 334 THR B O 1
ATOM 6917 N N . VAL B 1 335 ? 6.664 21.953 15.406 1 94.44 335 VAL B N 1
ATOM 6918 C CA . VAL B 1 335 ? 5.348 21.484 15.844 1 94.44 335 VAL B CA 1
ATOM 6919 C C . VAL B 1 335 ? 5.156 20.031 15.43 1 94.44 335 VAL B C 1
ATOM 6921 O O . VAL B 1 335 ? 4.516 19.25 16.156 1 94.44 335 VAL B O 1
ATOM 6924 N N . ARG B 1 336 ? 5.664 19.625 14.258 1 95.25 336 ARG B N 1
ATOM 6925 C CA . ARG B 1 336 ? 5.559 18.234 13.805 1 95.25 336 ARG B CA 1
ATOM 6926 C C . ARG B 1 336 ? 6.32 17.297 14.727 1 95.25 336 ARG B C 1
ATOM 6928 O O . ARG B 1 336 ? 5.875 16.172 14.984 1 95.25 336 ARG B O 1
ATOM 6935 N N . LEU B 1 337 ? 7.449 17.766 15.148 1 95.44 337 LEU B N 1
ATOM 6936 C CA . LEU B 1 337 ? 8.234 16.984 16.094 1 95.44 337 LEU B CA 1
ATOM 6937 C C . LEU B 1 337 ? 7.473 16.797 17.406 1 95.44 337 LEU B C 1
ATOM 6939 O O . LEU B 1 337 ? 7.48 15.711 17.984 1 95.44 337 LEU B O 1
ATOM 6943 N N . LEU B 1 338 ? 6.891 17.859 17.797 1 96.25 338 LEU B N 1
ATOM 6944 C CA . LEU B 1 338 ? 6.102 17.797 19.031 1 96.25 338 LEU B CA 1
ATOM 6945 C C . LEU B 1 338 ? 4.926 16.844 18.859 1 96.25 338 LEU B C 1
ATOM 6947 O O . LEU B 1 338 ? 4.613 16.078 19.766 1 96.25 338 LEU B O 1
ATOM 6951 N N . GLU B 1 339 ? 4.277 16.906 17.75 1 97 339 GLU B N 1
ATOM 6952 C CA . GLU B 1 339 ? 3.162 16 17.469 1 97 339 GLU B CA 1
ATOM 6953 C C . GLU B 1 339 ? 3.623 14.555 17.469 1 97 339 GLU B C 1
ATOM 6955 O O . GLU B 1 339 ? 2.934 13.672 17.984 1 97 339 GLU B O 1
ATOM 6960 N N . TYR B 1 340 ? 4.77 14.32 16.875 1 96.62 340 TYR B N 1
ATOM 6961 C CA . TYR B 1 340 ? 5.324 12.977 16.766 1 96.62 340 TYR B CA 1
ATOM 6962 C C . TYR B 1 340 ? 5.535 12.359 18.141 1 96.62 340 TYR B C 1
ATOM 6964 O O . TYR B 1 340 ? 5.395 11.148 18.312 1 96.62 340 TYR B O 1
ATOM 6972 N N . HIS B 1 341 ? 5.805 13.133 19.094 1 96.12 341 HIS B N 1
ATOM 6973 C CA . HIS B 1 341 ? 6.121 12.648 20.438 1 96.12 341 HIS B CA 1
ATOM 6974 C C . HIS B 1 341 ? 5 11.773 20.984 1 96.12 341 HIS B C 1
ATOM 6976 O O . HIS B 1 341 ? 5.262 10.75 21.625 1 96.12 341 HIS B O 1
ATOM 6982 N N . ILE B 1 342 ? 3.812 12.117 20.703 1 95.56 342 ILE B N 1
ATOM 6983 C CA . ILE B 1 342 ? 2.703 11.367 21.281 1 95.56 342 ILE B CA 1
ATOM 6984 C C . ILE B 1 342 ? 2.086 10.453 20.234 1 95.56 342 ILE B C 1
ATOM 6986 O O . ILE B 1 342 ? 1.661 9.336 20.54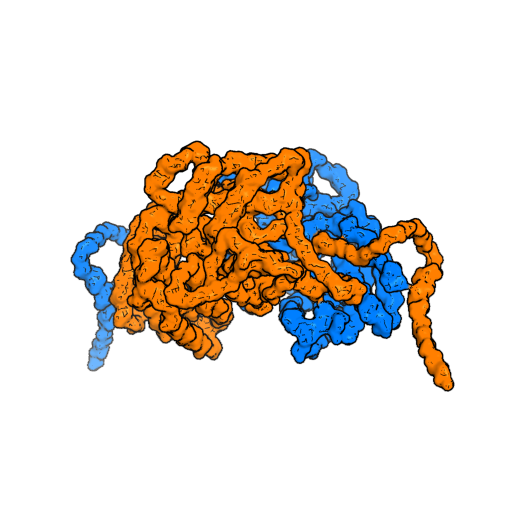7 1 95.56 342 ILE B O 1
ATOM 6990 N N . HIS B 1 343 ? 2.021 10.867 19.016 1 94.88 343 HIS B N 1
ATOM 6991 C CA . HIS B 1 343 ? 1.339 10.125 17.969 1 94.88 343 HIS B CA 1
ATOM 6992 C C . HIS B 1 343 ? 2.137 8.883 17.562 1 94.88 343 HIS B C 1
ATOM 6994 O O . HIS B 1 343 ? 1.605 7.984 16.922 1 94.88 343 HIS B O 1
ATOM 7000 N N . LYS B 1 344 ? 3.418 8.82 17.953 1 93 344 LYS B N 1
ATOM 7001 C CA . LYS B 1 344 ? 4.215 7.625 17.703 1 93 344 LYS B CA 1
ATOM 7002 C C . LYS B 1 344 ? 3.621 6.414 18.422 1 93 344 LYS B C 1
ATOM 7004 O O . LYS B 1 344 ? 3.943 5.27 18.094 1 93 344 LYS B O 1
ATOM 7009 N N . HIS B 1 345 ? 2.643 6.664 19.328 1 93.81 345 HIS B N 1
ATOM 7010 C CA . HIS B 1 345 ? 2.053 5.574 20.109 1 93.81 345 HIS B CA 1
ATOM 7011 C C . HIS B 1 345 ? 0.726 5.129 19.5 1 93.81 345 HIS B C 1
ATOM 7013 O O . HIS B 1 345 ? 0.071 4.227 20.031 1 93.81 345 HIS B O 1
ATOM 7019 N N . LEU B 1 346 ? 0.328 5.688 18.406 1 93.19 346 LEU B N 1
ATOM 7020 C CA . LEU B 1 346 ? -0.944 5.348 17.781 1 93.19 346 LEU B CA 1
ATOM 7021 C C . LEU B 1 346 ? -0.991 3.869 17.422 1 93.19 346 LEU B C 1
ATOM 7023 O O . LEU B 1 346 ? -2.025 3.219 17.578 1 93.19 346 LEU B O 1
ATOM 7027 N N . PRO B 1 347 ? 0.118 3.277 16.922 1 87.19 347 PRO B N 1
ATOM 7028 C CA . PRO B 1 347 ? 0.067 1.842 16.625 1 87.19 347 PRO B CA 1
ATOM 7029 C C . PRO B 1 347 ? -0.265 1 17.859 1 87.19 347 PRO B C 1
ATOM 7031 O O . PRO B 1 347 ? -0.893 -0.055 17.734 1 87.19 347 PRO B O 1
ATOM 7034 N N . GLN B 1 348 ? 0.132 1.44 19.016 1 89.38 348 GLN B N 1
ATOM 7035 C CA . GLN B 1 348 ? -0.227 0.752 20.25 1 89.38 348 GLN B CA 1
ATOM 7036 C C . GLN B 1 348 ? -1.73 0.819 20.5 1 89.38 348 GLN B C 1
ATOM 7038 O O . GLN B 1 348 ? -2.326 -0.141 21 1 89.38 348 GLN B O 1
ATOM 7043 N N . ILE B 1 349 ? -2.279 1.953 20.203 1 93.19 349 ILE B N 1
ATOM 7044 C CA . ILE B 1 349 ? -3.723 2.113 20.344 1 93.19 349 ILE B CA 1
ATOM 7045 C C . ILE B 1 349 ? -4.441 1.16 19.391 1 93.19 349 ILE B C 1
ATOM 7047 O O . ILE B 1 349 ? -5.457 0.562 19.75 1 93.19 349 ILE B O 1
ATOM 7051 N N . ARG B 1 350 ? -3.906 1.019 18.219 1 90 350 ARG B N 1
ATOM 7052 C CA . ARG B 1 350 ? -4.477 0.099 17.234 1 90 350 ARG B CA 1
ATOM 7053 C C . ARG B 1 350 ? -4.465 -1.333 17.75 1 90 350 ARG B C 1
ATOM 7055 O O . ARG B 1 350 ? -5.434 -2.076 17.562 1 90 350 ARG B O 1
ATOM 7062 N N . GLU B 1 351 ? -3.404 -1.695 18.375 1 86.5 351 GLU B N 1
ATOM 7063 C CA . GLU B 1 351 ? -3.305 -3.039 18.938 1 86.5 351 GLU B CA 1
ATOM 7064 C C . GLU B 1 351 ? -4.359 -3.262 20.031 1 86.5 351 GLU B C 1
ATOM 7066 O O . GLU B 1 351 ? -4.945 -4.344 20.109 1 86.5 351 GLU B O 1
ATOM 7071 N N . LEU B 1 352 ? -4.562 -2.277 20.828 1 90.94 352 LEU B N 1
ATOM 7072 C CA . LEU B 1 352 ? -5.574 -2.361 21.875 1 90.94 352 LEU B CA 1
ATOM 7073 C C . LEU B 1 352 ? -6.973 -2.465 21.281 1 90.94 352 LEU B C 1
ATOM 7075 O O . LEU B 1 352 ? -7.805 -3.236 21.766 1 90.94 352 LEU B O 1
ATOM 7079 N N . GLU B 1 353 ? -7.188 -1.683 20.25 1 90.5 353 GLU B N 1
ATOM 7080 C CA . GLU B 1 353 ? -8.469 -1.695 19.562 1 90.5 353 GLU B CA 1
ATOM 7081 C C . GLU B 1 353 ? -8.797 -3.088 19.031 1 90.5 353 GLU B C 1
ATOM 7083 O O . GLU B 1 353 ? -9.953 -3.512 19.047 1 90.5 353 GLU B O 1
ATOM 7088 N N . LEU B 1 354 ? -7.816 -3.777 18.609 1 82.88 354 LEU B N 1
ATOM 7089 C CA . LEU B 1 354 ? -8 -5.094 18 1 82.88 354 LEU B CA 1
ATOM 7090 C C . LEU B 1 354 ? -8.43 -6.117 19.047 1 82.88 354 LEU B C 1
ATOM 7092 O O . LEU B 1 354 ? -8.961 -7.176 18.703 1 82.88 354 LEU B O 1
ATOM 7096 N N . GLU B 1 355 ? -8.203 -5.773 20.328 1 86.56 355 GLU B N 1
ATOM 7097 C CA . GLU B 1 355 ? -8.641 -6.656 21.406 1 86.56 355 GLU B CA 1
ATOM 7098 C C . GLU B 1 355 ? -10.148 -6.547 21.625 1 86.56 355 GLU B C 1
ATOM 7100 O O . GLU B 1 355 ? -10.742 -7.387 22.312 1 86.56 355 GLU B O 1
ATOM 7105 N N . GLY B 1 356 ? -10.781 -5.484 21.094 1 86.06 356 GLY B N 1
ATOM 7106 C CA . GLY B 1 356 ? -12.227 -5.328 21.219 1 86.06 356 GLY B CA 1
ATOM 7107 C C . GLY B 1 356 ? -12.625 -4.324 22.281 1 86.06 356 GLY B C 1
ATOM 7108 O O . GLY B 1 356 ? -11.766 -3.656 22.859 1 86.06 356 GLY B O 1
ATOM 7109 N N . PRO B 1 357 ? -13.867 -4.188 22.453 1 90 357 PRO B N 1
ATOM 7110 C CA . PRO B 1 357 ? -14.383 -3.172 23.375 1 90 357 PRO B CA 1
ATOM 7111 C C . PRO B 1 357 ? -14.102 -3.51 24.844 1 90 357 PRO B C 1
ATOM 7113 O O . PRO B 1 357 ? -14.25 -2.65 25.719 1 90 357 PRO B O 1
ATOM 7116 N N . TYR B 1 358 ? -13.75 -4.789 25.062 1 90.88 358 TYR B N 1
ATOM 7117 C CA . TYR B 1 358 ? -13.375 -5.219 26.406 1 90.88 358 TYR B CA 1
ATOM 7118 C C . TYR B 1 358 ? -11.922 -5.691 26.438 1 90.88 358 TYR B C 1
ATOM 7120 O O . TYR B 1 358 ? -11.648 -6.879 26.266 1 90.88 358 TYR B O 1
ATOM 7128 N N . PRO B 1 359 ? -11.047 -4.691 26.625 1 87.75 359 PRO B N 1
ATOM 7129 C CA . PRO B 1 359 ? -9.633 -5.043 26.578 1 87.75 359 PRO B CA 1
ATOM 7130 C C . PRO B 1 359 ? -9.219 -6.012 27.672 1 87.75 359 PRO B C 1
ATOM 7132 O O . PRO B 1 359 ? -9.789 -5.996 28.766 1 87.75 359 PRO B O 1
ATOM 7135 N N . ARG B 1 360 ? -8.242 -6.859 27.438 1 88.25 360 ARG B N 1
ATOM 7136 C CA . ARG B 1 360 ? -7.699 -7.801 28.406 1 88.25 360 ARG B CA 1
ATOM 7137 C C . ARG B 1 360 ? -7.129 -7.066 29.625 1 88.25 360 ARG B C 1
ATOM 7139 O O . ARG B 1 360 ? -7.266 -7.527 30.75 1 88.25 360 ARG B O 1
ATOM 7146 N N . ASP B 1 361 ? -6.488 -5.922 29.359 1 93.31 361 ASP B N 1
ATOM 7147 C CA . ASP B 1 361 ? -5.91 -5.062 30.391 1 93.31 361 ASP B CA 1
ATOM 7148 C C . ASP B 1 361 ? -6.211 -3.592 30.109 1 93.31 361 ASP B C 1
ATOM 7150 O O . ASP B 1 361 ? -5.438 -2.914 29.438 1 93.31 361 ASP B O 1
ATOM 7154 N N . TYR B 1 362 ? -7.234 -3.01 30.781 1 95.38 362 TYR B N 1
ATOM 7155 C CA . TYR B 1 362 ? -7.609 -1.61 30.594 1 95.38 362 TYR B CA 1
ATOM 7156 C C . TYR B 1 362 ? -6.555 -0.684 31.188 1 95.38 362 TYR B C 1
ATOM 7158 O O . TYR B 1 362 ? -6.512 0.505 30.859 1 95.38 362 TYR B O 1
ATOM 7166 N N . GLY B 1 363 ? -5.723 -1.263 32 1 96.25 363 GLY B N 1
ATOM 7167 C CA . GLY B 1 363 ? -4.621 -0.493 32.562 1 96.25 363 GLY B CA 1
ATOM 7168 C C . GLY B 1 363 ? -3.699 0.076 31.5 1 96.25 363 GLY B C 1
ATOM 7169 O O . GLY B 1 363 ? -3.096 1.134 31.688 1 96.25 363 GLY B O 1
ATOM 7170 N N . LYS B 1 364 ? -3.584 -0.599 30.375 1 96.31 364 LYS B N 1
ATOM 7171 C CA . LYS B 1 364 ? -2.77 -0.103 29.281 1 96.31 364 LYS B CA 1
ATOM 7172 C C . LYS B 1 364 ? -3.338 1.199 28.719 1 96.31 364 LYS B C 1
ATOM 7174 O O . LYS B 1 364 ? -2.584 2.109 28.359 1 96.31 364 LYS B O 1
ATOM 7179 N N . VAL B 1 365 ? -4.691 1.265 28.609 1 97.44 365 VAL B N 1
ATOM 7180 C CA . VAL B 1 365 ? -5.371 2.465 28.141 1 97.44 365 VAL B CA 1
ATOM 7181 C C . VAL B 1 365 ? -5.113 3.619 29.109 1 97.44 365 VAL B C 1
ATOM 7183 O O . VAL B 1 365 ? -4.793 4.73 28.688 1 97.44 365 VAL B O 1
ATOM 7186 N N . GLU B 1 366 ? -5.18 3.357 30.391 1 97.69 366 GLU B N 1
ATOM 7187 C CA . GLU B 1 366 ? -4.977 4.375 31.406 1 97.69 366 GLU B CA 1
ATOM 7188 C C . GLU B 1 366 ? -3.541 4.891 31.406 1 97.69 366 GLU B C 1
ATOM 7190 O O . GLU B 1 366 ? -3.301 6.082 31.594 1 97.69 366 GLU B O 1
ATOM 7195 N N . ARG B 1 367 ? -2.645 3.988 31.188 1 97.56 367 ARG B N 1
ATOM 7196 C CA . ARG B 1 367 ? -1.241 4.387 31.156 1 97.56 367 ARG B CA 1
ATOM 7197 C C . ARG B 1 367 ? -0.961 5.305 29.969 1 97.56 367 ARG B C 1
ATOM 7199 O O . ARG B 1 367 ? -0.265 6.312 30.109 1 97.56 367 ARG B O 1
ATOM 7206 N N . LEU B 1 368 ? -1.452 4.965 28.812 1 97.62 368 LEU B N 1
ATOM 7207 C CA . LEU B 1 368 ? -1.282 5.812 27.641 1 97.62 368 LEU B CA 1
ATOM 7208 C C . LEU B 1 368 ? -1.958 7.164 27.844 1 97.62 368 LEU B C 1
ATOM 7210 O O . LEU B 1 368 ? -1.429 8.195 27.422 1 97.62 368 LEU B O 1
ATOM 7214 N N . HIS B 1 369 ? -3.15 7.168 28.469 1 98.25 369 HIS B N 1
ATOM 7215 C CA . HIS B 1 369 ? -3.865 8.398 28.781 1 98.25 369 HIS B CA 1
ATOM 7216 C C . HIS B 1 369 ? -3.037 9.297 29.703 1 98.25 369 HIS B C 1
ATOM 7218 O O . HIS B 1 369 ? -2.883 10.492 29.438 1 98.25 369 HIS B O 1
ATOM 7224 N N . GLN B 1 370 ? -2.566 8.672 30.734 1 98.25 370 GLN B N 1
ATOM 7225 C CA . GLN B 1 370 ? -1.759 9.438 31.688 1 98.25 370 GLN B CA 1
ATOM 7226 C C . GLN B 1 370 ? -0.491 9.969 31.016 1 98.25 370 GLN B C 1
ATOM 7228 O O . GLN B 1 370 ? -0.061 11.086 31.297 1 98.25 370 GLN B O 1
ATOM 7233 N N . GLY B 1 371 ? 0.091 9.125 30.188 1 97.88 371 GLY B N 1
ATOM 7234 C CA . GLY B 1 371 ? 1.245 9.578 29.422 1 97.88 371 GLY B CA 1
ATOM 7235 C C . GLY B 1 371 ? 0.95 10.781 28.562 1 97.88 371 GLY B C 1
ATOM 7236 O O . GLY B 1 371 ? 1.777 11.695 28.438 1 97.88 371 GLY B O 1
ATOM 7237 N N . ALA B 1 372 ? -0.173 10.82 27.953 1 98.12 372 ALA B N 1
ATOM 7238 C CA . ALA B 1 372 ? -0.578 11.945 27.109 1 98.12 372 ALA B CA 1
ATOM 7239 C C . ALA B 1 372 ? -0.767 13.211 27.938 1 98.12 372 ALA B C 1
ATOM 7241 O O . ALA B 1 372 ? -0.362 14.297 27.516 1 98.12 372 ALA B O 1
ATOM 7242 N N . LEU B 1 373 ? -1.383 13.062 29.109 1 98.19 373 LEU B N 1
ATOM 7243 C CA . LEU B 1 373 ? -1.598 14.219 29.969 1 98.19 373 LEU B CA 1
ATOM 7244 C C . LEU B 1 373 ? -0.269 14.781 30.469 1 98.19 373 LEU B C 1
ATOM 7246 O O . LEU B 1 373 ? -0.096 16 30.547 1 98.19 373 LEU B O 1
ATOM 7250 N N . GLU B 1 374 ? 0.603 13.883 30.828 1 98.06 374 GLU B N 1
ATOM 7251 C CA . GLU B 1 374 ? 1.928 14.312 31.25 1 98.06 374 GLU B CA 1
ATOM 7252 C C . GLU B 1 374 ? 2.662 15.039 30.125 1 98.06 374 GLU B C 1
ATOM 7254 O O . GLU B 1 374 ? 3.352 16.031 30.359 1 98.06 374 GLU B O 1
ATOM 7259 N N . TYR B 1 375 ? 2.535 14.539 29.031 1 97.88 375 TYR B N 1
ATOM 7260 C CA . TYR B 1 375 ? 3.15 15.195 27.875 1 97.88 375 TYR B CA 1
ATOM 7261 C C . TYR B 1 375 ? 2.559 16.578 27.656 1 97.88 375 TYR B C 1
ATOM 7263 O O . TYR B 1 375 ? 3.291 17.547 27.422 1 97.88 375 TYR B O 1
ATOM 7271 N N . ILE B 1 376 ? 1.204 16.703 27.688 1 97.69 376 ILE B N 1
ATOM 7272 C CA . ILE B 1 376 ? 0.54 17.984 27.516 1 97.69 376 ILE B CA 1
ATOM 7273 C C . ILE B 1 376 ? 1.1 19 28.5 1 97.69 376 ILE B C 1
ATOM 7275 O O . ILE B 1 376 ? 1.324 20.172 28.156 1 97.69 376 ILE B O 1
ATOM 7279 N N . ALA B 1 377 ? 1.398 18.5 29.641 1 96.81 377 ALA B N 1
ATOM 7280 C CA . ALA B 1 377 ? 1.919 19.375 30.703 1 96.81 377 ALA B CA 1
ATOM 7281 C C . ALA B 1 377 ? 3.365 19.766 30.422 1 96.81 377 ALA B C 1
ATOM 7283 O O . ALA B 1 377 ? 3.863 20.75 30.953 1 96.81 377 ALA B O 1
ATOM 7284 N N . SER B 1 378 ? 4.062 19.047 29.562 1 95.75 378 SER B N 1
ATOM 7285 C CA . SER B 1 378 ? 5.488 19.266 29.344 1 95.75 378 SER B CA 1
ATOM 7286 C C . SER B 1 378 ? 5.738 20 28.031 1 95.75 378 SER B C 1
ATOM 7288 O O . SER B 1 378 ? 6.887 20.281 27.688 1 95.75 378 SER B O 1
ATOM 7290 N N . ILE B 1 379 ? 4.715 20.328 27.281 1 96.12 379 ILE B N 1
ATOM 7291 C CA . ILE B 1 379 ? 4.855 21 26 1 96.12 379 ILE B CA 1
ATOM 7292 C C . ILE B 1 379 ? 5.512 22.359 26.203 1 96.12 379 ILE B C 1
ATOM 7294 O O . ILE B 1 379 ? 5.145 23.109 27.109 1 96.12 379 ILE B O 1
ATOM 7298 N N . PRO B 1 380 ? 6.543 22.703 25.406 1 94 380 PRO B N 1
ATOM 7299 C CA . PRO B 1 380 ? 7.25 23.984 25.547 1 94 380 PRO B CA 1
ATOM 7300 C C . PRO B 1 380 ? 6.309 25.188 25.516 1 94 380 PRO B C 1
ATOM 7302 O O . PRO B 1 380 ? 5.27 25.156 24.859 1 94 380 PRO B O 1
ATOM 7305 N N . ALA B 1 381 ? 6.719 26.281 26.094 1 94.56 381 ALA B N 1
ATOM 7306 C CA . ALA B 1 381 ? 5.906 27.469 26.359 1 94.56 381 ALA B CA 1
ATOM 7307 C C . ALA B 1 381 ? 5.32 28.031 25.078 1 94.56 381 ALA B C 1
ATOM 7309 O O . ALA B 1 381 ? 4.184 28.516 25.062 1 94.56 381 ALA B O 1
ATOM 7310 N N . ILE B 1 382 ? 6.047 27.953 24.047 1 93.56 382 ILE B N 1
ATOM 7311 C CA . ILE B 1 382 ? 5.633 28.547 22.781 1 93.56 382 ILE B CA 1
ATOM 7312 C C . ILE B 1 382 ? 4.426 27.797 22.234 1 93.56 382 ILE B C 1
ATOM 7314 O O . ILE B 1 382 ? 3.58 28.375 21.547 1 93.56 382 ILE B O 1
ATOM 7318 N N . TYR B 1 383 ? 4.266 26.484 22.609 1 94.56 383 TYR B N 1
ATOM 7319 C CA . TYR B 1 383 ? 3.238 25.656 22 1 94.56 383 TYR B CA 1
ATOM 7320 C C . TYR B 1 383 ? 2.258 25.141 23.047 1 94.56 383 TYR B C 1
ATOM 7322 O O . TYR B 1 383 ? 1.397 24.312 22.75 1 94.56 383 TYR B O 1
ATOM 7330 N N . ARG B 1 384 ? 2.412 25.594 24.234 1 94.81 384 ARG B N 1
ATOM 7331 C CA . ARG B 1 384 ? 1.538 25.109 25.312 1 94.81 384 ARG B CA 1
ATOM 7332 C C . ARG B 1 384 ? 0.089 25.516 25.047 1 94.81 384 ARG B C 1
ATOM 7334 O O . ARG B 1 384 ? -0.175 26.547 24.422 1 94.81 384 ARG B O 1
ATOM 7341 N N . PHE B 1 385 ? -0.845 24.828 25.516 1 94.38 385 PHE B N 1
ATOM 7342 C CA . PHE B 1 385 ? -2.254 25 25.188 1 94.38 385 PHE B CA 1
ATOM 7343 C C . PHE B 1 385 ? -2.869 26.125 26.016 1 94.38 385 PHE B C 1
ATOM 7345 O O . PHE B 1 385 ? -3.725 26.859 25.531 1 94.38 385 PHE B O 1
ATOM 7352 N N . GLU B 1 386 ? -2.42 26.203 27.219 1 93.25 386 GLU B N 1
ATOM 7353 C CA . GLU B 1 386 ? -2.914 27.234 28.109 1 93.25 386 GLU B CA 1
ATOM 7354 C C . GLU B 1 386 ? -1.872 28.344 28.312 1 93.25 386 GLU B C 1
ATOM 7356 O O . GLU B 1 386 ? -0.719 28.047 28.641 1 93.25 386 GLU B O 1
ATOM 7361 N N . ASN B 1 387 ? -2.25 29.5 28.109 1 93.38 387 ASN B N 1
ATOM 7362 C CA . ASN B 1 387 ? -1.386 30.656 28.297 1 93.38 387 ASN B CA 1
ATOM 7363 C C . ASN B 1 387 ? -0.061 30.484 27.547 1 93.38 387 ASN B C 1
ATOM 7365 O O . ASN B 1 387 ? 1.008 30.562 28.156 1 93.38 387 ASN B O 1
ATOM 7369 N N . PRO B 1 388 ? -0.123 30.359 26.281 1 95.06 388 PRO B N 1
ATOM 7370 C CA . PRO B 1 388 ? 1.105 30.156 25.516 1 95.06 388 PRO B CA 1
ATOM 7371 C C . PRO B 1 388 ? 1.975 31.422 25.453 1 95.06 388 PRO B C 1
ATOM 7373 O O . PRO B 1 388 ? 1.473 32.531 25.625 1 95.06 388 PRO B O 1
ATOM 7376 N N . ASP B 1 389 ? 3.33 31.188 25.312 1 94.69 389 ASP B N 1
ATOM 7377 C CA . ASP B 1 389 ? 4.246 32.281 25 1 94.69 389 ASP B CA 1
ATOM 7378 C C . ASP B 1 389 ? 4.02 32.781 23.578 1 94.69 389 ASP B C 1
ATOM 7380 O O . ASP B 1 389 ? 4.348 32.094 22.609 1 94.69 389 ASP B O 1
ATOM 7384 N N . ARG B 1 390 ? 3.492 33.969 23.406 1 94 390 ARG B N 1
ATOM 7385 C CA . ARG B 1 390 ? 3.109 34.5 22.109 1 94 390 ARG B CA 1
ATOM 7386 C C . ARG B 1 390 ? 4.156 35.469 21.578 1 94 390 ARG B C 1
ATOM 7388 O O . ARG B 1 390 ? 3.871 36.281 20.703 1 94 390 ARG B O 1
ATOM 7395 N N . SER B 1 391 ? 5.379 35.406 22.141 1 93.5 391 SER B N 1
ATOM 7396 C CA . SER B 1 391 ? 6.43 36.344 21.797 1 93.5 391 SER B CA 1
ATOM 7397 C C . SER B 1 391 ? 6.801 36.25 20.312 1 93.5 391 SER B C 1
ATOM 7399 O O . SER B 1 391 ? 7.219 37.25 19.703 1 93.5 391 SER B O 1
ATOM 7401 N N . PHE B 1 392 ? 6.609 35.094 19.766 1 93.12 392 PHE B N 1
ATOM 7402 C CA . PHE B 1 392 ? 7.051 34.906 18.391 1 93.12 392 PHE B CA 1
ATOM 7403 C C . PHE B 1 392 ? 5.871 35 17.438 1 93.12 392 PHE B C 1
ATOM 7405 O O . PHE B 1 392 ? 6.043 34.844 16.219 1 93.12 392 PHE B O 1
ATOM 7412 N N . ASP B 1 393 ? 4.645 35.281 17.828 1 92.94 393 ASP B N 1
ATOM 7413 C CA . ASP B 1 393 ? 3.447 35.25 16.984 1 92.94 393 ASP B CA 1
ATOM 7414 C C . ASP B 1 393 ? 3.469 36.344 15.953 1 92.94 393 ASP B C 1
ATOM 7416 O O . ASP B 1 393 ? 2.859 36.25 14.891 1 92.94 393 ASP B O 1
ATOM 7420 N N . GLY B 1 394 ? 4.129 37.438 16.344 1 90.88 394 GLY B N 1
ATOM 7421 C CA . GLY B 1 394 ? 4.25 38.531 15.391 1 90.88 394 GLY B CA 1
ATOM 7422 C C . GLY B 1 394 ? 5.148 38.219 14.211 1 90.88 394 GLY B C 1
ATOM 7423 O O . GLY B 1 394 ? 4.84 38.562 13.07 1 90.88 394 GLY B O 1
ATOM 7424 N N . GLU B 1 395 ? 6.211 37.531 14.516 1 90.06 395 GLU B N 1
ATOM 7425 C CA . GLU B 1 395 ? 7.188 37.156 13.492 1 90.06 395 GLU B CA 1
ATOM 7426 C C . GLU B 1 395 ? 6.695 36 12.656 1 90.06 395 GLU B C 1
ATOM 7428 O O . GLU B 1 395 ? 7.016 35.875 11.469 1 90.06 395 GLU B O 1
ATOM 7433 N N . PHE B 1 396 ? 5.984 35.156 13.258 1 90.31 396 PHE B N 1
ATOM 7434 C CA . PHE B 1 396 ? 5.434 33.969 12.609 1 90.31 396 PHE B CA 1
ATOM 7435 C C . PHE B 1 396 ? 3.914 33.938 12.703 1 90.31 396 PHE B C 1
ATOM 7437 O O . PHE B 1 396 ? 3.35 33.281 13.586 1 90.31 396 PHE B O 1
ATOM 7444 N N . PRO B 1 397 ? 3.283 34.469 11.766 1 87.38 397 PRO B N 1
ATOM 7445 C CA . PRO B 1 397 ? 1.835 34.656 11.867 1 87.38 397 PRO B CA 1
ATOM 7446 C C . PRO B 1 397 ? 1.072 33.344 11.922 1 87.38 397 PRO B C 1
ATOM 7448 O O . PRO B 1 397 ? -0.045 33.281 12.445 1 87.38 397 PRO B O 1
ATOM 7451 N N . MET B 1 398 ? 1.651 32.312 11.406 1 89.75 398 MET B N 1
ATOM 7452 C CA . MET B 1 398 ? 0.944 31.031 11.352 1 89.75 398 MET B CA 1
ATOM 7453 C C . MET B 1 398 ? 1.085 30.281 12.664 1 89.75 398 MET B C 1
ATOM 7455 O O . MET B 1 398 ? 0.421 29.266 12.875 1 89.75 398 MET B O 1
ATOM 7459 N N . LEU B 1 399 ? 1.896 30.734 13.578 1 92.94 399 LEU B N 1
ATOM 7460 C CA . LEU B 1 399 ? 2.234 30 14.797 1 92.94 399 LEU B CA 1
ATOM 7461 C C . LEU B 1 399 ? 1.01 29.828 15.688 1 92.94 399 LEU B C 1
ATOM 7463 O O . LEU B 1 399 ? 0.822 28.781 16.297 1 92.94 399 LEU B O 1
ATOM 7467 N N . ALA B 1 400 ? 0.236 30.906 15.773 1 93.44 400 ALA B N 1
ATOM 7468 C CA . ALA B 1 400 ? -0.973 30.844 16.594 1 93.44 400 ALA B CA 1
ATOM 7469 C C . ALA B 1 400 ? -1.917 29.75 16.078 1 93.44 400 ALA B C 1
ATOM 7471 O O . ALA B 1 400 ? -2.451 28.969 16.875 1 93.44 400 ALA B O 1
ATOM 7472 N N . SER B 1 401 ? -2.119 29.734 14.742 1 95.12 401 SER B N 1
ATOM 7473 C CA . SER B 1 401 ? -2.977 28.719 14.141 1 95.12 401 SER B CA 1
ATOM 7474 C C . SER B 1 401 ? -2.391 27.328 14.312 1 95.12 401 SER B C 1
ATOM 7476 O O . SER B 1 401 ? -3.119 26.375 14.586 1 95.12 401 SER B O 1
ATOM 7478 N N . GLN B 1 402 ? -1.147 27.188 14.203 1 95.25 402 GLN B N 1
ATOM 7479 C CA . GLN B 1 402 ? -0.474 25.906 14.359 1 95.25 402 GLN B CA 1
ATOM 7480 C C . GLN B 1 402 ? -0.629 25.359 15.773 1 95.25 402 GLN B C 1
ATOM 7482 O O . GLN B 1 402 ? -0.804 24.156 15.977 1 95.25 402 GLN B O 1
ATOM 7487 N N . ARG B 1 403 ? -0.526 26.281 16.719 1 95.69 403 ARG B N 1
ATOM 7488 C CA . ARG B 1 403 ? -0.679 25.906 18.109 1 95.69 403 ARG B CA 1
ATOM 7489 C C . ARG B 1 403 ? -2.051 25.281 18.359 1 95.69 403 ARG B C 1
ATOM 7491 O O . ARG B 1 403 ? -2.164 24.266 19.062 1 95.69 403 ARG B O 1
ATOM 7498 N N . GLU B 1 404 ? -3.076 25.906 17.797 1 96.75 404 GLU B N 1
ATOM 7499 C CA . GLU B 1 404 ? -4.438 25.422 18 1 96.75 404 GLU B CA 1
ATOM 7500 C C . GLU B 1 404 ? -4.656 24.094 17.281 1 96.75 404 GLU B C 1
ATOM 7502 O O . GLU B 1 404 ? -5.32 23.203 17.797 1 96.75 404 GLU B O 1
ATOM 7507 N N . PHE B 1 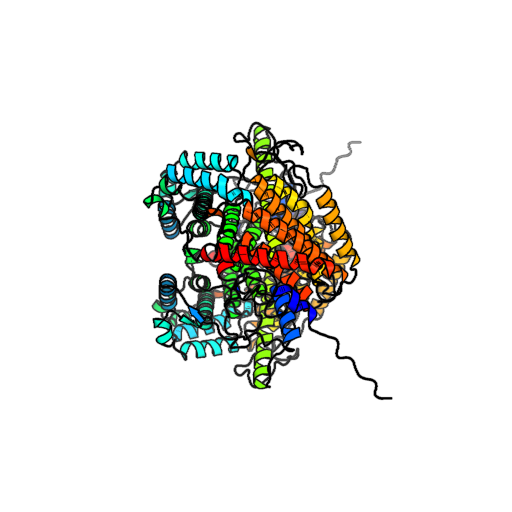405 ? -4.109 24.016 16.094 1 96.31 405 PHE B N 1
ATOM 7508 C CA . PHE B 1 405 ? -4.191 22.766 15.352 1 96.31 405 PHE B CA 1
ATOM 7509 C C . PHE B 1 405 ? -3.477 21.641 16.109 1 96.31 405 PHE B C 1
ATOM 7511 O O . PHE B 1 405 ? -3.992 20.531 16.203 1 96.31 405 PHE B O 1
ATOM 7518 N N . PHE B 1 406 ? -2.32 21.969 16.625 1 97 406 PHE B N 1
ATOM 7519 C CA . PHE B 1 406 ? -1.541 21.031 17.438 1 97 406 PHE B CA 1
ATOM 7520 C C . PHE B 1 406 ? -2.33 20.594 18.672 1 97 406 PHE B C 1
ATOM 7522 O O . PHE B 1 406 ? -2.398 19.406 18.969 1 97 406 PHE B O 1
ATOM 7529 N N . CYS B 1 407 ? -2.957 21.484 19.281 1 98.06 407 CYS B N 1
ATOM 7530 C CA . CYS B 1 407 ? -3.779 21.203 20.453 1 98.06 407 CYS B CA 1
ATOM 7531 C C . CYS B 1 407 ? -4.902 20.234 20.109 1 98.06 407 CYS B C 1
ATOM 7533 O O . CYS B 1 407 ? -5.105 19.234 20.797 1 98.06 407 CYS B O 1
ATOM 7535 N N . ALA B 1 408 ? -5.613 20.531 19.062 1 97.75 408 ALA B N 1
ATOM 7536 C CA . ALA B 1 408 ? -6.723 19.672 18.641 1 97.75 408 ALA B CA 1
ATOM 7537 C C . ALA B 1 408 ? -6.242 18.266 18.344 1 97.75 408 ALA B C 1
ATOM 7539 O O . ALA B 1 408 ? -6.902 17.281 18.703 1 97.75 408 ALA B O 1
ATOM 7540 N N . THR B 1 409 ? -5.105 18.125 17.719 1 97.06 409 THR B N 1
ATOM 7541 C CA . THR B 1 409 ? -4.609 16.812 17.297 1 97.06 409 THR B CA 1
ATOM 7542 C C . THR B 1 409 ? -4.172 16 18.516 1 97.06 409 THR B C 1
ATOM 7544 O O . THR B 1 409 ? -4.309 14.773 18.516 1 97.06 409 THR B O 1
ATOM 7547 N N . ILE B 1 410 ? -3.588 16.625 19.469 1 98.06 410 ILE B N 1
ATOM 7548 C CA . ILE B 1 410 ? -3.154 15.906 20.656 1 98.06 410 ILE B CA 1
ATOM 7549 C C . ILE B 1 410 ? -4.371 15.375 21.406 1 98.06 410 ILE B C 1
ATOM 7551 O O . ILE B 1 410 ? -4.363 14.234 21.891 1 98.06 410 ILE B O 1
ATOM 7555 N N . TRP B 1 411 ? -5.367 16.188 21.531 1 98.31 411 TRP B N 1
ATOM 7556 C CA . TRP B 1 411 ? -6.578 15.719 22.203 1 98.31 411 TRP B CA 1
ATOM 7557 C C . TRP B 1 411 ? -7.285 14.664 21.359 1 98.31 411 TRP B C 1
ATOM 7559 O O . TRP B 1 411 ? -7.973 13.789 21.891 1 98.31 411 TRP B O 1
ATOM 7569 N N . LEU B 1 412 ? -7.133 14.773 20.062 1 97.94 412 LEU B N 1
ATOM 7570 C CA . LEU B 1 412 ? -7.637 13.703 19.203 1 97.94 412 LEU B CA 1
ATOM 7571 C C . LEU B 1 412 ? -7.008 12.367 19.562 1 97.94 412 LEU B C 1
ATOM 7573 O O . LEU B 1 412 ? -7.676 11.336 19.547 1 97.94 412 LEU B O 1
ATOM 7577 N N . PHE B 1 413 ? -5.723 12.398 19.844 1 98.06 413 PHE B N 1
ATOM 7578 C CA . PHE B 1 413 ? -5.035 11.188 20.266 1 98.06 413 PHE B CA 1
ATOM 7579 C C . PHE B 1 413 ? -5.762 10.539 21.453 1 98.06 413 PHE B C 1
ATOM 7581 O O . PHE B 1 413 ? -6 9.336 21.453 1 98.06 413 PHE B O 1
ATOM 7588 N N . ILE B 1 414 ? -6.125 11.328 22.391 1 98.38 414 ILE B N 1
ATOM 7589 C CA . ILE B 1 414 ? -6.801 10.836 23.594 1 98.38 414 ILE B CA 1
ATOM 7590 C C . ILE B 1 414 ? -8.195 10.328 23.219 1 98.38 414 ILE B C 1
ATOM 7592 O O . ILE B 1 414 ? -8.641 9.297 23.719 1 98.38 414 ILE B O 1
ATOM 7596 N N . LEU B 1 415 ? -8.859 11.07 22.391 1 98.19 415 LEU B N 1
ATOM 7597 C CA . LEU B 1 415 ? -10.172 10.641 21.953 1 98.19 415 LEU B CA 1
ATOM 7598 C C . LEU B 1 415 ? -10.102 9.273 21.281 1 98.19 415 LEU B C 1
ATOM 7600 O O . LEU B 1 415 ? -10.891 8.383 21.578 1 98.19 415 LEU B O 1
ATOM 7604 N N . LEU B 1 416 ? -9.117 9.094 20.391 1 97.19 416 LEU B N 1
ATOM 7605 C CA . LEU B 1 416 ? -8.953 7.844 19.656 1 97.19 416 LEU B CA 1
ATOM 7606 C C . LEU B 1 416 ? -8.602 6.703 20.609 1 97.19 416 LEU B C 1
ATOM 7608 O O . LEU B 1 416 ? -8.992 5.559 20.375 1 97.19 416 LEU B O 1
ATOM 7612 N N . LEU B 1 417 ? -7.863 7.02 21.625 1 97.81 417 LEU B N 1
ATOM 7613 C CA . LEU B 1 417 ? -7.465 6.035 22.625 1 97.81 417 LEU B CA 1
ATOM 7614 C C . LEU B 1 417 ? -8.688 5.426 23.297 1 97.81 417 LEU B C 1
ATOM 7616 O O . LEU B 1 417 ? -8.719 4.219 23.562 1 97.81 417 LEU B O 1
ATOM 7620 N N . HIS B 1 418 ? -9.695 6.191 23.547 1 97.69 418 HIS B N 1
ATOM 7621 C CA . HIS B 1 418 ? -10.82 5.766 24.359 1 97.69 418 HIS B CA 1
ATOM 7622 C C . HIS B 1 418 ? -12.016 5.375 23.5 1 97.69 418 HIS B C 1
ATOM 7624 O O . HIS B 1 418 ? -12.945 4.723 23.969 1 97.69 418 HIS B O 1
ATOM 7630 N N . ARG B 1 419 ? -11.984 5.684 22.281 1 95.5 419 ARG B N 1
ATOM 7631 C CA . ARG B 1 419 ? -13.109 5.531 21.359 1 95.5 419 ARG B CA 1
ATOM 7632 C C . ARG B 1 419 ? -13.555 4.074 21.281 1 95.5 419 ARG B C 1
ATOM 7634 O O . ARG B 1 419 ? -14.75 3.787 21.281 1 95.5 419 ARG B O 1
ATOM 7641 N N . PRO B 1 420 ? -12.648 3.143 21.25 1 94.38 420 PRO B N 1
ATOM 7642 C CA . PRO B 1 420 ? -13.078 1.746 21.156 1 94.38 420 PRO B CA 1
ATOM 7643 C C . PRO B 1 420 ? -13.906 1.293 22.344 1 94.38 420 PRO B C 1
ATOM 7645 O O . PRO B 1 420 ? -14.609 0.281 22.281 1 94.38 420 PRO B O 1
ATOM 7648 N N . TYR B 1 421 ? -13.945 2.057 23.406 1 96.12 421 TYR B N 1
ATOM 7649 C CA . TYR B 1 421 ? -14.562 1.637 24.656 1 96.12 421 TYR B CA 1
ATOM 7650 C C . TYR B 1 421 ? -15.773 2.502 25 1 96.12 421 TYR B C 1
ATOM 7652 O O . TYR B 1 421 ? -16.266 2.494 26.125 1 96.12 421 TYR B O 1
ATOM 7660 N N . ILE B 1 422 ? -16.234 3.221 24.047 1 95.31 422 ILE B N 1
ATOM 7661 C CA . ILE B 1 422 ? -17.297 4.203 24.219 1 95.31 422 ILE B CA 1
ATOM 7662 C C . ILE B 1 422 ? -18.562 3.512 24.719 1 95.31 422 ILE B C 1
ATOM 7664 O O . ILE B 1 422 ? -19.297 4.074 25.531 1 95.31 422 ILE B O 1
ATOM 7668 N N . PHE B 1 423 ? -18.797 2.27 24.406 1 93.75 423 PHE B N 1
ATOM 7669 C CA . PHE B 1 423 ? -20.031 1.6 24.781 1 93.75 423 PHE B CA 1
ATOM 7670 C C . PHE B 1 423 ? -19.797 0.608 25.922 1 93.75 423 PHE B C 1
ATOM 7672 O O . PHE B 1 423 ? -20.75 -0.015 26.406 1 93.75 423 PHE B O 1
ATOM 7679 N N . SER B 1 424 ? -18.594 0.435 26.359 1 94.31 424 SER B N 1
ATOM 7680 C CA . SER B 1 424 ? -18.328 -0.646 27.312 1 94.31 424 SER B CA 1
ATOM 7681 C C . SER B 1 424 ? -17.781 -0.108 28.625 1 94.31 424 SER B C 1
ATOM 7683 O O . SER B 1 424 ? -17.984 -0.72 29.688 1 94.31 424 SER B O 1
ATOM 7685 N N . ILE B 1 425 ? -17.094 0.994 28.578 1 96.38 425 ILE B N 1
ATOM 7686 C CA . ILE B 1 425 ? -16.391 1.435 29.781 1 96.38 425 ILE B CA 1
ATOM 7687 C C . ILE B 1 425 ? -16.781 2.873 30.109 1 96.38 425 ILE B C 1
ATOM 7689 O O . ILE B 1 425 ? -16.547 3.787 29.312 1 96.38 425 ILE B O 1
ATOM 7693 N N . SER B 1 426 ? -17.266 3.127 31.297 1 96.25 426 SER B N 1
ATOM 7694 C CA . SER B 1 426 ? -17.766 4.43 31.734 1 96.25 426 SER B CA 1
ATOM 7695 C C . SER B 1 426 ? -16.625 5.449 31.812 1 96.25 426 SER B C 1
ATOM 7697 O O . SER B 1 426 ? -16.797 6.602 31.406 1 96.25 426 SER B O 1
ATOM 7699 N N . LYS B 1 427 ? -15.523 5.027 32.312 1 96.62 427 LYS B N 1
ATOM 7700 C CA . LYS B 1 427 ? -14.391 5.934 32.438 1 96.62 427 LYS B CA 1
ATOM 7701 C C . LYS B 1 427 ? -13.969 6.477 31.078 1 96.62 427 LYS B C 1
ATOM 7703 O O . LYS B 1 427 ? -13.617 7.652 30.969 1 96.62 427 LYS B O 1
ATOM 7708 N N . SER B 1 428 ? -13.969 5.648 30.094 1 97.5 428 SER B N 1
ATOM 7709 C CA . SER B 1 428 ? -13.625 6.062 28.734 1 97.5 428 SER B CA 1
ATOM 7710 C C . SER B 1 428 ? -14.625 7.07 28.203 1 97.5 428 SER B C 1
ATOM 7712 O O . SER B 1 428 ? -14.25 8.008 27.484 1 97.5 428 SER B O 1
ATOM 7714 N N . ARG B 1 429 ? -15.867 6.926 28.547 1 97.44 429 ARG B N 1
ATOM 7715 C CA . ARG B 1 429 ? -16.891 7.879 28.109 1 97.44 429 ARG B CA 1
ATOM 7716 C C . ARG B 1 429 ? -16.625 9.266 28.688 1 97.44 429 ARG B C 1
ATOM 7718 O O . ARG B 1 429 ? -16.766 10.273 28 1 97.44 429 ARG B O 1
ATOM 7725 N N . THR B 1 430 ? -16.266 9.258 29.875 1 97.88 430 THR B N 1
ATOM 7726 C CA . THR B 1 430 ? -15.945 10.523 30.531 1 97.88 430 THR B CA 1
ATOM 7727 C C . THR B 1 430 ? -14.766 11.203 29.844 1 97.88 430 THR B C 1
ATOM 7729 O O . THR B 1 430 ? -14.805 12.398 29.562 1 97.88 430 THR B O 1
ATOM 7732 N N . GLU B 1 431 ? -13.727 10.414 29.641 1 98.25 431 GLU B N 1
ATOM 7733 C CA . GLU B 1 431 ? -12.516 10.961 29.016 1 98.25 431 GLU B CA 1
ATOM 7734 C C . GLU B 1 431 ? -12.789 11.398 27.578 1 98.25 431 GLU B C 1
ATOM 7736 O O . GLU B 1 431 ? -12.188 12.367 27.094 1 98.25 431 GLU B O 1
ATOM 7741 N N . ILE B 1 432 ? -13.664 10.727 26.859 1 98 432 ILE B N 1
ATOM 7742 C CA . ILE B 1 432 ? -14.055 11.109 25.516 1 98 432 ILE B CA 1
ATOM 7743 C C . ILE B 1 432 ? -14.711 12.484 25.531 1 98 432 ILE B C 1
ATOM 7745 O O . ILE B 1 432 ? -14.398 13.344 24.703 1 98 432 ILE B O 1
ATOM 7749 N N . LEU B 1 433 ? -15.609 12.711 26.5 1 97.94 433 LEU B N 1
ATOM 7750 C CA . LEU B 1 433 ? -16.297 13.992 26.594 1 97.94 433 LEU B CA 1
ATOM 7751 C C . LEU B 1 433 ? -15.32 15.117 26.891 1 97.94 433 LEU B C 1
ATOM 7753 O O . LEU B 1 433 ? -15.367 16.172 26.25 1 97.94 433 LEU B O 1
ATOM 7757 N N . LYS B 1 434 ? -14.477 14.844 27.812 1 98.31 434 LYS B N 1
ATOM 7758 C CA . LYS B 1 434 ? -13.484 15.852 28.156 1 98.31 434 LYS B CA 1
ATOM 7759 C C . LYS B 1 434 ? -12.586 16.172 26.969 1 98.31 434 LYS B C 1
ATOM 7761 O O . LYS B 1 434 ? -12.367 17.344 26.641 1 98.31 434 LYS B O 1
ATOM 7766 N N . ALA B 1 435 ? -12.055 15.148 26.344 1 98.44 435 ALA B N 1
ATOM 7767 C CA . ALA B 1 435 ? -11.164 15.32 25.203 1 98.44 435 ALA B CA 1
ATOM 7768 C C . ALA B 1 435 ? -11.875 16.047 24.062 1 98.44 435 ALA B C 1
ATOM 7770 O O . ALA B 1 435 ? -11.289 16.938 23.422 1 98.44 435 ALA B O 1
ATOM 7771 N N . ALA B 1 436 ? -13.086 15.672 23.828 1 98.31 436 ALA B N 1
ATOM 7772 C CA . ALA B 1 436 ? -13.852 16.281 22.75 1 98.31 436 ALA B CA 1
ATOM 7773 C C . ALA B 1 436 ? -14.07 17.781 23 1 98.31 436 ALA B C 1
ATOM 7775 O O . ALA B 1 436 ? -13.984 18.594 22.078 1 98.31 436 ALA B O 1
ATOM 7776 N N . ILE B 1 437 ? -14.406 18.109 24.234 1 98.19 437 ILE B N 1
ATOM 7777 C CA . ILE B 1 437 ? -14.625 19.516 24.578 1 98.19 437 ILE B CA 1
ATOM 7778 C C . ILE B 1 437 ? -13.344 20.312 24.344 1 98.19 437 ILE B C 1
ATOM 7780 O O . ILE B 1 437 ? -13.383 21.375 23.703 1 98.19 437 ILE B O 1
ATOM 7784 N N . HIS B 1 438 ? -12.219 19.766 24.781 1 97.94 438 HIS B N 1
ATOM 7785 C CA . HIS B 1 438 ? -10.945 20.438 24.562 1 97.94 438 HIS B CA 1
ATOM 7786 C C . HIS B 1 438 ? -10.648 20.562 23.062 1 97.94 438 HIS B C 1
ATOM 7788 O O . HIS B 1 438 ? -10.172 21.594 22.609 1 97.94 438 HIS B O 1
ATOM 7794 N N . MET B 1 439 ? -10.891 19.516 22.312 1 98.12 439 MET B N 1
ATOM 7795 C CA . MET B 1 439 ? -10.664 19.5 20.859 1 98.12 439 MET B CA 1
ATOM 7796 C C . MET B 1 439 ? -11.508 20.562 20.172 1 98.12 439 MET B C 1
ATOM 7798 O O . MET B 1 439 ? -11 21.328 19.344 1 98.12 439 MET B O 1
ATOM 7802 N N . LEU B 1 440 ? -12.758 20.594 20.531 1 98.12 440 LEU B N 1
ATOM 7803 C CA . LEU B 1 440 ? -13.688 21.484 19.859 1 98.12 440 LEU B CA 1
ATOM 7804 C C . LEU B 1 440 ? -13.414 22.938 20.234 1 98.12 440 LEU B C 1
ATOM 7806 O O . LEU B 1 440 ? -13.594 23.844 19.422 1 98.12 440 LEU B O 1
ATOM 7810 N N . ASP B 1 441 ? -13.008 23.125 21.484 1 97.81 441 ASP B N 1
ATOM 7811 C CA . ASP B 1 441 ? -12.578 24.469 21.875 1 97.81 441 ASP B CA 1
ATOM 7812 C C . ASP B 1 441 ? -11.367 24.922 21.062 1 97.81 441 ASP B C 1
ATOM 7814 O O . ASP B 1 441 ? -11.312 26.062 20.594 1 97.81 441 ASP B O 1
ATOM 7818 N N . ALA B 1 442 ? -10.414 24.047 20.969 1 97.69 442 ALA B N 1
ATOM 7819 C CA . ALA B 1 442 ? -9.234 24.344 20.156 1 97.69 442 ALA B CA 1
ATOM 7820 C C . ALA B 1 442 ? -9.609 24.609 18.703 1 97.69 442 ALA B C 1
ATOM 7822 O O . ALA B 1 442 ? -9.039 25.484 18.047 1 97.69 442 ALA B O 1
ATOM 7823 N N . GLN B 1 443 ? -10.531 23.844 18.188 1 97.31 443 GLN B N 1
ATOM 7824 C CA . GLN B 1 443 ? -11 24 16.812 1 97.31 443 GLN B CA 1
ATOM 7825 C C . GLN B 1 443 ? -11.648 25.359 16.609 1 97.31 443 GLN B C 1
ATOM 7827 O O . GLN B 1 443 ? -11.531 25.953 15.539 1 97.31 443 GLN B O 1
ATOM 7832 N N . GLN B 1 444 ? -12.398 25.797 17.609 1 96.88 444 GLN B N 1
ATOM 7833 C CA . GLN B 1 444 ? -13 27.125 17.531 1 96.88 444 GLN B CA 1
ATOM 7834 C C . GLN B 1 444 ? -11.922 28.203 17.453 1 96.88 444 GLN B C 1
ATOM 7836 O O . GLN B 1 444 ? -12.023 29.125 16.625 1 96.88 444 GLN B O 1
ATOM 7841 N N . ARG B 1 445 ? -10.953 28.078 18.297 1 96.81 445 ARG B N 1
ATOM 7842 C CA . ARG B 1 445 ? -9.859 29.047 18.266 1 96.81 445 ARG B CA 1
ATOM 7843 C C . ARG B 1 445 ? -9.094 28.969 16.953 1 96.81 445 ARG B C 1
ATOM 7845 O O . ARG B 1 445 ? -8.664 29.984 16.422 1 96.81 445 ARG B O 1
ATOM 7852 N N . PHE B 1 446 ? -8.906 27.797 16.453 1 96.94 446 PHE B N 1
ATOM 7853 C CA . PHE B 1 446 ? -8.258 27.594 15.156 1 96.94 446 PHE B CA 1
ATOM 7854 C C . PHE B 1 446 ? -9.031 28.297 14.047 1 96.94 446 PHE B C 1
ATOM 7856 O O . PHE B 1 446 ? -8.453 29.047 13.266 1 96.94 446 PHE B O 1
ATOM 7863 N N . PHE B 1 447 ? -10.297 28.062 14.016 1 96.69 447 PHE B N 1
ATOM 7864 C CA . PHE B 1 447 ? -11.18 28.688 13.031 1 96.69 447 PHE B CA 1
ATOM 7865 C C . PHE B 1 447 ? -11.07 30.203 13.094 1 96.69 447 PHE B C 1
ATOM 7867 O O . PHE B 1 447 ? -10.977 30.859 12.062 1 96.69 447 PHE B O 1
ATOM 7874 N N . ASP B 1 448 ? -11.039 30.703 14.289 1 95.56 448 ASP B N 1
ATOM 7875 C CA . ASP B 1 448 ? -11.008 32.156 14.508 1 95.56 448 ASP B CA 1
ATOM 7876 C C . ASP B 1 448 ? -9.68 32.75 14.039 1 95.56 448 ASP B C 1
ATOM 7878 O O . ASP B 1 448 ? -9.594 33.938 13.742 1 95.56 448 ASP B O 1
ATOM 7882 N N . SER B 1 449 ? -8.641 31.906 14.008 1 94.44 449 SER B N 1
ATOM 7883 C CA . SER B 1 449 ? -7.309 32.406 13.664 1 94.44 449 SER B CA 1
ATOM 7884 C C . SER B 1 449 ? -7.082 32.375 12.156 1 94.44 449 SER B C 1
ATOM 7886 O O . SER B 1 449 ? -6.07 32.875 11.672 1 94.44 449 SER B O 1
ATOM 7888 N N . LEU B 1 450 ? -7.992 31.844 11.375 1 95.12 450 LEU B N 1
ATOM 7889 C CA . LEU B 1 450 ? -7.777 31.609 9.953 1 95.12 450 LEU B CA 1
ATOM 7890 C C . LEU B 1 450 ? -8.391 32.75 9.117 1 95.12 450 LEU B C 1
ATOM 7892 O O . LEU B 1 450 ? -9.219 33.5 9.617 1 95.12 450 LEU B O 1
ATOM 7896 N N . SER B 1 451 ? -7.844 32.906 7.957 1 93.06 451 SER B N 1
ATOM 7897 C CA . SER B 1 451 ? -8.414 33.812 6.973 1 93.06 451 SER B CA 1
ATOM 7898 C C . SER B 1 451 ? -9.398 33.094 6.059 1 93.06 451 SER B C 1
ATOM 7900 O O . SER B 1 451 ? -9.43 31.844 6.023 1 93.06 451 SER B O 1
ATOM 7902 N N . LEU B 1 452 ? -10.141 33.781 5.266 1 93.06 452 LEU B N 1
ATOM 7903 C CA . LEU B 1 452 ? -11.219 33.219 4.441 1 93.06 452 LEU B CA 1
ATOM 7904 C C . LEU B 1 452 ? -10.68 32.219 3.439 1 93.06 452 LEU B C 1
ATOM 7906 O O . LEU B 1 452 ? -11.328 31.203 3.172 1 93.06 452 LEU B O 1
ATOM 7910 N N . HIS B 1 453 ? -9.539 32.5 2.902 1 92.5 453 HIS B N 1
ATOM 7911 C CA . HIS B 1 453 ? -9.008 31.625 1.862 1 92.5 453 HIS B CA 1
ATOM 7912 C C . HIS B 1 453 ? -8.547 30.297 2.445 1 92.5 453 HIS B C 1
ATOM 7914 O O . HIS B 1 453 ? -8.297 29.344 1.703 1 92.5 453 HIS B O 1
ATOM 7920 N N . HIS B 1 454 ? -8.516 30.141 3.811 1 95 454 HIS B N 1
ATOM 7921 C CA . HIS B 1 454 ? -8.133 28.906 4.469 1 95 454 HIS B CA 1
ATOM 7922 C C . HIS B 1 454 ? -9.344 28.016 4.715 1 95 454 HIS B C 1
ATOM 7924 O O . HIS B 1 454 ? -9.203 26.859 5.125 1 95 454 HIS B O 1
ATOM 7930 N N . TYR B 1 455 ? -10.531 28.453 4.387 1 94.56 455 TYR B N 1
ATOM 7931 C CA . TYR B 1 455 ? -11.758 27.766 4.781 1 94.56 455 TYR B CA 1
ATOM 7932 C C . TYR B 1 455 ? -11.945 26.484 3.986 1 94.56 455 TYR B C 1
ATOM 7934 O O . TYR B 1 455 ? -12.797 25.656 4.32 1 94.56 455 TYR B O 1
ATOM 7942 N N . LYS B 1 456 ? -11.102 26.203 3.031 1 93.06 456 LYS B N 1
ATOM 7943 C CA . LYS B 1 456 ? -11.18 24.984 2.238 1 93.06 456 LYS B CA 1
ATOM 7944 C C . LYS B 1 456 ? -10.5 23.828 2.951 1 93.06 456 LYS B C 1
ATOM 7946 O O . LYS B 1 456 ? -10.594 22.672 2.512 1 93.06 456 LYS B O 1
ATOM 7951 N N . MET B 1 457 ? -9.883 24.109 4.047 1 95.12 457 MET B N 1
ATOM 7952 C CA . MET B 1 457 ? -9.086 23.109 4.75 1 95.12 457 MET B CA 1
ATOM 7953 C C . MET B 1 457 ? -9.961 21.969 5.254 1 95.12 457 MET B C 1
ATOM 7955 O O . MET B 1 457 ? -10.93 22.188 5.98 1 95.12 457 MET B O 1
ATOM 7959 N N . PHE B 1 458 ? -9.586 20.797 4.934 1 92.94 458 PHE B N 1
ATOM 7960 C CA . PHE B 1 458 ? -10.281 19.578 5.352 1 92.94 458 PHE B CA 1
ATOM 7961 C C . PHE B 1 458 ? -10.344 19.484 6.871 1 92.94 458 PHE B C 1
ATOM 7963 O O . PHE B 1 458 ? -11.336 19.031 7.43 1 92.94 458 PHE B O 1
ATOM 7970 N N . THR B 1 459 ? -9.352 19.938 7.555 1 93 459 THR B N 1
ATOM 7971 C CA . THR B 1 459 ? -9.211 19.781 9 1 93 459 THR B CA 1
ATOM 7972 C C . THR B 1 459 ? -10.312 20.547 9.734 1 93 459 THR B C 1
ATOM 7974 O O . THR B 1 459 ? -10.688 20.188 10.852 1 93 459 THR B O 1
ATOM 7977 N N . LEU B 1 460 ? -10.82 21.562 9.062 1 94.88 460 LEU B N 1
ATOM 7978 C CA . LEU B 1 460 ? -11.883 22.359 9.688 1 94.88 460 LEU B CA 1
ATOM 7979 C C . LEU B 1 460 ? -13.156 21.531 9.82 1 94.88 460 LEU B C 1
ATOM 7981 O O . LEU B 1 460 ? -13.883 21.656 10.812 1 94.88 460 LEU B O 1
ATOM 7985 N N . ALA B 1 461 ? -13.375 20.719 8.898 1 91.88 461 ALA B N 1
ATOM 7986 C CA . ALA B 1 461 ? -14.57 19.875 8.938 1 91.88 461 ALA B CA 1
ATOM 7987 C C . ALA B 1 461 ? -14.328 18.609 9.75 1 91.88 461 ALA B C 1
ATOM 7989 O O . ALA B 1 461 ? -15.078 18.297 10.672 1 91.88 461 ALA B O 1
ATOM 7990 N N . TYR B 1 462 ? -13.312 18.016 9.5 1 91.44 462 TYR B N 1
ATOM 7991 C CA . TYR B 1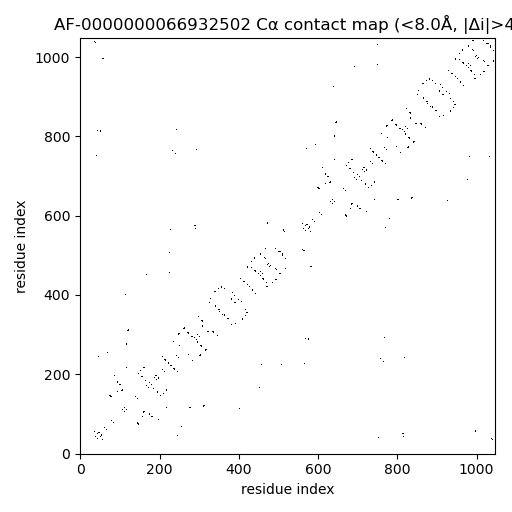 462 ? -13.039 16.703 10.094 1 91.44 462 TYR B CA 1
ATOM 7992 C C . TYR B 1 462 ? -12.859 16.812 11.602 1 91.44 462 TYR B C 1
ATOM 7994 O O . TYR B 1 462 ? -13.406 16.016 12.352 1 91.44 462 TYR B O 1
ATOM 8002 N N . LEU B 1 463 ? -12.062 17.75 12.055 1 94.5 463 LEU B N 1
ATOM 8003 C CA . LEU B 1 463 ? -11.766 17.891 13.477 1 94.5 463 LEU B CA 1
ATOM 8004 C C . LEU B 1 463 ? -12.953 18.469 14.234 1 94.5 463 LEU B C 1
ATOM 8006 O O . LEU B 1 463 ? -12.93 18.578 15.461 1 94.5 463 LEU B O 1
ATOM 8010 N N . SER B 1 464 ? -14.008 18.812 13.508 1 94.25 464 SER B N 1
ATOM 8011 C CA . SER B 1 464 ? -15.266 19.219 14.125 1 94.25 464 SER B CA 1
ATOM 8012 C C . SER B 1 464 ? -16.25 18.047 14.203 1 94.25 464 SER B C 1
ATOM 8014 O O . SER B 1 464 ? -16.859 17.828 15.25 1 94.25 464 SER B O 1
ATOM 8016 N N . VAL B 1 465 ? -16.25 17.297 13.195 1 91.69 465 VAL B N 1
ATOM 8017 C CA . VAL B 1 465 ? -17.25 16.25 13.086 1 91.69 465 VAL B CA 1
ATOM 8018 C C . VAL B 1 465 ? -16.844 15.055 13.938 1 91.69 465 VAL B C 1
ATOM 8020 O O . VAL B 1 465 ? -17.672 14.469 14.641 1 91.69 465 VAL B O 1
ATOM 8023 N N . GLU B 1 466 ? -15.586 14.734 13.914 1 92.44 466 GLU B N 1
ATOM 8024 C CA . GLU B 1 466 ? -15.078 13.555 14.602 1 92.44 466 GLU B CA 1
ATOM 8025 C C . GLU B 1 466 ? -15.414 13.586 16.094 1 92.44 466 GLU B C 1
ATOM 8027 O O . GLU B 1 466 ? -16.016 12.648 16.625 1 92.44 466 GLU B O 1
ATOM 8032 N N . PRO B 1 467 ? -15.039 14.609 16.766 1 95.94 467 PRO B N 1
ATOM 8033 C CA . PRO B 1 467 ? -15.383 14.641 18.188 1 95.94 467 PRO B CA 1
ATOM 8034 C C . PRO B 1 467 ? -16.891 14.766 18.438 1 95.94 467 PRO B C 1
ATOM 8036 O O . PRO B 1 467 ? -17.406 14.219 19.422 1 95.94 467 PRO B O 1
ATOM 8039 N N . CYS B 1 468 ? -17.625 15.414 17.609 1 93.94 468 CYS B N 1
ATOM 8040 C CA . CYS B 1 468 ? -19.062 15.578 17.766 1 93.94 468 CYS B CA 1
ATOM 8041 C C . CYS B 1 468 ? -19.781 14.234 17.719 1 93.94 468 CYS B C 1
ATOM 8043 O O . CYS B 1 468 ? -20.703 13.984 18.484 1 93.94 468 CYS B O 1
ATOM 8045 N N . VAL B 1 469 ? -19.344 13.414 16.812 1 92.19 469 VAL B N 1
ATOM 8046 C CA . VAL B 1 469 ? -19.938 12.094 16.688 1 92.19 469 VAL B CA 1
ATOM 8047 C C . VAL B 1 469 ? -19.75 11.305 17.969 1 92.19 469 VAL B C 1
ATOM 8049 O O . VAL B 1 469 ? -20.703 10.688 18.469 1 92.19 469 VAL B O 1
ATOM 8052 N N . SER B 1 470 ? -18.578 11.359 18.531 1 94.38 470 SER B N 1
ATOM 8053 C CA . SER B 1 470 ? -18.297 10.633 19.766 1 94.38 470 SER B CA 1
ATOM 8054 C C . SER B 1 470 ? -19.078 11.203 20.938 1 94.38 470 SER B C 1
ATOM 8056 O O . SER B 1 470 ? -19.594 10.453 21.781 1 94.38 470 SER B O 1
ATOM 8058 N N . VAL B 1 471 ? -19.188 12.469 20.984 1 94.62 471 VAL B N 1
ATOM 8059 C CA . VAL B 1 471 ? -19.922 13.133 22.047 1 94.62 471 VAL B CA 1
ATOM 8060 C C . VAL B 1 471 ? -21.406 12.766 21.984 1 94.62 471 VAL B C 1
ATOM 8062 O O . VAL B 1 471 ? -22 12.383 22.984 1 94.62 471 VAL B O 1
ATOM 8065 N N . LEU B 1 472 ? -21.922 12.828 20.828 1 91.06 472 LEU B N 1
ATOM 8066 C CA . LEU B 1 472 ? -23.344 12.523 20.641 1 91.06 472 LEU B CA 1
ATOM 8067 C C . LEU B 1 472 ? -23.625 11.062 20.984 1 91.06 472 LEU B C 1
ATOM 8069 O O . LEU B 1 472 ? -24.656 10.742 21.562 1 91.06 472 LEU B O 1
ATOM 8073 N N . ALA B 1 473 ? -22.703 10.266 20.609 1 92.12 473 ALA B N 1
ATOM 8074 C CA . ALA B 1 473 ? -22.859 8.844 20.922 1 92.12 473 ALA B CA 1
ATOM 8075 C C . ALA B 1 473 ? -22.938 8.625 22.438 1 92.12 473 ALA B C 1
ATOM 8077 O O . ALA B 1 473 ? -23.781 7.859 22.922 1 92.12 473 ALA B O 1
ATOM 8078 N N . VAL B 1 474 ? -22.078 9.289 23.125 1 94.25 474 VAL B N 1
ATOM 8079 C CA . VAL B 1 474 ? -22.062 9.156 24.578 1 94.25 474 VAL B CA 1
ATOM 8080 C C . VAL B 1 474 ? -23.344 9.734 25.172 1 94.25 474 VAL B C 1
ATOM 8082 O O . VAL B 1 474 ? -23.984 9.117 26.031 1 94.25 474 VAL B O 1
ATOM 8085 N N . LEU B 1 475 ? -23.797 10.836 24.672 1 91.19 475 LEU B N 1
ATOM 8086 C CA . LEU B 1 475 ? -24.953 11.539 25.234 1 91.19 475 LEU B CA 1
ATOM 8087 C C . LEU B 1 475 ? -26.25 10.805 24.906 1 91.19 475 LEU B C 1
ATOM 8089 O O . LEU B 1 475 ? -27.188 10.812 25.719 1 91.19 475 LEU B O 1
ATOM 8093 N N . ILE B 1 476 ? -26.266 10.148 23.797 1 87.81 476 ILE B N 1
ATOM 8094 C CA . ILE B 1 476 ? -27.469 9.438 23.391 1 87.81 476 ILE B CA 1
ATOM 8095 C C . ILE B 1 476 ? -27.531 8.078 24.078 1 87.81 476 ILE B C 1
ATOM 8097 O O . ILE B 1 476 ? -28.578 7.711 24.641 1 87.81 476 ILE B O 1
ATOM 8101 N N . ALA B 1 477 ? -26.469 7.406 24.141 1 90.31 477 ALA B N 1
ATOM 8102 C CA . ALA B 1 477 ? -26.453 6.047 24.688 1 90.31 477 ALA B CA 1
ATOM 8103 C C . ALA B 1 477 ? -26.406 6.059 26.203 1 90.31 477 ALA B C 1
ATOM 8105 O O . ALA B 1 477 ? -26.906 5.141 26.859 1 90.31 477 ALA B O 1
ATOM 8106 N N . PHE B 1 478 ? -25.828 7.102 26.766 1 92.31 478 PHE B N 1
ATOM 8107 C CA . PHE B 1 478 ? -25.656 7.16 28.219 1 92.31 478 PHE B CA 1
ATOM 8108 C C . PHE B 1 478 ? -26 8.547 28.734 1 92.31 478 PHE B C 1
ATOM 8110 O O . PHE B 1 478 ? -25.156 9.227 29.328 1 92.31 478 PHE B O 1
ATOM 8117 N N . PRO B 1 479 ? -27.172 8.969 28.672 1 87.62 479 PRO B N 1
ATOM 8118 C CA . PRO B 1 479 ? -27.594 10.344 28.953 1 87.62 479 PRO B CA 1
ATOM 8119 C C . PRO B 1 479 ? -27.406 10.711 30.422 1 87.62 479 PRO B C 1
ATOM 8121 O O . PRO B 1 479 ? -27.312 11.898 30.766 1 87.62 479 PRO B O 1
ATOM 8124 N N . HIS B 1 480 ? -27.297 9.742 31.297 1 89.94 480 HIS B N 1
ATOM 8125 C CA . HIS B 1 480 ? -27.266 10.047 32.719 1 89.94 480 HIS B CA 1
ATOM 8126 C C . HIS B 1 480 ? -25.828 10.109 33.25 1 89.94 480 HIS B C 1
ATOM 8128 O O . HIS B 1 480 ? -25.594 10.492 34.375 1 89.94 480 HIS B O 1
ATOM 8134 N N . GLU B 1 481 ? -25.031 9.797 32.281 1 90.81 481 GLU B N 1
ATOM 8135 C CA . GLU B 1 481 ? -23.625 9.852 32.688 1 90.81 481 GLU B CA 1
ATOM 8136 C C . GLU B 1 481 ? -23.031 11.242 32.406 1 90.81 481 GLU B C 1
ATOM 8138 O O . GLU B 1 481 ? -23.453 11.938 31.484 1 90.81 481 GLU B O 1
ATOM 8143 N N . ASN B 1 482 ? -22.156 11.836 33.312 1 90.75 482 ASN B N 1
ATOM 8144 C CA . ASN B 1 482 ? -21.375 13.047 33.125 1 90.75 482 ASN B CA 1
ATOM 8145 C C . ASN B 1 482 ? -22.266 14.266 32.938 1 90.75 482 ASN B C 1
ATOM 8147 O O . ASN B 1 482 ? -22.062 15.055 32 1 90.75 482 ASN B O 1
ATOM 8151 N N . ALA B 1 483 ? -23.281 14.398 33.656 1 90.44 483 ALA B N 1
ATOM 8152 C CA . ALA B 1 483 ? -24.266 15.484 33.594 1 90.44 483 ALA B CA 1
ATOM 8153 C C . ALA B 1 483 ? -23.578 16.844 33.656 1 90.44 483 ALA B C 1
ATOM 8155 O O . ALA B 1 483 ? -24.016 17.797 33 1 90.44 483 ALA B O 1
ATOM 8156 N N . GLN B 1 484 ? -22.547 16.922 34.375 1 92.81 484 GLN B N 1
ATOM 8157 C CA . GLN B 1 484 ? -21.859 18.188 34.562 1 92.81 484 GLN B CA 1
ATOM 8158 C C . GLN B 1 484 ? -21.203 18.672 33.281 1 92.81 484 GLN B C 1
ATOM 8160 O O . GLN B 1 484 ? -20.953 19.859 33.125 1 92.81 484 GLN B O 1
ATOM 8165 N N . LEU B 1 485 ? -20.922 17.797 32.375 1 94.38 485 LEU B N 1
ATOM 8166 C CA . LEU B 1 485 ? -20.188 18.141 31.141 1 94.38 485 LEU B CA 1
ATOM 8167 C C . LEU B 1 485 ? -21.156 18.406 30 1 94.38 485 LEU B C 1
ATOM 8169 O O . LEU B 1 485 ? -20.75 18.922 28.938 1 94.38 485 LEU B O 1
ATOM 8173 N N . VAL B 1 486 ? -22.406 18.125 30.109 1 92.81 486 VAL B N 1
ATOM 8174 C CA . VAL B 1 486 ? -23.391 18.109 29.047 1 92.81 486 VAL B CA 1
ATOM 8175 C C . VAL B 1 486 ? -23.562 19.531 28.5 1 92.81 486 VAL B C 1
ATOM 8177 O O . VAL B 1 486 ? -23.547 19.734 27.281 1 92.81 486 VAL B O 1
ATOM 8180 N N . PRO B 1 487 ? -23.672 20.547 29.422 1 93.31 487 PRO B N 1
ATOM 8181 C CA . PRO B 1 487 ? -23.859 21.891 28.875 1 93.31 487 PRO B CA 1
ATOM 8182 C C . PRO B 1 487 ? -22.672 22.328 28 1 93.31 487 PRO B C 1
ATOM 8184 O O . PRO B 1 487 ? -22.875 22.906 26.922 1 93.31 487 PRO B O 1
ATOM 8187 N N . GLU B 1 488 ? -21.531 22.078 28.453 1 95.25 488 GLU B N 1
ATOM 8188 C CA . GLU B 1 488 ? -20.344 22.438 27.672 1 95.25 488 GLU B CA 1
ATOM 8189 C C . GLU B 1 488 ? -20.297 21.656 26.359 1 95.25 488 GLU B C 1
ATOM 8191 O O . GLU B 1 488 ? -19.891 22.203 25.328 1 95.25 488 GLU B O 1
ATOM 8196 N N . ALA B 1 489 ? -20.609 20.422 26.422 1 94.31 489 ALA B N 1
ATOM 8197 C CA . ALA B 1 489 ? -20.625 19.594 25.219 1 94.31 489 ALA B CA 1
ATOM 8198 C C . ALA B 1 489 ? -21.578 20.156 24.172 1 94.31 489 ALA B C 1
ATOM 8200 O O . ALA B 1 489 ? -21.234 20.25 23 1 94.31 489 ALA B O 1
ATOM 8201 N N . PHE B 1 490 ? -22.656 20.578 24.578 1 92.56 490 PHE B N 1
ATOM 8202 C CA . PHE B 1 490 ? -23.656 21.094 23.641 1 92.56 490 PHE B CA 1
ATOM 8203 C C . PHE B 1 490 ? -23.234 22.453 23.094 1 92.56 490 PHE B C 1
ATOM 8205 O O . PHE B 1 490 ? -23.5 22.766 21.922 1 92.56 490 PHE B O 1
ATOM 8212 N N . ARG B 1 491 ? -22.703 23.234 23.984 1 94.88 491 ARG B N 1
ATOM 8213 C CA . ARG B 1 491 ? -22.141 24.484 23.484 1 94.88 491 ARG B CA 1
ATOM 8214 C C . ARG B 1 491 ? -21.156 24.234 22.344 1 94.88 491 ARG B C 1
ATOM 8216 O O . ARG B 1 491 ? -21.234 24.891 21.297 1 94.88 491 ARG B O 1
ATOM 8223 N N . CYS B 1 492 ? -20.297 23.328 22.562 1 95.19 492 CYS B N 1
ATOM 8224 C CA . CYS B 1 492 ? -19.266 23 21.562 1 95.19 492 CYS B CA 1
ATOM 8225 C C . CYS B 1 492 ? -19.906 22.484 20.281 1 95.19 492 CYS B C 1
ATOM 8227 O O . CYS B 1 492 ? -19.453 22.828 19.188 1 95.19 492 CYS B O 1
ATOM 8229 N N . ILE B 1 493 ? -20.875 21.656 20.359 1 93.12 493 ILE B N 1
ATOM 8230 C CA . ILE B 1 493 ? -21.547 21.109 19.203 1 93.12 493 ILE B CA 1
ATOM 8231 C C . ILE B 1 493 ? -22.219 22.234 18.406 1 93.12 493 ILE B C 1
ATOM 8233 O O . ILE B 1 493 ? -22.125 22.281 17.188 1 93.12 493 ILE B O 1
ATOM 8237 N N . ARG B 1 494 ? -22.828 23.141 19.109 1 92.44 494 ARG B N 1
ATOM 8238 C CA . ARG B 1 494 ? -23.5 24.266 18.453 1 92.44 494 ARG B CA 1
ATOM 8239 C C . ARG B 1 494 ? -22.484 25.141 17.719 1 92.44 494 ARG B C 1
ATOM 8241 O O . ARG B 1 494 ? -22.734 25.562 16.578 1 92.44 494 ARG B O 1
ATOM 8248 N N . GLU B 1 495 ? -21.453 25.375 18.422 1 94.81 495 GLU B N 1
ATOM 8249 C CA . GLU B 1 495 ? -20.391 26.141 17.781 1 94.81 495 GLU B CA 1
ATOM 8250 C C . GLU B 1 495 ? -19.859 25.438 16.531 1 94.81 495 GLU B C 1
ATOM 8252 O O . GLU B 1 495 ? -19.547 26.078 15.531 1 94.81 495 GLU B O 1
ATOM 8257 N N . SER B 1 496 ? -19.703 24.156 16.625 1 94.62 496 SER B N 1
ATOM 8258 C CA . SER B 1 496 ? -19.219 23.359 15.492 1 94.62 496 SER B CA 1
ATOM 8259 C C . SER B 1 496 ? -20.188 23.438 14.32 1 94.62 496 SER B C 1
ATOM 8261 O O . SER B 1 496 ? -19.781 23.578 13.172 1 94.62 496 SER B O 1
ATOM 8263 N N . LEU B 1 497 ? -21.438 23.344 14.594 1 90.5 497 LEU B N 1
ATOM 8264 C CA . LEU B 1 497 ? -22.453 23.438 13.547 1 90.5 497 LEU B CA 1
ATOM 8265 C C . LEU B 1 497 ? -22.422 24.812 12.875 1 90.5 497 LEU B C 1
ATOM 8267 O O . LEU B 1 497 ? -22.562 24.906 11.656 1 90.5 497 LEU B O 1
ATOM 8271 N N . PHE B 1 498 ? -22.266 25.766 13.719 1 91.31 498 PHE B N 1
ATOM 8272 C CA . PHE B 1 498 ? -22.172 27.125 13.18 1 91.31 498 PHE B CA 1
ATOM 8273 C C . PHE B 1 498 ? -20.984 27.25 12.227 1 91.31 498 PHE B C 1
ATOM 8275 O O . PHE B 1 498 ? -21.125 27.797 11.133 1 91.31 498 PHE B O 1
ATOM 8282 N N . ARG B 1 499 ? -19.844 26.812 12.609 1 93.94 499 ARG B N 1
ATOM 8283 C CA . ARG B 1 499 ? -18.641 26.875 11.789 1 93.94 499 ARG B CA 1
ATOM 8284 C C . ARG B 1 499 ? -18.828 26.109 10.484 1 93.94 499 ARG B C 1
ATOM 8286 O O . ARG B 1 499 ? -18.469 26.594 9.406 1 93.94 499 ARG B O 1
ATOM 8293 N N . LEU B 1 500 ? -19.344 24.906 10.57 1 91.75 500 LEU B N 1
ATOM 8294 C CA . LEU B 1 500 ? -19.531 24.078 9.391 1 91.75 500 LEU B CA 1
ATOM 8295 C C . LEU B 1 500 ? -20.5 24.734 8.414 1 91.75 500 LEU B C 1
ATOM 8297 O O . LEU B 1 500 ? -20.297 24.688 7.199 1 91.75 500 LEU B O 1
ATOM 8301 N N . ASN B 1 501 ? -21.5 25.328 8.961 1 89.88 501 ASN B N 1
ATOM 8302 C CA . ASN B 1 501 ? -22.453 26.031 8.109 1 89.88 501 ASN B CA 1
ATOM 8303 C C . ASN B 1 501 ? -21.812 27.25 7.441 1 89.88 501 ASN B C 1
ATOM 8305 O O . ASN B 1 501 ? -22.125 27.578 6.297 1 89.88 501 ASN B O 1
ATOM 8309 N N . THR B 1 502 ? -20.984 27.859 8.219 1 92.12 502 THR B N 1
ATOM 8310 C CA . THR B 1 502 ? -20.312 29.047 7.711 1 92.12 502 THR B CA 1
ATOM 8311 C C . THR B 1 502 ? -19.438 28.703 6.512 1 92.12 502 THR B C 1
ATOM 8313 O O . THR B 1 502 ? -19.344 29.469 5.559 1 92.12 502 THR B O 1
ATOM 8316 N N . ILE B 1 503 ? -18.828 27.578 6.539 1 93.5 503 ILE B N 1
ATOM 8317 C CA . ILE B 1 503 ? -17.859 27.266 5.492 1 93.5 503 ILE B CA 1
ATOM 8318 C C . ILE B 1 503 ? -18.469 26.297 4.488 1 93.5 503 ILE B C 1
ATOM 8320 O O . ILE B 1 503 ? -17.766 25.797 3.596 1 93.5 503 ILE B O 1
ATOM 8324 N N . ARG B 1 504 ? -19.688 25.984 4.477 1 89.62 504 ARG B N 1
ATOM 8325 C CA . ARG B 1 504 ? -20.359 24.938 3.713 1 89.62 504 ARG B CA 1
ATOM 8326 C C . ARG B 1 504 ? -20.203 25.156 2.213 1 89.62 504 ARG B C 1
ATOM 8328 O O . ARG B 1 504 ? -20.109 24.203 1.443 1 89.62 504 ARG B O 1
ATOM 8335 N N . ASN B 1 505 ? -20.109 26.375 1.791 1 87.88 505 ASN B N 1
ATOM 8336 C CA . ASN B 1 505 ? -20.047 26.672 0.365 1 87.88 505 ASN B CA 1
ATOM 8337 C C . ASN B 1 505 ? -18.609 26.625 -0.155 1 87.88 505 ASN B C 1
ATOM 8339 O O . ASN B 1 505 ? -18.391 26.516 -1.361 1 87.88 505 ASN B O 1
ATOM 8343 N N . THR B 1 506 ? -17.688 26.703 0.752 1 89.12 506 THR B N 1
ATOM 8344 C CA . THR B 1 506 ? -16.297 26.766 0.346 1 89.12 506 THR B CA 1
ATOM 8345 C C . THR B 1 506 ? -15.586 25.438 0.629 1 89.12 506 THR B C 1
ATOM 8347 O O . THR B 1 506 ? -14.648 25.078 -0.076 1 89.12 506 THR B O 1
ATOM 8350 N N . ASN B 1 507 ? -16 24.828 1.607 1 89.25 507 ASN B N 1
ATOM 8351 C CA . ASN B 1 507 ? -15.406 23.562 2.035 1 89.25 507 ASN B CA 1
ATOM 8352 C C . ASN B 1 507 ? -16.219 22.375 1.532 1 89.25 507 ASN B C 1
ATOM 8354 O O . ASN B 1 507 ? -17.344 22.156 1.97 1 89.25 507 ASN B O 1
ATOM 8358 N N . LYS B 1 508 ? -15.703 21.594 0.729 1 84.06 508 LYS B N 1
ATOM 8359 C CA . LYS B 1 508 ? -16.406 20.5 0.073 1 84.06 508 LYS B CA 1
ATOM 8360 C C . LYS B 1 508 ? -16.859 19.453 1.087 1 84.06 508 LYS B C 1
ATOM 8362 O O . LYS B 1 508 ? -17.938 18.859 0.943 1 84.06 508 LYS B O 1
ATOM 8367 N N . VAL B 1 509 ? -16.094 19.234 2.09 1 83.75 509 VAL B N 1
ATOM 8368 C CA . VAL B 1 509 ? -16.406 18.234 3.098 1 83.75 509 VAL B CA 1
ATOM 8369 C C . VAL B 1 509 ? -17.562 18.719 3.973 1 83.75 509 VAL B C 1
ATOM 8371 O O . VAL B 1 509 ? -18.5 17.984 4.25 1 83.75 509 VAL B O 1
ATOM 8374 N N . ALA B 1 510 ? -17.438 19.984 4.355 1 84.62 510 ALA B N 1
ATOM 8375 C CA . ALA B 1 510 ? -18.5 20.578 5.164 1 84.62 510 ALA B CA 1
ATOM 8376 C C . ALA B 1 510 ? -19.828 20.625 4.395 1 84.62 510 ALA B C 1
ATOM 8378 O O . ALA B 1 510 ? -20.891 20.469 4.977 1 84.62 510 ALA B O 1
ATOM 8379 N N . GLY B 1 511 ? -19.719 20.828 3.115 1 79.69 511 GLY B N 1
ATOM 8380 C CA . GLY B 1 511 ? -20.906 20.891 2.287 1 79.69 511 GLY B CA 1
ATOM 8381 C C . GLY B 1 511 ? -21.656 19.562 2.225 1 79.69 511 GLY B C 1
ATOM 8382 O O . GLY B 1 511 ? -22.875 19.547 2.025 1 79.69 511 GLY B O 1
ATOM 8383 N N . GLN B 1 512 ? -21 18.578 2.334 1 73.5 512 GLN B N 1
ATOM 8384 C CA . GLN B 1 512 ? -21.609 17.266 2.254 1 73.5 512 GLN B CA 1
ATOM 8385 C C . GLN B 1 512 ? -22.219 16.844 3.594 1 73.5 512 GLN B C 1
ATOM 8387 O O . GLN B 1 512 ? -23.031 15.93 3.658 1 73.5 512 GLN B O 1
ATOM 8392 N N . VAL B 1 513 ? -21.641 17.406 4.648 1 65.38 513 VAL B N 1
ATOM 8393 C CA . VAL B 1 513 ? -22.156 17.109 5.984 1 65.38 513 VAL B CA 1
ATOM 8394 C C . VAL B 1 513 ? -23.562 17.672 6.145 1 65.38 513 VAL B C 1
ATOM 8396 O O . VAL B 1 513 ? -23.766 18.891 5.98 1 65.38 513 VAL B O 1
ATOM 8399 N N . ARG B 1 514 ? -24.547 17.203 5.406 1 52.97 514 ARG B N 1
ATOM 8400 C CA . ARG B 1 514 ? -25.922 17.672 5.426 1 52.97 514 ARG B CA 1
ATOM 8401 C C . ARG B 1 514 ? -26.344 18.109 6.832 1 52.97 514 ARG B C 1
ATOM 8403 O O . ARG B 1 514 ? -25.844 17.562 7.82 1 52.97 514 ARG B O 1
ATOM 8410 N N . ASP B 1 515 ? -26.953 19.266 6.965 1 48.97 515 ASP B N 1
ATOM 8411 C CA . ASP B 1 515 ? -27.578 19.828 8.164 1 48.97 515 ASP B CA 1
ATOM 8412 C C . ASP B 1 515 ? -28.047 18.734 9.109 1 48.97 515 ASP B C 1
ATOM 8414 O O . ASP B 1 515 ? -28 18.891 10.328 1 48.97 515 ASP B O 1
ATOM 8418 N N . GLN B 1 516 ? -28.344 17.641 8.625 1 46.59 516 GLN B N 1
ATOM 8419 C CA . GLN B 1 516 ? -29 16.594 9.414 1 46.59 516 GLN B CA 1
ATOM 8420 C C . GLN B 1 516 ? -28 15.812 10.25 1 46.59 516 GLN B C 1
ATOM 8422 O O . GLN B 1 516 ? -28.375 15.094 11.18 1 46.59 516 GLN B O 1
ATOM 8427 N N . THR B 1 517 ? -26.703 15.875 9.891 1 49.38 517 THR B N 1
ATOM 8428 C CA . THR B 1 517 ? -25.734 14.984 10.539 1 49.38 517 THR B CA 1
ATOM 8429 C C . THR B 1 517 ? -25.547 15.375 12 1 49.38 517 THR B C 1
ATOM 8431 O O . THR B 1 517 ? -25.328 14.508 12.859 1 49.38 517 THR B O 1
ATOM 8434 N N . LEU B 1 518 ? -25.469 16.734 12.375 1 50.94 518 LEU B N 1
ATOM 8435 C CA . LEU B 1 518 ? -25.094 17.125 13.727 1 50.94 518 LEU B CA 1
ATOM 8436 C C . LEU B 1 518 ? -26.281 17.734 14.461 1 50.94 518 LEU B C 1
ATOM 8438 O O . LEU B 1 518 ? -26.125 18.328 15.531 1 50.94 518 LEU B O 1
ATOM 8442 N N . THR B 1 519 ? -27.438 17.719 13.906 1 44.31 519 THR B N 1
ATOM 8443 C CA . THR B 1 519 ? -28.516 18.359 14.641 1 44.31 519 THR B CA 1
ATOM 8444 C C . THR B 1 519 ? -29.031 17.453 15.75 1 44.31 519 THR B C 1
ATOM 8446 O O . THR B 1 519 ? -29.547 16.359 15.477 1 44.31 519 THR B O 1
ATOM 8449 N N . PRO B 1 520 ? -28.719 17.828 16.922 1 41.53 520 PRO B N 1
ATOM 8450 C CA . PRO B 1 520 ? -29.188 17.141 18.125 1 41.53 520 PRO B CA 1
ATOM 8451 C C . PRO B 1 520 ? -30.719 17.062 18.203 1 41.53 520 PRO B C 1
ATOM 8453 O O . PRO B 1 520 ? -31.266 16.375 19.078 1 41.53 520 PRO B O 1
ATOM 8456 N N . ARG B 1 521 ? -31.422 17.906 17.656 1 37.25 521 ARG B N 1
ATOM 8457 C CA . ARG B 1 521 ? -32.844 18.078 17.969 1 37.25 521 ARG B CA 1
ATOM 8458 C C . ARG B 1 521 ? -33.594 16.766 17.781 1 37.25 521 ARG B C 1
ATOM 8460 O O . ARG B 1 521 ? -34.625 16.531 18.422 1 37.25 521 ARG B O 1
ATOM 8467 N N . SER B 1 522 ? -33.25 16.109 16.812 1 35.84 522 SER B N 1
ATOM 8468 C CA . SER B 1 522 ? -34.125 14.961 16.672 1 35.84 522 SER B CA 1
ATOM 8469 C C . SER B 1 522 ? -33.969 14.008 17.859 1 35.84 522 SER B C 1
ATOM 8471 O O . SER B 1 522 ? -34.781 13.094 18.031 1 35.84 522 SER B O 1
ATOM 8473 N N . TYR B 1 523 ? -32.812 13.875 18.547 1 34.72 523 TYR B N 1
ATOM 8474 C CA . TYR B 1 523 ? -32.625 12.898 19.625 1 34.72 523 TYR B CA 1
ATOM 8475 C C . TYR B 1 523 ? -32.844 13.555 20.984 1 34.72 523 TYR B C 1
ATOM 8477 O O . TYR B 1 523 ? -33 12.867 22 1 34.72 523 TYR B O 1
ATOM 8485 N N . LEU B 1 524 ? -32.531 14.828 21.141 1 35.16 524 LEU B N 1
ATOM 8486 C CA . LEU B 1 524 ? -32.719 15.352 22.484 1 35.16 524 LEU B CA 1
ATOM 8487 C C . LEU B 1 524 ? -34.156 15.859 22.688 1 35.16 524 LEU B C 1
ATOM 8489 O O . LEU B 1 524 ? -34.656 16.594 21.844 1 35.16 524 LEU B O 1
#

Solvent-accessible surface area (backbone atoms only — not comparable to full-atom values): 58679 Å² total; per-residue (Å²): 138,87,82,77,80,77,76,76,82,83,61,66,76,54,56,67,72,70,69,60,90,82,70,76,68,72,79,68,80,68,74,74,88,77,75,74,73,46,63,60,75,63,66,40,50,33,86,68,33,59,63,16,67,61,25,49,52,49,50,51,46,23,71,70,65,69,62,69,75,72,79,76,83,66,85,52,68,39,73,44,53,71,73,54,43,51,50,51,54,58,48,60,66,36,55,46,54,71,68,48,46,53,50,32,51,50,44,18,60,72,69,47,35,71,78,71,40,76,69,53,68,43,58,48,52,54,50,51,52,48,57,71,66,54,64,80,55,71,64,32,63,76,65,35,35,40,58,40,66,58,52,37,44,51,20,26,49,46,36,45,42,44,49,16,61,69,42,50,48,86,74,56,61,74,74,41,56,68,77,37,51,66,54,52,60,79,76,55,91,44,61,88,50,30,61,29,49,51,48,55,67,71,51,64,80,89,68,66,49,70,52,46,42,48,28,38,52,47,44,24,55,50,29,35,31,62,36,37,34,54,63,21,52,52,38,50,50,50,34,50,54,54,37,52,68,71,31,53,42,58,62,80,84,76,81,84,54,91,45,69,47,50,36,17,43,51,48,50,49,48,37,54,50,24,47,47,42,49,50,50,49,50,50,41,48,50,49,15,59,58,24,33,43,83,57,80,79,47,90,86,71,55,42,86,58,82,44,71,54,48,80,71,57,75,69,41,54,80,48,66,88,56,71,60,58,90,85,44,85,81,45,82,53,46,62,56,55,58,50,43,70,61,57,71,48,46,66,58,44,52,58,48,49,73,57,40,52,67,48,94,58,62,64,59,56,52,50,52,48,51,49,51,52,53,46,62,72,63,46,56,54,68,57,25,83,71,84,44,48,63,84,55,37,79,83,35,70,61,50,61,37,45,35,23,51,50,46,23,52,56,29,44,51,54,29,61,61,26,44,48,19,53,88,67,34,71,68,31,38,53,51,34,46,53,25,30,45,53,18,37,51,24,44,51,54,26,59,70,61,52,58,79,43,54,47,33,43,41,63,68,39,48,57,39,49,56,42,44,53,54,42,50,51,40,49,68,76,39,60,82,55,66,62,85,49,46,64,58,46,49,52,44,48,51,52,40,52,51,52,39,61,72,31,23,90,64,10,51,52,29,46,55,48,48,83,60,57,76,53,59,65,86,79,89,138,86,81,75,79,78,77,76,82,82,61,68,77,54,56,67,71,70,70,59,91,83,70,75,69,71,79,68,82,69,75,72,87,75,74,76,74,52,62,59,75,61,67,40,49,33,88,69,32,59,64,16,66,61,26,47,52,49,51,51,45,23,70,71,67,70,61,69,75,71,81,77,82,65,86,52,68,39,74,44,54,72,70,54,42,51,49,51,54,58,48,60,67,35,57,46,54,70,66,47,46,54,50,32,51,51,44,18,61,72,68,46,33,72,79,70,41,79,68,53,68,43,60,49,53,54,51,51,50,50,57,71,67,52,64,80,54,72,65,33,63,76,65,36,35,40,56,40,66,58,52,36,46,51,20,26,48,45,36,47,43,44,49,14,61,70,42,49,48,86,73,56,60,75,75,40,56,68,78,37,51,66,54,52,59,79,78,55,90,44,62,88,49,31,60,32,48,53,46,56,68,72,52,65,81,91,68,66,49,68,53,46,43,48,27,38,52,46,45,26,54,50,30,33,32,62,35,38,35,54,60,20,52,51,36,51,50,49,34,51,53,54,37,50,69,72,30,53,41,56,63,81,84,78,81,82,54,89,45,68,48,51,36,18,41,50,50,49,50,47,35,54,48,22,48,48,43,50,50,50,48,50,50,42,48,51,50,15,59,58,24,34,42,82,56,79,81,46,90,88,71,56,41,87,57,82,45,70,53,47,79,68,57,76,70,42,54,82,48,66,87,56,71,62,58,90,85,45,84,82,45,81,53,45,62,57,56,58,50,43,71,60,57,72,48,44,66,58,44,52,56,47,49,73,56,40,53,67,49,96,59,62,63,60,56,52,49,53,50,51,50,50,53,52,46,61,74,63,45,55,54,67,58,25,85,70,85,44,49,63,84,56,36,80,83,34,69,60,49,62,38,46,35,23,50,50,46,24,52,55,28,44,52,54,29,61,62,27,44,49,20,51,89,68,34,70,69,32,38,52,51,34,44,54,26,28,46,55,18,38,52,25,45,51,54,26,58,70,61,53,58,78,43,55,47,35,44,40,64,67,39,50,58,42,49,57,41,44,54,55,42,50,50,41,48,69,76,40,61,82,55,65,61,85,50,48,63,58,48,50,52,43,47,50,51,42,51,50,51,37,61,70,31,24,89,63,11,51,52,29,46,57,47,48,77,64,46,77,54,55,66,85,79,88

Secondary structure (DSSP, 8-state):
-----------HHHHHHHTSTT---------S--------GGGT--SS-TTSHHHHHHHHHHHHHSS---------EEEPPHHHHHHHHHHHTTSPPHHHHHHHHHHIIIIIGGGT--S-HHHHHHHHHHHHHS---HHHHHHTEEEHHHHHHHHHHHHHHHHHHHT--TTGGGGS-HHHHTTS-SS--SGGG-HHHHHHTTS-GGG--HHHHHHHHHHHHHHHHTT-HHHHHHHHHHHHHHHHHTTTTB-------SSHHHHHHHHHHHHHHHHHHHHHHHHHHHHHHHHTPPPSS-TTS-B--PPP-----S--SS----PPPTTSPPPTTHHHHHHHHHHTTHHHHHHHHHT-SS-S-THHHHHHHHHHHHHHHHS-TTT-SSS---TTTTT-TTHHHHHHHHHHHHHHHHHHHHGGGTTT-HHHHHHHHHHHHHHHHHHHHHHHH--GGGTT-HHHHHHHHHHHHHHHHHHHH-TTS-GGGHHHHHHHHHHHHHHHHHTTTT-HHHHHS-GGGG-GGGT-/-----------HHHHHHHTSTT---------S--------GGGT--SS-TTSHHHHHHHHHHHHHSS---------EEEPPHHHHHHHHHHHTTSPPHHHHHHHHHHIIIIIGGGT--S-HHHHHHHHHHHHHS---HHHHHHTEEEHHHHHHHHHHHHHHHHHHHT--TTGGGGS-HHHHTTS-SS--SGGG-HHHHHHTTS-GGG--HHHHHHHHHHHHHHHHTT-HHHHHHHHHHHHHHHHHTTTTB-------SSHHHHHHHHHHHHHHHHHHHHHHHHHHHHHHHHTPPPSS-TTS-B--PPP-----S--SS----PPPTTSPPPTTHHHHHHHHHHTTHHHHHHHHTT-SS-S-THHHHHHHHHHHHHHHHS-TTT-SSS---TTTTT-TTHHHHHHHHHHHHHHHHHHHHGGGTTT-HHHHHHHHHHHHHHHHHHHHHHHH--GGGTT-HHHHHHHHHHHHHHHHHHHH-TTS-GGGHHHHHHHHHHHHHHHHHTTTT-HHHHHS-GGGS-GGGT-

Sequence (1048 aa):
MTSRSQKATEEPYVEAFSKAPGFVVQEYHSTKEETWSPDLACFGYSNVNVHNSLGIVKKLEDLELGSSPRPSQKQKNVTLCQAAYEIYKSVLKLLPCSACVRDLVNVFFDEVNWQYTILDRNHFTTKLEDYYHHHTSPLYQAEGTFPSERLVFSALLFQVLVCALQFLPAGHSENLHTFCIKGIAVEGDGPSDDPAMRLLGLLPKDVINLDYIAAQLLRTAWLKNRGMIVESWHVVAQATMNAQEIGLHRDDGKLYASDAESACEELWNMVLRRRLMVNLYLWDSQMGMVLGKPLNFKTNDYTIVPPTDCDIPRNRNSSAPFQRSDYEKPNTFTVRLLEYHIHKHLPQIRELELEGPYPRDYGKVERLHQGALEYIASIPAIYRFENPDRSFDGEFPMLASQREFFCATIWLFILLLHRPYIFSISKSRTEILKAAIHMLDAQQRFFDSLSLHHYKMFTLAYLSVEPCVSVLAVLIAFPHENAQLVPEAFRCIRESLFRLNTIRNTNKVAGQVRDQTLTPRSYLMTSRSQKATEEPYVEAFSKAPGFVVQEYHSTKEETWSPDLACFGYSNVNVHNSLGIVKKLEDLELGSSPRPSQKQKNVTLCQAAYEIYKSVLKLLPCSACVRDLVNVFFDEVNWQYTILDRNHFTTKLEDYYHHHTSPLYQAEGTFPSERLVFSALLFQVLVCALQFLPAGHSENLHTFCIKGIAVEGDGPSDDPAMRLLGLLPKDVINLDYIAAQLLRTAWLKNRGMIVESWHVVAQATMNAQEIGLHRDDGKLYASDAESACEELWNMVLRRRLMVNLYLWDSQMGMVLGKPLNFKTNDYTIVPPTDCDIPRNRNSSAPFQRSDYEKPNTFTVRLLEYHIHKHLPQIRELELEGPYPRDYGKVERLHQGALEYIASIPAIYRFENPDRSFDGEFPMLASQREFFCATIWLFILLLHRPYIFSISKSRTEILKAAIHMLDAQQRFFDSLSLHHYKMFTLAYLSVEPCVSVLAVLIAFPHENAQLVPEAFRCIRESLFRLNTIRNTNKVAGQVRDQTLTPRSYL

InterPro domains:
  IPR007219 Xylanolytic transcriptional activator, regulatory domain [PF04082] (106-329)
  IPR007219 Xylanolytic transcriptional activator, regulatory domain [SM00906] (232-313)

Foldseek 3Di:
DPPPPPDDPPPDPVVVVPPDPPPPPPCPPPPDPPDPQPPCVPVLDFPQDLPDPNNVSQVVSCVVVVDRDDPPPDQDKDAFDPVLLVLLVVLLVLAFDLQQLVLLLVLLVQAPCLQLVLDASLVLVLVSVVLVVDDPDVVCVVRSIDGPVSLLNSLLSLLSNLRSVLLPDPPSCVVDDPVNNVSRCNPDPDLVSHSSSSSLVRDDLVNDDSSNLSSLLSVLQSCLLQVNNVVSLVSLLVSLVSLVSVPLQPCPVDDDDPDQLSRQVVQVVSLSSLLNSLSSQLVQLVSCLLVVHDGNDAPPSGDHDHHAQAHDHNRRRPDHGDHDDLPDDGDSSVLSVLLSVLSVCSNVLVVQLVCALDGPDCVVLVVSLVVLVVSLVVPRQCQRPPNHDCVCCVVRVCSQLSSLVSQLSSLVSNLSSLQRNLQPDLVSVLSLLVSLLSNLVSLLSNLVSDDLSCLSRSCNLCSLLSSLVSNLSNCLNPVPHPVVSVVSSVVSLVSSLVSLVVSLVPHVNSVVCPSPSRDCVVRD/DPPPPPPPPPPDPVVVVPPDPPPPPPPPPPPDPPDPQPPCVVVLDFPADLPDPNNVSQVVSCVVVVDRDDPPPDQDKDAFDPVLLVLLVVLLVLAFDLQQLVLLLVLLVQAPCLQQVLDASLVLVLVSVVLVVDDPDVVCVVRSIDGPVSLLNSLLSLLSNLRSVLLPDPPCCVVHDPVNNVSRCNPDPDLVSHSSSSSVVRDDLVNDDSSNLSSLLSVLQSCLLQVNNVVSLVSLLVSLVSLVSVPLQPCPVDDDDPDQLSRQVVQVVSLSSLLNSLSSQLVQLVSCLLVVHDGNDDPPSGDHDHHAQAHDHNDRRPDHDDHDDLPDDGDSCVLSVLLSVLSVCSNVLVVQLVCALDGPDCVVLVVSLVVLVVSLVVPRQCQRPPNHDCVCCVVRVCSQLSSLVSQLVSLVSNLSSLQRNLQPDLVSVLSLLVSLLSNLVSLLSNLVSDDLSCLSRSCNLCSLQSSLVSNLSNCQNPVPHPVVSVVSSVVSLVSSLVSLVVSLVPHVNSVVCPPPNRDCVVRD

Radius of gyration: 31.28 Å; Cα contacts (8 Å, |Δi|>4): 1322; chains: 2; bounding box: 119×81×86 Å

Nearest PDB structures (foldseek):
  5z2c-assembly7_G  TM=2.397E-01  e=3.494E+00  Homo sapiens
  8cwy-assembly1_A  TM=2.044E-01  e=2.565E+00  synthetic construct
  5n5t-assembly1_A-2  TM=2.489E-01  e=3.569E+00  Homo sapiens
  6rwh-assembly1_A-2  TM=2.303E-01  e=3.856E+00  Homo sapiens
  8cwy-assembly1_A  TM=1.732E-01  e=2.330E+00  synthetic construct